Protein AF-0000000069705426 (afdb_homodimer)

Organism: NCBI:txid1187080

Secondary structure (DSSP, 8-state):
-HHHHHHHHHHHHHHHHHHHHHHH---TT--HHHHHHHHHHHHHHHHHHHTSS-HHHHTTTHHHHHHHTTSS-HHHHHHGGG-HHHHHHHHHHHHHHHHHHTTHHHHHHHHHHHHH-SSHHHHHHHHHHHHHHHHTTS-HHHHHHHHHHHHHHHHHHH--S-THHHHHHHHHHHHHHHHHHHHHHHHHTSSTTTSHHHHHHHHHHHHHH-----HHHHHHHHHHHHHHHHHHHHHHIIIIIS---TT---HHHHHHHHHHHHHH-SPPHHHHHHHHHHHHHHHHHHHIIIIIHHH-TT--HHHHHHHHHHHHHHSB-TTSSSBSS-HHHHTTS-HHHHHHHHHHHHHHHHHHHHSHHHHHHHH-GGGGGS-HHHHHHHHHHHHHHHTTTS-HHHHHHHHHHHHHHHHHHHTS-HHHHHHHHHHHHT---S-TTSSHHHHHHHTTSS--HHHHHHHHHHHHHHHHHHHHHIIIIIHHHHHT--TTS---/-HHHHHHHHHHHHHHHHHHHHHHH---TT--HHHHHHHHHHHHHHHHHHHTSS-HHHHTTTHHHHHHHTTSS-HHHHHHGGG-HHHHHHHHHHHHHHHHHHTTHHHHHHHHHHHHH-SSHHHHHHHHHHHHHHHHTTS-HHHHHHHHHHHHHHHHHHH--S-THHHHHHHHHHHHHHHHHHHHHHHHHTSSTTTSHHHHHHHHHHHHHH-----HHHHHHHHHHHHHHHHHHHHHHIIIIIS---TT---HHHHHHHHHHHHHH-SPPHHHHHHHHHHHHHHHHHHHIIIIIHHH-TT--HHHHHHHHHHHHHHSB-TTSSSBSS-HHHHTTS-HHHHHHHHHHHHHHHHHHHHSHHHHHHHH-GGGGGS-HHHHHHHHHHHHHHHTTTS-HHHHHHHHHHHHHHHHHHHTS-HHHHHHHHHHHHT---S-TTTSHHHHHHHTTSS--HHHHHHHHHHHHHHHHHHHHHIIIIIHHHHHT--TTS---

Sequence (976 aa):
MTQNRTAFVGRIAGPLLFLLILFFLKPQGLSQPGIAMLAVTVWIAVWWITEAIPIAATSLLPLILLPALGALPMSSTASSYSHPMVLLYMGGFMIAMSIEKWNLHKRIALKTIYLIGSGIQRIILGFMVATAFLSMWISNTATSLMMLPIALAVINQLSPEASQEAKETNKIGKALMLGIAYSASIGGVATLIGTPTNIILAGVVKEMYGYEISFYQWLLFGFPIALVLLIVCWFYLVKFAYPFEKSFSVTGGKDEIEKQLILLGPMTVEEKRVSWVFGLVSLAWISRTFLLQELIPALDDTMIAIAGVVILFVIPSSDYKTKLLDWRTAEKIPWGILLLFGGGLSLAEGFKVTGLASWIGNQFVFLDFIAFGLFLLIIIAAVNFLTEITSNVATASMILPILAAVSYSMGVHPFGLMVGATLAASCAFMLPVATPPNAVVFGSGYLKIPDMFKAGLWMNILSILIITFFTFYVLPLLWGLDLDRYPFMTQNRTAFVGRIAGPLLFLLILFFLKPQGLSQPGIAMLAVTVWIAVWWITEAIPIAATSLLPLILLPALGALPMSSTASSYSHPMVLLYMGGFMIAMSIEKWNLHKRIALKTIYLIGSGIQRIILGFMVATAFLSMWISNTATSLMMLPIALAVINQLSPEASQEAKETNKIGKALMLGIAYSASIGGVATLIGTPTNIILAGVVKEMYGYEISFYQWLLFGFPIALVLLIVCWFYLVKFAYPFEKSFSVTGGKDEIEKQLILLGPMTVEEKRVSWVFGLVSLAWISRTFLLQELIPALDDTMIAIAGVVILFVIPSSDYKTKLLDWRTAEKIPWGILLLFGGGLSLAEGFKVTGLASWIGNQFVFLDFIAFGLFLLIIIAAVNFLTEITSNVATASMILPILAAVSYSMGVHPFGLMVGATLAASCAFMLPVATPPNAVVFGSGYLKIPDMFKAGLWMNILSILIITFFTFYVLPLLWGLDLDRYPF

Foldseek 3Di:
DVLQVLLVCLVPVLVVQLVCQLPPPDDPPFDNLLSLLVSLLSSLLSCQQSVNDPNLVSLCSCLPRNCVSVLDNNVLLVVLLVPLLLLLLLLLALLLLLCVVQCLLVLQLLVQLLVQDFDLLSNLLSNLVSLLQSLCRYPLQVSLLSSQVLQVLLLVQLQDDDDVSVVVSLLSLLLSLLSNLQSSLLSLQQWCNSDLLSSLLQLLCCLQPVDGCARQLSNLQRNVLSVVLNVVLSCCSDVPLRDDDPPRTRVRNSVSSVVVSVVSPDQFPLSVVSVVLVVVLVVCRNCVPPPVCVVVVVDGNSNSSVVSSVVQQVDAGPVNPHGSGDPVSSVPGDSSSSSSSSSLSSSSNSCNSSVNLQVLLVVPLVCLPPDPLVVLLVLLLVLLVSLLSGPLNSSLSSCLSNLVSVCVSNQFASCLNSVSSSSSSSLRFQACVSDSSSVSSVVSVSDDNNSRNVSSVVSSVVSSVSSSVSSVPVSCVSNVDGGNHYDD/DVLQVLLVCLVPCLVVQLVCQLPPPDDPPFDNLLSLLVSLLSSLLSCQQSVNDPNLVSLCSCLPRNCVSVLDNNVLLVVLLVPLLLLLLLLLALLLLLCVVQCLLVLQLLVQLLVQDFDLLSNLLSNLVSLLQSLCRYPLQVSLLSSQVLQVLLLVQLQDDDDVSVVVSLLSLLLSLLSNLQSSLLSLQQWCNSYLLSSLLQLLCCLQPVDGCARQLSNLQRNVLSVVLSVVLSCCSDVPLRDDDPPRGRVRNSVSSVVVSVVSPDQFPLSVVSVVLVVVLVVCRNCVVPPVCVVVVVDGNSNSSVVSSVVQQVDAGPVNPHGSGDPVSSVPGDSSSSSSSSSLSSSSNSCNSSVNLQVLLVVPLVCLPPDPLVVLLVLLLVLLVSLLSGPLNSSLSSCLSNLVSVCVSNQFASCLNSVSSSSSSSLRFQACVSDSSSVSSVVSVSDDNRSRNVSSVVSSVVSSVSSSCSSVPVSCVSNVDGGNHYDD

pLDDT: mean 93.47, std 8.62, range [44.25, 98.75]

Structure (mmCIF, N/CA/C/O backbone):
data_AF-0000000069705426-model_v1
#
loop_
_entity.id
_entity.type
_entity.pdbx_description
1 polymer 'Sodium-dependent dicarboxylate transporter 2/3/5'
#
loop_
_atom_site.group_PDB
_atom_site.id
_atom_site.type_symbol
_atom_site.label_atom_id
_atom_site.label_alt_id
_atom_site.label_comp_id
_atom_site.label_asym_id
_atom_site.label_entity_id
_atom_site.label_seq_id
_atom_site.pdbx_PDB_ins_code
_atom_site.Cartn_x
_atom_site.Cartn_y
_atom_site.Cartn_z
_atom_site.occupancy
_atom_site.B_iso_or_equiv
_atom_site.auth_seq_id
_atom_site.auth_comp_id
_atom_site.auth_asym_id
_atom_site.auth_atom_id
_atom_site.pdbx_PDB_model_num
ATOM 1 N N . MET A 1 1 ? 12.742 -2.01 -28.328 1 44.25 1 MET A N 1
ATOM 2 C CA . MET A 1 1 ? 12.008 -1.376 -29.422 1 44.25 1 MET A CA 1
ATOM 3 C C . MET A 1 1 ? 10.602 -1.94 -29.531 1 44.25 1 MET A C 1
ATOM 5 O O . MET A 1 1 ? 9.633 -1.187 -29.656 1 44.25 1 MET A O 1
ATOM 9 N N . THR A 1 2 ? 10.516 -3.369 -29.547 1 48.72 2 THR A N 1
ATOM 10 C CA . THR A 1 2 ? 9.242 -4.035 -29.766 1 48.72 2 THR A CA 1
ATOM 11 C C . THR A 1 2 ? 8.312 -3.828 -28.578 1 48.72 2 THR A C 1
ATOM 13 O O . THR A 1 2 ? 7.105 -3.623 -28.75 1 48.72 2 THR A O 1
ATOM 16 N N . GLN A 1 3 ? 8.93 -3.844 -27.391 1 61.12 3 GLN A N 1
ATOM 17 C CA . GLN A 1 3 ? 8.109 -3.631 -26.203 1 61.12 3 GLN A CA 1
ATOM 18 C C . GLN A 1 3 ? 7.508 -2.227 -26.203 1 61.12 3 GLN A C 1
ATOM 20 O O . GLN A 1 3 ? 6.363 -2.037 -25.781 1 61.12 3 GLN A O 1
ATOM 25 N N . ASN A 1 4 ? 8.164 -1.424 -26.922 1 75.06 4 ASN A N 1
ATOM 26 C CA . ASN A 1 4 ? 7.719 -0.035 -26.953 1 75.06 4 ASN A CA 1
ATOM 27 C C . ASN A 1 4 ? 6.559 0.161 -27.922 1 75.06 4 ASN A C 1
ATOM 29 O O . ASN A 1 4 ? 5.617 0.903 -27.625 1 75.06 4 ASN A O 1
ATOM 33 N N . ARG A 1 5 ? 6.477 -0.737 -29.047 1 85.88 5 ARG A N 1
ATOM 34 C CA . ARG A 1 5 ? 5.391 -0.594 -30 1 85.88 5 ARG A CA 1
ATOM 35 C C . ARG A 1 5 ? 4.098 -1.195 -29.453 1 85.88 5 ARG A C 1
ATOM 37 O O . ARG A 1 5 ? 3.021 -0.617 -29.625 1 85.88 5 ARG A O 1
ATOM 44 N N . THR A 1 6 ? 4.172 -2.385 -28.891 1 90.25 6 THR A N 1
ATOM 45 C CA . THR A 1 6 ? 3.002 -3.041 -28.312 1 90.25 6 THR A CA 1
ATOM 46 C C . THR A 1 6 ? 2.373 -2.168 -27.219 1 90.25 6 THR A C 1
ATOM 48 O O . THR A 1 6 ? 1.148 -2.062 -27.141 1 90.25 6 THR A O 1
ATOM 51 N N . ALA A 1 7 ? 3.186 -1.603 -26.453 1 92.19 7 ALA A N 1
ATOM 52 C CA . ALA A 1 7 ? 2.699 -0.717 -25.406 1 92.19 7 ALA A CA 1
ATOM 53 C C . ALA A 1 7 ? 1.998 0.504 -25.984 1 92.19 7 ALA A C 1
ATOM 55 O O . ALA A 1 7 ? 0.961 0.938 -25.484 1 92.19 7 ALA A O 1
ATOM 56 N N . PHE A 1 8 ? 2.553 1.028 -27.047 1 93 8 PHE A N 1
ATOM 57 C CA . PHE A 1 8 ? 1.971 2.199 -27.703 1 93 8 PHE A CA 1
ATOM 58 C C . PHE A 1 8 ? 0.61 1.865 -28.297 1 93 8 PHE A C 1
ATOM 60 O O . PHE A 1 8 ? -0.347 2.625 -28.141 1 93 8 PHE A O 1
ATOM 67 N N . VAL A 1 9 ? 0.548 0.763 -28.938 1 94.31 9 VAL A N 1
ATOM 68 C CA . VAL A 1 9 ? -0.708 0.317 -29.531 1 94.31 9 VAL A CA 1
ATOM 69 C C . VAL A 1 9 ? -1.751 0.104 -28.438 1 94.31 9 VAL A C 1
ATOM 71 O O . VAL A 1 9 ? -2.918 0.463 -28.594 1 94.31 9 VAL A O 1
ATOM 74 N N . GLY A 1 10 ? -1.349 -0.468 -27.359 1 95.62 10 GLY A N 1
ATOM 75 C CA . GLY A 1 10 ? -2.254 -0.688 -26.234 1 95.62 10 GLY A CA 1
ATOM 76 C C . GLY A 1 10 ? -2.805 0.599 -25.656 1 95.62 10 GLY A C 1
ATOM 77 O O . GLY A 1 10 ? -3.979 0.667 -25.281 1 95.62 10 GLY A O 1
ATOM 78 N N . ARG A 1 11 ? -1.971 1.65 -25.609 1 95.69 11 ARG A N 1
ATOM 79 C CA . ARG A 1 11 ? -2.377 2.926 -25.031 1 95.69 11 ARG A CA 1
ATOM 80 C C . ARG A 1 11 ? -3.529 3.543 -25.812 1 95.69 11 ARG A C 1
ATOM 82 O O . ARG A 1 11 ? -4.391 4.215 -25.234 1 95.69 11 ARG A O 1
ATOM 89 N N . ILE A 1 12 ? -3.574 3.248 -27.031 1 96.69 12 ILE A N 1
ATOM 90 C CA . ILE A 1 12 ? -4.617 3.816 -27.875 1 96.69 12 ILE A CA 1
ATOM 91 C C . ILE A 1 12 ? -5.789 2.84 -27.984 1 96.69 12 ILE A C 1
ATOM 93 O O . ILE A 1 12 ? -6.949 3.236 -27.875 1 96.69 12 ILE A O 1
ATOM 97 N N . ALA A 1 13 ? -5.48 1.589 -28.125 1 97.38 13 ALA A N 1
ATOM 98 C CA . ALA A 1 13 ? -6.496 0.569 -28.375 1 97.38 13 ALA A CA 1
ATOM 99 C C . ALA A 1 13 ? -7.414 0.415 -27.156 1 97.38 13 ALA A C 1
ATOM 101 O O . ALA A 1 13 ? -8.625 0.215 -27.312 1 97.38 13 ALA A O 1
ATOM 102 N N . GLY A 1 14 ? -6.863 0.45 -25.938 1 97.31 14 GLY A N 1
ATOM 103 C CA . GLY A 1 14 ? -7.664 0.297 -24.734 1 97.31 14 GLY A CA 1
ATOM 104 C C . GLY A 1 14 ? -8.812 1.285 -24.656 1 97.31 14 GLY A C 1
ATOM 105 O O . GLY A 1 14 ? -9.984 0.896 -24.719 1 97.31 14 GLY A O 1
ATOM 106 N N . PRO A 1 15 ? -8.469 2.568 -24.625 1 97.94 15 PRO A N 1
ATOM 107 C CA . PRO A 1 15 ? -9.523 3.58 -24.562 1 97.94 15 PRO A CA 1
ATOM 108 C C . PRO A 1 15 ? -10.43 3.57 -25.797 1 97.94 15 PRO A C 1
ATOM 110 O O . PRO A 1 15 ? -11.633 3.822 -25.688 1 97.94 15 PRO A O 1
ATOM 113 N N . LEU A 1 16 ? -9.898 3.285 -26.969 1 97.94 16 LEU A N 1
ATOM 114 C CA . LEU A 1 16 ? -10.695 3.268 -28.188 1 97.94 16 LEU A CA 1
ATOM 115 C C . LEU A 1 16 ? -11.734 2.152 -28.156 1 97.94 16 LEU A C 1
ATOM 117 O O . LEU A 1 16 ? -12.898 2.373 -28.484 1 97.94 16 LEU A O 1
ATOM 121 N N . LEU A 1 17 ? -11.344 0.961 -27.812 1 98.12 17 LEU A N 1
ATOM 122 C CA . LEU A 1 17 ? -12.281 -0.157 -27.703 1 98.12 17 LEU A CA 1
ATOM 123 C C . LEU A 1 17 ? -13.328 0.113 -26.625 1 98.12 17 LEU A C 1
ATOM 125 O O . LEU A 1 17 ? -14.5 -0.244 -26.781 1 98.12 17 LEU A O 1
ATOM 129 N N . PHE A 1 18 ? -12.891 0.675 -25.594 1 97.94 18 PHE A N 1
ATOM 130 C CA . PHE A 1 18 ? -13.789 1.092 -24.516 1 97.94 18 PHE A CA 1
ATOM 131 C C . PHE A 1 18 ? -14.883 2.006 -25.062 1 97.94 18 PHE A C 1
ATOM 133 O O . PHE A 1 18 ? -16.062 1.773 -24.812 1 97.94 18 PHE A O 1
ATOM 140 N N . LEU A 1 19 ? -14.492 3.016 -25.781 1 97.81 19 LEU A N 1
ATOM 141 C CA . LEU A 1 19 ? -15.453 3.963 -26.344 1 97.81 19 LEU A CA 1
ATOM 142 C C . LEU A 1 19 ? -16.344 3.291 -27.375 1 97.81 19 LEU A C 1
ATOM 144 O O . LEU A 1 19 ? -17.547 3.561 -27.438 1 97.81 19 LEU A O 1
ATOM 148 N N . LEU A 1 20 ? -15.789 2.441 -28.188 1 97.56 20 LEU A N 1
ATOM 149 C CA . LEU A 1 20 ? -16.562 1.736 -29.203 1 97.56 20 LEU A CA 1
ATOM 150 C C . LEU A 1 20 ? -17.625 0.855 -28.562 1 97.56 20 LEU A C 1
ATOM 152 O O . LEU A 1 20 ? -18.766 0.812 -29.031 1 97.56 20 LEU A O 1
ATOM 156 N N . ILE A 1 21 ? -17.297 0.182 -27.484 1 97.25 21 ILE A N 1
ATOM 157 C CA . ILE A 1 21 ? -18.25 -0.692 -26.797 1 97.25 21 ILE A CA 1
ATOM 158 C C . ILE A 1 21 ? -19.328 0.147 -26.109 1 97.25 21 ILE A C 1
ATOM 160 O O . ILE A 1 21 ? -20.516 -0.136 -26.25 1 97.25 21 ILE A O 1
ATOM 164 N N . LEU A 1 22 ? -18.953 1.204 -25.438 1 95.69 22 LEU A N 1
ATOM 165 C CA . LEU A 1 22 ? -19.859 2.033 -24.656 1 95.69 22 LEU A CA 1
ATOM 166 C C . LEU A 1 22 ? -20.891 2.701 -25.562 1 95.69 22 LEU A C 1
ATOM 168 O O . LEU A 1 22 ? -22.062 2.838 -25.188 1 95.69 22 LEU A O 1
ATOM 172 N N . PHE A 1 23 ? -20.469 3.074 -26.797 1 94.88 23 PHE A N 1
ATOM 173 C CA . PHE A 1 23 ? -21.344 3.91 -27.594 1 94.88 23 PHE A CA 1
ATOM 174 C C . PHE A 1 23 ? -21.984 3.104 -28.719 1 94.88 23 PHE A C 1
ATOM 176 O O . PHE A 1 23 ? -23.047 3.467 -29.234 1 94.88 23 PHE A O 1
ATOM 183 N N . PHE A 1 24 ? -21.438 1.949 -29.125 1 94.31 24 PHE A N 1
ATOM 184 C CA . PHE A 1 24 ? -21.906 1.304 -30.344 1 94.31 24 PHE A CA 1
ATOM 185 C C . PHE A 1 24 ? -22.422 -0.101 -30.047 1 94.31 24 PHE A C 1
ATOM 187 O O . PHE A 1 24 ? -23.188 -0.663 -30.828 1 94.31 24 PHE A O 1
ATOM 194 N N . LEU A 1 25 ? -21.938 -0.701 -29.062 1 90.25 25 LEU A N 1
ATOM 195 C CA . LEU A 1 25 ? -22.406 -2.047 -28.75 1 90.25 25 LEU A CA 1
ATOM 196 C C . LEU A 1 25 ? -23.734 -1.998 -28 1 90.25 25 LEU A C 1
ATOM 198 O O . LEU A 1 25 ? -23.859 -1.352 -26.969 1 90.25 25 LEU A O 1
ATOM 202 N N . LYS A 1 26 ? -24.75 -2.576 -28.594 1 89.69 26 LYS A N 1
ATOM 203 C CA . LYS A 1 26 ? -26.062 -2.652 -27.984 1 89.69 26 LYS A CA 1
ATOM 204 C C . LYS A 1 26 ? -26.562 -4.098 -27.906 1 89.69 26 LYS A C 1
ATOM 206 O O . LYS A 1 26 ? -27.516 -4.469 -28.578 1 89.69 26 LYS A O 1
ATOM 211 N N . PRO A 1 27 ? -25.891 -4.82 -27.016 1 89.44 27 PRO A N 1
ATOM 212 C CA . PRO A 1 27 ? -26.281 -6.23 -26.938 1 89.44 27 PRO A CA 1
ATOM 213 C C . PRO A 1 27 ? -27.672 -6.422 -26.312 1 89.44 27 PRO A C 1
ATOM 215 O O . PRO A 1 27 ? -28.062 -5.656 -25.438 1 89.44 27 PRO A O 1
ATOM 218 N N . GLN A 1 28 ? -28.328 -7.426 -26.797 1 90.12 28 GLN A N 1
ATOM 219 C CA . GLN A 1 28 ? -29.625 -7.75 -26.219 1 90.12 28 GLN A CA 1
ATOM 220 C C . GLN A 1 28 ? -29.469 -8.445 -24.875 1 90.12 28 GLN A C 1
ATOM 222 O O . GLN A 1 28 ? -28.641 -9.344 -24.719 1 90.12 28 GLN A O 1
ATOM 227 N N . GLY A 1 29 ? -30.156 -7.926 -23.891 1 91.12 29 GLY A N 1
ATOM 228 C CA . GLY A 1 29 ? -30.219 -8.617 -22.609 1 91.12 29 GLY A CA 1
ATOM 229 C C . GLY A 1 29 ? -29.188 -8.141 -21.625 1 91.12 29 GLY A C 1
ATOM 230 O O . GLY A 1 29 ? -29.078 -8.664 -20.516 1 91.12 29 GLY A O 1
ATOM 231 N N . LEU A 1 30 ? -28.375 -7.164 -22.016 1 93.75 30 LEU A N 1
ATOM 232 C CA . LEU A 1 30 ? -27.375 -6.652 -21.094 1 93.75 30 LEU A CA 1
ATOM 233 C C . LEU A 1 30 ? -27.688 -5.223 -20.672 1 93.75 30 LEU A C 1
ATOM 235 O O . LEU A 1 30 ? -27.922 -4.359 -21.531 1 93.75 30 LEU A O 1
ATOM 239 N N . SER A 1 31 ? -27.719 -5.02 -19.391 1 94 31 SER A N 1
ATOM 240 C CA . SER A 1 31 ? -28.047 -3.709 -18.828 1 94 31 SER A CA 1
ATOM 241 C C . SER A 1 31 ? -26.953 -2.691 -19.156 1 94 31 SER A C 1
ATOM 243 O O . SER A 1 31 ? -25.875 -3.059 -19.609 1 94 31 SER A O 1
ATOM 245 N N . GLN A 1 32 ? -27.297 -1.391 -18.984 1 94.88 32 GLN A N 1
ATOM 246 C CA . GLN A 1 32 ? -26.328 -0.32 -19.203 1 94.88 32 GLN A CA 1
ATOM 247 C C . GLN A 1 32 ? -25.109 -0.479 -18.297 1 94.88 32 GLN A C 1
ATOM 249 O O . GLN A 1 32 ? -23.969 -0.347 -18.766 1 94.88 32 GLN A O 1
ATOM 254 N N . PRO A 1 33 ? -25.312 -0.824 -17.016 1 96.44 33 PRO A N 1
ATOM 255 C CA . PRO A 1 33 ? -24.156 -1.113 -16.172 1 96.44 33 PRO A CA 1
ATOM 256 C C . PRO A 1 33 ? -23.344 -2.311 -16.672 1 96.44 33 PRO A C 1
ATOM 258 O O . PRO A 1 33 ? -22.125 -2.33 -16.547 1 96.44 33 PRO A O 1
ATOM 261 N N . GLY A 1 34 ? -24.047 -3.25 -17.172 1 96.5 34 GLY A N 1
ATOM 262 C CA . GLY A 1 34 ? -23.359 -4.395 -17.75 1 96.5 34 GLY A CA 1
ATOM 263 C C . GLY A 1 34 ? -22.484 -4.027 -18.938 1 96.5 34 GLY A C 1
ATOM 264 O O . GLY A 1 34 ? -21.359 -4.52 -19.047 1 96.5 34 GLY A O 1
ATOM 265 N N . ILE A 1 35 ? -23 -3.201 -19.844 1 97.31 35 ILE A N 1
ATOM 266 C CA . ILE A 1 35 ? -22.234 -2.729 -20.984 1 97.31 35 ILE A CA 1
ATOM 267 C C . ILE A 1 35 ? -21.016 -1.94 -20.516 1 97.31 35 ILE A C 1
ATOM 269 O O . ILE A 1 35 ? -19.922 -2.107 -21.047 1 97.31 35 ILE A O 1
ATOM 273 N N . ALA A 1 36 ? -21.25 -1.093 -19.531 1 97.12 36 ALA A N 1
ATOM 274 C CA . ALA A 1 36 ? -20.141 -0.34 -18.938 1 97.12 36 ALA A CA 1
ATOM 275 C C . ALA A 1 36 ? -19.078 -1.276 -18.391 1 97.12 36 ALA A C 1
ATOM 277 O O . ALA A 1 36 ? -17.875 -1.056 -18.609 1 97.12 36 ALA A O 1
ATOM 278 N N . MET A 1 37 ? -19.531 -2.268 -17.688 1 97.31 37 MET A N 1
ATOM 279 C CA . MET A 1 37 ? -18.609 -3.244 -17.125 1 97.31 37 MET A CA 1
ATOM 280 C C . MET A 1 37 ? -17.797 -3.932 -18.203 1 97.31 37 MET A C 1
ATOM 282 O O . MET A 1 37 ? -16.594 -4.125 -18.062 1 97.31 37 MET A O 1
ATOM 286 N N . LEU A 1 38 ? -18.438 -4.324 -19.25 1 96.69 38 LEU A N 1
ATOM 287 C CA . LEU A 1 38 ? -17.766 -4.941 -20.391 1 96.69 38 LEU A CA 1
ATOM 288 C C . LEU A 1 38 ? -16.719 -3.998 -20.984 1 96.69 38 LEU A C 1
ATOM 290 O O . LEU A 1 38 ? -15.586 -4.402 -21.234 1 96.69 38 LEU A O 1
ATOM 294 N N . ALA A 1 39 ? -17.109 -2.805 -21.219 1 98 39 ALA A N 1
ATOM 295 C CA . ALA A 1 39 ? -16.219 -1.802 -21.797 1 98 39 ALA A CA 1
ATOM 296 C C . ALA A 1 39 ? -14.992 -1.59 -20.906 1 98 39 ALA A C 1
ATOM 298 O O . ALA A 1 39 ? -13.859 -1.562 -21.406 1 98 39 ALA A O 1
ATOM 299 N N . VAL A 1 40 ? -15.203 -1.417 -19.594 1 98.12 40 VAL A N 1
ATOM 300 C CA . VAL A 1 40 ? -14.117 -1.193 -18.641 1 98.12 40 VAL A CA 1
ATOM 301 C C . VAL A 1 40 ? -13.188 -2.402 -18.641 1 98.12 40 VAL A C 1
ATOM 303 O O . VAL A 1 40 ? -11.961 -2.248 -18.641 1 98.12 40 VAL A O 1
ATOM 306 N N . THR A 1 41 ? -13.742 -3.557 -18.609 1 97.5 41 THR A N 1
ATOM 307 C CA . THR A 1 41 ? -12.969 -4.793 -18.594 1 97.5 41 THR A CA 1
ATOM 308 C C . THR A 1 41 ? -12.07 -4.883 -19.828 1 97.5 41 THR A C 1
ATOM 310 O O . THR A 1 41 ? -10.891 -5.25 -19.703 1 97.5 41 THR A O 1
ATOM 313 N N . VAL A 1 42 ? -12.57 -4.578 -20.938 1 97.12 42 VAL A N 1
ATOM 314 C CA . VAL A 1 42 ? -11.805 -4.652 -22.188 1 97.12 42 VAL A CA 1
ATOM 315 C C . VAL A 1 42 ? -10.648 -3.66 -22.141 1 97.12 42 VAL A C 1
ATOM 317 O O . VAL A 1 42 ? -9.523 -3.988 -22.531 1 97.12 42 VAL A O 1
ATOM 320 N N . TRP A 1 43 ? -10.883 -2.436 -21.688 1 98.38 43 TRP A N 1
ATOM 321 C CA . TRP A 1 43 ? -9.812 -1.45 -21.547 1 98.38 43 TRP A CA 1
ATOM 322 C C . TRP A 1 43 ? -8.703 -1.978 -20.656 1 98.38 43 TRP A C 1
ATOM 324 O O . TRP A 1 43 ? -7.531 -1.977 -21.047 1 98.38 43 TRP A O 1
ATOM 334 N N . ILE A 1 44 ? -9.078 -2.438 -19.484 1 98 44 ILE A N 1
ATOM 335 C CA . ILE A 1 44 ? -8.109 -2.902 -18.5 1 98 44 ILE A CA 1
ATOM 336 C C . ILE A 1 44 ? -7.355 -4.113 -19.047 1 98 44 ILE A C 1
ATOM 338 O O . ILE A 1 44 ? -6.137 -4.211 -18.906 1 98 44 ILE A O 1
ATOM 342 N N . ALA A 1 45 ? -8.062 -5.012 -19.703 1 95.94 45 ALA A N 1
ATOM 343 C CA . ALA A 1 45 ? -7.445 -6.199 -20.281 1 95.94 45 ALA A CA 1
ATOM 344 C C . ALA A 1 45 ? -6.395 -5.816 -21.328 1 95.94 45 ALA A C 1
ATOM 346 O O . ALA A 1 45 ? -5.277 -6.332 -21.297 1 95.94 45 ALA A O 1
ATOM 347 N N . VAL A 1 46 ? -6.703 -4.938 -22.188 1 96.88 46 VAL A N 1
ATOM 348 C CA . VAL A 1 46 ? -5.789 -4.504 -23.234 1 96.88 46 VAL A CA 1
ATOM 349 C C . VAL A 1 46 ? -4.539 -3.893 -22.609 1 96.88 46 VAL A C 1
ATOM 351 O O . VAL A 1 46 ? -3.416 -4.203 -23.016 1 96.88 46 VAL A O 1
ATOM 354 N N . TRP A 1 47 ? -4.723 -3.051 -21.609 1 97.88 47 TRP A N 1
ATOM 355 C CA . TRP A 1 47 ? -3.586 -2.389 -20.984 1 97.88 47 TRP A CA 1
ATOM 356 C C . TRP A 1 47 ? -2.746 -3.387 -20.188 1 97.88 47 TRP A C 1
ATOM 358 O O . TRP A 1 47 ? -1.517 -3.283 -20.156 1 97.88 47 TRP A O 1
ATOM 368 N N . TRP A 1 48 ? -3.352 -4.336 -19.516 1 95.44 48 TRP A N 1
ATOM 369 C CA . TRP A 1 48 ? -2.611 -5.355 -18.781 1 95.44 48 TRP A CA 1
ATOM 370 C C . TRP A 1 48 ? -1.816 -6.246 -19.734 1 95.44 48 TRP A C 1
ATOM 372 O O . TRP A 1 48 ? -0.659 -6.574 -19.453 1 95.44 48 TRP A O 1
ATOM 382 N N . ILE A 1 49 ? -2.377 -6.598 -20.844 1 92.44 49 ILE A N 1
ATOM 383 C CA . ILE A 1 49 ? -1.753 -7.508 -21.797 1 92.44 49 ILE A CA 1
ATOM 384 C C . ILE A 1 49 ? -0.597 -6.805 -22.5 1 92.44 49 ILE A C 1
ATOM 386 O O . ILE A 1 49 ? 0.49 -7.371 -22.641 1 92.44 49 ILE A O 1
ATOM 390 N N . THR A 1 50 ? -0.82 -5.582 -22.875 1 93.44 50 THR A N 1
ATOM 391 C CA . THR A 1 50 ? 0.17 -4.867 -23.672 1 93.44 50 THR A CA 1
ATOM 392 C C . THR A 1 50 ? 1.148 -4.113 -22.766 1 93.44 50 THR A C 1
ATOM 394 O O . THR A 1 50 ? 2.148 -3.576 -23.25 1 93.44 50 THR A O 1
ATOM 397 N N . GLU A 1 51 ? 0.76 -4.082 -21.484 1 93.94 51 GLU A N 1
ATOM 398 C CA . GLU A 1 51 ? 1.547 -3.266 -20.562 1 93.94 51 GLU A CA 1
ATOM 399 C C . GLU A 1 51 ? 1.708 -1.843 -21.094 1 93.94 51 GLU A C 1
ATOM 401 O O . GLU A 1 51 ? 2.82 -1.315 -21.141 1 93.94 51 GLU A O 1
ATOM 406 N N . ALA A 1 52 ? 0.567 -1.35 -21.516 1 95.75 52 ALA A N 1
ATOM 407 C CA . ALA A 1 52 ? 0.538 0.033 -21.984 1 95.75 52 ALA A CA 1
ATOM 408 C C . ALA A 1 52 ? 1.131 0.979 -20.953 1 95.75 52 ALA A C 1
ATOM 410 O O . ALA A 1 52 ? 1.801 1.954 -21.297 1 95.75 52 ALA A O 1
ATOM 411 N N . ILE A 1 53 ? 0.853 0.783 -19.766 1 96.5 53 ILE A N 1
ATOM 412 C CA . ILE A 1 53 ? 1.478 1.355 -18.578 1 96.5 53 ILE A CA 1
ATOM 413 C C . ILE A 1 53 ? 1.729 0.258 -17.547 1 96.5 53 ILE A C 1
ATOM 415 O O . ILE A 1 53 ? 1.298 -0.883 -17.734 1 96.5 53 ILE A O 1
ATOM 419 N N . PRO A 1 54 ? 2.523 0.597 -16.484 1 96.19 54 PRO A N 1
ATOM 420 C CA . PRO A 1 54 ? 2.754 -0.459 -15.5 1 96.19 54 PRO A CA 1
ATOM 421 C C . PRO A 1 54 ? 1.46 -1.112 -15.016 1 96.19 54 PRO A C 1
ATOM 423 O O . PRO A 1 54 ? 0.454 -0.426 -14.82 1 96.19 54 PRO A O 1
ATOM 426 N N . ILE A 1 55 ? 1.506 -2.363 -14.867 1 95.69 55 ILE A N 1
ATOM 427 C CA . ILE A 1 55 ? 0.347 -3.182 -14.523 1 95.69 55 ILE A CA 1
ATOM 428 C C . ILE A 1 55 ? -0.312 -2.641 -13.258 1 95.69 55 ILE A C 1
ATOM 430 O O . ILE A 1 55 ? -1.539 -2.557 -13.18 1 95.69 55 ILE A O 1
ATOM 434 N N . ALA A 1 56 ? 0.51 -2.254 -12.281 1 97.44 56 ALA A N 1
ATOM 435 C CA . ALA A 1 56 ? -0.002 -1.688 -11.039 1 97.44 56 ALA A CA 1
ATOM 436 C C . ALA A 1 56 ? -0.801 -0.415 -11.305 1 97.44 56 ALA A C 1
ATOM 438 O O . ALA A 1 56 ? -1.846 -0.193 -10.688 1 97.44 56 ALA A O 1
ATOM 439 N N . ALA A 1 57 ? -0.367 0.42 -12.18 1 98.06 57 ALA A N 1
ATOM 440 C CA . ALA A 1 57 ? -1.051 1.664 -12.523 1 98.06 57 ALA A CA 1
ATOM 441 C C . ALA A 1 57 ? -2.373 1.386 -13.234 1 98.06 57 ALA A C 1
ATOM 443 O O . ALA A 1 57 ? -3.379 2.043 -12.961 1 98.06 57 ALA A O 1
ATOM 444 N N . THR A 1 58 ? -2.355 0.42 -14.164 1 98.31 58 THR A N 1
ATOM 445 C CA . THR A 1 58 ? -3.58 0.025 -14.852 1 98.31 58 THR A CA 1
ATOM 446 C C . THR A 1 58 ? -4.637 -0.433 -13.844 1 98.31 58 THR A C 1
ATOM 448 O O . THR A 1 58 ? -5.832 -0.192 -14.047 1 98.31 58 THR A O 1
ATOM 451 N N . SER A 1 59 ? -4.172 -0.992 -12.781 1 98.5 59 SER A N 1
ATOM 452 C CA . SER A 1 59 ? -5.062 -1.558 -11.773 1 98.5 59 SER A CA 1
ATOM 453 C C . SER A 1 59 ? -5.793 -0.463 -11 1 98.5 59 SER A C 1
ATOM 455 O O . SER A 1 59 ? -6.699 -0.747 -10.219 1 98.5 59 SER A O 1
ATOM 457 N N . LEU A 1 60 ? -5.473 0.755 -11.258 1 98.62 60 LEU A N 1
ATOM 458 C CA . LEU A 1 60 ? -6.152 1.878 -10.617 1 98.62 60 LEU A CA 1
ATOM 459 C C . LEU A 1 60 ? -7.352 2.328 -11.445 1 98.62 60 LEU A C 1
ATOM 461 O O . LEU A 1 60 ? -8.211 3.064 -10.953 1 98.62 60 LEU A O 1
ATOM 465 N N . LEU A 1 61 ? -7.508 1.895 -12.656 1 98.69 61 LEU A N 1
ATOM 466 C CA . LEU A 1 61 ? -8.523 2.359 -13.594 1 98.69 61 LEU A CA 1
ATOM 467 C C . LEU A 1 61 ? -9.922 2.047 -13.07 1 98.69 61 LEU A C 1
ATOM 469 O O . LEU A 1 61 ? -10.852 2.848 -13.242 1 98.69 61 LEU A O 1
ATOM 473 N N . PRO A 1 62 ? -10.086 0.884 -12.445 1 98.56 62 PRO A N 1
ATOM 474 C CA . PRO A 1 62 ? -11.438 0.595 -11.945 1 98.56 62 PRO A CA 1
ATOM 475 C C . PRO A 1 62 ? -11.945 1.658 -10.969 1 98.56 62 PRO A C 1
ATOM 477 O O . PRO A 1 62 ? -13.141 1.95 -10.938 1 98.56 62 PRO A O 1
ATOM 480 N N . LEU A 1 63 ? -11.102 2.273 -10.219 1 98.62 63 LEU A N 1
ATOM 481 C CA . LEU A 1 63 ? -11.477 3.27 -9.219 1 98.62 63 LEU A CA 1
ATOM 482 C C . LEU A 1 63 ? -12.047 4.52 -9.875 1 98.62 63 LEU A C 1
ATOM 484 O O . LEU A 1 63 ? -12.727 5.316 -9.227 1 98.62 63 LEU A O 1
ATOM 488 N N . ILE A 1 64 ? -11.766 4.691 -11.148 1 98.38 64 ILE A N 1
ATOM 489 C CA . ILE A 1 64 ? -12.258 5.836 -11.906 1 98.38 64 ILE A CA 1
ATOM 490 C C . ILE A 1 64 ? -13.492 5.43 -12.711 1 98.38 64 ILE A C 1
ATOM 492 O O . ILE A 1 64 ? -14.555 6.031 -12.578 1 98.38 64 ILE A O 1
ATOM 496 N N . LEU A 1 65 ? -13.359 4.324 -13.445 1 98.25 65 LEU A N 1
ATOM 497 C CA . LEU A 1 65 ? -14.281 4.035 -14.539 1 98.25 65 LEU A CA 1
ATOM 498 C C . LEU A 1 65 ? -15.555 3.371 -14.016 1 98.25 65 LEU A C 1
ATOM 500 O O . LEU A 1 65 ? -16.656 3.67 -14.492 1 98.25 65 LEU A O 1
ATOM 504 N N . LEU A 1 66 ? -15.406 2.479 -13.055 1 98.06 66 LEU A N 1
ATOM 505 C CA . LEU A 1 66 ? -16.578 1.731 -12.602 1 98.06 66 LEU A CA 1
ATOM 506 C C . LEU A 1 66 ? -17.578 2.656 -11.922 1 98.06 66 LEU A C 1
ATOM 508 O O . LEU A 1 66 ? -18.766 2.654 -12.273 1 98.06 66 LEU A O 1
ATOM 512 N N . PRO A 1 67 ? -17.125 3.475 -10.969 1 97.38 67 PRO A N 1
ATOM 513 C CA . PRO A 1 67 ? -18.109 4.387 -10.359 1 97.38 67 PRO A CA 1
ATOM 514 C C . PRO A 1 67 ? -18.594 5.453 -11.328 1 97.38 67 PRO A C 1
ATOM 516 O O . PRO A 1 67 ? -19.781 5.82 -11.297 1 97.38 67 PRO A O 1
ATOM 519 N N . ALA A 1 68 ? -17.75 5.961 -12.203 1 96.19 68 ALA A N 1
ATOM 520 C CA . ALA A 1 68 ? -18.125 7.023 -13.141 1 96.19 68 ALA A CA 1
ATOM 521 C C . ALA A 1 68 ? -19.25 6.574 -14.07 1 96.19 68 ALA A C 1
ATOM 523 O O . ALA A 1 68 ? -20.109 7.375 -14.438 1 96.19 68 ALA A O 1
ATOM 524 N N . LEU A 1 69 ? -19.266 5.289 -14.383 1 96.31 69 LEU A N 1
ATOM 525 C CA . LEU A 1 69 ? -20.219 4.785 -15.367 1 96.31 69 LEU A CA 1
ATOM 526 C C . LEU A 1 69 ? -21.391 4.098 -14.68 1 96.31 69 LEU A C 1
ATOM 528 O O . LEU A 1 69 ? -22.281 3.57 -15.352 1 96.31 69 LEU A O 1
ATOM 532 N N . GLY A 1 70 ? -21.344 4.066 -13.367 1 94.81 70 GLY A N 1
ATOM 533 C CA . GLY A 1 70 ? -22.453 3.52 -12.609 1 94.81 70 GLY A CA 1
ATOM 534 C C . GLY A 1 70 ? -22.453 2.004 -12.562 1 94.81 70 GLY A C 1
ATOM 535 O O . GLY A 1 70 ? -23.484 1.388 -12.258 1 94.81 70 GLY A O 1
ATOM 536 N N . ALA A 1 71 ? -21.375 1.367 -12.891 1 96.25 71 ALA A N 1
ATOM 537 C CA . ALA A 1 71 ? -21.281 -0.089 -12.836 1 96.25 71 ALA A CA 1
ATOM 538 C C . ALA A 1 71 ? -21.156 -0.574 -11.398 1 96.25 71 ALA A C 1
ATOM 540 O O . ALA A 1 71 ? -21.719 -1.611 -11.031 1 96.25 71 ALA A O 1
ATOM 541 N N . LEU A 1 72 ? -20.406 0.093 -10.641 1 96.25 72 LEU A N 1
ATOM 542 C CA . LEU A 1 72 ? -20.156 -0.199 -9.234 1 96.25 72 LEU A CA 1
ATOM 543 C C . LEU A 1 72 ? -19.938 1.087 -8.438 1 96.25 72 LEU A C 1
ATOM 545 O O . LEU A 1 72 ? -19.219 1.979 -8.891 1 96.25 72 LEU A O 1
ATOM 549 N N . PRO A 1 73 ? -20.562 1.179 -7.289 1 96.62 73 PRO A N 1
ATOM 550 C CA . PRO A 1 73 ? -20.297 2.367 -6.477 1 96.62 73 PRO A CA 1
ATOM 551 C C . PRO A 1 73 ? -18.844 2.455 -6.027 1 96.62 73 PRO A C 1
ATOM 553 O O . PRO A 1 73 ? -18.141 1.436 -5.961 1 96.62 73 PRO A O 1
ATOM 556 N N . MET A 1 74 ? -18.359 3.633 -5.703 1 97.06 74 MET A N 1
ATOM 557 C CA . MET A 1 74 ? -16.984 3.867 -5.289 1 97.06 74 MET A CA 1
ATOM 558 C C . MET A 1 74 ? -16.641 3.053 -4.047 1 97.06 74 MET A C 1
ATOM 560 O O . MET A 1 74 ? -15.562 2.465 -3.963 1 97.06 74 MET A O 1
ATOM 564 N N . SER A 1 75 ? -17.531 3.045 -3.113 1 96.19 75 SER A N 1
ATOM 565 C CA . SER A 1 75 ? -17.281 2.338 -1.862 1 96.19 75 SER A CA 1
ATOM 566 C C . SER A 1 75 ? -17.016 0.855 -2.109 1 96.19 75 SER A C 1
ATOM 568 O O . SER A 1 75 ? -16.062 0.289 -1.566 1 96.19 75 SER A O 1
ATOM 570 N N . SER A 1 76 ? -17.812 0.251 -2.957 1 96.81 76 SER A N 1
ATOM 571 C CA . SER A 1 76 ? -17.656 -1.165 -3.275 1 96.81 76 SER A CA 1
ATOM 572 C C . SER A 1 76 ? -16.391 -1.417 -4.082 1 96.81 76 SER A C 1
ATOM 574 O O . SER A 1 76 ? -15.664 -2.387 -3.834 1 96.81 76 SER A O 1
ATOM 576 N N . THR A 1 77 ? -16.141 -0.545 -5.043 1 98.19 77 THR A N 1
ATOM 577 C CA . THR A 1 77 ? -14.922 -0.674 -5.852 1 98.19 77 THR A CA 1
ATOM 578 C C . THR A 1 77 ? -13.68 -0.577 -4.977 1 98.19 77 THR A C 1
ATOM 580 O O . THR A 1 77 ? -12.781 -1.415 -5.07 1 98.19 77 THR A O 1
ATOM 583 N N . ALA A 1 78 ? -13.68 0.388 -4.09 1 98.31 78 ALA A N 1
ATOM 584 C CA . ALA A 1 78 ? -12.523 0.669 -3.24 1 98.31 78 ALA A CA 1
ATOM 585 C C . ALA A 1 78 ? -12.281 -0.463 -2.246 1 98.31 78 ALA A C 1
ATOM 587 O O . ALA A 1 78 ? -11.141 -0.803 -1.946 1 98.31 78 ALA A O 1
ATOM 588 N N . SER A 1 79 ? -13.328 -1.04 -1.717 1 97.56 79 SER A N 1
ATOM 589 C CA . SER A 1 79 ? -13.203 -2.074 -0.696 1 97.56 79 SER A CA 1
ATOM 590 C C . SER A 1 79 ? -12.445 -3.287 -1.228 1 97.56 79 SER A C 1
ATOM 592 O O . SER A 1 79 ? -11.781 -3.998 -0.465 1 97.56 79 SER A O 1
ATOM 594 N N . SER A 1 80 ? -12.445 -3.506 -2.568 1 97.88 80 SER A N 1
ATOM 595 C CA . SER A 1 80 ? -11.758 -4.633 -3.189 1 97.88 80 SER A CA 1
ATOM 596 C C . SER A 1 80 ? -10.25 -4.523 -3.016 1 97.88 80 SER A C 1
ATOM 598 O O . SER A 1 80 ? -9.547 -5.535 -2.998 1 97.88 80 SER A O 1
ATOM 600 N N . TYR A 1 81 ? -9.75 -3.355 -2.811 1 98.38 81 TYR A N 1
ATOM 601 C CA . TYR A 1 81 ? -8.312 -3.119 -2.746 1 98.38 81 TYR A CA 1
ATOM 602 C C . TYR A 1 81 ? -7.758 -3.49 -1.374 1 98.38 81 TYR A C 1
ATOM 604 O O . TYR A 1 81 ? -6.543 -3.59 -1.193 1 98.38 81 TYR A O 1
ATOM 612 N N . SER A 1 82 ? -8.594 -3.672 -0.412 1 98.38 82 SER A N 1
ATOM 613 C CA . SER A 1 82 ? -8.18 -4.195 0.884 1 98.38 82 SER A CA 1
ATOM 614 C C . SER A 1 82 ? -8.984 -5.438 1.263 1 98.38 82 SER A C 1
ATOM 616 O O . SER A 1 82 ? -9.289 -5.645 2.438 1 98.38 82 SER A O 1
ATOM 618 N N . HIS A 1 83 ? -9.383 -6.164 0.214 1 97.94 83 HIS A N 1
ATOM 619 C CA . HIS A 1 83 ? -9.992 -7.469 0.438 1 97.94 83 HIS A CA 1
ATOM 620 C C . HIS A 1 83 ? -9.141 -8.328 1.367 1 97.94 83 HIS A C 1
ATOM 622 O O . HIS A 1 83 ? -7.914 -8.273 1.315 1 97.94 83 HIS A O 1
ATOM 628 N N . PRO A 1 84 ? -9.781 -9.125 2.244 1 97.69 84 PRO A N 1
ATOM 629 C CA . PRO A 1 84 ? -9.016 -9.914 3.211 1 97.69 84 PRO A CA 1
ATOM 630 C C . PRO A 1 84 ? -7.93 -10.758 2.553 1 97.69 84 PRO A C 1
ATOM 632 O O . PRO A 1 84 ? -6.848 -10.93 3.121 1 97.69 84 PRO A O 1
ATOM 635 N N . MET A 1 85 ? -8.148 -11.211 1.366 1 97.19 85 MET A N 1
ATOM 636 C CA . MET A 1 85 ? -7.145 -12.016 0.669 1 97.19 85 MET A CA 1
ATOM 637 C C . MET A 1 85 ? -5.949 -11.156 0.273 1 97.19 85 MET A C 1
ATOM 639 O O . MET A 1 85 ? -4.816 -11.633 0.246 1 97.19 85 MET A O 1
ATOM 643 N N . VAL A 1 86 ? -6.242 -9.898 -0.056 1 97.56 86 VAL A N 1
ATOM 644 C CA . VAL A 1 86 ? -5.16 -8.969 -0.345 1 97.56 86 VAL A CA 1
ATOM 645 C C . VAL A 1 86 ? -4.305 -8.758 0.906 1 97.56 86 VAL A C 1
ATOM 647 O O . VAL A 1 86 ? -3.076 -8.789 0.837 1 97.56 86 VAL A O 1
ATOM 650 N N . LEU A 1 87 ? -4.949 -8.656 2.049 1 98.38 87 LEU A N 1
ATOM 651 C CA . LEU A 1 87 ? -4.258 -8.414 3.309 1 98.38 87 LEU A CA 1
ATOM 652 C C . LEU A 1 87 ? -3.535 -9.672 3.781 1 98.38 87 LEU A C 1
ATOM 654 O O . LEU A 1 87 ? -2.48 -9.586 4.414 1 98.38 87 LEU A O 1
ATOM 658 N N . LEU A 1 88 ? -4.117 -10.82 3.463 1 97.62 88 LEU A N 1
ATOM 659 C CA . LEU A 1 88 ? -3.42 -12.078 3.727 1 97.62 88 LEU A CA 1
ATOM 660 C C . LEU A 1 88 ? -2.076 -12.117 3.006 1 97.62 88 LEU A C 1
ATOM 662 O O . LEU A 1 88 ? -1.058 -12.469 3.602 1 97.62 88 LEU A O 1
ATOM 666 N N . TYR A 1 89 ? -2.139 -11.766 1.774 1 97.19 89 TYR A N 1
ATOM 667 C CA . TYR A 1 89 ? -0.916 -11.766 0.98 1 97.19 89 TYR A CA 1
ATOM 668 C C . TYR A 1 89 ? 0.083 -10.75 1.519 1 97.19 89 TYR A C 1
ATOM 670 O O . TYR A 1 89 ? 1.288 -11.008 1.549 1 97.19 89 TYR A O 1
ATOM 678 N N . MET A 1 90 ? -0.407 -9.547 1.885 1 98.06 90 MET A N 1
ATOM 679 C CA . MET A 1 90 ? 0.458 -8.539 2.486 1 98.06 90 MET A CA 1
ATOM 680 C C . MET A 1 90 ? 1.182 -9.094 3.705 1 98.06 90 MET A C 1
ATOM 682 O O . MET A 1 90 ? 2.398 -8.953 3.832 1 98.06 90 MET A O 1
ATOM 686 N N . GLY A 1 91 ? 0.438 -9.727 4.621 1 98.06 91 GLY A N 1
ATOM 687 C CA . GLY A 1 91 ? 1.038 -10.336 5.797 1 98.06 91 GLY A CA 1
ATOM 688 C C . GLY A 1 91 ? 2.066 -11.398 5.453 1 98.06 91 GLY A C 1
ATOM 689 O O . GLY A 1 91 ? 3.143 -11.445 6.055 1 98.06 91 GLY A O 1
ATOM 690 N N . GLY A 1 92 ? 1.711 -12.219 4.469 1 97 92 GLY A N 1
ATOM 691 C CA . GLY A 1 92 ? 2.65 -13.234 4.027 1 97 92 GLY A CA 1
ATOM 692 C C . GLY A 1 92 ? 3.963 -12.664 3.529 1 97 92 GLY A C 1
ATOM 693 O O . GLY A 1 92 ? 5.035 -13.172 3.861 1 97 92 GLY A O 1
ATOM 694 N N . PHE A 1 93 ? 3.908 -11.594 2.82 1 96.62 93 PHE A N 1
ATOM 695 C CA . PHE A 1 93 ? 5.105 -10.961 2.283 1 96.62 93 PHE A CA 1
ATOM 696 C C . PHE A 1 93 ? 5.945 -10.359 3.402 1 96.62 93 PHE A C 1
ATOM 698 O O . PHE A 1 93 ? 7.176 -10.375 3.342 1 96.62 93 PHE A O 1
ATOM 705 N N . MET A 1 94 ? 5.258 -9.789 4.367 1 97.94 94 MET A N 1
ATOM 706 C CA . MET A 1 94 ? 6 -9.188 5.469 1 97.94 94 MET A CA 1
ATOM 707 C C . MET A 1 94 ? 6.73 -10.25 6.281 1 97.94 94 MET A C 1
ATOM 709 O O . MET A 1 94 ? 7.859 -10.039 6.723 1 97.94 94 MET A O 1
ATOM 713 N N . ILE A 1 95 ? 6.121 -11.391 6.445 1 97.88 95 ILE A N 1
ATOM 714 C CA . ILE A 1 95 ? 6.773 -12.5 7.129 1 97.88 95 ILE A CA 1
ATOM 715 C C . ILE A 1 95 ? 7.969 -12.977 6.305 1 97.88 95 ILE A C 1
ATOM 717 O O . ILE A 1 95 ? 9.055 -13.203 6.848 1 97.88 95 ILE A O 1
ATOM 721 N N . ALA A 1 96 ? 7.746 -13.062 4.992 1 97.06 96 ALA A N 1
ATOM 722 C CA . ALA A 1 96 ? 8.82 -13.484 4.09 1 97.06 96 ALA A CA 1
ATOM 723 C C . ALA A 1 96 ? 10.008 -12.531 4.176 1 97.06 96 ALA A C 1
ATOM 725 O O . ALA A 1 96 ? 11.164 -12.969 4.113 1 97.06 96 ALA A O 1
ATOM 726 N N . MET A 1 97 ? 9.711 -11.25 4.34 1 96.69 97 MET A N 1
ATOM 727 C CA . MET A 1 97 ? 10.781 -10.258 4.445 1 96.69 97 MET A CA 1
ATOM 728 C C . MET A 1 97 ? 11.641 -10.508 5.676 1 96.69 97 MET A C 1
ATOM 730 O O . MET A 1 97 ? 12.844 -10.266 5.656 1 96.69 97 MET A O 1
ATOM 734 N N . SER A 1 98 ? 11.031 -10.961 6.762 1 97.19 98 SER A N 1
ATOM 735 C CA . SER A 1 98 ? 11.781 -11.258 7.973 1 97.19 98 SER A CA 1
ATOM 736 C C . SER A 1 98 ? 12.695 -12.461 7.773 1 97.19 98 SER A C 1
ATOM 738 O O . SER A 1 98 ? 13.805 -12.5 8.305 1 97.19 98 SER A O 1
ATOM 740 N N . ILE A 1 99 ? 12.234 -13.422 7.008 1 97.19 99 ILE A N 1
ATOM 741 C CA . ILE A 1 99 ? 13.023 -14.609 6.691 1 97.19 99 ILE A CA 1
ATOM 742 C C . ILE A 1 99 ? 14.25 -14.203 5.875 1 97.19 99 ILE A C 1
ATOM 744 O O . ILE A 1 99 ? 15.359 -14.672 6.137 1 97.19 99 ILE A O 1
ATOM 748 N N . GLU A 1 100 ? 14.047 -13.344 4.988 1 96.06 100 GLU A N 1
ATOM 749 C CA . GLU A 1 100 ? 15.133 -12.867 4.137 1 96.06 100 GLU A CA 1
ATOM 750 C C . GLU A 1 100 ? 16.109 -11.992 4.926 1 96.06 100 GLU A C 1
ATOM 752 O O . GLU A 1 100 ? 17.328 -12.125 4.777 1 96.06 100 GLU A O 1
ATOM 757 N N . LYS A 1 101 ? 15.531 -11.117 5.75 1 96.06 101 LYS A N 1
ATOM 758 C CA . LYS A 1 101 ? 16.328 -10.172 6.52 1 96.06 101 LYS A CA 1
ATOM 759 C C . LYS A 1 101 ? 17.406 -10.891 7.34 1 96.06 101 LYS A C 1
ATOM 761 O O . LYS A 1 101 ? 18.531 -10.422 7.441 1 96.06 101 LYS A O 1
ATOM 766 N N . TRP A 1 102 ? 17.062 -12.055 7.859 1 96.38 102 TRP A N 1
ATOM 767 C CA . TRP A 1 102 ? 17.969 -12.719 8.789 1 96.38 102 TRP A CA 1
ATOM 768 C C . TRP A 1 102 ? 18.609 -13.945 8.148 1 96.38 102 TRP A C 1
ATOM 770 O O . TRP A 1 102 ? 19.094 -14.836 8.852 1 96.38 102 TRP A O 1
ATOM 780 N N . ASN A 1 103 ? 18.516 -14.141 6.812 1 94.81 103 ASN A N 1
ATOM 781 C CA . ASN A 1 103 ? 19.203 -15.133 5.992 1 94.81 103 ASN A CA 1
ATOM 782 C C . ASN A 1 103 ? 18.766 -16.547 6.336 1 94.81 103 ASN A C 1
ATOM 784 O O . ASN A 1 103 ? 19.5 -17.516 6.098 1 94.81 103 ASN A O 1
ATOM 788 N N . LEU A 1 104 ? 17.656 -16.641 6.906 1 96.69 104 LEU A N 1
ATOM 789 C CA . LEU A 1 104 ? 17.125 -17.969 7.188 1 96.69 104 LEU A CA 1
ATOM 790 C C . LEU A 1 104 ? 16.859 -18.734 5.895 1 96.69 104 LEU A C 1
ATOM 792 O O . LEU A 1 104 ? 17.094 -19.953 5.832 1 96.69 104 LEU A O 1
ATOM 796 N N . HIS A 1 105 ? 16.406 -18.094 4.875 1 96.12 105 HIS A N 1
ATOM 797 C CA . HIS A 1 105 ? 16.141 -18.703 3.58 1 96.12 105 HIS A CA 1
ATOM 798 C C . HIS A 1 105 ? 17.406 -19.297 2.973 1 96.12 105 HIS A C 1
ATOM 800 O O . HIS A 1 105 ? 17.375 -20.391 2.398 1 96.12 105 HIS A O 1
ATOM 806 N N . LYS A 1 106 ? 18.5 -18.594 3.111 1 96.44 106 LYS A N 1
ATOM 807 C CA . LYS A 1 106 ? 19.781 -19.094 2.602 1 96.44 106 LYS A CA 1
ATOM 808 C C . LYS A 1 106 ? 20.203 -20.359 3.324 1 96.44 106 LYS A C 1
ATOM 810 O O . LYS A 1 106 ? 20.672 -21.312 2.695 1 96.44 106 LYS A O 1
ATOM 815 N N . ARG A 1 107 ? 20.109 -20.359 4.613 1 96.81 107 ARG A N 1
ATOM 816 C CA . ARG A 1 107 ? 20.469 -21.531 5.41 1 96.81 107 ARG A CA 1
ATOM 817 C C . ARG A 1 107 ? 19.625 -22.75 5.023 1 96.81 107 ARG A C 1
ATOM 819 O O . ARG A 1 107 ? 20.141 -23.844 4.875 1 96.81 107 ARG A O 1
ATOM 826 N N . ILE A 1 108 ? 18.328 -22.547 4.871 1 96.69 108 ILE A N 1
ATOM 827 C CA . ILE A 1 108 ? 17.422 -23.625 4.484 1 96.69 108 ILE A CA 1
ATOM 828 C C . ILE A 1 108 ? 17.828 -24.172 3.111 1 96.69 108 ILE A C 1
ATOM 830 O O . ILE A 1 108 ? 17.875 -25.375 2.904 1 96.69 108 ILE A O 1
ATOM 834 N N . ALA A 1 109 ? 18.109 -23.281 2.215 1 96.69 109 ALA A N 1
ATOM 835 C CA . ALA A 1 109 ? 18.484 -23.656 0.858 1 96.69 109 ALA A CA 1
ATOM 836 C C . ALA A 1 109 ? 19.75 -24.516 0.863 1 96.69 109 ALA A C 1
ATOM 838 O O . ALA A 1 109 ? 19.766 -25.625 0.308 1 96.69 109 ALA A O 1
ATOM 839 N N . LEU A 1 110 ? 20.797 -24.031 1.513 1 96.25 110 LEU A N 1
ATOM 840 C CA . LEU A 1 110 ? 22.094 -24.703 1.519 1 96.25 110 LEU A CA 1
ATOM 841 C C . LEU A 1 110 ? 22 -26.062 2.217 1 96.25 110 LEU A C 1
ATOM 843 O O . LEU A 1 110 ? 22.562 -27.047 1.745 1 96.25 110 LEU A O 1
ATOM 847 N N . LYS A 1 111 ? 21.281 -26.094 3.297 1 96.44 111 LYS A N 1
ATOM 848 C CA . LYS A 1 111 ? 21.125 -27.344 4.016 1 96.44 111 LYS A CA 1
ATOM 849 C C . LYS A 1 111 ? 20.375 -28.375 3.174 1 96.44 111 LYS A C 1
ATOM 851 O O . LYS A 1 111 ? 20.703 -29.562 3.189 1 96.44 111 LYS A O 1
ATOM 856 N N . THR A 1 112 ? 19.359 -27.922 2.496 1 95.88 112 THR A N 1
ATOM 857 C CA . THR A 1 112 ? 18.578 -28.797 1.646 1 95.88 112 THR A CA 1
ATOM 858 C C . THR A 1 112 ? 19.438 -29.391 0.53 1 95.88 112 THR A C 1
ATOM 860 O O . THR A 1 112 ? 19.391 -30.594 0.273 1 95.88 112 THR A O 1
ATOM 863 N N . ILE A 1 113 ? 20.203 -28.547 -0.107 1 94.5 113 ILE A N 1
ATOM 864 C CA . ILE A 1 113 ? 21.062 -29.016 -1.186 1 94.5 113 ILE A CA 1
ATOM 865 C C . ILE A 1 113 ? 22.094 -29.984 -0.636 1 94.5 113 ILE A C 1
ATOM 867 O O . ILE A 1 113 ? 22.359 -31.031 -1.236 1 94.5 113 ILE A O 1
ATOM 871 N N . TYR A 1 114 ? 22.625 -29.641 0.507 1 93.69 114 TYR A N 1
ATOM 872 C CA . TYR A 1 114 ? 23.656 -30.453 1.134 1 93.69 114 TYR A CA 1
ATOM 873 C C . TYR A 1 114 ? 23.125 -31.844 1.478 1 93.69 114 TYR A C 1
ATOM 875 O O . TYR A 1 114 ? 23.812 -32.844 1.316 1 93.69 114 TYR A O 1
ATOM 883 N N . LEU A 1 115 ? 21.938 -31.953 1.895 1 94.06 115 LEU A N 1
ATOM 884 C CA . LEU A 1 115 ? 21.328 -33.188 2.373 1 94.06 115 LEU A CA 1
ATOM 885 C C . LEU A 1 115 ? 20.984 -34.125 1.209 1 94.06 115 LEU A C 1
ATOM 887 O O . LEU A 1 115 ? 20.984 -35.344 1.361 1 94.06 115 LEU A O 1
ATOM 891 N N . ILE A 1 116 ? 20.578 -33.625 0.114 1 89.81 116 ILE A N 1
ATOM 892 C CA . ILE A 1 116 ? 20.094 -34.438 -0.997 1 89.81 116 ILE A CA 1
ATOM 893 C C . ILE A 1 116 ? 21.266 -35.188 -1.643 1 89.81 116 ILE A C 1
ATOM 895 O O . ILE A 1 116 ? 21.109 -36.344 -2.07 1 89.81 116 ILE A O 1
ATOM 899 N N . GLY A 1 117 ? 22.484 -34.719 -1.651 1 75.94 117 GLY A N 1
ATOM 900 C CA . GLY A 1 117 ? 23.531 -35.656 -1.985 1 75.94 117 GLY A CA 1
ATOM 901 C C . GLY A 1 117 ? 24.516 -35.125 -3.006 1 75.94 117 GLY A C 1
ATOM 902 O O . GLY A 1 117 ? 24.484 -33.938 -3.336 1 75.94 117 GLY A O 1
ATOM 903 N N . SER A 1 118 ? 25.312 -36.25 -3.361 1 78 118 SER A N 1
ATOM 904 C CA . SER A 1 118 ? 26.422 -35.938 -4.262 1 78 118 SER A CA 1
ATOM 905 C C . SER A 1 118 ? 26.141 -36.406 -5.68 1 78 118 SER A C 1
ATOM 907 O O . SER A 1 118 ? 25.188 -37.156 -5.902 1 78 118 SER A O 1
ATOM 909 N N . GLY A 1 119 ? 26.625 -35.938 -6.703 1 84.44 119 GLY A N 1
ATOM 910 C CA . GLY A 1 119 ? 26.406 -36.156 -8.117 1 84.44 119 GLY A CA 1
ATOM 911 C C . GLY A 1 119 ? 25.656 -35 -8.789 1 84.44 119 GLY A C 1
ATOM 912 O O . GLY A 1 119 ? 24.891 -34.281 -8.133 1 84.44 119 GLY A O 1
ATOM 913 N N . ILE A 1 120 ? 25.844 -35.062 -9.953 1 87.12 120 ILE A N 1
ATOM 914 C CA . ILE A 1 120 ? 25.344 -33.875 -10.648 1 87.12 120 ILE A CA 1
ATOM 915 C C . ILE A 1 120 ? 23.812 -33.906 -10.688 1 87.12 120 ILE A C 1
ATOM 917 O O . ILE A 1 120 ? 23.172 -32.875 -10.508 1 87.12 120 ILE A O 1
ATOM 921 N N . GLN A 1 121 ? 23.188 -35.062 -10.945 1 92.38 121 GLN A N 1
ATOM 922 C CA . GLN A 1 121 ? 21.734 -35.156 -10.992 1 92.38 121 GLN A CA 1
ATOM 923 C C . GLN A 1 121 ? 21.109 -34.844 -9.633 1 92.38 121 GLN A C 1
ATOM 925 O O . GLN A 1 121 ? 20.062 -34.188 -9.562 1 92.38 121 GLN A O 1
ATOM 930 N N . ARG A 1 122 ? 21.75 -35.281 -8.57 1 92.81 122 ARG A N 1
ATOM 931 C CA . ARG A 1 122 ? 21.25 -35.031 -7.223 1 92.81 122 ARG A CA 1
ATOM 932 C C . ARG A 1 122 ? 21.438 -33.594 -6.812 1 92.81 122 ARG A C 1
ATOM 934 O O . ARG A 1 122 ? 20.625 -33.031 -6.078 1 92.81 122 ARG A O 1
ATOM 941 N N . ILE A 1 123 ? 22.562 -33.031 -7.258 1 91.75 123 ILE A N 1
ATOM 942 C CA . ILE A 1 123 ? 22.797 -31.609 -6.969 1 91.75 123 ILE A CA 1
ATOM 943 C C . ILE A 1 123 ? 21.719 -30.766 -7.621 1 91.75 123 ILE A C 1
ATOM 945 O O . ILE A 1 123 ? 21.172 -29.844 -7 1 91.75 123 ILE A O 1
ATOM 949 N N . ILE A 1 124 ? 21.422 -31.109 -8.883 1 95.06 124 ILE A N 1
ATOM 950 C CA . ILE A 1 124 ? 20.359 -30.391 -9.578 1 95.06 124 ILE A CA 1
ATOM 951 C C . ILE A 1 124 ? 19.031 -30.578 -8.828 1 95.06 124 ILE A C 1
ATOM 953 O O . ILE A 1 124 ? 18.281 -29.625 -8.625 1 95.06 124 ILE A O 1
ATOM 957 N N . LEU A 1 125 ? 18.781 -31.812 -8.383 1 96.69 125 LEU A N 1
ATOM 958 C CA . LEU A 1 125 ? 17.594 -32.094 -7.594 1 96.69 125 LEU A CA 1
ATOM 959 C C . LEU A 1 125 ? 17.578 -31.25 -6.309 1 96.69 125 LEU A C 1
ATOM 961 O O . LEU A 1 125 ? 16.547 -30.719 -5.914 1 96.69 125 LEU A O 1
ATOM 965 N N . GLY A 1 126 ? 18.734 -31.234 -5.633 1 96.88 126 GLY A N 1
ATOM 966 C CA . GLY A 1 126 ? 18.844 -30.438 -4.426 1 96.88 126 GLY A CA 1
ATOM 967 C C . GLY A 1 126 ? 18.484 -28.969 -4.641 1 96.88 126 GLY A C 1
ATOM 968 O O . GLY A 1 126 ? 17.719 -28.391 -3.859 1 96.88 126 GLY A O 1
ATOM 969 N N . PHE A 1 127 ? 19.047 -28.391 -5.699 1 97.56 127 PHE A N 1
ATOM 970 C CA . PHE A 1 127 ? 18.719 -27 -6.035 1 97.56 127 PHE A CA 1
ATOM 971 C C . PHE A 1 127 ? 17.234 -26.844 -6.309 1 97.56 127 PHE A C 1
ATOM 973 O O . PHE A 1 127 ? 16.625 -25.859 -5.879 1 97.56 127 PHE A O 1
ATOM 980 N N . MET A 1 128 ? 16.688 -27.812 -7.008 1 98.62 128 MET A N 1
ATOM 981 C CA . MET A 1 128 ? 15.281 -27.719 -7.395 1 98.62 128 MET A CA 1
ATOM 982 C C . MET A 1 128 ? 14.375 -27.844 -6.176 1 98.62 128 MET A C 1
ATOM 984 O O . MET A 1 128 ? 13.43 -27.062 -6.016 1 98.62 128 MET A O 1
ATOM 988 N N . VAL A 1 129 ? 14.656 -28.75 -5.293 1 98.56 129 VAL A N 1
ATOM 989 C CA . VAL A 1 129 ? 13.852 -28.953 -4.09 1 98.56 129 VAL A CA 1
ATOM 990 C C . VAL A 1 129 ? 13.961 -27.734 -3.178 1 98.56 129 VAL A C 1
ATOM 992 O O . VAL A 1 129 ? 12.961 -27.266 -2.637 1 98.56 129 VAL A O 1
ATOM 995 N N . ALA A 1 130 ? 15.141 -27.25 -3.006 1 98.38 130 ALA A N 1
ATOM 996 C CA . ALA A 1 130 ? 15.344 -26.062 -2.178 1 98.38 130 ALA A CA 1
ATOM 997 C C . ALA A 1 130 ? 14.578 -24.859 -2.729 1 98.38 130 ALA A C 1
ATOM 999 O O . ALA A 1 130 ? 13.898 -24.156 -1.981 1 98.38 130 ALA A O 1
ATOM 1000 N N . THR A 1 131 ? 14.703 -24.688 -4.016 1 98.62 131 THR A N 1
ATOM 1001 C CA . THR A 1 131 ? 14.031 -23.562 -4.66 1 98.62 131 THR A CA 1
ATOM 1002 C C . THR A 1 131 ? 12.516 -23.688 -4.531 1 98.62 131 THR A C 1
ATOM 1004 O O . THR A 1 131 ? 11.836 -22.719 -4.191 1 98.62 131 THR A O 1
ATOM 1007 N N . ALA A 1 132 ? 12.008 -24.859 -4.812 1 98.69 132 ALA A N 1
ATOM 1008 C CA . ALA A 1 132 ? 10.57 -25.094 -4.73 1 98.69 132 ALA A CA 1
ATOM 1009 C C . ALA A 1 132 ? 10.062 -24.875 -3.307 1 98.69 132 ALA A C 1
ATOM 1011 O O . ALA A 1 132 ? 9.023 -24.25 -3.102 1 98.69 132 ALA A O 1
ATOM 1012 N N . PHE A 1 133 ? 10.789 -25.359 -2.387 1 98.25 133 PHE A N 1
ATOM 1013 C CA . PHE A 1 133 ? 10.367 -25.234 -0.996 1 98.25 133 PHE A CA 1
ATOM 1014 C C . PHE A 1 133 ? 10.328 -23.781 -0.572 1 98.25 133 PHE A C 1
ATOM 1016 O O . PHE A 1 133 ? 9.359 -23.312 0.03 1 98.25 133 PHE A O 1
ATOM 1023 N N . LEU A 1 134 ? 11.352 -23.094 -0.856 1 98.06 134 LEU A N 1
ATOM 1024 C CA . LEU A 1 134 ? 11.43 -21.688 -0.472 1 98.06 134 LEU A CA 1
ATOM 1025 C C . LEU A 1 134 ? 10.352 -20.875 -1.187 1 98.06 134 LEU A C 1
ATOM 1027 O O . LEU A 1 134 ? 9.766 -19.969 -0.598 1 98.06 134 LEU A O 1
ATOM 1031 N N . SER A 1 135 ? 10.102 -21.219 -2.414 1 98.12 135 SER A N 1
ATOM 1032 C CA . SER A 1 135 ? 9.141 -20.469 -3.223 1 98.12 135 SER A CA 1
ATOM 1033 C C . SER A 1 135 ? 7.715 -20.672 -2.711 1 98.12 135 SER A C 1
ATOM 1035 O O . SER A 1 135 ? 6.816 -19.891 -3.035 1 98.12 135 SER A O 1
ATOM 1037 N N . MET A 1 136 ? 7.477 -21.688 -1.869 1 97.44 136 MET A N 1
ATOM 1038 C CA . MET A 1 136 ? 6.18 -21.906 -1.232 1 97.44 136 MET A CA 1
ATOM 1039 C C . MET A 1 136 ? 5.852 -20.781 -0.261 1 97.44 136 MET A C 1
ATOM 1041 O O . MET A 1 136 ? 4.684 -20.531 0.031 1 97.44 136 MET A O 1
ATOM 1045 N N . TRP A 1 137 ? 6.945 -20.125 0.182 1 94.81 137 TRP A N 1
ATOM 1046 C CA . TRP A 1 137 ? 6.75 -19.25 1.329 1 94.81 137 TRP A CA 1
ATOM 1047 C C . TRP A 1 137 ? 7.25 -17.844 1.025 1 94.81 137 TRP A C 1
ATOM 1049 O O . TRP A 1 137 ? 6.816 -16.875 1.654 1 94.81 137 TRP A O 1
ATOM 1059 N N . ILE A 1 138 ? 8.219 -17.859 0.184 1 93.81 138 ILE A N 1
ATOM 1060 C CA . ILE A 1 138 ? 8.82 -16.594 -0.219 1 93.81 138 ILE A CA 1
ATOM 1061 C C . ILE A 1 138 ? 8.461 -16.281 -1.674 1 93.81 138 ILE A C 1
ATOM 1063 O O . ILE A 1 138 ? 7.902 -17.141 -2.371 1 93.81 138 ILE A O 1
ATOM 1067 N N . SER A 1 139 ? 8.633 -15.203 -2.209 1 93.62 139 SER A N 1
ATOM 1068 C CA . SER A 1 139 ? 8.289 -14.922 -3.598 1 93.62 139 SER A CA 1
ATOM 1069 C C . SER A 1 139 ? 9.18 -15.695 -4.559 1 93.62 139 SER A C 1
ATOM 1071 O O . SER A 1 139 ? 10.344 -15.969 -4.258 1 93.62 139 SER A O 1
ATOM 1073 N N . ASN A 1 140 ? 8.562 -16.016 -5.68 1 96.88 140 ASN A N 1
ATOM 1074 C CA . ASN A 1 140 ? 9.281 -16.766 -6.715 1 96.88 140 ASN A CA 1
ATOM 1075 C C . ASN A 1 140 ? 10.531 -16 -7.168 1 96.88 140 ASN A C 1
ATOM 1077 O O . ASN A 1 140 ? 11.602 -16.594 -7.328 1 96.88 140 ASN A O 1
ATOM 1081 N N . THR A 1 141 ? 10.391 -14.781 -7.219 1 95.25 141 THR A N 1
ATOM 1082 C CA . THR A 1 141 ? 11.469 -13.93 -7.695 1 95.25 141 THR A CA 1
ATOM 1083 C C . THR A 1 141 ? 12.617 -13.891 -6.684 1 95.25 141 THR A C 1
ATOM 1085 O O . THR A 1 141 ? 13.773 -14.094 -7.047 1 95.25 141 THR A O 1
ATOM 1088 N N . ALA A 1 142 ? 12.266 -13.656 -5.5 1 94.56 142 ALA A N 1
ATOM 1089 C CA . ALA A 1 142 ? 13.273 -13.57 -4.449 1 94.56 142 ALA A CA 1
ATOM 1090 C C . ALA A 1 142 ? 14.039 -14.883 -4.312 1 94.56 142 ALA A C 1
ATOM 1092 O O . ALA A 1 142 ? 15.258 -14.883 -4.129 1 94.56 142 ALA A O 1
ATOM 1093 N N . THR A 1 143 ? 13.359 -15.938 -4.414 1 97.56 143 THR A N 1
ATOM 1094 C CA . THR A 1 143 ? 13.969 -17.266 -4.293 1 97.56 143 THR A CA 1
ATOM 1095 C C . THR A 1 143 ? 14.953 -17.516 -5.434 1 97.56 143 THR A C 1
ATOM 1097 O O . THR A 1 143 ? 16.078 -17.969 -5.203 1 97.56 143 THR A O 1
ATOM 1100 N N . SER A 1 144 ? 14.57 -17.188 -6.625 1 97.88 144 SER A N 1
ATOM 1101 C CA . SER A 1 144 ? 15.438 -17.406 -7.777 1 97.88 144 SER A CA 1
ATOM 1102 C C . SER A 1 144 ? 16.672 -16.516 -7.715 1 97.88 144 SER A C 1
ATOM 1104 O O . SER A 1 144 ? 17.781 -16.938 -8.047 1 97.88 144 SER A O 1
ATOM 1106 N N . LEU A 1 145 ? 16.484 -15.289 -7.258 1 96.12 145 LEU A N 1
ATOM 1107 C CA . LEU A 1 145 ? 17.594 -14.352 -7.137 1 96.12 145 LEU A CA 1
ATOM 1108 C C . LEU A 1 145 ? 18.609 -14.844 -6.117 1 96.12 145 LEU A C 1
ATOM 1110 O O . LEU A 1 145 ? 19.812 -14.648 -6.293 1 96.12 145 LEU A O 1
ATOM 1114 N N . MET A 1 146 ? 18.062 -15.422 -5.098 1 95.62 146 MET A N 1
ATOM 1115 C CA . MET A 1 146 ? 18.938 -15.906 -4.035 1 95.62 146 MET A CA 1
ATOM 1116 C C . MET A 1 146 ? 19.672 -17.172 -4.473 1 95.62 146 MET A C 1
ATOM 1118 O O . MET A 1 146 ? 20.844 -17.359 -4.129 1 95.62 146 MET A O 1
ATOM 1122 N N . MET A 1 147 ? 19.109 -18 -5.254 1 97.5 147 MET A N 1
ATOM 1123 C CA . MET A 1 147 ? 19.672 -19.297 -5.641 1 97.5 147 MET A CA 1
ATOM 1124 C C . MET A 1 147 ? 20.703 -19.141 -6.742 1 97.5 147 MET A C 1
ATOM 1126 O O . MET A 1 147 ? 21.641 -19.938 -6.844 1 97.5 147 MET A O 1
ATOM 1130 N N . LEU A 1 148 ? 20.609 -18.078 -7.508 1 97 148 LEU A N 1
ATOM 1131 C CA . LEU A 1 148 ? 21.422 -17.891 -8.695 1 97 148 LEU A CA 1
ATOM 1132 C C . LEU A 1 148 ? 22.906 -17.828 -8.336 1 97 148 LEU A C 1
ATOM 1134 O O . LEU A 1 148 ? 23.719 -18.578 -8.883 1 97 148 LEU A O 1
ATOM 1138 N N . PRO A 1 149 ? 23.281 -16.984 -7.391 1 95.12 149 PRO A N 1
ATOM 1139 C CA . PRO A 1 149 ? 24.703 -16.922 -7.059 1 95.12 149 PRO A CA 1
ATOM 1140 C C . PRO A 1 149 ? 25.219 -18.219 -6.457 1 95.12 149 PRO A C 1
ATOM 1142 O O . PRO A 1 149 ? 26.391 -18.578 -6.652 1 95.12 149 PRO A O 1
ATOM 1145 N N . ILE A 1 150 ? 24.453 -18.891 -5.715 1 94.31 150 ILE A N 1
ATOM 1146 C CA . ILE A 1 150 ? 24.844 -20.172 -5.156 1 94.31 150 ILE A CA 1
ATOM 1147 C C . ILE A 1 150 ? 25.094 -21.172 -6.285 1 94.31 150 ILE A C 1
ATOM 1149 O O . ILE A 1 150 ? 26.094 -21.891 -6.27 1 94.31 150 ILE A O 1
ATOM 1153 N N . ALA A 1 151 ? 24.203 -21.188 -7.238 1 95.38 151 ALA A N 1
ATOM 1154 C CA . ALA A 1 151 ? 24.344 -22.078 -8.391 1 95.38 151 ALA A CA 1
ATOM 1155 C C . ALA A 1 151 ? 25.609 -21.75 -9.188 1 95.38 151 ALA A C 1
ATOM 1157 O O . ALA A 1 151 ? 26.328 -22.656 -9.594 1 95.38 151 ALA A O 1
ATOM 1158 N N . LEU A 1 152 ? 25.859 -20.484 -9.375 1 94.12 152 LEU A N 1
ATOM 1159 C CA . LEU A 1 152 ? 27.047 -20.047 -10.117 1 94.12 152 LEU A CA 1
ATOM 1160 C C . LEU A 1 152 ? 28.312 -20.453 -9.398 1 94.12 152 LEU A C 1
ATOM 1162 O O . LEU A 1 152 ? 29.297 -20.859 -10.039 1 94.12 152 LEU A O 1
ATOM 1166 N N . ALA A 1 153 ? 28.281 -20.359 -8.164 1 91.06 153 ALA A N 1
ATOM 1167 C CA . ALA A 1 153 ? 29.453 -20.766 -7.375 1 91.06 153 ALA A CA 1
ATOM 1168 C C . ALA A 1 153 ? 29.719 -22.25 -7.52 1 91.06 153 ALA A C 1
ATOM 1170 O O . ALA A 1 153 ? 30.875 -22.672 -7.621 1 91.06 153 ALA A O 1
ATOM 1171 N N . VAL A 1 154 ? 28.719 -23 -7.527 1 89.69 154 VAL A N 1
ATOM 1172 C CA . VAL A 1 154 ? 28.844 -24.453 -7.664 1 89.69 154 VAL A CA 1
ATOM 1173 C C . VAL A 1 154 ? 29.359 -24.797 -9.062 1 89.69 154 VAL A C 1
ATOM 1175 O O . VAL A 1 154 ? 30.25 -25.641 -9.211 1 89.69 154 VAL A O 1
ATOM 1178 N N . ILE A 1 155 ? 28.828 -24.156 -10.078 1 89.69 155 ILE A N 1
ATOM 1179 C CA . ILE A 1 155 ? 29.234 -24.406 -11.453 1 89.69 155 ILE A CA 1
ATOM 1180 C C . ILE A 1 155 ? 30.719 -24.047 -11.617 1 89.69 155 ILE A C 1
ATOM 1182 O O . ILE A 1 155 ? 31.469 -24.781 -12.273 1 89.69 155 ILE A O 1
ATOM 1186 N N . ASN A 1 156 ? 31.062 -22.922 -11.031 1 87.19 156 ASN A N 1
ATOM 1187 C CA . ASN A 1 156 ? 32.438 -22.484 -11.117 1 87.19 156 ASN A CA 1
ATOM 1188 C C . ASN A 1 156 ? 33.406 -23.469 -10.453 1 87.19 156 ASN A C 1
ATOM 1190 O O . ASN A 1 156 ? 34.531 -23.641 -10.883 1 87.19 156 ASN A O 1
ATOM 1194 N N . GLN A 1 157 ? 33 -24.078 -9.523 1 83.81 157 GLN A N 1
ATOM 1195 C CA . GLN A 1 157 ? 33.812 -25.047 -8.812 1 83.81 157 GLN A CA 1
ATOM 1196 C C . GLN A 1 157 ? 33.938 -26.344 -9.602 1 83.81 157 GLN A C 1
ATOM 1198 O O . GLN A 1 157 ? 34.906 -27.078 -9.477 1 83.81 157 GLN A O 1
ATOM 1203 N N . LEU A 1 158 ? 32.906 -26.734 -10.336 1 77.25 158 LEU A N 1
ATOM 1204 C CA . LEU A 1 158 ? 32.906 -27.953 -11.133 1 77.25 158 LEU A CA 1
ATOM 1205 C C . LEU A 1 158 ? 33.781 -27.797 -12.367 1 77.25 158 LEU A C 1
ATOM 1207 O O . LEU A 1 158 ? 34.281 -28.781 -12.914 1 77.25 158 LEU A O 1
ATOM 1211 N N . SER A 1 159 ? 33.969 -26.641 -13.141 1 65.94 159 SER A N 1
ATOM 1212 C CA . SER A 1 159 ? 34.656 -26.422 -14.391 1 65.94 159 SER A CA 1
ATOM 1213 C C . SER A 1 159 ? 36.094 -25.938 -14.141 1 65.94 159 SER A C 1
ATOM 1215 O O . SER A 1 159 ? 36.406 -24.766 -14.414 1 65.94 159 SER A O 1
ATOM 1217 N N . PRO A 1 160 ? 36.969 -26.734 -13.461 1 52.78 160 PRO A N 1
ATOM 1218 C CA . PRO A 1 160 ? 38.281 -26.125 -13.539 1 52.78 160 PRO A CA 1
ATOM 1219 C C . PRO A 1 160 ? 38.781 -25.969 -14.977 1 52.78 160 PRO A C 1
ATOM 1221 O O . PRO A 1 160 ? 37.969 -26.047 -15.914 1 52.78 160 PRO A O 1
ATOM 1224 N N . GLU A 1 161 ? 40.125 -26.312 -15.461 1 47 161 GLU A N 1
ATOM 1225 C CA . GLU A 1 161 ? 41.031 -25.938 -16.531 1 47 161 GLU A CA 1
ATOM 1226 C C . GLU A 1 161 ? 40.625 -26.562 -17.859 1 47 161 GLU A C 1
ATOM 1228 O O . GLU A 1 161 ? 41.125 -26.156 -18.922 1 47 161 GLU A O 1
ATOM 1233 N N . ALA A 1 162 ? 40.125 -27.859 -18.109 1 50.78 162 ALA A N 1
ATOM 1234 C CA . ALA A 1 162 ? 40.375 -28.547 -19.375 1 50.78 162 ALA A CA 1
ATOM 1235 C C . ALA A 1 162 ? 39.188 -28.438 -20.312 1 50.78 162 ALA A C 1
ATOM 1237 O O . ALA A 1 162 ? 38.062 -28.297 -19.859 1 50.78 162 ALA A O 1
ATOM 1238 N N . SER A 1 163 ? 39.25 -28.344 -21.641 1 49.91 163 SER A N 1
ATOM 1239 C CA . SER A 1 163 ? 38.438 -28.141 -22.844 1 49.91 163 SER A CA 1
ATOM 1240 C C . SER A 1 163 ? 37.156 -28.969 -22.797 1 49.91 163 SER A C 1
ATOM 1242 O O . SER A 1 163 ? 36.094 -28.453 -23.094 1 49.91 163 SER A O 1
ATOM 1244 N N . GLN A 1 164 ? 37.094 -30.281 -22.688 1 50.91 164 GLN A N 1
ATOM 1245 C CA . GLN A 1 164 ? 35.938 -31.188 -22.672 1 50.91 164 GLN A CA 1
ATOM 1246 C C . GLN A 1 164 ? 35.031 -30.875 -21.484 1 50.91 164 GLN A C 1
ATOM 1248 O O . GLN A 1 164 ? 33.812 -31.078 -21.562 1 50.91 164 GLN A O 1
ATOM 1253 N N . GLU A 1 165 ? 35.5 -30.172 -20.562 1 60.38 165 GLU A N 1
ATOM 1254 C CA . GLU A 1 165 ? 34.844 -29.828 -19.297 1 60.38 165 GLU A CA 1
ATOM 1255 C C . GLU A 1 165 ? 33.969 -28.594 -19.453 1 60.38 165 GLU A C 1
ATOM 1257 O O . GLU A 1 165 ? 32.969 -28.453 -18.75 1 60.38 165 GLU A O 1
ATOM 1262 N N . ALA A 1 166 ? 34.312 -27.953 -20.688 1 70.62 166 ALA A N 1
ATOM 1263 C CA . ALA A 1 166 ? 33.531 -26.734 -20.859 1 70.62 166 ALA A CA 1
ATOM 1264 C C . ALA A 1 166 ? 32.094 -27.062 -21.328 1 70.62 166 ALA A C 1
ATOM 1266 O O . ALA A 1 166 ? 31.141 -26.422 -20.906 1 70.62 166 ALA A O 1
ATOM 1267 N N . LYS A 1 167 ? 31.891 -28.078 -22.25 1 75.62 167 LYS A N 1
ATOM 1268 C CA . LYS A 1 167 ? 30.578 -28.453 -22.75 1 75.62 167 LYS A CA 1
ATOM 1269 C C . LYS A 1 167 ? 29.703 -29.031 -21.656 1 75.62 167 LYS A C 1
ATOM 1271 O O . LYS A 1 167 ? 28.516 -28.75 -21.578 1 75.62 167 LYS A O 1
ATOM 1276 N N . GLU A 1 168 ? 30.375 -29.812 -20.953 1 80 168 GLU A N 1
ATOM 1277 C CA . GLU A 1 168 ? 29.641 -30.406 -19.844 1 80 168 GLU A CA 1
ATOM 1278 C C . GLU A 1 168 ? 29.266 -29.359 -18.797 1 80 168 GLU A C 1
ATOM 1280 O O . GLU A 1 168 ? 28.156 -29.422 -18.234 1 80 168 GLU A O 1
ATOM 1285 N N . THR A 1 169 ? 30.172 -28.531 -18.578 1 82.94 169 THR A N 1
ATOM 1286 C CA . THR A 1 169 ? 29.906 -27.438 -17.641 1 82.94 169 THR A CA 1
ATOM 1287 C C . THR A 1 169 ? 28.75 -26.578 -18.125 1 82.94 169 THR A C 1
ATOM 1289 O O . THR A 1 169 ? 27.922 -26.141 -17.328 1 82.94 169 THR A O 1
ATOM 1292 N N . ASN A 1 170 ? 28.734 -26.359 -19.406 1 88.75 170 ASN A N 1
ATOM 1293 C CA . ASN A 1 170 ? 27.641 -25.578 -20 1 88.75 170 ASN A CA 1
ATOM 1294 C C . ASN A 1 170 ? 26.312 -26.312 -19.859 1 88.75 170 ASN A C 1
ATOM 1296 O O . ASN A 1 170 ? 25.281 -25.672 -19.609 1 88.75 170 ASN A O 1
ATOM 1300 N N . LYS A 1 171 ? 26.406 -27.578 -20.031 1 90.81 171 LYS A N 1
ATOM 1301 C CA . LYS A 1 171 ? 25.203 -28.406 -19.891 1 90.81 171 LYS A CA 1
ATOM 1302 C C . LYS A 1 171 ? 24.688 -28.359 -18.453 1 90.81 171 LYS A C 1
ATOM 1304 O O . LYS A 1 171 ? 23.484 -28.266 -18.234 1 90.81 171 LYS A O 1
ATOM 1309 N N . ILE A 1 172 ? 25.562 -28.422 -17.5 1 91.25 172 ILE A N 1
ATOM 1310 C CA . ILE A 1 172 ? 25.203 -28.344 -16.078 1 91.25 172 ILE A CA 1
ATOM 1311 C C . ILE A 1 172 ? 24.594 -26.984 -15.773 1 91.25 172 ILE A C 1
ATOM 1313 O O . ILE A 1 172 ? 23.594 -26.875 -15.07 1 91.25 172 ILE A O 1
ATOM 1317 N N . GLY A 1 173 ? 25.234 -25.984 -16.328 1 94.12 173 GLY A N 1
ATOM 1318 C CA . GLY A 1 173 ? 24.734 -24.625 -16.156 1 94.12 173 GLY A CA 1
ATOM 1319 C C . GLY A 1 173 ? 23.312 -24.453 -16.656 1 94.12 173 GLY A C 1
ATOM 1320 O O . GLY A 1 173 ? 22.469 -23.875 -15.969 1 94.12 173 GLY A O 1
ATOM 1321 N N . LYS A 1 174 ? 23.031 -24.953 -17.844 1 96 174 LYS A N 1
ATOM 1322 C CA . LYS A 1 174 ? 21.703 -24.844 -18.422 1 96 174 LYS A CA 1
ATOM 1323 C C . LYS A 1 174 ? 20.672 -25.578 -17.578 1 96 174 LYS A C 1
ATOM 1325 O O . LYS A 1 174 ? 19.609 -25.031 -17.281 1 96 174 LYS A O 1
ATOM 1330 N N . ALA A 1 175 ? 21.016 -26.75 -17.156 1 96.25 175 ALA A N 1
ATOM 1331 C CA . ALA A 1 175 ? 20.094 -27.562 -16.359 1 96.25 175 ALA A CA 1
ATOM 1332 C C . ALA A 1 175 ? 19.828 -26.906 -15 1 96.25 175 ALA A C 1
ATOM 1334 O O . ALA A 1 175 ? 18.688 -26.891 -14.531 1 96.25 175 ALA A O 1
ATOM 1335 N N . LEU A 1 176 ? 20.828 -26.391 -14.406 1 96.06 176 LEU A N 1
ATOM 1336 C CA . LEU A 1 176 ? 20.703 -25.75 -13.102 1 96.06 176 LEU A CA 1
ATOM 1337 C C . LEU A 1 176 ? 19.859 -24.484 -13.195 1 96.06 176 LEU A C 1
ATOM 1339 O O . LEU A 1 176 ? 18.984 -24.234 -12.367 1 96.06 176 LEU A O 1
ATOM 1343 N N . MET A 1 177 ? 20.172 -23.703 -14.195 1 97.75 177 MET A N 1
ATOM 1344 C CA . MET A 1 177 ? 19.453 -22.438 -14.375 1 97.75 177 MET A CA 1
ATOM 1345 C C . MET A 1 177 ? 17.969 -22.703 -14.625 1 97.75 177 MET A C 1
ATOM 1347 O O . MET A 1 177 ? 17.109 -22.125 -13.953 1 97.75 177 MET A O 1
ATOM 1351 N N . LEU A 1 178 ? 17.672 -23.609 -15.523 1 98.25 178 LEU A N 1
ATOM 1352 C CA . LEU A 1 178 ? 16.281 -23.953 -15.812 1 98.25 178 LEU A CA 1
ATOM 1353 C C . LEU A 1 178 ? 15.625 -24.609 -14.609 1 98.25 178 LEU A C 1
ATOM 1355 O O . LEU A 1 178 ? 14.445 -24.359 -14.328 1 98.25 178 LEU A O 1
ATOM 1359 N N . GLY A 1 179 ? 16.391 -25.438 -13.93 1 98.31 179 GLY A N 1
ATOM 1360 C CA . GLY A 1 179 ? 15.883 -26.078 -12.727 1 98.31 179 GLY A CA 1
ATOM 1361 C C . GLY A 1 179 ? 15.43 -25.078 -11.68 1 98.31 179 GLY A C 1
ATOM 1362 O O . GLY A 1 179 ? 14.367 -25.234 -11.078 1 98.31 179 GLY A O 1
ATOM 1363 N N . ILE A 1 180 ? 16.203 -24.078 -11.469 1 98.44 180 ILE A N 1
ATOM 1364 C CA . ILE A 1 180 ? 15.898 -23.047 -10.492 1 98.44 180 ILE A CA 1
ATOM 1365 C C . ILE A 1 180 ? 14.648 -22.281 -10.922 1 98.44 180 ILE A C 1
ATOM 1367 O O . ILE A 1 180 ? 13.711 -22.109 -10.133 1 98.44 180 ILE A O 1
ATOM 1371 N N . ALA A 1 181 ? 14.578 -21.891 -12.164 1 98.44 181 ALA A N 1
ATOM 1372 C CA . ALA A 1 181 ? 13.453 -21.094 -12.664 1 98.44 181 ALA A CA 1
ATOM 1373 C C . ALA A 1 181 ? 12.156 -21.891 -12.602 1 98.44 181 ALA A C 1
ATOM 1375 O O . ALA A 1 181 ? 11.148 -21.391 -12.078 1 98.44 181 ALA A O 1
ATOM 1376 N N . TYR A 1 182 ? 12.18 -23.109 -13.102 1 98.56 182 TYR A N 1
ATOM 1377 C CA . TYR A 1 182 ? 10.984 -23.938 -13.164 1 98.56 182 TYR A CA 1
ATOM 1378 C C . TYR A 1 182 ? 10.523 -24.328 -11.766 1 98.56 182 TYR A C 1
ATOM 1380 O O . TYR A 1 182 ? 9.32 -24.312 -11.477 1 98.56 182 TYR A O 1
ATOM 1388 N N . SER A 1 183 ? 11.469 -24.625 -10.914 1 98.69 183 SER A N 1
ATOM 1389 C CA . SER A 1 183 ? 11.125 -25.047 -9.562 1 98.69 183 SER A CA 1
ATOM 1390 C C . SER A 1 183 ? 10.539 -23.875 -8.758 1 98.69 183 SER A C 1
ATOM 1392 O O . SER A 1 183 ? 9.672 -24.094 -7.902 1 98.69 183 SER A O 1
ATOM 1394 N N . ALA A 1 184 ? 11 -22.703 -9.016 1 98.56 184 ALA A N 1
ATOM 1395 C CA . ALA A 1 184 ? 10.422 -21.531 -8.352 1 98.56 184 ALA A CA 1
ATOM 1396 C C . ALA A 1 184 ? 8.938 -21.391 -8.688 1 98.56 184 ALA A C 1
ATOM 1398 O O . ALA A 1 184 ? 8.109 -21.219 -7.797 1 98.56 184 ALA A O 1
ATOM 1399 N N . SER A 1 185 ? 8.578 -21.547 -9.922 1 98.25 185 SER A N 1
ATOM 1400 C CA . SER A 1 185 ? 7.191 -21.453 -10.359 1 98.25 185 SER A CA 1
ATOM 1401 C C . SER A 1 185 ? 6.363 -22.609 -9.836 1 98.25 185 SER A C 1
ATOM 1403 O O . SER A 1 185 ? 5.238 -22.422 -9.367 1 98.25 185 SER A O 1
ATOM 1405 N N . ILE A 1 186 ? 6.949 -23.766 -9.906 1 98.62 186 ILE A N 1
ATOM 1406 C CA . ILE A 1 186 ? 6.258 -24.969 -9.469 1 98.62 186 ILE A CA 1
ATOM 1407 C C . ILE A 1 186 ? 6.008 -24.891 -7.961 1 98.62 186 ILE A C 1
ATOM 1409 O O . ILE A 1 186 ? 4.895 -25.172 -7.5 1 98.62 186 ILE A O 1
ATOM 1413 N N . GLY A 1 187 ? 7.027 -24.516 -7.223 1 98.44 187 GLY A N 1
ATOM 1414 C CA . GLY A 1 187 ? 6.895 -24.391 -5.781 1 98.44 187 GLY A CA 1
ATOM 1415 C C . GLY A 1 187 ? 5.852 -23.375 -5.367 1 98.44 187 GLY A C 1
ATOM 1416 O O . GLY A 1 187 ? 5.152 -23.562 -4.367 1 98.44 187 GLY A O 1
ATOM 1417 N N . GLY A 1 188 ? 5.746 -22.328 -6.086 1 97.88 188 GLY A N 1
ATOM 1418 C CA . GLY A 1 188 ? 4.785 -21.266 -5.793 1 97.88 188 GLY A CA 1
ATOM 1419 C C . GLY A 1 188 ? 3.348 -21.75 -5.824 1 97.88 188 GLY A C 1
ATOM 1420 O O . GLY A 1 188 ? 2.484 -21.188 -5.148 1 97.88 188 GLY A O 1
ATOM 1421 N N . VAL A 1 189 ? 3.066 -22.75 -6.496 1 97.81 189 VAL A N 1
ATOM 1422 C CA . VAL A 1 189 ? 1.719 -23.281 -6.672 1 97.81 189 VAL A CA 1
ATOM 1423 C C . VAL A 1 189 ? 1.282 -24.016 -5.398 1 97.81 189 VAL A C 1
ATOM 1425 O O . VAL A 1 189 ? 0.085 -24.141 -5.133 1 97.81 189 VAL A O 1
ATOM 1428 N N . ALA A 1 190 ? 2.137 -24.406 -4.574 1 98.19 190 ALA A N 1
ATOM 1429 C CA . ALA A 1 190 ? 1.909 -25.375 -3.518 1 98.19 190 ALA A CA 1
ATOM 1430 C C . ALA A 1 190 ? 1.07 -24.781 -2.391 1 98.19 190 ALA A C 1
ATOM 1432 O O . ALA A 1 190 ? 0.238 -25.469 -1.796 1 98.19 190 ALA A O 1
ATOM 1433 N N . THR A 1 191 ? 1.328 -23.547 -2.105 1 97.62 191 THR A N 1
ATOM 1434 C CA . THR A 1 191 ? 0.599 -22.906 -1.015 1 97.62 191 THR A CA 1
ATOM 1435 C C . THR A 1 191 ? -0.176 -21.688 -1.52 1 97.62 191 THR A C 1
ATOM 1437 O O . THR A 1 191 ? 0.101 -21.188 -2.605 1 97.62 191 THR A O 1
ATOM 1440 N N . LEU A 1 192 ? -1.115 -21.297 -0.713 1 96.31 192 LEU A N 1
ATOM 1441 C CA . LEU A 1 192 ? -1.999 -20.203 -1.097 1 96.31 192 LEU A CA 1
ATOM 1442 C C . LEU A 1 192 ? -1.214 -18.906 -1.275 1 96.31 192 LEU A C 1
ATOM 1444 O O . LEU A 1 192 ? -1.552 -18.094 -2.129 1 96.31 192 LEU A O 1
ATOM 1448 N N . ILE A 1 193 ? -0.135 -18.688 -0.508 1 95.75 193 ILE A N 1
ATOM 1449 C CA . ILE A 1 193 ? 0.592 -17.422 -0.526 1 95.75 193 ILE A CA 1
ATOM 1450 C C . ILE A 1 193 ? 1.825 -17.562 -1.419 1 95.75 193 ILE A C 1
ATOM 1452 O O . ILE A 1 193 ? 2.615 -16.609 -1.532 1 95.75 193 ILE A O 1
ATOM 1456 N N . GLY A 1 194 ? 2.012 -18.703 -2.047 1 96.81 194 GLY A N 1
ATOM 1457 C CA . GLY A 1 194 ? 3.23 -18.969 -2.797 1 96.81 194 GLY A CA 1
ATOM 1458 C C . GLY A 1 194 ? 3.328 -18.172 -4.078 1 96.81 194 GLY A C 1
ATOM 1459 O O . GLY A 1 194 ? 4.426 -17.812 -4.516 1 96.81 194 GLY A O 1
ATOM 1460 N N . THR A 1 195 ? 2.234 -18.016 -4.676 1 96.31 195 THR A N 1
ATOM 1461 C CA . THR A 1 195 ? 2.184 -17.203 -5.887 1 96.31 195 THR A CA 1
ATOM 1462 C C . THR A 1 195 ? 0.903 -16.375 -5.934 1 96.31 195 THR A C 1
ATOM 1464 O O . THR A 1 195 ? -0.14 -16.812 -5.438 1 96.31 195 THR A O 1
ATOM 1467 N N . PRO A 1 196 ? 0.967 -15.227 -6.473 1 96.44 196 PRO A N 1
ATOM 1468 C CA . PRO A 1 196 ? -0.174 -14.305 -6.48 1 96.44 196 PRO A CA 1
ATOM 1469 C C . PRO A 1 196 ? -1.391 -14.883 -7.203 1 96.44 196 PRO A C 1
ATOM 1471 O O . PRO A 1 196 ? -2.529 -14.555 -6.855 1 96.44 196 PRO A O 1
ATOM 1474 N N . THR A 1 197 ? -1.267 -15.719 -8.125 1 97.81 197 THR A N 1
ATOM 1475 C CA . THR A 1 197 ? -2.395 -16.266 -8.875 1 97.81 197 THR A CA 1
ATOM 1476 C C . THR A 1 197 ? -3.297 -17.094 -7.961 1 97.81 197 THR A C 1
ATOM 1478 O O . THR A 1 197 ? -4.52 -17.078 -8.125 1 97.81 197 THR A O 1
ATOM 1481 N N . ASN A 1 198 ? -2.717 -17.766 -6.965 1 98.25 198 ASN A N 1
ATOM 1482 C CA . ASN A 1 198 ? -3.506 -18.547 -6.02 1 98.25 198 ASN A CA 1
ATOM 1483 C C . ASN A 1 198 ? -4.422 -17.656 -5.184 1 98.25 198 ASN A C 1
ATOM 1485 O O . ASN A 1 198 ? -5.594 -17.984 -4.98 1 98.25 198 ASN A O 1
ATOM 1489 N N . ILE A 1 199 ? -3.879 -16.609 -4.77 1 96.81 199 ILE A N 1
ATOM 1490 C CA . ILE A 1 199 ? -4.613 -15.711 -3.883 1 96.81 199 ILE A CA 1
ATOM 1491 C C . ILE A 1 199 ? -5.73 -15.016 -4.66 1 96.81 199 ILE A C 1
ATOM 1493 O O . ILE A 1 199 ? -6.816 -14.781 -4.125 1 96.81 199 ILE A O 1
ATOM 1497 N N . ILE A 1 200 ? -5.453 -14.68 -5.875 1 97.19 200 ILE A N 1
ATOM 1498 C CA . ILE A 1 200 ? -6.48 -14.055 -6.703 1 97.19 200 ILE A CA 1
ATOM 1499 C C . ILE A 1 200 ? -7.645 -15.023 -6.895 1 97.19 200 ILE A C 1
ATOM 1501 O O . ILE A 1 200 ? -8.812 -14.617 -6.863 1 97.19 200 ILE A O 1
ATOM 1505 N N . LEU A 1 201 ? -7.34 -16.281 -7.133 1 98.44 201 LEU A N 1
ATOM 1506 C CA . LEU A 1 201 ? -8.398 -17.281 -7.215 1 98.44 201 LEU A CA 1
ATOM 1507 C C . LEU A 1 201 ? -9.242 -17.281 -5.945 1 98.44 201 LEU A C 1
ATOM 1509 O O . LEU A 1 201 ? -10.469 -17.234 -6.016 1 98.44 201 LEU A O 1
ATOM 1513 N N . ALA A 1 202 ? -8.555 -17.359 -4.824 1 98.12 202 ALA A N 1
ATOM 1514 C CA . ALA A 1 202 ? -9.266 -17.391 -3.549 1 98.12 202 ALA A CA 1
ATOM 1515 C C . ALA A 1 202 ? -10.133 -16.156 -3.365 1 98.12 202 ALA A C 1
ATOM 1517 O O . ALA A 1 202 ? -11.258 -16.234 -2.871 1 98.12 202 ALA A O 1
ATOM 1518 N N . GLY A 1 203 ? -9.633 -15.031 -3.732 1 97.38 203 GLY A N 1
ATOM 1519 C CA . GLY A 1 203 ? -10.391 -13.797 -3.635 1 97.38 203 GLY A CA 1
ATOM 1520 C C . GLY A 1 203 ? -11.602 -13.758 -4.547 1 97.38 203 GLY A C 1
ATOM 1521 O O . GLY A 1 203 ? -12.688 -13.359 -4.129 1 97.38 203 GLY A O 1
ATOM 1522 N N . VAL A 1 204 ? -11.406 -14.141 -5.785 1 97.5 204 VAL A N 1
ATOM 1523 C CA . VAL A 1 204 ? -12.484 -14.117 -6.766 1 97.5 204 VAL A CA 1
ATOM 1524 C C . VAL A 1 204 ? -13.578 -15.102 -6.348 1 97.5 204 VAL A C 1
ATOM 1526 O O . VAL A 1 204 ? -14.766 -14.781 -6.426 1 97.5 204 VAL A O 1
ATOM 1529 N N . VAL A 1 205 ? -13.219 -16.266 -5.863 1 97.88 205 VAL A N 1
ATOM 1530 C CA . VAL A 1 205 ? -14.172 -17.266 -5.398 1 97.88 205 VAL A CA 1
ATOM 1531 C C . VAL A 1 205 ? -14.977 -16.703 -4.223 1 97.88 205 VAL A C 1
ATOM 1533 O O . VAL A 1 205 ? -16.203 -16.875 -4.168 1 97.88 205 VAL A O 1
ATOM 1536 N N . LYS A 1 206 ? -14.258 -16.109 -3.383 1 96.88 206 LYS A N 1
ATOM 1537 C CA . LYS A 1 206 ? -14.938 -15.516 -2.236 1 96.88 206 LYS A CA 1
ATOM 1538 C C . LYS A 1 206 ? -15.906 -14.422 -2.678 1 96.88 206 LYS A C 1
ATOM 1540 O O . LYS A 1 206 ? -17.031 -14.344 -2.176 1 96.88 206 LYS A O 1
ATOM 1545 N N . GLU A 1 207 ? -15.477 -13.641 -3.582 1 94 207 GLU A N 1
ATOM 1546 C CA . GLU A 1 207 ? -16.281 -12.523 -4.062 1 94 207 GLU A CA 1
ATOM 1547 C C . GLU A 1 207 ? -17.516 -13.016 -4.82 1 94 207 GLU A C 1
ATOM 1549 O O . GLU A 1 207 ? -18.625 -12.508 -4.625 1 94 207 GLU A O 1
ATOM 1554 N N . MET A 1 208 ? -17.344 -14.031 -5.625 1 93.94 208 MET A N 1
ATOM 1555 C CA . MET A 1 208 ? -18.391 -14.477 -6.539 1 93.94 208 MET A CA 1
ATOM 1556 C C . MET A 1 208 ? -19.375 -15.406 -5.832 1 93.94 208 MET A C 1
ATOM 1558 O O . MET A 1 208 ? -20.562 -15.375 -6.102 1 93.94 208 MET A O 1
ATOM 1562 N N . TYR A 1 209 ? -18.844 -16.188 -4.852 1 95.5 209 TYR A N 1
ATOM 1563 C CA . TYR A 1 209 ? -19.672 -17.266 -4.336 1 95.5 209 TYR A CA 1
ATOM 1564 C C . TYR A 1 209 ? -19.797 -17.188 -2.82 1 95.5 209 TYR A C 1
ATOM 1566 O O . TYR A 1 209 ? -20.578 -17.938 -2.213 1 95.5 209 TYR A O 1
ATOM 1574 N N . GLY A 1 210 ? -19.047 -16.328 -2.197 1 94.38 210 GLY A N 1
ATOM 1575 C CA . GLY A 1 210 ? -19.016 -16.297 -0.743 1 94.38 210 GLY A CA 1
ATOM 1576 C C . GLY A 1 210 ? -18.328 -17.516 -0.138 1 94.38 210 GLY A C 1
ATOM 1577 O O . GLY A 1 210 ? -18.469 -17.781 1.059 1 94.38 210 GLY A O 1
ATOM 1578 N N . TYR A 1 211 ? -17.594 -18.266 -0.963 1 96.38 211 TYR A N 1
ATOM 1579 C CA . TYR A 1 211 ? -16.875 -19.469 -0.535 1 96.38 211 TYR A CA 1
ATOM 1580 C C . TYR A 1 211 ? -15.43 -19.141 -0.186 1 96.38 211 TYR A C 1
ATOM 1582 O O . TYR A 1 211 ? -14.75 -18.453 -0.938 1 96.38 211 TYR A O 1
ATOM 1590 N N . GLU A 1 212 ? -15.023 -19.641 0.903 1 95.56 212 GLU A N 1
ATOM 1591 C CA . GLU A 1 212 ? -13.648 -19.391 1.326 1 95.56 212 GLU A CA 1
ATOM 1592 C C . GLU A 1 212 ? -12.766 -20.609 1.093 1 95.56 212 GLU A C 1
ATOM 1594 O O . GLU A 1 212 ? -13.016 -21.672 1.654 1 95.56 212 GLU A O 1
ATOM 1599 N N . ILE A 1 213 ? -11.781 -20.453 0.272 1 96.88 213 ILE A N 1
ATOM 1600 C CA . ILE A 1 213 ? -10.742 -21.469 0.138 1 96.88 213 ILE A CA 1
ATOM 1601 C C . ILE A 1 213 ? -9.703 -21.281 1.238 1 96.88 213 ILE A C 1
ATOM 1603 O O . ILE A 1 213 ? -8.906 -20.344 1.2 1 96.88 213 ILE A O 1
ATOM 1607 N N . SER A 1 214 ? -9.641 -22.156 2.164 1 95.69 214 SER A N 1
ATOM 1608 C CA . SER A 1 214 ? -8.695 -22.047 3.266 1 95.69 214 SER A CA 1
ATOM 1609 C C . SER A 1 214 ? -7.285 -22.438 2.826 1 95.69 214 SER A C 1
ATOM 1611 O O . SER A 1 214 ? -7.109 -23.078 1.785 1 95.69 214 SER A O 1
ATOM 1613 N N . PHE A 1 215 ? -6.344 -22.016 3.629 1 96.38 215 PHE A N 1
ATOM 1614 C CA . PHE A 1 215 ? -4.949 -22.375 3.387 1 96.38 215 PHE A CA 1
ATOM 1615 C C . PHE A 1 215 ? -4.789 -23.891 3.328 1 96.38 215 PHE A C 1
ATOM 1617 O O . PHE A 1 215 ? -4.152 -24.422 2.412 1 96.38 215 PHE A O 1
ATOM 1624 N N . TYR A 1 216 ? -5.375 -24.531 4.242 1 95.5 216 TYR A N 1
ATOM 1625 C CA . TYR A 1 216 ? -5.277 -25.984 4.328 1 95.5 216 TYR A CA 1
ATOM 1626 C C . TYR A 1 216 ? -5.906 -26.641 3.105 1 95.5 216 TYR A C 1
ATOM 1628 O O . TYR A 1 216 ? -5.328 -27.578 2.527 1 95.5 216 TYR A O 1
ATOM 1636 N N . GLN A 1 217 ? -7.078 -26.203 2.783 1 96.12 217 GLN A N 1
ATOM 1637 C CA . GLN A 1 217 ? -7.773 -26.781 1.635 1 96.12 217 GLN A CA 1
ATOM 1638 C C . GLN A 1 217 ? -6.926 -26.672 0.369 1 96.12 217 GLN A C 1
ATOM 1640 O O . GLN A 1 217 ? -6.832 -27.625 -0.408 1 96.12 217 GLN A O 1
ATOM 1645 N N . TRP A 1 218 ? -6.359 -25.5 0.162 1 97.94 218 TRP A N 1
ATOM 1646 C CA . TRP A 1 218 ? -5.508 -25.312 -1.009 1 97.94 218 TRP A CA 1
ATOM 1647 C C . TRP A 1 218 ? -4.27 -26.203 -0.919 1 97.94 218 TRP A C 1
ATOM 1649 O O . TRP A 1 218 ? -3.893 -26.859 -1.896 1 97.94 218 TRP A O 1
ATOM 1659 N N . LEU A 1 219 ? -3.658 -26.188 0.238 1 97.56 219 LEU A N 1
ATOM 1660 C CA . LEU A 1 219 ? -2.445 -26.984 0.44 1 97.56 219 LEU A CA 1
ATOM 1661 C C . LEU A 1 219 ? -2.689 -28.453 0.116 1 97.56 219 LEU A C 1
ATOM 1663 O O . LEU A 1 219 ? -1.812 -29.125 -0.428 1 97.56 219 LEU A O 1
ATOM 1667 N N . LEU A 1 220 ? -3.781 -28.984 0.406 1 96.94 220 LEU A N 1
ATOM 1668 C CA . LEU A 1 220 ? -4.141 -30.375 0.192 1 96.94 220 LEU A CA 1
ATOM 1669 C C . LEU A 1 220 ? -4.109 -30.719 -1.292 1 96.94 220 LEU A C 1
ATOM 1671 O O . LEU A 1 220 ? -3.861 -31.875 -1.658 1 96.94 220 LEU A O 1
ATOM 1675 N N . PHE A 1 221 ? -4.375 -29.781 -2.117 1 98.19 221 PHE A N 1
ATOM 1676 C CA . PHE A 1 221 ? -4.398 -30 -3.559 1 98.19 221 PHE A CA 1
ATOM 1677 C C . PHE A 1 221 ? -3.127 -29.469 -4.207 1 98.19 221 PHE A C 1
ATOM 1679 O O . PHE A 1 221 ? -2.49 -30.156 -5 1 98.19 221 PHE A O 1
ATOM 1686 N N . GLY A 1 222 ? -2.734 -28.203 -3.84 1 98.19 222 GLY A N 1
ATOM 1687 C CA . GLY A 1 222 ? -1.605 -27.516 -4.445 1 98.19 222 GLY A CA 1
ATOM 1688 C C . GLY A 1 222 ? -0.282 -28.219 -4.207 1 98.19 222 GLY A C 1
ATOM 1689 O O . GLY A 1 222 ? 0.549 -28.312 -5.113 1 98.19 222 GLY A O 1
ATOM 1690 N N . PHE A 1 223 ? -0.072 -28.719 -3.027 1 98.31 223 PHE A N 1
ATOM 1691 C CA . PHE A 1 223 ? 1.201 -29.344 -2.676 1 98.31 223 PHE A CA 1
ATOM 1692 C C . PHE A 1 223 ? 1.419 -30.625 -3.471 1 98.31 223 PHE A C 1
ATOM 1694 O O . PHE A 1 223 ? 2.479 -30.812 -4.07 1 98.31 223 PHE A O 1
ATOM 1701 N N . PRO A 1 224 ? 0.465 -31.531 -3.549 1 98.44 224 PRO A N 1
ATOM 1702 C CA . PRO A 1 224 ? 0.66 -32.781 -4.32 1 98.44 224 PRO A CA 1
ATOM 1703 C C . PRO A 1 224 ? 0.939 -32.5 -5.797 1 98.44 224 PRO A C 1
ATOM 1705 O O . PRO A 1 224 ? 1.803 -33.156 -6.391 1 98.44 224 PRO A O 1
ATOM 1708 N N . ILE A 1 225 ? 0.218 -31.625 -6.359 1 98.44 225 ILE A N 1
ATOM 1709 C CA . ILE A 1 225 ? 0.446 -31.375 -7.777 1 98.44 225 ILE A CA 1
ATOM 1710 C C . ILE A 1 225 ? 1.828 -30.75 -7.973 1 98.44 225 ILE A C 1
ATOM 1712 O O . ILE A 1 225 ? 2.516 -31.062 -8.953 1 98.44 225 ILE A O 1
ATOM 1716 N N . ALA A 1 226 ? 2.215 -29.812 -7.094 1 98.62 226 ALA A N 1
ATOM 1717 C CA . ALA A 1 226 ? 3.551 -29.234 -7.168 1 98.62 226 ALA A CA 1
ATOM 1718 C C . ALA A 1 226 ? 4.629 -30.312 -7.059 1 98.62 226 ALA A C 1
ATOM 1720 O O . ALA A 1 226 ? 5.637 -30.266 -7.766 1 98.62 226 ALA A O 1
ATOM 1721 N N . LEU A 1 227 ? 4.402 -31.234 -6.191 1 98.62 227 LEU A N 1
ATOM 1722 C CA . LEU A 1 227 ? 5.352 -32.312 -5.996 1 98.62 227 LEU A CA 1
ATOM 1723 C C . LEU A 1 227 ? 5.5 -33.156 -7.266 1 98.62 227 LEU A C 1
ATOM 1725 O O . LEU A 1 227 ? 6.617 -33.438 -7.691 1 98.62 227 LEU A O 1
ATOM 1729 N N . VA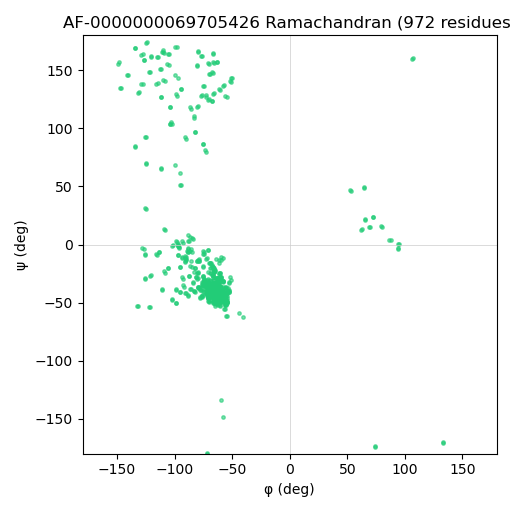L A 1 228 ? 4.414 -33.5 -7.836 1 98.75 228 VAL A N 1
ATOM 1730 C CA . VAL A 1 228 ? 4.438 -34.312 -9.047 1 98.75 228 VAL A CA 1
ATOM 1731 C C . VAL A 1 228 ? 5.098 -33.531 -10.18 1 98.75 228 VAL A C 1
ATOM 1733 O O . VAL A 1 228 ? 5.938 -34.062 -10.906 1 98.75 228 VAL A O 1
ATOM 1736 N N . LEU A 1 229 ? 4.738 -32.281 -10.32 1 98.75 229 LEU A N 1
ATOM 1737 C CA . LEU A 1 229 ? 5.336 -31.453 -11.344 1 98.75 229 LEU A CA 1
ATOM 1738 C C . LEU A 1 229 ? 6.844 -31.328 -11.148 1 98.75 229 LEU A C 1
ATOM 1740 O O . LEU A 1 229 ? 7.605 -31.359 -12.117 1 98.75 229 LEU A O 1
ATOM 1744 N N . LEU A 1 230 ? 7.238 -31.172 -9.875 1 98.75 230 LEU A N 1
ATOM 1745 C CA . LEU A 1 230 ? 8.656 -31.016 -9.57 1 98.75 230 LEU A CA 1
ATOM 1746 C C . LEU A 1 230 ? 9.438 -32.281 -9.961 1 98.75 230 LEU A C 1
ATOM 1748 O O . LEU A 1 230 ? 10.508 -32.188 -10.562 1 98.75 230 LEU A O 1
ATOM 1752 N N . ILE A 1 231 ? 8.922 -33.438 -9.633 1 98.56 231 ILE A N 1
ATOM 1753 C CA . ILE A 1 231 ? 9.578 -34.688 -9.938 1 98.56 231 ILE A CA 1
ATOM 1754 C C . ILE A 1 231 ? 9.656 -34.875 -11.453 1 98.56 231 ILE A C 1
ATOM 1756 O O . ILE A 1 231 ? 10.711 -35.219 -11.984 1 98.56 231 ILE A O 1
ATOM 1760 N N . VAL A 1 232 ? 8.578 -34.625 -12.125 1 98.56 232 VAL A N 1
ATOM 1761 C CA . VAL A 1 232 ? 8.539 -34.75 -13.57 1 98.56 232 VAL A CA 1
ATOM 1762 C C . VAL A 1 232 ? 9.508 -33.781 -14.219 1 98.56 232 VAL A C 1
ATOM 1764 O O . VAL A 1 232 ? 10.203 -34.094 -15.18 1 98.56 232 VAL A O 1
ATOM 1767 N N . CYS A 1 233 ? 9.531 -32.562 -13.703 1 98.62 233 CYS A N 1
ATOM 1768 C CA . CYS A 1 233 ? 10.438 -31.531 -14.203 1 98.62 233 CYS A CA 1
ATOM 1769 C C . CYS A 1 233 ? 11.891 -31.969 -14.047 1 98.62 233 CYS A C 1
ATOM 1771 O O . CYS A 1 233 ? 12.688 -31.828 -14.969 1 98.62 233 CYS A O 1
ATOM 1773 N N . TRP A 1 234 ? 12.219 -32.469 -12.859 1 98.06 234 TRP A N 1
ATOM 1774 C CA . TRP A 1 234 ? 13.578 -32.906 -12.602 1 98.06 234 TRP A CA 1
ATOM 1775 C C . TRP A 1 234 ? 13.969 -34.031 -13.562 1 98.06 234 TRP A C 1
ATOM 1777 O O . TRP A 1 234 ? 15.023 -33.969 -14.203 1 98.06 234 TRP A O 1
ATOM 1787 N N . PHE A 1 235 ? 13.062 -35.031 -13.664 1 97.56 235 PHE A N 1
ATOM 1788 C CA . PHE A 1 235 ? 13.32 -36.156 -14.547 1 97.56 235 PHE A CA 1
ATOM 1789 C C . PHE A 1 235 ? 13.477 -35.688 -15.992 1 97.56 235 PHE A C 1
ATOM 1791 O O . PHE A 1 235 ? 14.359 -36.156 -16.703 1 97.56 235 PHE A O 1
ATOM 1798 N N . TYR A 1 236 ? 12.68 -34.812 -16.422 1 97.94 236 TYR A N 1
ATOM 1799 C CA . TYR A 1 236 ? 12.719 -34.281 -17.781 1 97.94 236 TYR A CA 1
ATOM 1800 C C . TYR A 1 236 ? 14.031 -33.562 -18.031 1 97.94 236 TYR A C 1
ATOM 1802 O O . TYR A 1 236 ? 14.672 -33.781 -19.078 1 97.94 236 TYR A O 1
ATOM 1810 N N . LEU A 1 237 ? 14.484 -32.688 -17.078 1 97.25 237 LEU A N 1
ATOM 1811 C CA . LEU A 1 237 ? 15.672 -31.875 -17.281 1 97.25 237 LEU A CA 1
ATOM 1812 C C . LEU A 1 237 ? 16.922 -32.75 -17.312 1 97.25 237 LEU A C 1
ATOM 1814 O O . LEU A 1 237 ? 17.797 -32.562 -18.172 1 97.25 237 LEU A O 1
ATOM 1818 N N . VAL A 1 238 ? 17.047 -33.781 -16.484 1 94.38 238 VAL A N 1
ATOM 1819 C CA . VAL A 1 238 ? 18.328 -34.469 -16.297 1 94.38 238 VAL A CA 1
ATOM 1820 C C . VAL A 1 238 ? 18.391 -35.688 -17.203 1 94.38 238 VAL A C 1
ATOM 1822 O O . VAL A 1 238 ? 19.469 -36.219 -17.5 1 94.38 238 VAL A O 1
ATOM 1825 N N . LYS A 1 239 ? 17.219 -36.156 -17.672 1 94.31 239 LYS A N 1
ATOM 1826 C CA . LYS A 1 239 ? 17.234 -37.375 -18.484 1 94.31 239 LYS A CA 1
ATOM 1827 C C . LYS A 1 239 ? 16.938 -37.062 -19.953 1 94.31 239 LYS A C 1
ATOM 1829 O O . LYS A 1 239 ? 17.328 -37.812 -20.844 1 94.31 239 LYS A O 1
ATOM 1834 N N . PHE A 1 240 ? 16.281 -36 -20.25 1 94.56 240 PHE A N 1
ATOM 1835 C CA . PHE A 1 240 ? 15.836 -35.781 -21.609 1 94.56 240 PHE A CA 1
ATOM 1836 C C . PHE A 1 240 ? 16.406 -34.469 -22.172 1 94.56 240 PHE A C 1
ATOM 1838 O O . PHE A 1 240 ? 17.141 -34.469 -23.156 1 94.56 240 PHE A O 1
ATOM 1845 N N . ALA A 1 241 ? 16.219 -33.375 -21.5 1 94.75 241 ALA A N 1
ATOM 1846 C CA . ALA A 1 241 ? 16.688 -32.094 -22.016 1 94.75 241 ALA A CA 1
ATOM 1847 C C . ALA A 1 241 ? 18.219 -32.031 -21.969 1 94.75 241 ALA A C 1
ATOM 1849 O O . ALA A 1 241 ? 18.844 -31.609 -22.938 1 94.75 241 ALA A O 1
ATOM 1850 N N . TYR A 1 242 ? 18.734 -32.406 -20.797 1 93.5 242 TYR A N 1
ATOM 1851 C CA . TYR A 1 242 ? 20.188 -32.438 -20.594 1 93.5 242 TYR A CA 1
ATOM 1852 C C . TYR A 1 242 ? 20.625 -33.719 -19.906 1 93.5 242 TYR A C 1
ATOM 1854 O O . TYR A 1 242 ? 20.891 -33.719 -18.703 1 93.5 242 TYR A O 1
ATOM 1862 N N . PRO A 1 243 ? 20.812 -34.688 -20.672 1 91.25 243 PRO A N 1
ATOM 1863 C CA . PRO A 1 243 ? 21.125 -36 -20.094 1 91.25 243 PRO A CA 1
ATOM 1864 C C . PRO A 1 243 ? 22.516 -36.062 -19.469 1 91.25 243 PRO A C 1
ATOM 1866 O O . PRO A 1 243 ? 23.484 -35.594 -20.078 1 91.25 243 PRO A O 1
ATOM 1869 N N . PHE A 1 244 ? 22.562 -36.438 -18.234 1 85.25 244 PHE A N 1
ATOM 1870 C CA . PHE A 1 244 ? 23.812 -36.656 -17.516 1 85.25 244 PHE A CA 1
ATOM 1871 C C . PHE A 1 244 ? 24.016 -38.125 -17.25 1 85.25 244 PHE A C 1
ATOM 1873 O O . PHE A 1 244 ? 23.062 -38.875 -16.984 1 85.25 244 PHE A O 1
ATOM 1880 N N . GLU A 1 245 ? 25.297 -38.5 -17.391 1 75.56 245 GLU A N 1
ATOM 1881 C CA . GLU A 1 245 ? 25.609 -39.906 -17.062 1 75.56 245 GLU A CA 1
ATOM 1882 C C . GLU A 1 245 ? 25.625 -40.125 -15.555 1 75.56 245 GLU A C 1
ATOM 1884 O O . GLU A 1 245 ? 26 -39.219 -14.797 1 75.56 245 GLU A O 1
ATOM 1889 N N . LYS A 1 246 ? 25.047 -41.188 -15.055 1 68.12 246 LYS A N 1
ATOM 1890 C CA . LYS A 1 246 ? 24.969 -41.5 -13.633 1 68.12 246 LYS A CA 1
ATOM 1891 C C . LYS A 1 246 ? 26.344 -41.438 -12.969 1 68.12 246 LYS A C 1
ATOM 1893 O O . LYS A 1 246 ? 26.438 -41.062 -11.789 1 68.12 246 LYS A O 1
ATOM 1898 N N . SER A 1 247 ? 27.422 -41.688 -13.742 1 58.66 247 SER A N 1
ATOM 1899 C CA . SER A 1 247 ? 28.766 -41.812 -13.188 1 58.66 247 SER A CA 1
ATOM 1900 C C . SER A 1 247 ? 29.469 -40.469 -13.102 1 58.66 247 SER A C 1
ATOM 1902 O O . SER A 1 247 ? 30.562 -40.344 -12.539 1 58.66 24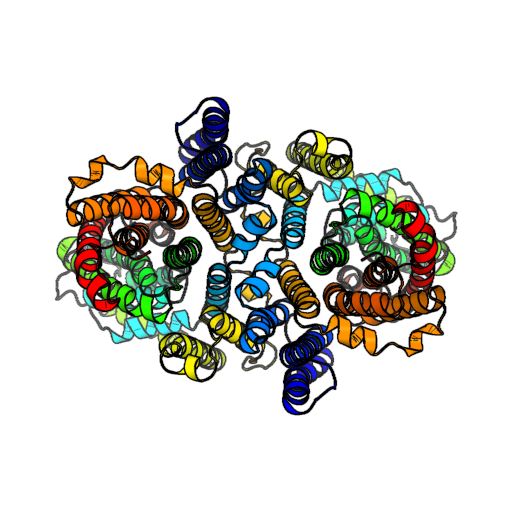7 SER A O 1
ATOM 1904 N N . PHE A 1 248 ? 28.797 -39.5 -13.648 1 60.94 248 PHE A N 1
ATOM 1905 C CA . PHE A 1 248 ? 29.484 -38.219 -13.609 1 60.94 248 PHE A CA 1
ATOM 1906 C C . PHE A 1 248 ? 29.469 -37.625 -12.203 1 60.94 248 PHE A C 1
ATOM 1908 O O . PHE A 1 248 ? 28.422 -37.219 -11.703 1 60.94 248 PHE A O 1
ATOM 1915 N N . SER A 1 249 ? 30.406 -38.094 -11.305 1 60.12 249 SER A N 1
ATOM 1916 C CA . SER A 1 249 ? 30.531 -37.656 -9.93 1 60.12 249 SER A CA 1
ATOM 1917 C C . SER A 1 249 ? 31.344 -36.344 -9.844 1 60.12 249 SER A C 1
ATOM 1919 O O . SER A 1 249 ? 32.438 -36.281 -10.391 1 60.12 249 SER A O 1
ATOM 1921 N N . VAL A 1 250 ? 30.672 -35.25 -9.789 1 59.81 250 VAL A N 1
ATOM 1922 C CA . VAL A 1 250 ? 31.422 -34 -9.594 1 59.81 250 VAL A CA 1
ATOM 1923 C C . VAL A 1 250 ? 31.531 -33.719 -8.094 1 59.81 250 VAL A C 1
ATOM 1925 O O . VAL A 1 250 ? 30.531 -33.469 -7.426 1 59.81 250 VAL A O 1
ATOM 1928 N N . THR A 1 251 ? 32.594 -34.156 -7.383 1 62.94 251 THR A N 1
ATOM 1929 C CA . THR A 1 251 ? 32.844 -33.938 -5.965 1 62.94 251 THR A CA 1
ATOM 1930 C C . THR A 1 251 ? 32.938 -32.438 -5.66 1 62.94 251 THR A C 1
ATOM 1932 O O . THR A 1 251 ? 32.625 -32.031 -4.539 1 62.94 251 THR A O 1
ATOM 1935 N N . GLY A 1 252 ? 33 -31.578 -6.625 1 74.56 252 GLY A N 1
ATOM 1936 C CA . GLY A 1 252 ? 33.281 -30.172 -6.402 1 74.56 252 GLY A CA 1
ATOM 1937 C C . GLY A 1 252 ? 32.031 -29.391 -6.008 1 74.56 252 GLY A C 1
ATOM 1938 O O . GLY A 1 252 ? 32.125 -28.438 -5.215 1 74.56 252 GLY A O 1
ATOM 1939 N N . GLY A 1 253 ? 30.922 -29.891 -6.359 1 79.81 253 GLY A N 1
ATOM 1940 C CA . GLY A 1 253 ? 29.719 -29.141 -6.078 1 79.81 253 GLY A CA 1
ATOM 1941 C C . GLY A 1 253 ? 29.297 -29.203 -4.621 1 79.81 253 GLY A C 1
ATOM 1942 O O . GLY A 1 253 ? 28.984 -28.172 -4.016 1 79.81 253 GLY A O 1
ATOM 1943 N N . LYS A 1 254 ? 29.359 -30.344 -4.082 1 86.31 254 LYS A N 1
ATOM 1944 C CA . LYS A 1 254 ? 28.969 -30.516 -2.686 1 86.31 254 LYS A CA 1
ATOM 1945 C C . LYS A 1 254 ? 29.953 -29.812 -1.753 1 86.31 254 LYS A C 1
ATOM 1947 O O . LYS A 1 254 ? 29.562 -29.297 -0.708 1 86.31 254 LYS A O 1
ATOM 1952 N N . ASP A 1 255 ? 31.203 -29.797 -2.131 1 88.81 255 ASP A N 1
ATOM 1953 C CA . ASP A 1 255 ? 32.219 -29.125 -1.343 1 88.81 255 ASP A CA 1
ATOM 1954 C C . ASP A 1 255 ? 31.953 -27.625 -1.268 1 88.81 255 ASP A C 1
ATOM 1956 O O . ASP A 1 255 ? 32.156 -27 -0.22 1 88.81 255 ASP A O 1
ATOM 1960 N N . GLU A 1 256 ? 31.547 -27.156 -2.363 1 90.12 256 GLU A N 1
ATOM 1961 C CA . GLU A 1 256 ? 31.25 -25.719 -2.393 1 90.12 256 GLU A CA 1
ATOM 1962 C C . GLU A 1 256 ? 30.062 -25.391 -1.487 1 90.12 256 GLU A C 1
ATOM 1964 O O . GLU A 1 256 ? 30.062 -24.375 -0.8 1 90.12 256 GLU A O 1
ATOM 1969 N N . ILE A 1 257 ? 29.094 -26.266 -1.486 1 92.81 257 ILE A N 1
ATOM 1970 C CA . ILE A 1 257 ? 27.922 -26.078 -0.64 1 92.81 257 ILE A CA 1
ATOM 1971 C C . ILE A 1 257 ? 28.328 -26.156 0.83 1 92.81 257 ILE A C 1
ATOM 1973 O O . ILE A 1 257 ? 27.875 -25.344 1.647 1 92.81 257 ILE A O 1
ATOM 1977 N N . GLU A 1 258 ? 29.125 -27.078 1.097 1 92.31 258 GLU A N 1
ATOM 1978 C CA . GLU A 1 258 ? 29.625 -27.234 2.463 1 92.31 258 GLU A CA 1
ATOM 1979 C C . GLU A 1 258 ? 30.406 -26 2.908 1 92.31 258 GLU A C 1
ATOM 1981 O O . GLU A 1 258 ? 30.266 -25.547 4.043 1 92.31 258 GLU A O 1
ATOM 1986 N N . LYS A 1 259 ? 31.172 -25.531 2.025 1 93.31 259 LYS A N 1
ATOM 1987 C CA . LYS A 1 259 ? 31.938 -24.328 2.307 1 93.31 259 LYS A CA 1
ATOM 1988 C C . LYS A 1 259 ? 31.031 -23.156 2.617 1 93.31 259 LYS A C 1
ATOM 1990 O O . LYS A 1 259 ? 31.281 -22.391 3.561 1 93.31 259 LYS A O 1
ATOM 1995 N N . GLN A 1 260 ? 30.062 -23.047 1.843 1 93.44 260 GLN A N 1
ATOM 1996 C CA . GLN A 1 260 ? 29.125 -21.953 2.055 1 93.44 260 GLN A CA 1
ATOM 1997 C C . GLN A 1 260 ? 28.391 -22.109 3.385 1 93.44 260 GLN A C 1
ATOM 1999 O O . GLN A 1 260 ? 28.109 -21.109 4.062 1 93.44 260 GLN A O 1
ATOM 2004 N N . LEU A 1 261 ? 28.078 -23.281 3.734 1 94.38 261 LEU A N 1
ATOM 2005 C CA . LEU A 1 261 ? 27.406 -23.562 5 1 94.38 261 LEU A CA 1
ATOM 2006 C C . LEU A 1 261 ? 28.297 -23.219 6.18 1 94.38 261 LEU A C 1
ATOM 2008 O O . LEU A 1 261 ? 27.844 -22.688 7.188 1 94.38 261 LEU A O 1
ATOM 2012 N N . ILE A 1 262 ? 29.531 -23.516 6.004 1 94.44 262 ILE A N 1
ATOM 2013 C CA . ILE A 1 262 ? 30.5 -23.234 7.051 1 94.44 262 ILE A CA 1
ATOM 2014 C C . ILE A 1 262 ? 30.672 -21.719 7.207 1 94.44 262 ILE A C 1
ATOM 2016 O O . ILE A 1 262 ? 30.75 -21.219 8.328 1 94.44 262 ILE A O 1
ATOM 2020 N N . LEU A 1 263 ? 30.625 -21.062 6.109 1 93.75 263 LEU A N 1
ATOM 2021 C CA . LEU A 1 263 ? 30.766 -19.609 6.121 1 93.75 263 LEU A CA 1
ATOM 2022 C C . LEU A 1 263 ? 29.547 -18.953 6.77 1 93.75 263 LEU A C 1
ATOM 2024 O O . LEU A 1 263 ? 29.672 -17.891 7.395 1 93.75 263 LEU A O 1
ATOM 2028 N N . LEU A 1 264 ? 28.422 -19.547 6.652 1 93.62 264 LEU A N 1
ATOM 2029 C CA . LEU A 1 264 ? 27.188 -19.031 7.242 1 93.62 264 LEU A CA 1
ATOM 2030 C C . LEU A 1 264 ? 27.234 -19.141 8.766 1 93.62 264 LEU A C 1
ATOM 2032 O O . LEU A 1 264 ? 26.578 -18.359 9.461 1 93.62 264 LEU A O 1
ATOM 2036 N N . GLY A 1 265 ? 27.984 -20.016 9.297 1 93.88 265 GLY A N 1
ATOM 2037 C CA . GLY A 1 265 ? 28.125 -20.188 10.734 1 93.88 265 GLY A CA 1
ATOM 2038 C C . GLY A 1 265 ? 26.922 -20.844 11.375 1 93.88 265 GLY A C 1
ATOM 2039 O O . GLY A 1 265 ? 26 -21.281 10.68 1 93.88 265 GLY A O 1
ATOM 2040 N N . PRO A 1 266 ? 26.938 -20.906 12.68 1 95.06 266 PRO A N 1
ATOM 2041 C CA . PRO A 1 266 ? 25.797 -21.516 13.383 1 95.06 266 PRO A CA 1
ATOM 2042 C C . PRO A 1 266 ? 24.547 -20.672 13.312 1 95.06 266 PRO A C 1
ATOM 2044 O O . PRO A 1 266 ? 24.609 -19.469 13.008 1 95.06 266 PRO A O 1
ATOM 2047 N N . MET A 1 267 ? 23.484 -21.328 13.453 1 96.19 267 MET A N 1
ATOM 2048 C CA . MET A 1 267 ? 22.203 -20.625 13.43 1 96.19 267 MET A CA 1
ATOM 2049 C C . MET A 1 267 ? 22.188 -19.5 14.461 1 96.19 267 MET A C 1
ATOM 2051 O O . MET A 1 267 ? 22.5 -19.734 15.633 1 96.19 267 MET A O 1
ATOM 2055 N N . THR A 1 268 ? 21.875 -18.328 14.086 1 96 268 THR A N 1
ATOM 2056 C CA . THR A 1 268 ? 21.812 -17.172 14.977 1 96 268 THR A CA 1
ATOM 2057 C C . THR A 1 268 ? 20.5 -17.172 15.773 1 96 268 THR A C 1
ATOM 2059 O O . THR A 1 268 ? 19.578 -17.938 15.453 1 96 268 THR A O 1
ATOM 2062 N N . VAL A 1 269 ? 20.453 -16.359 16.797 1 96.88 269 VAL A N 1
ATOM 2063 C CA . VAL A 1 269 ? 19.25 -16.234 17.625 1 96.88 269 VAL A CA 1
ATOM 2064 C C . VAL A 1 269 ? 18.094 -15.703 16.781 1 96.88 269 VAL A C 1
ATOM 2066 O O . VAL A 1 269 ? 16.953 -16.141 16.938 1 96.88 269 VAL A O 1
ATOM 2069 N N . GLU A 1 270 ? 18.391 -14.727 15.906 1 97.44 270 GLU A N 1
ATOM 2070 C CA . GLU A 1 270 ? 17.375 -14.164 15.031 1 97.44 270 GLU A CA 1
ATOM 2071 C C . GLU A 1 270 ? 16.797 -15.219 14.102 1 97.44 270 GLU A C 1
ATOM 2073 O O . GLU A 1 270 ? 15.586 -15.281 13.898 1 97.44 270 GLU A O 1
ATOM 2078 N N . GLU A 1 271 ? 17.656 -16.047 13.5 1 97.56 271 GLU A N 1
ATOM 2079 C CA . GLU A 1 271 ? 17.188 -17.125 12.633 1 97.56 271 GLU A CA 1
ATOM 2080 C C . GLU A 1 271 ? 16.25 -18.062 13.383 1 97.56 271 GLU A C 1
ATOM 2082 O O . GLU A 1 271 ? 15.219 -18.469 12.844 1 97.56 271 GLU A O 1
ATOM 2087 N N . LYS A 1 272 ? 16.594 -18.422 14.57 1 97.94 272 LYS A N 1
ATOM 2088 C CA . LYS A 1 272 ? 15.781 -19.328 15.383 1 97.94 272 LYS A CA 1
ATOM 2089 C C . LYS A 1 272 ? 14.422 -18.703 15.688 1 97.94 272 LYS A C 1
ATOM 2091 O O . LYS A 1 272 ? 13.391 -19.359 15.562 1 97.94 272 LYS A O 1
ATOM 2096 N N . ARG A 1 273 ? 14.445 -17.5 16.125 1 98.19 273 ARG A N 1
ATOM 2097 C CA . ARG A 1 273 ? 13.203 -16.812 16.5 1 98.19 273 ARG A CA 1
ATOM 2098 C C . ARG A 1 273 ? 12.281 -16.672 15.297 1 98.19 273 ARG A C 1
ATOM 2100 O O . ARG A 1 273 ? 11.07 -16.891 15.406 1 98.19 273 ARG A O 1
ATOM 2107 N N . VAL A 1 274 ? 12.852 -16.25 14.172 1 98.19 274 VAL A N 1
ATOM 2108 C CA . VAL A 1 274 ? 12.055 -16.109 12.953 1 98.19 274 VAL A CA 1
ATOM 2109 C C . VAL A 1 274 ? 11.5 -17.469 12.547 1 98.19 274 VAL A C 1
ATOM 2111 O O . VAL A 1 274 ? 10.344 -17.578 12.125 1 98.19 274 VAL A O 1
ATOM 2114 N N . SER A 1 275 ? 12.32 -18.516 12.633 1 97.88 275 SER A N 1
ATOM 2115 C CA . SER A 1 275 ? 11.867 -19.859 12.32 1 97.88 275 SER A CA 1
ATOM 2116 C C . SER A 1 275 ? 10.711 -20.281 13.219 1 97.88 275 SER A C 1
ATOM 2118 O O . SER A 1 275 ? 9.773 -20.938 12.766 1 97.88 275 SER A O 1
ATOM 2120 N N . TRP A 1 276 ? 10.82 -19.922 14.453 1 98 276 TRP A N 1
ATOM 2121 C CA . TRP A 1 276 ? 9.758 -20.25 15.398 1 98 276 TRP A CA 1
ATOM 2122 C C . TRP A 1 276 ? 8.453 -19.547 15.023 1 98 276 TRP A C 1
ATOM 2124 O O . TRP A 1 276 ? 7.391 -20.172 15.031 1 98 276 TRP A O 1
ATOM 2134 N N . VAL A 1 277 ? 8.477 -18.297 14.742 1 98.25 277 VAL A N 1
ATOM 2135 C CA . VAL A 1 277 ? 7.285 -17.547 14.375 1 98.25 277 VAL A CA 1
ATOM 2136 C C . VAL A 1 277 ? 6.695 -18.125 13.086 1 98.25 277 VAL A C 1
ATOM 2138 O O . VAL A 1 277 ? 5.484 -18.328 12.984 1 98.25 277 VAL A O 1
ATOM 2141 N N . PHE A 1 278 ? 7.594 -18.344 12.148 1 97.5 278 PHE A N 1
ATOM 2142 C CA . PHE A 1 278 ? 7.152 -18.906 10.883 1 97.5 278 PHE A CA 1
ATOM 2143 C C . PHE A 1 278 ? 6.5 -20.266 11.102 1 97.5 278 PHE A C 1
ATOM 2145 O O . PHE A 1 278 ? 5.469 -20.578 10.5 1 97.5 278 PHE A O 1
ATOM 2152 N N . GLY A 1 279 ? 7.148 -21.078 11.844 1 97.31 279 GLY A N 1
ATOM 2153 C CA . GLY A 1 279 ? 6.594 -22.375 12.18 1 97.31 279 GLY A CA 1
ATOM 2154 C C . GLY A 1 279 ? 5.227 -22.281 12.836 1 97.31 279 GLY A C 1
ATOM 2155 O O . GLY A 1 279 ? 4.32 -23.047 12.492 1 97.31 279 GLY A O 1
ATOM 2156 N N . LEU A 1 280 ? 5.043 -21.375 13.742 1 97.31 280 LEU A N 1
ATOM 2157 C CA . LEU A 1 280 ? 3.777 -21.172 14.445 1 97.31 280 LEU A CA 1
ATOM 2158 C C . LEU A 1 280 ? 2.686 -20.734 13.477 1 97.31 280 LEU A C 1
ATOM 2160 O O . LEU A 1 280 ? 1.558 -21.234 13.539 1 97.31 280 LEU A O 1
ATOM 2164 N N . VAL A 1 281 ? 2.988 -19.828 12.594 1 97.56 281 VAL A N 1
ATOM 2165 C CA . VAL A 1 281 ? 2.023 -19.328 11.617 1 97.56 281 VAL A CA 1
ATOM 2166 C C . VAL A 1 281 ? 1.609 -20.453 10.672 1 97.56 281 VAL A C 1
ATOM 2168 O O . VAL A 1 281 ? 0.42 -20.656 10.414 1 97.56 281 VAL A O 1
ATOM 2171 N N . SER A 1 282 ? 2.596 -21.203 10.203 1 96.31 282 SER A N 1
ATOM 2172 C CA . SER A 1 282 ? 2.316 -22.328 9.305 1 96.31 282 SER A CA 1
ATOM 2173 C C . SER A 1 282 ? 1.445 -23.375 9.984 1 96.31 282 SER A C 1
ATOM 2175 O O . SER A 1 282 ? 0.492 -23.875 9.391 1 96.31 282 SER A O 1
ATOM 2177 N N . LEU A 1 283 ? 1.777 -23.672 11.164 1 96.31 283 LEU A N 1
ATOM 2178 C CA . LEU A 1 283 ? 0.998 -24.641 11.922 1 96.31 283 LEU A CA 1
ATOM 2179 C C . LEU A 1 283 ? -0.419 -24.141 12.164 1 96.31 283 LEU A C 1
ATOM 2181 O O . LEU A 1 283 ? -1.376 -24.922 12.133 1 96.31 283 LEU A O 1
ATOM 2185 N N . ALA A 1 284 ? -0.509 -22.891 12.461 1 96.81 284 ALA A N 1
ATOM 2186 C CA . ALA A 1 284 ? -1.827 -22.297 12.672 1 96.81 284 ALA A CA 1
ATOM 2187 C C . ALA A 1 284 ? -2.666 -22.359 11.398 1 96.81 284 ALA A C 1
ATOM 2189 O O . ALA A 1 284 ? -3.865 -22.641 11.453 1 96.81 284 ALA A O 1
ATOM 2190 N N . TRP A 1 285 ? -2.074 -22.078 10.25 1 95.31 285 TRP A N 1
ATOM 2191 C CA . TRP A 1 285 ? -2.773 -22.156 8.969 1 95.31 285 TRP A CA 1
ATOM 2192 C C . TRP A 1 285 ? -3.279 -23.562 8.703 1 95.31 285 TRP A C 1
ATOM 2194 O O . TRP A 1 285 ? -4.43 -23.75 8.305 1 95.31 285 TRP A O 1
ATOM 2204 N N . ILE A 1 286 ? -2.482 -24.5 8.969 1 93.69 286 ILE A N 1
ATOM 2205 C CA . ILE A 1 286 ? -2.793 -25.891 8.664 1 93.69 286 ILE A CA 1
ATOM 2206 C C . ILE A 1 286 ? -3.828 -26.422 9.656 1 93.69 286 ILE A C 1
ATOM 2208 O O . ILE A 1 286 ? -4.738 -27.156 9.273 1 93.69 286 ILE A O 1
ATOM 2212 N N . SER A 1 287 ? -3.744 -25.953 10.914 1 92.94 287 SER A N 1
ATOM 2213 C CA . SER A 1 287 ? -4.598 -26.516 11.961 1 92.94 287 SER A CA 1
ATOM 2214 C C . SER A 1 287 ? -5.836 -25.656 12.18 1 92.94 287 SER A C 1
ATOM 2216 O O . SER A 1 287 ? -6.664 -25.953 13.047 1 92.94 287 SER A O 1
ATOM 2218 N N . ARG A 1 288 ? -5.957 -24.641 11.484 1 91.06 288 ARG A N 1
ATOM 2219 C CA . ARG A 1 288 ? -7.035 -23.688 11.719 1 91.06 288 ARG A CA 1
ATOM 2220 C C . ARG A 1 288 ? -8.391 -24.375 11.695 1 91.06 288 ARG A C 1
ATOM 2222 O O . ARG A 1 288 ? -9.156 -24.281 12.656 1 91.06 288 ARG A O 1
ATOM 2229 N N . THR A 1 289 ? -8.656 -25.156 10.68 1 83.44 289 THR A N 1
ATOM 2230 C CA . THR A 1 289 ? -9.992 -25.656 10.398 1 83.44 289 THR A CA 1
ATOM 2231 C C . THR A 1 289 ? -10.359 -26.781 11.375 1 83.44 289 THR A C 1
ATOM 2233 O O . THR A 1 289 ? -11.531 -26.922 11.742 1 83.44 289 THR A O 1
ATOM 2236 N N . PHE A 1 290 ? -9.414 -27.453 11.852 1 84.19 290 PHE A N 1
ATOM 2237 C CA . PHE A 1 290 ? -9.828 -28.625 12.625 1 84.19 290 PHE A CA 1
ATOM 2238 C C . PHE A 1 290 ? -9.469 -28.453 14.094 1 84.19 290 PHE A C 1
ATOM 2240 O O . PHE A 1 290 ? -9.945 -29.203 14.945 1 84.19 290 PHE A O 1
ATOM 2247 N N . LEU A 1 291 ? -8.758 -27.406 14.469 1 84.88 291 LEU A N 1
ATOM 2248 C CA . LEU A 1 291 ? -8.375 -27.266 15.867 1 84.88 291 LEU A CA 1
ATOM 2249 C C . LEU A 1 291 ? -8.664 -25.859 16.375 1 84.88 291 LEU A C 1
ATOM 2251 O O . LEU A 1 291 ? -9.484 -25.656 17.266 1 84.88 291 LEU A O 1
ATOM 2255 N N . LEU A 1 292 ? -8.195 -24.891 15.703 1 85.94 292 LEU A N 1
ATOM 2256 C CA . LEU A 1 292 ? -8.164 -23.531 16.25 1 85.94 292 LEU A CA 1
ATOM 2257 C C . LEU A 1 292 ? -9.531 -22.875 16.141 1 85.94 292 LEU A C 1
ATOM 2259 O O . LEU A 1 292 ? -9.898 -22.047 16.984 1 85.94 292 LEU A O 1
ATOM 2263 N N . GLN A 1 293 ? -10.234 -23.125 15.094 1 87.94 293 GLN A N 1
ATOM 2264 C CA . GLN A 1 293 ? -11.531 -22.484 14.883 1 87.94 293 GLN A CA 1
ATOM 2265 C C . GLN A 1 293 ? -12.547 -22.938 15.93 1 87.94 293 GLN A C 1
ATOM 2267 O O . GLN A 1 293 ? -13.547 -22.25 16.172 1 87.94 293 GLN A O 1
ATOM 2272 N N . GLU A 1 294 ? -12.352 -24.062 16.562 1 84.88 294 GLU A N 1
ATOM 2273 C CA . GLU A 1 294 ? -13.188 -24.484 17.672 1 84.88 294 GLU A CA 1
ATOM 2274 C C . GLU A 1 294 ? -13.016 -23.562 18.875 1 84.88 294 GLU A C 1
ATOM 2276 O O . GLU A 1 294 ? -13.969 -23.328 19.625 1 84.88 294 GLU A O 1
ATOM 2281 N N . LEU A 1 295 ? -11.859 -23 19.016 1 83.38 295 LEU A N 1
ATOM 2282 C CA . LEU A 1 295 ? -11.562 -22.109 20.125 1 83.38 295 LEU A CA 1
ATOM 2283 C C . LEU A 1 295 ? -11.93 -20.672 19.781 1 83.38 295 LEU A C 1
ATOM 2285 O O . LEU A 1 295 ? -12.492 -19.953 20.609 1 83.38 295 LEU A O 1
ATOM 2289 N N . ILE A 1 296 ? -11.602 -20.234 18.578 1 87.88 296 ILE A N 1
ATOM 2290 C CA . ILE A 1 296 ? -11.914 -18.906 18.062 1 87.88 296 ILE A CA 1
ATOM 2291 C C . ILE A 1 296 ? -12.656 -19.031 16.734 1 87.88 296 ILE A C 1
ATOM 2293 O O . ILE A 1 296 ? -12.039 -19.016 15.672 1 87.88 296 ILE A O 1
ATOM 2297 N N . PRO A 1 297 ? -13.883 -19.047 16.766 1 86.5 297 PRO A N 1
ATOM 2298 C CA . PRO A 1 297 ? -14.68 -19.312 15.562 1 86.5 297 PRO A CA 1
ATOM 2299 C C . PRO A 1 297 ? -14.438 -18.297 14.453 1 86.5 297 PRO A C 1
ATOM 2301 O O . PRO A 1 297 ? -14.516 -18.625 13.273 1 86.5 297 PRO A O 1
ATOM 2304 N N . ALA A 1 298 ? -14.062 -17.078 14.797 1 90.44 298 ALA A N 1
ATOM 2305 C CA . ALA A 1 298 ? -13.906 -16.016 13.797 1 90.44 298 ALA A CA 1
ATOM 2306 C C . ALA A 1 298 ? -12.5 -16.016 13.203 1 90.44 298 ALA A C 1
ATOM 2308 O O . ALA A 1 298 ? -12.203 -15.25 12.289 1 90.44 298 ALA A O 1
ATOM 2309 N N . LEU A 1 299 ? -11.711 -16.953 13.617 1 93.69 299 LEU A N 1
ATOM 2310 C CA . LEU A 1 299 ? -10.32 -17 13.18 1 93.69 299 LEU A CA 1
ATOM 2311 C C . LEU A 1 299 ? -10.227 -17.312 11.695 1 93.69 299 LEU A C 1
ATOM 2313 O O . LEU A 1 299 ? -10.859 -18.266 11.219 1 93.69 299 LEU A O 1
ATOM 2317 N N . ASP A 1 300 ? -9.57 -16.469 10.898 1 94.75 300 ASP A N 1
ATOM 2318 C CA . ASP A 1 300 ? -9.328 -16.75 9.484 1 94.75 300 ASP A CA 1
ATOM 2319 C C . ASP A 1 300 ? -7.836 -16.672 9.164 1 94.75 300 ASP A C 1
ATOM 2321 O O . ASP A 1 300 ? -7.012 -16.438 10.047 1 94.75 300 ASP A O 1
ATOM 2325 N N . ASP A 1 301 ? -7.453 -17.016 7.984 1 96.75 301 ASP A N 1
ATOM 2326 C CA . ASP A 1 301 ? -6.055 -17.109 7.578 1 96.75 301 ASP A CA 1
ATOM 2327 C C . ASP A 1 301 ? -5.387 -15.734 7.586 1 96.75 301 ASP A C 1
ATOM 2329 O O . ASP A 1 301 ? -4.191 -15.625 7.875 1 96.75 301 ASP A O 1
ATOM 2333 N N . THR A 1 302 ? -6.172 -14.703 7.266 1 97.81 302 THR A N 1
ATOM 2334 C CA . THR A 1 302 ? -5.645 -13.344 7.27 1 97.81 302 THR A CA 1
ATOM 2335 C C . THR A 1 302 ? -5.246 -12.922 8.68 1 97.81 302 THR A C 1
ATOM 2337 O O . THR A 1 302 ? -4.164 -12.375 8.891 1 97.81 302 THR A O 1
ATOM 2340 N N . MET A 1 303 ? -6.078 -13.211 9.664 1 97.88 303 MET A N 1
ATOM 2341 C CA . MET A 1 303 ? -5.785 -12.906 11.062 1 97.88 303 MET A CA 1
ATOM 2342 C C . MET A 1 303 ? -4.492 -13.578 11.508 1 97.88 303 MET A C 1
ATOM 2344 O O . MET A 1 303 ? -3.67 -12.961 12.188 1 97.88 303 MET A O 1
ATOM 2348 N N . ILE A 1 304 ? -4.336 -14.781 11.109 1 97.88 304 ILE A N 1
ATOM 2349 C CA . ILE A 1 304 ? -3.152 -15.555 11.484 1 97.88 304 ILE A CA 1
ATOM 2350 C C . ILE A 1 304 ? -1.902 -14.891 10.906 1 97.88 304 ILE A C 1
ATOM 2352 O O . ILE A 1 304 ? -0.909 -14.703 11.609 1 97.88 304 ILE A O 1
ATOM 2356 N N . ALA A 1 305 ? -1.947 -14.57 9.633 1 98.25 305 ALA A N 1
ATOM 2357 C CA . ALA A 1 305 ? -0.812 -13.93 8.977 1 98.25 305 ALA A CA 1
ATOM 2358 C C . ALA A 1 305 ? -0.451 -12.617 9.672 1 98.25 305 ALA A C 1
ATOM 2360 O O . ALA A 1 305 ? 0.718 -12.375 9.984 1 98.25 305 ALA A O 1
ATOM 2361 N N . ILE A 1 306 ? -1.422 -11.797 9.93 1 98.69 306 ILE A N 1
ATOM 2362 C CA . ILE A 1 306 ? -1.201 -10.477 10.508 1 98.69 306 ILE A CA 1
ATOM 2363 C C . ILE A 1 306 ? -0.695 -10.625 11.945 1 98.69 306 ILE A C 1
ATOM 2365 O O . ILE A 1 306 ? 0.154 -9.852 12.391 1 98.69 306 ILE A O 1
ATOM 2369 N N . ALA A 1 307 ? -1.238 -11.547 12.68 1 98.31 307 ALA A N 1
ATOM 2370 C CA . ALA A 1 307 ? -0.733 -11.82 14.023 1 98.31 307 ALA A CA 1
ATOM 2371 C C . ALA A 1 307 ? 0.754 -12.164 13.984 1 98.31 307 ALA A C 1
ATOM 2373 O O . ALA A 1 307 ? 1.523 -11.695 14.828 1 98.31 307 ALA A O 1
ATOM 2374 N N . GLY A 1 308 ? 1.102 -13.016 13.047 1 98.62 308 GLY A N 1
ATOM 2375 C CA . GLY A 1 308 ? 2.516 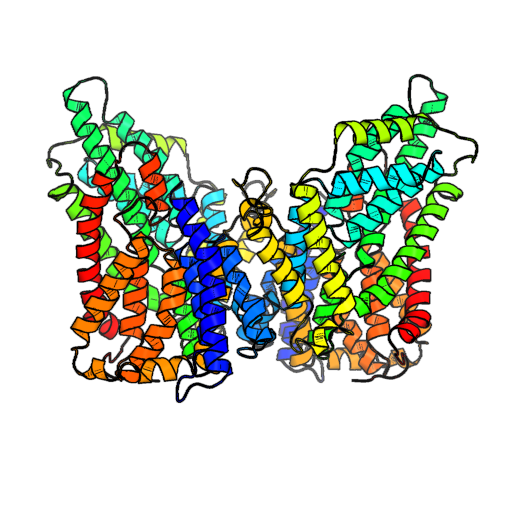-13.32 12.883 1 98.62 308 GLY A CA 1
ATOM 2376 C C . GLY A 1 308 ? 3.365 -12.086 12.641 1 98.62 308 GLY A C 1
ATOM 2377 O O . GLY A 1 308 ? 4.445 -11.945 13.219 1 98.62 308 GLY A O 1
ATOM 2378 N N . VAL A 1 309 ? 2.883 -11.219 11.82 1 98.69 309 VAL A N 1
ATOM 2379 C CA . VAL A 1 309 ? 3.598 -9.984 11.5 1 98.69 309 VAL A CA 1
ATOM 2380 C C . VAL A 1 309 ? 3.779 -9.148 12.766 1 98.69 309 VAL A C 1
ATOM 2382 O O . VAL A 1 309 ? 4.879 -8.656 13.039 1 98.69 309 VAL A O 1
ATOM 2385 N N . VAL A 1 310 ? 2.717 -8.945 13.539 1 98.5 310 VAL A N 1
ATOM 2386 C CA . VAL A 1 310 ? 2.766 -8.133 14.75 1 98.5 310 VAL A CA 1
ATOM 2387 C C . VAL A 1 310 ? 3.766 -8.734 15.734 1 98.5 310 VAL A C 1
ATOM 2389 O O . VAL A 1 310 ? 4.555 -8.016 16.344 1 98.5 310 VAL A O 1
ATOM 2392 N N . ILE A 1 311 ? 3.768 -10.031 15.852 1 98.38 311 ILE A N 1
ATOM 2393 C CA . ILE A 1 311 ? 4.684 -10.719 16.75 1 98.38 311 ILE A CA 1
ATOM 2394 C C . ILE A 1 311 ? 6.125 -10.438 16.344 1 98.38 311 ILE A C 1
ATOM 2396 O O . ILE A 1 311 ? 6.988 -10.219 17.188 1 98.38 311 ILE A O 1
ATOM 2400 N N . LEU A 1 312 ? 6.391 -10.438 15.062 1 98.62 312 LEU A N 1
ATOM 2401 C CA . LEU A 1 312 ? 7.73 -10.18 14.555 1 98.62 312 LEU A CA 1
ATOM 2402 C C . LEU A 1 312 ? 8.18 -8.758 14.891 1 98.62 312 LEU A C 1
ATOM 2404 O O . LEU A 1 312 ? 9.375 -8.508 15.047 1 98.62 312 LEU A O 1
ATOM 2408 N N . PHE A 1 313 ? 7.227 -7.848 15.008 1 98.19 313 PHE A N 1
ATOM 2409 C CA . PHE A 1 313 ? 7.551 -6.469 15.359 1 98.19 313 PHE A CA 1
ATOM 2410 C C . PHE A 1 313 ? 7.801 -6.336 16.859 1 98.19 313 PHE A C 1
ATOM 2412 O O . PHE A 1 313 ? 8.328 -5.32 17.312 1 98.19 313 PHE A O 1
ATOM 2419 N N . VAL A 1 314 ? 7.441 -7.305 17.641 1 97.25 314 VAL A N 1
ATOM 2420 C CA . VAL A 1 314 ? 7.531 -7.223 19.109 1 97.25 314 VAL A CA 1
ATOM 2421 C C . VAL A 1 314 ? 8.805 -7.922 19.578 1 97.25 314 VAL A C 1
ATOM 2423 O O . VAL A 1 314 ? 9.484 -7.434 20.484 1 97.25 314 VAL A O 1
ATOM 2426 N N . ILE A 1 315 ? 9.148 -9.047 18.953 1 97.06 315 ILE A N 1
ATOM 2427 C CA . ILE A 1 315 ? 10.258 -9.883 19.406 1 97.06 315 ILE A CA 1
ATOM 2428 C C . ILE A 1 315 ? 11.586 -9.195 19.094 1 97.06 315 ILE A C 1
ATOM 2430 O O . ILE A 1 315 ? 11.836 -8.812 17.953 1 97.06 315 ILE A O 1
ATOM 2434 N N . PRO A 1 316 ? 12.422 -9.047 20.047 1 94.38 316 PRO A N 1
ATOM 2435 C CA . PRO A 1 316 ? 13.703 -8.367 19.844 1 94.38 316 PRO A CA 1
ATOM 2436 C C . PRO A 1 316 ? 14.758 -9.266 19.203 1 94.38 316 PRO A C 1
ATOM 2438 O O . PRO A 1 316 ? 14.664 -10.492 19.297 1 94.38 316 PRO A O 1
ATOM 2441 N N . SER A 1 317 ? 15.648 -8.609 18.547 1 94.25 317 SER A N 1
ATOM 2442 C CA . SER A 1 317 ? 16.844 -9.312 18.094 1 94.25 317 SER A CA 1
ATOM 2443 C C . SER A 1 317 ? 17.766 -9.641 19.266 1 94.25 317 SER A C 1
ATOM 2445 O O . SER A 1 317 ? 17.469 -9.328 20.406 1 94.25 317 SER A O 1
ATOM 2447 N N . SER A 1 318 ? 18.875 -10.281 18.922 1 91.19 318 SER A N 1
ATOM 2448 C CA . SER A 1 318 ? 19.797 -10.727 19.969 1 91.19 318 SER A CA 1
ATOM 2449 C C . SER A 1 318 ? 20.406 -9.547 20.719 1 91.19 318 SER A C 1
ATOM 2451 O O . SER A 1 318 ? 20.625 -9.633 21.938 1 91.19 318 SER A O 1
ATOM 2453 N N . ASP A 1 319 ? 20.609 -8.445 20.016 1 87.56 319 ASP A N 1
ATOM 2454 C CA . ASP A 1 319 ? 21.234 -7.285 20.641 1 87.56 319 ASP A CA 1
ATOM 2455 C C . ASP A 1 319 ? 20.188 -6.387 21.297 1 87.56 319 ASP A C 1
ATOM 2457 O O . ASP A 1 319 ? 20.531 -5.363 21.891 1 87.56 319 ASP A O 1
ATOM 2461 N N . TYR A 1 320 ? 18.906 -6.656 21.203 1 83.81 320 TYR A N 1
ATOM 2462 C CA . TYR A 1 320 ? 17.781 -5.969 21.812 1 83.81 320 TYR A CA 1
ATOM 2463 C C . TYR A 1 320 ? 17.688 -4.527 21.328 1 83.81 320 TYR A C 1
ATOM 2465 O O . TYR A 1 320 ? 17.078 -3.682 21.984 1 83.81 320 TYR A O 1
ATOM 2473 N N . LYS A 1 321 ? 18.406 -4.234 20.344 1 82.88 321 LYS A N 1
ATOM 2474 C CA . LYS A 1 321 ? 18.375 -2.891 19.781 1 82.88 321 LYS A CA 1
ATOM 2475 C C . LYS A 1 321 ? 17.359 -2.809 18.641 1 82.88 321 LYS A C 1
ATOM 2477 O O . LYS A 1 321 ? 16.828 -1.729 18.344 1 82.88 321 LYS A O 1
ATOM 2482 N N . THR A 1 322 ? 17.172 -3.893 18 1 88.81 322 THR A N 1
ATOM 2483 C CA . THR A 1 322 ? 16.203 -3.955 16.906 1 88.81 322 THR A CA 1
ATOM 2484 C C . THR A 1 322 ? 15.227 -5.105 17.109 1 88.81 322 THR A C 1
ATOM 2486 O O . THR A 1 322 ? 15.367 -5.887 18.062 1 88.81 322 THR A O 1
ATOM 2489 N N . LYS A 1 323 ? 14.211 -5.043 16.422 1 95.25 323 LYS A N 1
ATOM 2490 C CA . LYS A 1 323 ? 13.25 -6.145 16.438 1 95.25 323 LYS A CA 1
ATOM 2491 C C . LYS A 1 323 ? 13.438 -7.051 15.219 1 95.25 323 LYS A C 1
ATOM 2493 O O . LYS A 1 323 ? 14.227 -6.742 14.32 1 95.25 323 LYS A O 1
ATOM 2498 N N . LEU A 1 324 ? 12.766 -8.195 15.234 1 97.62 324 LEU A N 1
ATOM 2499 C CA . LEU A 1 324 ? 12.93 -9.148 14.148 1 97.62 324 LEU A CA 1
ATOM 2500 C C . LEU A 1 324 ? 12.492 -8.547 12.82 1 97.62 324 LEU A C 1
ATOM 2502 O O . LEU A 1 324 ? 13.016 -8.906 11.766 1 97.62 324 LEU A O 1
ATOM 2506 N N . LEU A 1 325 ? 11.547 -7.727 12.914 1 97.75 325 LEU A N 1
ATOM 2507 C CA . LEU A 1 325 ? 11.062 -6.988 11.758 1 97.75 325 LEU A CA 1
ATOM 2508 C C . LEU A 1 325 ? 10.938 -5.5 12.07 1 97.75 325 LEU A C 1
ATOM 2510 O O . LEU A 1 325 ? 10.484 -5.129 13.156 1 97.75 325 LEU A O 1
ATOM 2514 N N . ASP A 1 326 ? 11.477 -4.699 11.211 1 96.81 326 ASP A N 1
ATOM 2515 C CA . ASP A 1 326 ? 11.312 -3.25 11.297 1 96.81 326 ASP A CA 1
ATOM 2516 C C . ASP A 1 326 ? 10.523 -2.713 10.109 1 96.81 326 ASP A C 1
ATOM 2518 O O . ASP A 1 326 ? 10.398 -3.391 9.086 1 96.81 326 ASP A O 1
ATOM 2522 N N . TRP A 1 327 ? 10.008 -1.549 10.242 1 96.19 327 TRP A N 1
ATOM 2523 C CA . TRP A 1 327 ? 9.109 -1.028 9.219 1 96.19 327 TRP A CA 1
ATOM 2524 C C . TRP A 1 327 ? 9.852 -0.794 7.91 1 96.19 327 TRP A C 1
ATOM 2526 O O . TRP A 1 327 ? 9.289 -0.982 6.828 1 96.19 327 TRP A O 1
ATOM 2536 N N . ARG A 1 328 ? 11.078 -0.326 8.016 1 95.38 328 ARG A N 1
ATOM 2537 C CA . ARG A 1 328 ? 11.875 -0.098 6.809 1 95.38 328 ARG A CA 1
ATOM 2538 C C . ARG A 1 328 ? 11.953 -1.362 5.961 1 95.38 328 ARG A C 1
ATOM 2540 O O . ARG A 1 328 ? 11.852 -1.299 4.734 1 95.38 328 ARG A O 1
ATOM 2547 N N . THR A 1 329 ? 12.094 -2.479 6.641 1 96.81 329 THR A N 1
ATOM 2548 C CA . THR A 1 329 ? 12.156 -3.766 5.953 1 96.81 329 THR A CA 1
ATOM 2549 C C . THR A 1 329 ? 10.766 -4.203 5.5 1 96.81 329 THR A C 1
ATOM 2551 O O . THR A 1 329 ? 10.586 -4.656 4.367 1 96.81 329 THR A O 1
ATOM 2554 N N . ALA A 1 330 ? 9.773 -4.07 6.34 1 96.81 330 ALA A N 1
ATOM 2555 C CA . ALA A 1 330 ? 8.414 -4.508 6.059 1 96.81 330 ALA A CA 1
ATOM 2556 C C . ALA A 1 330 ? 7.836 -3.766 4.855 1 96.81 330 ALA A C 1
ATOM 2558 O O . ALA A 1 330 ? 7.066 -4.336 4.074 1 96.81 330 ALA A O 1
ATOM 2559 N N . GLU A 1 331 ? 8.172 -2.566 4.707 1 95.69 331 GLU A N 1
ATOM 2560 C CA . GLU A 1 331 ? 7.578 -1.705 3.688 1 95.69 331 GLU A CA 1
ATOM 2561 C C . GLU A 1 331 ? 8.117 -2.039 2.301 1 95.69 331 GLU A C 1
ATOM 2563 O O . GLU A 1 331 ? 7.574 -1.581 1.291 1 95.69 331 GLU A O 1
ATOM 2568 N N . LYS A 1 332 ? 9.078 -2.924 2.166 1 95.44 332 LYS A N 1
ATOM 2569 C CA . LYS A 1 332 ? 9.711 -3.25 0.89 1 95.44 332 LYS A CA 1
ATOM 2570 C C . LYS A 1 332 ? 8.906 -4.305 0.135 1 95.44 332 LYS A C 1
ATOM 2572 O O . LYS A 1 332 ? 9.328 -4.773 -0.925 1 95.44 332 LYS A O 1
ATOM 2577 N N . ILE A 1 333 ? 7.766 -4.699 0.584 1 96.25 333 ILE A N 1
ATOM 2578 C CA . ILE A 1 333 ? 6.93 -5.676 -0.103 1 96.25 333 ILE A CA 1
ATOM 2579 C C . ILE A 1 333 ? 6.434 -5.09 -1.423 1 96.25 333 ILE A C 1
ATOM 2581 O O . ILE A 1 333 ? 6.457 -3.875 -1.619 1 96.25 333 ILE A O 1
ATOM 2585 N N . PRO A 1 334 ? 6.074 -5.906 -2.387 1 95.12 334 PRO A N 1
ATOM 2586 C CA . PRO A 1 334 ? 5.617 -5.422 -3.691 1 95.12 334 PRO A CA 1
ATOM 2587 C C . PRO A 1 334 ? 4.191 -4.871 -3.652 1 95.12 334 PRO A C 1
ATOM 2589 O O . PRO A 1 334 ? 3.256 -5.539 -4.102 1 95.12 334 PRO A O 1
ATOM 2592 N N . TRP A 1 335 ? 4.047 -3.66 -3.33 1 97.19 335 TRP A N 1
ATOM 2593 C CA . TRP A 1 335 ? 2.752 -3.006 -3.168 1 97.19 335 TRP A CA 1
ATOM 2594 C C . TRP A 1 335 ? 1.977 -3 -4.48 1 97.19 335 TRP A C 1
ATOM 2596 O O . TRP A 1 335 ? 0.743 -2.998 -4.48 1 97.19 335 TRP A O 1
ATOM 2606 N N . GLY A 1 336 ? 2.719 -2.998 -5.613 1 97.25 336 GLY A N 1
ATOM 2607 C CA . GLY A 1 336 ? 2.072 -3.012 -6.918 1 97.25 336 GLY A CA 1
ATOM 2608 C C . GLY A 1 336 ? 1.208 -4.238 -7.141 1 97.25 336 GLY A C 1
ATOM 2609 O O . GLY A 1 336 ? 0.138 -4.148 -7.746 1 97.25 336 GLY A O 1
ATOM 2610 N N . ILE A 1 337 ? 1.644 -5.379 -6.625 1 95.75 337 ILE A N 1
ATOM 2611 C CA . ILE A 1 337 ? 0.903 -6.625 -6.77 1 95.75 337 ILE A CA 1
ATOM 2612 C C . ILE A 1 337 ? -0.394 -6.551 -5.969 1 95.75 337 ILE A C 1
ATOM 2614 O O . ILE A 1 337 ? -1.433 -7.051 -6.41 1 95.75 337 ILE A O 1
ATOM 2618 N N . LEU A 1 338 ? -0.337 -5.902 -4.797 1 97.56 338 LEU A N 1
ATOM 2619 C CA . LEU A 1 338 ? -1.53 -5.75 -3.973 1 97.56 338 LEU A CA 1
ATOM 2620 C C . LEU A 1 338 ? -2.576 -4.898 -4.68 1 97.56 338 LEU A C 1
ATOM 2622 O O . LEU A 1 338 ? -3.77 -5.211 -4.645 1 97.56 338 LEU A O 1
ATOM 2626 N N . LEU A 1 339 ? -2.129 -3.852 -5.348 1 98.12 339 LEU A N 1
ATOM 2627 C CA . LEU A 1 339 ? -3.043 -3.008 -6.109 1 98.12 339 LEU A CA 1
ATOM 2628 C C . LEU A 1 339 ? -3.645 -3.775 -7.281 1 98.12 339 LEU A C 1
ATOM 2630 O O . LEU A 1 339 ? -4.816 -3.59 -7.617 1 98.12 339 LEU A O 1
ATOM 2634 N N . LEU A 1 340 ? -2.801 -4.598 -7.891 1 97 340 LEU A N 1
ATOM 2635 C CA . LEU A 1 340 ? -3.279 -5.43 -8.992 1 97 340 LEU A CA 1
ATOM 2636 C C . LEU A 1 340 ? -4.398 -6.355 -8.523 1 97 340 LEU A C 1
ATOM 2638 O O . LEU A 1 340 ? -5.395 -6.535 -9.227 1 97 340 LEU A O 1
ATOM 2642 N N . PHE A 1 341 ? -4.266 -6.883 -7.293 1 96.38 341 PHE A N 1
ATOM 2643 C CA . PHE A 1 341 ? -5.316 -7.707 -6.703 1 96.38 341 PHE A CA 1
ATOM 2644 C C . PHE A 1 341 ? -6.609 -6.918 -6.566 1 96.38 341 PHE A C 1
ATOM 2646 O O . PHE A 1 341 ? -7.691 -7.426 -6.875 1 96.38 341 PHE A O 1
ATOM 2653 N N . GLY A 1 342 ? -6.414 -5.73 -6.051 1 97.56 342 GLY A N 1
ATOM 2654 C CA . GLY A 1 342 ? -7.582 -4.883 -5.879 1 97.56 342 GLY A CA 1
ATOM 2655 C C . GLY A 1 342 ? -8.336 -4.637 -7.176 1 97.56 342 GLY A C 1
ATOM 2656 O O . GLY A 1 342 ? -9.562 -4.73 -7.215 1 97.56 342 GLY A O 1
ATOM 2657 N N . GLY A 1 343 ? -7.609 -4.32 -8.227 1 97.69 343 GLY A N 1
ATOM 2658 C CA . GLY A 1 343 ? -8.227 -4.145 -9.531 1 97.69 343 GLY A CA 1
ATOM 2659 C C . GLY A 1 343 ? -8.969 -5.379 -10.016 1 97.69 343 GLY A C 1
ATOM 2660 O O . GLY A 1 343 ? -10.109 -5.289 -10.461 1 97.69 343 GLY A O 1
ATOM 2661 N N . GLY A 1 344 ? -8.328 -6.516 -9.906 1 97 344 GLY A N 1
ATOM 2662 C CA . GLY A 1 344 ? -8.938 -7.766 -10.328 1 97 344 GLY A CA 1
ATOM 2663 C C . GLY A 1 344 ? -10.188 -8.109 -9.555 1 97 344 GLY A C 1
ATOM 2664 O O . GLY A 1 344 ? -11.188 -8.547 -10.133 1 97 344 GLY A O 1
ATOM 2665 N N . LEU A 1 345 ? -10.133 -7.898 -8.266 1 97.5 345 LEU A N 1
ATOM 2666 C CA . LEU A 1 345 ? -11.273 -8.234 -7.418 1 97.5 345 LEU A CA 1
ATOM 2667 C C . LEU A 1 345 ? -12.43 -7.27 -7.645 1 97.5 345 LEU A C 1
ATOM 2669 O O . LEU A 1 345 ? -13.594 -7.652 -7.539 1 97.5 345 LEU A O 1
ATOM 2673 N N . SER A 1 346 ? -12.078 -6.012 -7.941 1 97.81 346 SER A N 1
ATOM 2674 C CA . SER A 1 346 ? -13.133 -5.074 -8.305 1 97.81 346 SER A CA 1
ATOM 2675 C C . SER A 1 346 ? -13.844 -5.508 -9.578 1 97.81 346 SER A C 1
ATOM 2677 O O . SER A 1 346 ? -15.062 -5.359 -9.703 1 97.81 346 SER A O 1
ATOM 2679 N N . LEU A 1 347 ? -13.086 -6.023 -10.547 1 97.06 347 LEU A N 1
ATOM 2680 C CA . LEU A 1 347 ? -13.688 -6.543 -11.766 1 97.06 347 LEU A CA 1
ATOM 2681 C C . LEU A 1 347 ? -14.602 -7.727 -11.461 1 97.06 347 LEU A C 1
ATOM 2683 O O . LEU A 1 347 ? -15.727 -7.801 -11.969 1 97.06 347 LEU A O 1
ATOM 2687 N N . ALA A 1 348 ? -14.117 -8.617 -10.648 1 96.38 348 ALA A N 1
ATOM 2688 C CA . ALA A 1 348 ? -14.922 -9.781 -10.273 1 96.38 348 ALA A CA 1
ATOM 2689 C C . ALA A 1 348 ? -16.25 -9.359 -9.648 1 96.38 348 ALA A C 1
ATOM 2691 O O . ALA A 1 348 ? -17.297 -9.906 -9.984 1 96.38 348 ALA A O 1
ATOM 2692 N N . GLU A 1 349 ? -16.188 -8.414 -8.758 1 96.88 349 GLU A N 1
ATOM 2693 C CA . GLU A 1 349 ? -17.406 -7.898 -8.133 1 96.88 349 GLU A CA 1
ATOM 2694 C C . GLU A 1 349 ? -18.312 -7.262 -9.172 1 96.88 349 GLU A C 1
ATOM 2696 O O . GLU A 1 349 ? -19.531 -7.469 -9.148 1 96.88 349 GLU A O 1
ATOM 2701 N N . GLY A 1 350 ? -17.781 -6.48 -10.055 1 96.94 350 GLY A N 1
ATOM 2702 C CA . GLY A 1 350 ? -18.562 -5.859 -11.117 1 96.94 350 GLY A CA 1
ATOM 2703 C C . GLY A 1 350 ? -19.25 -6.863 -12.023 1 96.94 350 GLY A C 1
ATOM 2704 O O . GLY A 1 350 ? -20.406 -6.672 -12.398 1 96.94 350 GLY A O 1
ATOM 2705 N N . PHE A 1 351 ? -18.562 -7.902 -12.367 1 95.44 351 PHE A N 1
ATOM 2706 C CA . PHE A 1 351 ? -19.141 -8.977 -13.172 1 95.44 351 PHE A CA 1
ATOM 2707 C C . PHE A 1 351 ? -20.406 -9.531 -12.508 1 95.44 351 PHE A C 1
ATOM 2709 O O . PHE A 1 351 ? -21.406 -9.758 -13.18 1 95.44 351 PHE A O 1
ATOM 2716 N N . LYS A 1 352 ? -20.281 -9.688 -11.273 1 93.5 352 LYS A N 1
ATOM 2717 C CA . LYS A 1 352 ? -21.359 -10.289 -10.5 1 93.5 352 LYS A CA 1
ATOM 2718 C C . LYS A 1 352 ? -22.547 -9.336 -10.383 1 93.5 352 LYS A C 1
ATOM 2720 O O . LYS A 1 352 ? -23.672 -9.711 -10.703 1 93.5 352 LYS A O 1
ATOM 2725 N N . VAL A 1 353 ? -22.312 -8.062 -10.062 1 95.06 353 VAL A N 1
ATOM 2726 C CA . VAL A 1 353 ? -23.359 -7.121 -9.68 1 95.06 353 VAL A CA 1
ATOM 2727 C C . VAL A 1 353 ? -24.062 -6.594 -10.922 1 95.06 353 VAL A C 1
ATOM 2729 O O . VAL A 1 353 ? -25.281 -6.336 -10.898 1 95.06 353 VAL A O 1
ATOM 2732 N N . THR A 1 354 ? -23.375 -6.523 -12.039 1 95.81 354 THR A N 1
ATOM 2733 C CA . THR A 1 354 ? -23.938 -5.895 -13.227 1 95.81 354 THR A CA 1
ATOM 2734 C C . THR A 1 354 ? -24.672 -6.926 -14.094 1 95.81 354 THR A C 1
ATOM 2736 O O . THR A 1 354 ? -25.328 -6.57 -15.062 1 95.81 354 THR A O 1
ATOM 2739 N N . GLY A 1 355 ? -24.406 -8.211 -13.789 1 92.5 355 GLY A N 1
ATOM 2740 C CA . GLY A 1 355 ? -25.031 -9.258 -14.578 1 92.5 355 GLY A CA 1
ATOM 2741 C C . GLY A 1 355 ? -24.219 -9.625 -15.812 1 92.5 355 GLY A C 1
ATOM 2742 O O . GLY A 1 355 ? -24.656 -10.453 -16.609 1 92.5 355 GLY A O 1
ATOM 2743 N N . LEU A 1 356 ? -23.109 -9.055 -15.969 1 93.81 356 LEU A N 1
ATOM 2744 C CA . LEU A 1 356 ? -22.266 -9.367 -17.109 1 93.81 356 LEU A CA 1
ATOM 2745 C C . LEU A 1 356 ? -21.875 -10.844 -17.125 1 93.81 356 LEU A C 1
ATOM 2747 O O . LEU A 1 356 ? -21.812 -11.469 -18.188 1 93.81 356 LEU A O 1
ATOM 2751 N N . ALA A 1 357 ? -21.594 -11.391 -15.977 1 91 357 ALA A N 1
ATOM 2752 C CA . ALA A 1 357 ? -21.234 -12.797 -15.867 1 91 357 ALA A CA 1
ATOM 2753 C C . ALA A 1 357 ? -22.328 -13.688 -16.438 1 91 357 ALA A C 1
ATOM 2755 O O . ALA A 1 357 ? -22.062 -14.578 -17.266 1 91 357 ALA A O 1
ATOM 2756 N N . SER A 1 358 ? -23.531 -13.398 -16.062 1 89.31 358 SER A N 1
ATOM 2757 C CA . SER A 1 358 ? -24.656 -14.172 -16.562 1 89.31 358 SER A CA 1
ATOM 2758 C C . SER A 1 358 ? -24.828 -14 -18.062 1 89.31 358 SER A C 1
ATOM 2760 O O . SER A 1 358 ? -25.141 -14.961 -18.766 1 89.31 358 SER A O 1
ATOM 2762 N N . TRP A 1 359 ? -24.656 -12.859 -18.484 1 91.75 359 TRP A N 1
ATOM 2763 C CA . TRP A 1 359 ? -24.812 -12.57 -19.906 1 91.75 359 TRP A CA 1
ATOM 2764 C C . TRP A 1 359 ? -23.766 -13.336 -20.734 1 91.75 359 TRP A C 1
ATOM 2766 O O . TRP A 1 359 ? -24.094 -13.922 -21.766 1 91.75 359 TRP A O 1
ATOM 2776 N N . ILE A 1 360 ? -22.547 -13.297 -20.281 1 90.44 360 ILE A N 1
ATOM 2777 C CA . ILE A 1 360 ? -21.484 -14.031 -20.969 1 90.44 360 ILE A CA 1
ATOM 2778 C C . ILE A 1 360 ? -21.812 -15.523 -20.969 1 90.44 360 ILE A C 1
ATOM 2780 O O . ILE A 1 360 ? -21.672 -16.188 -22 1 90.44 360 ILE A O 1
ATOM 2784 N N . GLY A 1 361 ? -22.172 -16.031 -19.859 1 85.19 361 GLY A N 1
ATOM 2785 C CA . GLY A 1 361 ? -22.547 -17.438 -19.766 1 85.19 361 GLY A CA 1
ATOM 2786 C C . GLY A 1 361 ? -23.609 -17.828 -20.781 1 85.19 361 GLY A C 1
ATOM 2787 O O . GLY A 1 361 ? -23.547 -18.891 -21.375 1 85.19 361 GLY A O 1
ATOM 2788 N N . ASN A 1 362 ? -24.516 -16.984 -20.953 1 86.12 362 ASN A N 1
ATOM 2789 C CA . ASN A 1 362 ? -25.641 -17.25 -21.859 1 86.12 362 ASN A CA 1
ATOM 2790 C C . ASN A 1 362 ? -25.188 -17.266 -23.312 1 86.12 362 ASN A C 1
ATOM 2792 O O . ASN A 1 362 ? -25.891 -17.766 -24.188 1 86.12 362 ASN A O 1
ATOM 2796 N N . GLN A 1 363 ? -23.984 -16.719 -23.516 1 83.69 363 GLN A N 1
ATOM 2797 C CA . GLN A 1 363 ? -23.469 -16.703 -24.891 1 83.69 363 GLN A CA 1
ATOM 2798 C C . GLN A 1 363 ? -22.828 -18.047 -25.234 1 83.69 363 GLN A C 1
ATOM 2800 O O . GLN A 1 363 ? -22.594 -18.344 -26.422 1 83.69 363 GLN A O 1
ATOM 2805 N N . PHE A 1 364 ? -22.469 -18.797 -24.234 1 78.19 364 PHE A N 1
ATOM 2806 C CA . PHE A 1 364 ? -21.766 -20.047 -24.453 1 78.19 364 PHE A CA 1
ATOM 2807 C C . PHE A 1 364 ? -22.734 -21.219 -24.469 1 78.19 364 PHE A C 1
ATOM 2809 O O . PHE A 1 364 ? -22.5 -22.25 -23.828 1 78.19 364 PHE A O 1
ATOM 2816 N N . VAL A 1 365 ? -23.75 -21.188 -25.203 1 64.81 365 VAL A N 1
ATOM 2817 C CA . VAL A 1 365 ? -24.797 -22.203 -25.297 1 64.81 365 VAL A CA 1
ATOM 2818 C C . VAL A 1 365 ? -24.25 -23.406 -26.078 1 64.81 365 VAL A C 1
ATOM 2820 O O . VAL A 1 365 ? -24.578 -24.562 -25.766 1 64.81 365 VAL A O 1
ATOM 2823 N N . PHE A 1 366 ? -23.359 -23.141 -26.938 1 66 366 PHE A N 1
ATOM 2824 C CA . PHE A 1 366 ? -22.969 -24.219 -27.844 1 66 366 PHE A CA 1
ATOM 2825 C C . PHE A 1 366 ? -21.859 -25.078 -27.219 1 66 366 PHE A C 1
ATOM 2827 O O . PHE A 1 366 ? -21.375 -26.016 -27.844 1 66 366 PHE A O 1
ATOM 2834 N N . LEU A 1 367 ? -21.578 -24.797 -26 1 70.38 367 LEU A N 1
ATOM 2835 C CA . LEU A 1 367 ? -20.516 -25.578 -25.375 1 70.38 367 LEU A CA 1
ATOM 2836 C C . LEU A 1 367 ? -21.062 -26.875 -24.797 1 70.38 367 LEU A C 1
ATOM 2838 O O . LEU A 1 367 ? -20.281 -27.75 -24.391 1 70.38 367 LEU A O 1
ATOM 2842 N N . ASP A 1 368 ? -22.281 -27.016 -24.875 1 68.44 368 ASP A N 1
ATOM 2843 C CA . ASP A 1 368 ? -22.938 -28.203 -24.328 1 68.44 368 ASP A CA 1
ATOM 2844 C C . ASP A 1 368 ? -22.484 -29.469 -25.062 1 68.44 368 ASP A C 1
ATOM 2846 O O . ASP A 1 368 ? -22.578 -30.578 -24.531 1 68.44 368 ASP A O 1
ATOM 2850 N N . PHE A 1 369 ? -21.859 -29.219 -26.125 1 72.81 369 PHE A N 1
ATOM 2851 C CA . PHE A 1 369 ? -21.531 -30.391 -26.938 1 72.81 369 PHE A CA 1
ATOM 2852 C C . PHE A 1 369 ? -20.094 -30.844 -26.656 1 72.81 369 PHE A C 1
ATOM 2854 O O . PHE A 1 369 ? -19.688 -31.922 -27.062 1 72.81 369 PHE A O 1
ATOM 2861 N N . ILE A 1 370 ? -19.469 -30.078 -25.969 1 84 370 ILE A N 1
ATOM 2862 C CA . ILE A 1 370 ? -18.078 -30.438 -25.719 1 84 370 ILE A CA 1
ATOM 2863 C C . ILE A 1 370 ? -17.969 -31.109 -24.344 1 84 370 ILE A C 1
ATOM 2865 O O . ILE A 1 370 ? -18.547 -30.656 -23.375 1 84 370 ILE A O 1
ATOM 2869 N N . ALA A 1 371 ? -17.328 -32.25 -24.375 1 90.06 371 ALA A N 1
ATOM 2870 C CA . ALA A 1 371 ? -17.078 -32.938 -23.109 1 90.06 371 ALA A CA 1
ATOM 2871 C C . ALA A 1 371 ? -16.297 -32.062 -22.156 1 90.06 371 ALA A C 1
ATOM 2873 O O . ALA A 1 371 ? -15.359 -31.359 -22.562 1 90.06 371 ALA A O 1
ATOM 2874 N N . PHE A 1 372 ? -16.703 -32.062 -20.953 1 92.56 372 PHE A N 1
ATOM 2875 C CA . PHE A 1 372 ? -16.109 -31.172 -19.953 1 92.56 372 PHE A CA 1
ATOM 2876 C C . PHE A 1 372 ? -14.609 -31.359 -19.891 1 92.56 372 PHE A C 1
ATOM 2878 O O . PHE A 1 372 ? -13.852 -30.391 -19.797 1 92.56 372 PHE A O 1
ATOM 2885 N N . GLY A 1 373 ? -14.164 -32.625 -19.891 1 94.12 373 GLY A N 1
ATOM 2886 C CA . GLY A 1 373 ? -12.734 -32.906 -19.828 1 94.12 373 GLY A CA 1
ATOM 2887 C C . GLY A 1 373 ? -11.953 -32.25 -20.953 1 94.12 373 GLY A C 1
ATOM 2888 O O . GLY A 1 373 ? -10.859 -31.734 -20.734 1 94.12 373 GLY A O 1
ATOM 2889 N N . LEU A 1 374 ? -12.484 -32.344 -22.125 1 94.75 374 LEU A N 1
ATOM 2890 C CA . LEU A 1 374 ? -11.836 -31.734 -23.281 1 94.75 374 LEU A CA 1
ATOM 2891 C C . LEU A 1 374 ? -11.82 -30.219 -23.172 1 94.75 374 LEU A C 1
ATOM 2893 O O . LEU A 1 374 ? -10.828 -29.578 -23.516 1 94.75 374 LEU A O 1
ATOM 2897 N N . PHE A 1 375 ? -12.969 -29.688 -22.781 1 94.25 375 PHE A N 1
ATOM 2898 C CA . PHE A 1 375 ? -13.039 -28.234 -22.594 1 94.25 375 PHE A CA 1
ATOM 2899 C C . PHE A 1 375 ? -12.023 -27.766 -21.562 1 94.25 375 PHE A C 1
ATOM 2901 O O . PHE A 1 375 ? -11.352 -26.75 -21.75 1 94.25 375 PHE A O 1
ATOM 2908 N N . LEU A 1 376 ? -11.938 -28.469 -20.484 1 96.69 376 LEU A N 1
ATOM 2909 C CA . LEU A 1 376 ? -10.961 -28.188 -19.438 1 96.69 376 LEU A CA 1
ATOM 2910 C C . LEU A 1 376 ? -9.547 -28.188 -20 1 96.69 376 LEU A C 1
ATOM 2912 O O . LEU A 1 376 ? -8.766 -27.281 -19.719 1 96.69 376 LEU A O 1
ATOM 2916 N N . LEU A 1 377 ? -9.227 -29.188 -20.75 1 97.75 377 LEU A N 1
ATOM 2917 C CA . LEU A 1 377 ? -7.914 -29.297 -21.359 1 97.75 377 LEU A CA 1
ATOM 2918 C C . LEU A 1 377 ? -7.633 -28.094 -22.266 1 97.75 377 LEU A C 1
ATOM 2920 O O . LEU A 1 377 ? -6.531 -27.547 -22.234 1 97.75 377 LEU A O 1
ATOM 2924 N N . ILE A 1 378 ? -8.578 -27.672 -23.016 1 96.5 378 ILE A N 1
ATOM 2925 C CA . ILE A 1 378 ? -8.43 -26.562 -23.953 1 96.5 378 ILE A CA 1
ATOM 2926 C C . ILE A 1 378 ? -8.18 -25.266 -23.172 1 96.5 378 ILE A C 1
ATOM 2928 O O . ILE A 1 378 ? -7.289 -24.5 -23.531 1 96.5 378 ILE A O 1
ATOM 2932 N N . ILE A 1 379 ? -8.984 -25.062 -22.125 1 96.75 379 ILE A N 1
ATOM 2933 C CA . ILE A 1 379 ? -8.852 -23.844 -21.328 1 96.75 379 ILE A CA 1
ATOM 2934 C C . ILE A 1 379 ? -7.488 -23.812 -20.641 1 96.75 379 ILE A C 1
ATOM 2936 O O . ILE A 1 379 ? -6.809 -22.797 -20.641 1 96.75 379 ILE A O 1
ATOM 2940 N N . ILE A 1 380 ? -7.07 -24.906 -20.078 1 98.44 380 ILE A N 1
ATOM 2941 C CA . ILE A 1 380 ? -5.781 -25 -19.406 1 98.44 380 ILE A CA 1
ATOM 2942 C C . ILE A 1 380 ? -4.656 -24.719 -20.406 1 98.44 380 ILE A C 1
ATOM 2944 O O . ILE A 1 380 ? -3.73 -23.953 -20.109 1 98.44 380 ILE A O 1
ATOM 2948 N N . ALA A 1 381 ? -4.754 -25.312 -21.547 1 98.38 381 ALA A N 1
ATOM 2949 C CA . ALA A 1 381 ? -3.754 -25.094 -22.594 1 98.38 381 ALA A CA 1
ATOM 2950 C C . ALA A 1 381 ? -3.732 -23.625 -23.031 1 98.38 381 ALA A C 1
ATOM 2952 O O . ALA A 1 381 ? -2.664 -23.031 -23.172 1 98.38 381 ALA A O 1
ATOM 2953 N N . ALA A 1 382 ? -4.883 -23.094 -23.203 1 97.56 382 ALA A N 1
ATOM 2954 C CA . ALA A 1 382 ? -4.992 -21.719 -23.672 1 97.56 382 ALA A CA 1
ATOM 2955 C C . ALA A 1 382 ? -4.383 -20.75 -22.656 1 97.56 382 ALA A C 1
ATOM 2957 O O . ALA A 1 382 ? -3.615 -19.859 -23.016 1 97.56 382 ALA A O 1
ATOM 2958 N N . VAL A 1 383 ? -4.727 -20.922 -21.406 1 97.69 383 VAL A N 1
ATOM 2959 C CA . VAL A 1 383 ? -4.227 -20.047 -20.359 1 97.69 383 VAL A CA 1
ATOM 2960 C C . VAL A 1 383 ? -2.717 -20.219 -20.203 1 97.69 383 VAL A C 1
ATOM 2962 O O . VAL A 1 383 ? -1.985 -19.25 -20.047 1 97.69 383 VAL A O 1
ATOM 2965 N N . ASN A 1 384 ? -2.256 -21.469 -20.234 1 97.81 384 ASN A N 1
ATOM 2966 C CA . ASN A 1 384 ? -0.834 -21.781 -20.109 1 97.81 384 ASN A CA 1
ATOM 2967 C C . ASN A 1 384 ? -0.018 -21.062 -21.188 1 97.81 384 ASN A C 1
ATOM 2969 O O . ASN A 1 384 ? 0.984 -20.406 -20.875 1 97.81 384 ASN A O 1
ATOM 2973 N N . PHE A 1 385 ? -0.411 -21.094 -22.391 1 96.69 385 PHE A N 1
ATOM 2974 C CA . PHE A 1 385 ? 0.329 -20.453 -23.484 1 96.69 385 PHE A CA 1
ATOM 2975 C C . PHE A 1 385 ? 0.128 -18.953 -23.469 1 96.69 385 PHE A C 1
ATOM 2977 O O . PHE A 1 385 ? 1.036 -18.188 -23.812 1 96.69 385 PHE A O 1
ATOM 2984 N N . LEU A 1 386 ? -1.025 -18.547 -23.047 1 94.44 386 LEU A N 1
ATOM 2985 C CA . LEU A 1 386 ? -1.292 -17.109 -22.953 1 94.44 386 LEU A CA 1
ATOM 2986 C C . LEU A 1 386 ? -0.367 -16.453 -21.938 1 94.44 386 LEU A C 1
ATOM 2988 O O . LEU A 1 386 ? 0.104 -15.336 -22.156 1 94.44 386 LEU A O 1
ATOM 2992 N N . THR A 1 387 ? -0.107 -17.094 -20.891 1 94.38 387 THR A N 1
ATOM 2993 C CA . THR A 1 387 ? 0.647 -16.516 -19.797 1 94.38 387 THR A CA 1
ATOM 2994 C C . THR A 1 387 ? 2.131 -16.422 -20.141 1 94.38 387 THR A C 1
ATOM 2996 O O . THR A 1 387 ? 2.9 -15.766 -19.438 1 94.38 387 THR A O 1
ATOM 2999 N N . GLU A 1 388 ? 2.549 -17 -21.266 1 94.06 388 GLU A N 1
ATOM 3000 C CA . GLU A 1 388 ? 3.924 -16.875 -21.734 1 94.06 388 GLU A CA 1
ATOM 3001 C C . GLU A 1 388 ? 4.219 -15.445 -22.203 1 94.06 388 GLU A C 1
ATOM 3003 O O . GLU A 1 388 ? 5.375 -15.016 -22.234 1 94.06 388 GLU A O 1
ATOM 3008 N N . ILE A 1 389 ? 3.113 -14.766 -22.484 1 91 389 ILE A N 1
ATOM 3009 C CA . ILE A 1 389 ? 3.346 -13.445 -23.062 1 91 389 ILE A CA 1
ATOM 3010 C C . ILE A 1 389 ? 2.582 -12.398 -22.25 1 91 389 ILE A C 1
ATOM 3012 O O . ILE A 1 389 ? 2.611 -11.211 -22.594 1 91 389 ILE A O 1
ATOM 3016 N N . THR A 1 390 ? 1.848 -12.844 -21.297 1 91.62 390 THR A N 1
ATOM 3017 C CA . THR A 1 390 ? 1.08 -11.938 -20.453 1 91.62 390 THR A CA 1
ATOM 3018 C C . THR A 1 390 ? 1.38 -12.195 -18.969 1 91.62 390 THR A C 1
ATOM 3020 O O . THR A 1 390 ? 1.884 -13.258 -18.609 1 91.62 390 THR A O 1
ATOM 3023 N N . SER A 1 391 ? 1.091 -11.156 -18.172 1 92.69 391 SER A N 1
ATOM 3024 C CA . SER A 1 391 ? 1.261 -11.289 -16.734 1 92.69 391 SER A CA 1
ATOM 3025 C C . SER A 1 391 ? 0.377 -12.398 -16.172 1 92.69 391 SER A C 1
ATOM 3027 O O . SER A 1 391 ? -0.809 -12.484 -16.5 1 92.69 391 SER A O 1
ATOM 3029 N N . ASN A 1 392 ? 1.017 -13.242 -15.32 1 95.56 392 ASN A N 1
ATOM 3030 C CA . ASN A 1 392 ? 0.283 -14.352 -14.711 1 95.56 392 ASN A CA 1
ATOM 3031 C C . ASN A 1 392 ? -0.894 -13.852 -13.883 1 95.56 392 ASN A C 1
ATOM 3033 O O . ASN A 1 392 ? -2.01 -14.359 -14.008 1 95.56 392 ASN A O 1
ATOM 3037 N N . VAL A 1 393 ? -0.628 -12.859 -13.133 1 93.81 393 VAL A N 1
ATOM 3038 C CA . VAL A 1 393 ? -1.636 -12.336 -12.211 1 93.81 393 VAL A CA 1
ATOM 3039 C C . VAL A 1 393 ? -2.744 -11.648 -13.008 1 93.81 393 VAL A C 1
ATOM 3041 O O . VAL A 1 393 ? -3.93 -11.82 -12.711 1 93.81 393 VAL A O 1
ATOM 3044 N N . ALA A 1 394 ? -2.402 -10.859 -13.984 1 93.25 394 ALA A N 1
ATOM 3045 C CA . ALA A 1 394 ? -3.381 -10.18 -14.828 1 93.25 394 ALA A CA 1
ATOM 3046 C C . ALA A 1 394 ? -4.27 -11.18 -15.562 1 93.25 394 ALA A C 1
ATOM 3048 O O . ALA A 1 394 ? -5.488 -11.008 -15.633 1 93.25 394 ALA A O 1
ATOM 3049 N N . THR A 1 395 ? -3.666 -12.227 -16.031 1 95.12 395 THR A N 1
ATOM 3050 C CA . THR A 1 395 ? -4.402 -13.273 -16.734 1 95.12 395 THR A CA 1
ATOM 3051 C C . THR A 1 395 ? -5.418 -13.938 -15.812 1 95.12 395 THR A C 1
ATOM 3053 O O . THR A 1 395 ? -6.594 -14.062 -16.156 1 95.12 395 THR A O 1
ATOM 3056 N N . ALA A 1 396 ? -4.961 -14.305 -14.68 1 96.56 396 ALA A N 1
ATOM 3057 C CA . ALA A 1 396 ? -5.859 -14.938 -13.719 1 96.56 396 ALA A CA 1
ATOM 3058 C C . ALA A 1 396 ? -7.004 -14 -13.344 1 96.56 396 ALA A C 1
ATOM 3060 O O . ALA A 1 396 ? -8.164 -14.406 -13.312 1 96.56 396 ALA A O 1
ATOM 3061 N N . SER A 1 397 ? -6.707 -12.773 -13.125 1 94.75 397 SER A N 1
ATOM 3062 C CA . SER A 1 397 ? -7.699 -11.789 -12.711 1 94.75 397 SER A CA 1
ATOM 3063 C C . SER A 1 397 ? -8.781 -11.602 -13.766 1 94.75 397 SER A C 1
ATOM 3065 O O . SER A 1 397 ? -9.953 -11.398 -13.438 1 94.75 397 SER A O 1
ATOM 3067 N N . MET A 1 398 ? -8.406 -11.75 -15.023 1 93.19 398 MET A N 1
ATOM 3068 C CA . MET A 1 398 ? -9.336 -11.484 -16.125 1 93.19 398 MET A CA 1
ATOM 3069 C C . MET A 1 398 ? -10.164 -12.727 -16.438 1 93.19 398 MET A C 1
ATOM 3071 O O . MET A 1 398 ? -11.359 -12.625 -16.703 1 93.19 398 MET A O 1
ATOM 3075 N N . ILE A 1 399 ? -9.586 -13.828 -16.375 1 95.88 399 ILE A N 1
ATOM 3076 C CA . ILE A 1 399 ? -10.227 -15.016 -16.938 1 95.88 399 ILE A CA 1
ATOM 3077 C C . ILE A 1 399 ? -11.133 -15.656 -15.891 1 95.88 399 ILE A C 1
ATOM 3079 O O . ILE A 1 399 ? -12.125 -16.297 -16.234 1 95.88 399 ILE A O 1
ATOM 3083 N N . LEU A 1 400 ? -10.844 -15.477 -14.633 1 97.62 400 LEU A N 1
ATOM 3084 C CA . LEU A 1 400 ? -11.531 -16.234 -13.586 1 97.62 400 LEU A CA 1
ATOM 3085 C C . LEU A 1 400 ? -13.008 -15.859 -13.531 1 97.62 400 LEU A C 1
ATOM 3087 O O . LEU A 1 400 ? -13.867 -16.75 -13.523 1 97.62 400 LEU A O 1
ATOM 3091 N N . PRO A 1 401 ? -13.328 -14.555 -13.555 1 95.56 401 PRO A N 1
ATOM 3092 C CA . PRO A 1 401 ? -14.766 -14.25 -13.562 1 95.56 401 PRO A CA 1
ATOM 3093 C C . PRO A 1 401 ? -15.469 -14.773 -14.812 1 95.56 401 PRO A C 1
ATOM 3095 O O . PRO A 1 401 ? -16.641 -15.141 -14.758 1 95.56 401 PRO A O 1
ATOM 3098 N N . ILE A 1 402 ? -14.781 -14.797 -15.922 1 94.25 402 ILE A N 1
ATOM 3099 C CA . ILE A 1 402 ? -15.336 -15.305 -17.172 1 94.25 402 ILE A CA 1
ATOM 3100 C C . ILE A 1 402 ? -15.586 -16.812 -17.047 1 94.25 402 ILE A C 1
ATOM 3102 O O . ILE A 1 402 ? -16.656 -17.297 -17.438 1 94.25 402 ILE A O 1
ATOM 3106 N N . LEU A 1 403 ? -14.664 -17.484 -16.469 1 96.12 403 LEU A N 1
ATOM 3107 C CA . LEU A 1 403 ? -14.797 -18.922 -16.312 1 96.12 403 LEU A CA 1
ATOM 3108 C C . LEU A 1 403 ? -15.906 -19.266 -15.32 1 96.12 403 LEU A C 1
ATOM 3110 O O . LEU A 1 403 ? -16.594 -20.281 -15.469 1 96.12 403 LEU A O 1
ATOM 3114 N N . ALA A 1 404 ? -16.016 -18.438 -14.297 1 95.06 404 ALA A N 1
ATOM 3115 C CA . ALA A 1 404 ? -17.141 -18.578 -13.383 1 95.06 404 ALA A CA 1
ATOM 3116 C C . ALA A 1 404 ? -18.469 -18.531 -14.133 1 95.06 404 ALA A C 1
ATOM 3118 O O . ALA A 1 404 ? -19.344 -19.359 -13.891 1 95.06 404 ALA A O 1
ATOM 3119 N N . ALA A 1 405 ? -18.578 -17.672 -15.039 1 92.06 405 ALA A N 1
ATOM 3120 C CA . ALA A 1 405 ? -19.797 -17.484 -15.828 1 92.06 405 ALA A CA 1
ATOM 3121 C C . ALA A 1 405 ? -20.016 -18.656 -16.781 1 92.06 405 ALA A C 1
ATOM 3123 O O . ALA A 1 405 ? -21.141 -19.156 -16.906 1 92.06 405 ALA A O 1
ATOM 3124 N N . VAL A 1 406 ? -18.984 -19.031 -17.391 1 91.88 406 VAL A N 1
ATOM 3125 C CA . VAL A 1 406 ? -19.062 -20.141 -18.344 1 91.88 406 VAL A CA 1
ATOM 3126 C C . VAL A 1 406 ? -19.469 -21.422 -17.625 1 91.88 406 VAL A C 1
ATOM 3128 O O . VAL A 1 406 ? -20.266 -22.203 -18.156 1 91.88 406 VAL A O 1
ATOM 3131 N N . SER A 1 407 ? -18.953 -21.641 -16.469 1 93.5 407 SER A N 1
ATOM 3132 C CA . SER A 1 407 ? -19.297 -22.828 -15.68 1 93.5 407 SER A CA 1
ATOM 3133 C C . SER A 1 407 ? -20.781 -22.859 -15.352 1 93.5 407 SER A C 1
ATOM 3135 O O . SER A 1 407 ? -21.391 -23.938 -15.336 1 93.5 407 SER A O 1
ATOM 3137 N N . TYR A 1 408 ? -21.297 -21.75 -15.047 1 89.62 408 TYR A N 1
ATOM 3138 C CA . TYR A 1 408 ? -22.734 -21.656 -14.766 1 89.62 408 TYR A CA 1
ATOM 3139 C C . TYR A 1 408 ? -23.547 -22.109 -15.969 1 89.62 408 TYR A C 1
ATOM 3141 O O . TYR A 1 408 ? -24.5 -22.875 -15.828 1 89.62 408 TYR A O 1
ATOM 3149 N N . SER A 1 409 ? -23.188 -21.672 -17.078 1 87.19 409 SER A N 1
ATOM 3150 C CA . SER A 1 409 ? -23.906 -22 -18.312 1 87.19 409 SER A CA 1
ATOM 3151 C C . SER A 1 409 ? -23.781 -23.469 -18.641 1 87.19 409 SER A C 1
ATOM 3153 O O . SER A 1 409 ? -24.719 -24.078 -19.172 1 87.19 409 SER A O 1
ATOM 3155 N N . MET A 1 410 ? -22.672 -23.984 -18.391 1 89.31 410 MET A N 1
ATOM 3156 C CA . MET A 1 410 ? -22.422 -25.391 -18.703 1 89.31 410 MET A CA 1
ATOM 3157 C C . MET A 1 410 ? -23.047 -26.297 -17.641 1 89.31 410 MET A C 1
ATOM 3159 O O . MET A 1 410 ? -23.172 -27.5 -17.859 1 89.31 410 MET A O 1
ATOM 3163 N N . GLY A 1 411 ? -23.438 -25.672 -16.547 1 90.06 411 GLY A N 1
ATOM 3164 C CA . GLY A 1 411 ? -24.016 -26.453 -15.469 1 90.06 411 GLY A CA 1
ATOM 3165 C C . GLY A 1 411 ? -23 -27.297 -14.727 1 90.06 411 GLY A C 1
ATOM 3166 O O . GLY A 1 411 ? -23.344 -28.328 -14.148 1 90.06 411 GLY A O 1
ATOM 3167 N N . VAL A 1 412 ? -21.781 -26.906 -14.789 1 93.06 412 VAL A N 1
ATOM 3168 C CA . VAL A 1 412 ? -20.719 -27.656 -14.133 1 93.06 412 VAL A CA 1
ATOM 3169 C C . VAL A 1 412 ? -20.188 -26.875 -12.938 1 93.06 412 VAL A C 1
ATOM 3171 O O . VAL A 1 412 ? -20.484 -25.688 -12.781 1 93.06 412 VAL A O 1
ATOM 3174 N N . HIS A 1 413 ? -19.438 -27.547 -12.07 1 96.5 413 HIS A N 1
ATOM 3175 C CA . HIS A 1 413 ? -18.844 -26.891 -10.922 1 96.5 413 HIS A CA 1
ATOM 3176 C C . HIS A 1 413 ? -17.781 -25.875 -11.359 1 96.5 413 HIS A C 1
ATOM 3178 O O . HIS A 1 413 ? -16.859 -26.234 -12.086 1 96.5 413 HIS A O 1
ATOM 3184 N N . PRO A 1 414 ? -17.828 -24.703 -10.898 1 97 414 PRO A N 1
ATOM 3185 C CA . PRO A 1 414 ? -16.922 -23.688 -11.398 1 97 414 PRO A CA 1
ATOM 3186 C C . PRO A 1 414 ? -15.469 -23.938 -11 1 97 414 PRO A C 1
ATOM 3188 O O . PRO A 1 414 ? -14.539 -23.5 -11.695 1 97 414 PRO A O 1
ATOM 3191 N N . PHE A 1 415 ? -15.195 -24.656 -9.914 1 98.06 415 PHE A N 1
ATOM 3192 C CA . PHE A 1 415 ? -13.852 -24.844 -9.383 1 98.06 415 PHE A CA 1
ATOM 3193 C C . PHE A 1 415 ? -13 -25.656 -10.352 1 98.06 415 PHE A C 1
ATOM 3195 O O . PHE A 1 415 ? -11.773 -25.516 -10.383 1 98.06 415 PHE A O 1
ATOM 3202 N N . GLY A 1 416 ? -13.633 -26.531 -11.156 1 97 416 GLY A N 1
ATOM 3203 C CA . GLY A 1 416 ? -12.867 -27.234 -12.164 1 97 416 GLY A CA 1
ATOM 3204 C C . GLY A 1 416 ? -12.117 -26.328 -13.109 1 97 416 GLY A C 1
ATOM 3205 O O . GLY A 1 416 ? -10.891 -26.344 -13.172 1 97 416 GLY A O 1
ATOM 3206 N N . LEU A 1 417 ? -12.867 -25.406 -13.75 1 97.19 417 LEU A N 1
ATOM 3207 C CA . LEU A 1 417 ? -12.281 -24.5 -14.727 1 97.19 417 LEU A CA 1
ATOM 3208 C C . LEU A 1 417 ? -11.406 -23.453 -14.039 1 97.19 417 LEU A C 1
ATOM 3210 O O . LEU A 1 417 ? -10.32 -23.141 -14.523 1 97.19 417 LEU A O 1
ATOM 3214 N N . MET A 1 418 ? -11.836 -22.953 -12.922 1 98.38 418 MET A N 1
ATOM 3215 C CA . MET A 1 418 ? -11.164 -21.828 -12.258 1 98.38 418 MET A CA 1
ATOM 3216 C C . MET A 1 418 ? -9.828 -22.281 -11.672 1 98.38 418 MET A C 1
ATOM 3218 O O . MET A 1 418 ? -8.812 -21.609 -11.852 1 98.38 418 MET A O 1
ATOM 3222 N N . VAL A 1 419 ? -9.781 -23.406 -10.992 1 98.69 419 VAL A N 1
ATOM 3223 C CA . VAL A 1 419 ? -8.555 -23.922 -10.398 1 98.69 419 VAL A CA 1
ATOM 3224 C C . VAL A 1 419 ? -7.586 -24.344 -11.5 1 98.69 419 VAL A C 1
ATOM 3226 O O . VAL A 1 419 ? -6.391 -24.047 -11.43 1 98.69 419 VAL A O 1
ATOM 3229 N N . GLY A 1 420 ? -8.141 -25.047 -12.484 1 98.5 420 GLY A N 1
ATOM 3230 C CA . GLY A 1 420 ? -7.305 -25.438 -13.609 1 98.5 420 GLY A CA 1
ATOM 3231 C C . GLY A 1 420 ? -6.625 -24.266 -14.289 1 98.5 420 GLY A C 1
ATOM 3232 O O . GLY A 1 420 ? -5.422 -24.297 -14.547 1 98.5 420 GLY A O 1
ATOM 3233 N N . ALA A 1 421 ? -7.422 -23.25 -14.57 1 98.31 421 ALA A N 1
ATOM 3234 C CA . ALA A 1 421 ? -6.883 -22.062 -15.219 1 98.31 421 ALA A CA 1
ATOM 3235 C C . ALA A 1 421 ? -5.852 -21.375 -14.328 1 98.31 421 ALA A C 1
ATOM 3237 O O . ALA A 1 421 ? -4.848 -20.844 -14.828 1 98.31 421 ALA A O 1
ATOM 3238 N N . THR A 1 422 ? -6.09 -21.312 -13.047 1 98.56 422 THR A N 1
ATOM 3239 C CA . THR A 1 422 ? -5.18 -20.688 -12.094 1 98.56 422 THR A CA 1
ATOM 3240 C C . THR A 1 422 ? -3.828 -21.391 -12.094 1 98.56 422 THR A C 1
ATOM 3242 O O . THR A 1 422 ? -2.781 -20.75 -12.148 1 98.56 422 THR A O 1
ATOM 3245 N N . LEU A 1 423 ? -3.836 -22.719 -12.055 1 98.56 423 LEU A N 1
ATOM 3246 C CA . LEU A 1 423 ? -2.609 -23.5 -12.102 1 98.56 423 LEU A CA 1
ATOM 3247 C C . LEU A 1 423 ? -1.871 -23.281 -13.414 1 98.56 423 LEU A C 1
ATOM 3249 O O . LEU A 1 423 ? -0.65 -23.109 -13.43 1 98.56 423 LEU A O 1
ATOM 3253 N N . ALA A 1 424 ? -2.641 -23.25 -14.453 1 98.38 424 ALA A N 1
ATOM 3254 C CA . ALA A 1 424 ? -2.061 -23.047 -15.781 1 98.38 424 ALA A CA 1
ATOM 3255 C C . ALA A 1 424 ? -1.379 -21.688 -15.883 1 98.38 424 ALA A C 1
ATOM 3257 O O . ALA A 1 424 ? -0.324 -21.562 -16.516 1 98.38 424 ALA A O 1
ATOM 3258 N N . ALA A 1 425 ? -1.955 -20.703 -15.266 1 97.5 425 ALA A N 1
ATOM 3259 C CA . ALA A 1 425 ? -1.423 -19.344 -15.312 1 97.5 425 ALA A CA 1
ATOM 3260 C C . ALA A 1 425 ? -0.073 -19.266 -14.602 1 97.5 425 ALA A C 1
ATOM 3262 O O . ALA A 1 425 ? 0.728 -18.375 -14.891 1 97.5 425 ALA A O 1
ATOM 3263 N N . SER A 1 426 ? 0.221 -20.203 -13.742 1 96.56 426 SER A N 1
ATOM 3264 C CA . SER A 1 426 ? 1.451 -20.172 -12.961 1 96.56 426 SER A CA 1
ATOM 3265 C C . SER A 1 426 ? 2.535 -21.031 -13.609 1 96.56 426 SER A C 1
ATOM 3267 O O . SER A 1 426 ? 3.658 -21.109 -13.102 1 96.56 426 SER A O 1
ATOM 3269 N N . CYS A 1 427 ? 2.229 -21.672 -14.711 1 95.69 427 CYS A N 1
ATOM 3270 C CA . CYS A 1 427 ? 3.168 -22.578 -15.367 1 95.69 427 CYS A CA 1
ATOM 3271 C C . CYS A 1 427 ? 3.637 -22 -16.703 1 95.69 427 CYS A C 1
ATOM 3273 O O . CYS A 1 427 ? 3.371 -22.578 -17.75 1 95.69 427 CYS A O 1
ATOM 3275 N N . ALA A 1 428 ? 4.355 -20.906 -16.641 1 95.12 428 ALA A N 1
ATOM 3276 C CA . ALA A 1 428 ? 4.945 -20.297 -17.828 1 95.12 428 ALA A CA 1
ATOM 3277 C C . ALA A 1 428 ? 6.445 -20.578 -17.906 1 95.12 428 ALA A C 1
ATOM 3279 O O . ALA A 1 428 ? 7.254 -19.812 -17.375 1 95.12 428 ALA A O 1
ATOM 3280 N N . PHE A 1 429 ? 6.883 -21.516 -18.781 1 97.38 429 PHE A N 1
ATOM 3281 C CA . PHE A 1 429 ? 8.234 -22.047 -18.672 1 97.38 429 PHE A CA 1
ATOM 3282 C C . PHE A 1 429 ? 9.055 -21.672 -19.906 1 97.38 429 PHE A C 1
ATOM 3284 O O . PHE A 1 429 ? 10.281 -21.781 -19.906 1 97.38 429 PHE A O 1
ATOM 3291 N N . MET A 1 430 ? 8.5 -21.125 -20.938 1 96 430 MET A N 1
ATOM 3292 C CA . MET A 1 430 ? 9.094 -21.141 -22.281 1 96 430 MET A CA 1
ATOM 3293 C C . MET A 1 430 ? 9.961 -19.906 -22.516 1 96 430 MET A C 1
ATOM 3295 O O . MET A 1 430 ? 10.977 -19.984 -23.203 1 96 430 MET A O 1
ATOM 3299 N N . LEU A 1 431 ? 9.508 -18.781 -21.969 1 95.44 431 LEU A N 1
ATOM 3300 C CA . LEU A 1 431 ? 10.156 -17.531 -22.359 1 95.44 431 LEU A CA 1
ATOM 3301 C C . LEU A 1 431 ? 10.734 -16.812 -21.156 1 95.44 431 LEU A C 1
ATOM 3303 O O . LEU A 1 431 ? 10.164 -16.859 -20.062 1 95.44 431 LEU A O 1
ATOM 3307 N N . PRO A 1 432 ? 11.859 -16.062 -21.375 1 94.38 432 PRO A N 1
ATOM 3308 C CA . PRO A 1 432 ? 12.477 -15.312 -20.281 1 94.38 432 PRO A CA 1
ATOM 3309 C C . PRO A 1 432 ? 11.531 -14.266 -19.688 1 94.38 432 PRO A C 1
ATOM 3311 O O . PRO A 1 432 ? 11.57 -14.016 -18.484 1 94.38 432 PRO A O 1
ATOM 3314 N N . VAL A 1 433 ? 10.641 -13.75 -20.469 1 91.62 433 VAL A N 1
ATOM 3315 C CA . VAL A 1 433 ? 9.812 -12.633 -20.062 1 91.62 433 VAL A CA 1
ATOM 3316 C C . VAL A 1 433 ? 8.547 -13.148 -19.375 1 91.62 433 VAL A C 1
ATOM 3318 O O . VAL A 1 433 ? 7.793 -12.367 -18.781 1 91.62 433 VAL A O 1
ATOM 3321 N N . ALA A 1 434 ? 8.32 -14.422 -19.359 1 93 434 ALA A N 1
ATOM 3322 C CA . ALA A 1 434 ? 7.059 -15 -18.906 1 93 434 ALA A CA 1
ATOM 3323 C C . ALA A 1 434 ? 6.887 -14.828 -17.406 1 93 434 ALA A C 1
ATOM 3325 O O . ALA A 1 434 ? 5.77 -14.633 -16.922 1 93 434 ALA A O 1
ATOM 3326 N N . THR A 1 435 ? 7.953 -14.992 -16.688 1 94.19 435 THR A N 1
ATOM 3327 C CA . THR A 1 435 ? 7.945 -14.836 -15.234 1 94.19 435 THR A CA 1
ATOM 3328 C C . THR A 1 435 ? 9.305 -14.344 -14.742 1 94.19 435 THR A C 1
ATOM 3330 O O . THR A 1 435 ? 10.328 -14.562 -15.391 1 94.19 435 THR A O 1
ATOM 3333 N N . PRO A 1 436 ? 9.258 -13.727 -13.625 1 94.5 436 PRO A N 1
ATOM 3334 C CA . PRO A 1 436 ? 10.508 -13.18 -13.094 1 94.5 436 PRO A CA 1
ATOM 3335 C C . PRO A 1 436 ? 11.578 -14.242 -12.875 1 94.5 436 PRO A C 1
ATOM 3337 O O . PRO A 1 436 ? 12.742 -14.039 -13.219 1 94.5 436 PRO A O 1
ATOM 3340 N N . PRO A 1 437 ? 11.273 -15.375 -12.398 1 97.69 437 PRO A N 1
ATOM 3341 C CA . PRO A 1 437 ? 12.297 -16.406 -12.242 1 97.69 437 PRO A CA 1
ATOM 3342 C C . PRO A 1 437 ? 12.992 -16.75 -13.562 1 97.69 437 PRO A C 1
ATOM 3344 O O . PRO A 1 437 ? 14.211 -16.922 -13.594 1 97.69 437 PRO A O 1
ATOM 3347 N N . ASN A 1 438 ? 12.25 -16.812 -14.648 1 97.75 438 ASN A N 1
ATOM 3348 C CA . ASN A 1 438 ? 12.836 -17.047 -15.961 1 97.75 438 ASN A CA 1
ATOM 3349 C C . ASN A 1 438 ? 13.828 -15.961 -16.344 1 97.75 438 ASN A C 1
ATOM 3351 O O . ASN A 1 438 ? 14.906 -16.25 -16.859 1 97.75 438 ASN A O 1
ATOM 3355 N N . ALA A 1 439 ? 13.445 -14.773 -16.094 1 95.88 439 ALA A N 1
ATOM 3356 C CA . ALA A 1 439 ? 14.289 -13.633 -16.438 1 95.88 439 ALA A CA 1
ATOM 3357 C C . ALA A 1 439 ? 15.578 -13.641 -15.609 1 95.88 439 ALA A C 1
ATOM 3359 O O . ALA A 1 439 ? 16.641 -13.312 -16.125 1 95.88 439 ALA A O 1
ATOM 3360 N N . VAL A 1 440 ? 15.438 -14 -14.398 1 96.5 440 VAL A N 1
ATOM 3361 C CA . VAL A 1 440 ? 16.578 -14.023 -13.484 1 96.5 440 VAL A CA 1
ATOM 3362 C C . VAL A 1 440 ? 17.625 -15.008 -13.992 1 96.5 440 VAL A C 1
ATOM 3364 O O . VAL A 1 440 ? 18.797 -14.656 -14.141 1 96.5 440 VAL A O 1
ATOM 3367 N N . VAL A 1 441 ? 17.266 -16.156 -14.312 1 96.88 441 VAL A N 1
ATOM 3368 C CA . VAL A 1 441 ? 18.234 -17.188 -14.703 1 96.88 441 VAL A CA 1
ATOM 3369 C C . VAL A 1 441 ? 18.75 -16.906 -16.109 1 96.88 441 VAL A C 1
ATOM 3371 O O . VAL A 1 441 ? 19.891 -17.25 -16.438 1 96.88 441 VAL A O 1
ATOM 3374 N N . PHE A 1 442 ? 17.906 -16.297 -16.938 1 96.12 442 PHE A N 1
ATOM 3375 C CA . PHE A 1 442 ? 18.359 -15.914 -18.281 1 96.12 442 PHE A CA 1
ATOM 3376 C C . PHE A 1 442 ? 19.5 -14.914 -18.188 1 96.12 442 PHE A C 1
ATOM 3378 O O . PHE A 1 442 ? 20.406 -14.93 -19.031 1 96.12 442 PHE A O 1
ATOM 3385 N N . GLY A 1 443 ? 19.516 -14.125 -17.188 1 94.44 443 GLY A N 1
ATOM 3386 C CA . GLY A 1 443 ? 20.562 -13.125 -16.984 1 94.44 443 GLY A CA 1
ATOM 3387 C C . GLY A 1 443 ? 21.891 -13.719 -16.578 1 94.44 443 GLY A C 1
ATOM 3388 O O . GLY A 1 443 ? 22.922 -13.031 -16.609 1 94.44 443 GLY A O 1
ATOM 3389 N N . SER A 1 444 ? 21.875 -14.93 -16.25 1 93 444 SER A N 1
ATOM 3390 C CA . SER A 1 444 ? 23.094 -15.602 -15.836 1 93 444 SER A CA 1
ATOM 3391 C C . SER A 1 444 ? 24.078 -15.727 -17 1 93 444 SER A C 1
ATOM 3393 O O . SER A 1 444 ? 25.281 -15.906 -16.781 1 93 444 SER A O 1
ATOM 3395 N N . GLY A 1 445 ? 23.562 -15.75 -18.25 1 92.12 445 GLY A N 1
ATOM 3396 C CA . GLY A 1 445 ? 24.391 -15.898 -19.438 1 92.12 445 GLY A CA 1
ATOM 3397 C C . GLY A 1 445 ? 24.516 -17.328 -19.906 1 92.12 445 GLY A C 1
ATOM 3398 O O . GLY A 1 445 ? 25.016 -17.594 -21 1 92.12 445 GLY A O 1
ATOM 3399 N N . TYR A 1 446 ? 23.953 -18.266 -19.203 1 93.75 446 TYR A N 1
ATOM 3400 C CA . TYR A 1 446 ? 24.062 -19.688 -19.562 1 93.75 446 TYR A CA 1
ATOM 3401 C C . TYR A 1 446 ? 22.984 -20.078 -20.547 1 93.75 446 TYR A C 1
ATOM 3403 O O . TYR A 1 446 ? 23.078 -21.125 -21.203 1 93.75 446 TYR A O 1
ATOM 3411 N N . LEU A 1 447 ? 21.938 -19.281 -20.656 1 95.75 447 LEU A N 1
ATOM 3412 C CA . LEU A 1 447 ? 20.781 -19.656 -21.469 1 95.75 447 LEU A CA 1
ATOM 3413 C C . LEU A 1 447 ? 20.609 -18.688 -22.641 1 95.75 447 LEU A C 1
ATOM 3415 O O . LEU A 1 447 ? 20.812 -17.484 -22.484 1 95.75 447 LEU A O 1
ATOM 3419 N N . LYS A 1 448 ? 20.312 -19.312 -23.719 1 95.69 448 LYS A N 1
ATOM 3420 C CA . LYS A 1 448 ? 19.797 -18.562 -24.859 1 95.69 448 LYS A CA 1
ATOM 3421 C C . LYS A 1 448 ? 18.297 -18.781 -25.016 1 95.69 448 LYS A C 1
ATOM 3423 O O . LYS A 1 448 ? 17.719 -19.688 -24.422 1 95.69 448 LYS A O 1
ATOM 3428 N N . ILE A 1 449 ? 17.641 -17.938 -25.781 1 94.81 449 ILE A N 1
ATOM 3429 C CA . ILE A 1 449 ? 16.188 -17.984 -25.938 1 94.81 449 ILE A CA 1
ATOM 3430 C C . ILE A 1 449 ? 15.766 -19.344 -26.484 1 94.81 449 ILE A C 1
ATOM 3432 O O . ILE A 1 449 ? 14.836 -19.969 -25.969 1 94.81 449 ILE A O 1
ATOM 3436 N N . PRO A 1 450 ? 16.5 -19.906 -27.453 1 94.62 450 PRO A N 1
ATOM 3437 C CA . PRO A 1 450 ? 16.094 -21.219 -27.969 1 94.62 450 PRO A CA 1
ATOM 3438 C C . PRO A 1 450 ? 16.219 -22.312 -26.906 1 94.62 450 PRO A C 1
ATOM 3440 O O . PRO A 1 450 ? 15.43 -23.266 -26.922 1 94.62 450 PRO A O 1
ATOM 3443 N N . ASP A 1 451 ? 17.203 -22.172 -26.062 1 94.81 451 ASP A N 1
ATOM 3444 C CA . ASP A 1 451 ? 17.344 -23.141 -24.969 1 94.81 451 ASP A CA 1
ATOM 3445 C C . ASP A 1 451 ? 16.109 -23.141 -24.062 1 94.81 451 ASP A C 1
ATOM 3447 O O . ASP A 1 451 ? 15.562 -24.203 -23.766 1 94.81 451 ASP A O 1
ATOM 3451 N N . MET A 1 452 ? 15.703 -22.031 -23.719 1 95.81 452 MET A N 1
ATOM 3452 C CA . MET A 1 452 ? 14.555 -21.906 -22.812 1 95.81 452 MET A CA 1
ATOM 3453 C C . MET A 1 452 ? 13.266 -22.297 -23.531 1 95.81 452 MET A C 1
ATOM 3455 O O . MET A 1 452 ? 12.383 -22.922 -22.922 1 95.81 452 MET A O 1
ATOM 3459 N N . PHE A 1 453 ? 13.156 -21.875 -24.781 1 96.31 453 PHE A N 1
ATOM 3460 C CA . PHE A 1 453 ? 11.953 -22.172 -25.562 1 96.31 453 PHE A CA 1
ATOM 3461 C C . PHE A 1 453 ? 11.758 -23.672 -25.703 1 96.31 453 PHE A C 1
ATOM 3463 O O . PHE A 1 453 ? 10.672 -24.188 -25.453 1 96.31 453 PHE A O 1
ATOM 3470 N N . LYS A 1 454 ? 12.766 -24.344 -26.094 1 96.69 454 LYS A N 1
ATOM 3471 C CA . LYS A 1 454 ? 12.672 -25.781 -26.344 1 96.69 454 LYS A CA 1
ATOM 3472 C C . LYS A 1 454 ? 12.375 -26.547 -25.062 1 96.69 454 LYS A C 1
ATOM 3474 O O . LYS A 1 454 ? 11.453 -27.359 -25.031 1 96.69 454 LYS A O 1
ATOM 3479 N N . ALA A 1 455 ? 13.141 -26.297 -24.078 1 97.12 455 ALA A N 1
ATOM 3480 C CA . ALA A 1 455 ? 12.922 -26.984 -22.812 1 97.12 455 ALA A CA 1
ATOM 3481 C C . ALA A 1 455 ? 11.578 -26.594 -22.203 1 97.12 455 ALA A C 1
ATOM 3483 O O . ALA A 1 455 ? 10.875 -27.453 -21.656 1 97.12 455 ALA A O 1
ATOM 3484 N N . GLY A 1 456 ? 11.258 -25.375 -22.328 1 97.56 456 GLY A N 1
ATOM 3485 C CA . GLY A 1 456 ? 10.023 -24.875 -21.766 1 97.56 456 GLY A CA 1
ATOM 3486 C C . GLY A 1 456 ? 8.781 -25.391 -22.469 1 97.56 456 GLY A C 1
ATOM 3487 O O . GLY A 1 456 ? 7.746 -25.609 -21.828 1 97.56 456 GLY A O 1
ATOM 3488 N N . LEU A 1 457 ? 8.859 -25.531 -23.766 1 97.56 457 LEU A N 1
ATOM 3489 C CA . LEU A 1 457 ? 7.723 -26.047 -24.516 1 97.56 457 LEU A CA 1
ATOM 3490 C C . LEU A 1 457 ? 7.309 -27.422 -24 1 97.56 457 LEU A C 1
ATOM 3492 O O . LEU A 1 457 ? 6.121 -27.672 -23.781 1 97.56 457 LEU A O 1
ATOM 3496 N N . TRP A 1 458 ? 8.242 -28.266 -23.859 1 97.5 458 TRP A N 1
ATOM 3497 C CA . TRP A 1 458 ? 7.945 -29.609 -23.375 1 97.5 458 TRP A CA 1
ATOM 3498 C C . TRP A 1 458 ? 7.434 -29.578 -21.938 1 97.5 458 TRP A C 1
ATOM 3500 O O . TRP A 1 458 ? 6.535 -30.328 -21.562 1 97.5 458 TRP A O 1
ATOM 3510 N N . MET A 1 459 ? 8.016 -28.75 -21.156 1 97.75 459 MET A N 1
ATOM 3511 C CA . MET A 1 459 ? 7.539 -28.609 -19.781 1 97.75 459 MET A CA 1
ATOM 3512 C C . MET A 1 459 ? 6.109 -28.094 -19.75 1 97.75 459 MET A C 1
ATOM 3514 O O . MET A 1 459 ? 5.312 -28.484 -18.906 1 97.75 459 MET A O 1
ATOM 3518 N N . ASN A 1 460 ? 5.82 -27.109 -20.641 1 98.25 460 ASN A N 1
ATOM 3519 C CA . ASN A 1 460 ? 4.449 -26.625 -20.75 1 98.25 460 ASN A CA 1
ATOM 3520 C C . ASN A 1 460 ? 3.48 -27.75 -21.094 1 98.25 460 ASN A C 1
ATOM 3522 O O . ASN A 1 460 ? 2.428 -27.891 -20.453 1 98.25 460 ASN A O 1
ATOM 3526 N N . ILE A 1 461 ? 3.834 -28.547 -22.047 1 98.25 461 ILE A N 1
ATOM 3527 C CA . ILE A 1 461 ? 2.982 -29.656 -22.469 1 98.25 461 ILE A CA 1
ATOM 3528 C C . ILE A 1 461 ? 2.771 -30.609 -21.297 1 98.25 461 ILE A C 1
ATOM 3530 O O . ILE A 1 461 ? 1.642 -31.016 -21.016 1 98.25 461 ILE A O 1
ATOM 3534 N N . LEU A 1 462 ? 3.83 -30.953 -20.641 1 98.25 462 LEU A N 1
ATOM 3535 C CA . LEU A 1 462 ? 3.744 -31.844 -19.484 1 98.25 462 LEU A CA 1
ATOM 3536 C C . LEU A 1 462 ? 2.863 -31.234 -18.391 1 98.25 462 LEU A C 1
ATOM 3538 O O . LEU A 1 462 ? 2.041 -31.938 -17.797 1 98.25 462 LEU A O 1
ATOM 3542 N N . SER A 1 463 ? 3.064 -30 -18.141 1 98.5 463 SER A N 1
ATOM 3543 C CA . SER A 1 463 ? 2.277 -29.359 -17.109 1 98.5 463 SER A CA 1
ATOM 3544 C C . SER A 1 463 ? 0.798 -29.312 -17.469 1 98.5 463 SER A C 1
ATOM 3546 O O . SER A 1 463 ? -0.066 -29.484 -16.609 1 98.5 463 SER A O 1
ATOM 3548 N N . ILE A 1 464 ? 0.482 -29.031 -18.734 1 98.62 464 ILE A N 1
ATOM 3549 C CA . ILE A 1 464 ? -0.899 -28.984 -19.203 1 98.62 464 ILE A CA 1
ATOM 3550 C C . ILE A 1 464 ? -1.564 -30.344 -18.938 1 98.62 464 ILE A C 1
ATOM 3552 O O . ILE A 1 464 ? -2.676 -30.391 -18.406 1 98.62 464 ILE A O 1
ATOM 3556 N N . LEU A 1 465 ? -0.881 -31.375 -19.234 1 98.62 465 LEU A N 1
ATOM 3557 C CA . LEU A 1 465 ? -1.421 -32.719 -19.062 1 98.62 465 LEU A CA 1
ATOM 3558 C C . LEU A 1 465 ? -1.592 -33.062 -17.578 1 98.62 465 LEU A C 1
ATOM 3560 O O . LEU A 1 465 ? -2.629 -33.594 -17.172 1 98.62 465 LEU A O 1
ATOM 3564 N N . ILE A 1 466 ? -0.641 -32.75 -16.797 1 98.69 466 ILE A N 1
ATOM 3565 C CA . ILE A 1 466 ? -0.67 -33.062 -15.375 1 98.69 466 ILE A CA 1
ATOM 3566 C C . ILE A 1 466 ? -1.758 -32.219 -14.688 1 98.69 466 ILE A C 1
ATOM 3568 O O . ILE A 1 466 ? -2.523 -32.75 -13.875 1 98.69 466 ILE A O 1
ATOM 3572 N N . ILE A 1 467 ? -1.864 -30.953 -15 1 98.75 467 ILE A N 1
ATOM 3573 C CA . ILE A 1 467 ? -2.863 -30.062 -14.406 1 98.75 467 ILE A CA 1
ATOM 3574 C C . ILE A 1 467 ? -4.266 -30.547 -14.781 1 98.75 467 ILE A C 1
ATOM 3576 O O . ILE A 1 467 ? -5.16 -30.578 -13.938 1 98.75 467 ILE A O 1
ATOM 3580 N N . THR A 1 468 ? -4.426 -30.891 -16.078 1 98.5 468 THR A N 1
ATOM 3581 C CA . THR A 1 468 ? -5.723 -31.391 -16.516 1 98.5 468 THR A CA 1
ATOM 3582 C C . THR A 1 468 ? -6.105 -32.656 -15.734 1 98.5 468 THR A C 1
ATOM 3584 O O . THR A 1 468 ? -7.227 -32.781 -15.242 1 98.5 468 THR A O 1
ATOM 3587 N N . PHE A 1 469 ? -5.156 -33.562 -15.625 1 98.38 469 PHE A N 1
ATOM 3588 C CA . PHE A 1 469 ? -5.398 -34.812 -14.906 1 98.38 469 PHE A CA 1
ATOM 3589 C C . PHE A 1 469 ? -5.734 -34.562 -13.445 1 98.38 469 PHE A C 1
ATOM 3591 O O . PHE A 1 469 ? -6.707 -35.094 -12.922 1 98.38 469 PHE A O 1
ATOM 3598 N N . PHE A 1 470 ? -5.012 -33.75 -12.781 1 98.44 470 PHE A N 1
ATOM 3599 C CA . PHE A 1 470 ? -5.195 -33.469 -11.367 1 98.44 470 PHE A CA 1
ATOM 3600 C C . PHE A 1 470 ? -6.508 -32.75 -11.125 1 98.44 470 PHE A C 1
ATOM 3602 O O . PHE A 1 470 ? -7.211 -33 -10.148 1 98.44 470 PHE A O 1
ATOM 3609 N N . THR A 1 471 ? -6.832 -31.75 -11.977 1 98.31 471 THR A N 1
ATOM 3610 C CA . THR A 1 471 ? -8.055 -30.969 -11.805 1 98.31 471 THR A CA 1
ATOM 3611 C C . THR A 1 471 ? -9.281 -31.828 -12.062 1 98.31 471 THR A C 1
ATOM 3613 O O . THR A 1 471 ? -10.297 -31.688 -11.375 1 98.31 471 THR A O 1
ATOM 3616 N N . PHE A 1 472 ? -9.188 -32.719 -13.016 1 97.31 472 PHE A N 1
ATOM 3617 C CA . PHE A 1 472 ? -10.336 -33.531 -13.398 1 97.31 472 PHE A CA 1
ATOM 3618 C C . PHE A 1 472 ? -10.547 -34.688 -12.414 1 97.31 472 PHE A C 1
ATOM 3620 O O . PHE A 1 472 ? -11.688 -34.969 -12.047 1 97.31 472 PHE A O 1
ATOM 3627 N N . TYR A 1 473 ? -9.477 -35.281 -11.914 1 97.19 473 TYR A N 1
ATOM 3628 C CA . TYR A 1 473 ? -9.633 -36.5 -11.141 1 97.19 473 TYR A CA 1
ATOM 3629 C C . TYR A 1 473 ? -9.312 -36.281 -9.672 1 97.19 473 TYR A C 1
ATOM 3631 O O . TYR A 1 473 ? -10.008 -36.781 -8.781 1 97.19 473 TYR A O 1
ATOM 3639 N N . VAL A 1 474 ? -8.344 -35.531 -9.336 1 98.12 474 VAL A N 1
ATOM 3640 C CA . VAL A 1 474 ? -7.816 -35.438 -7.977 1 98.12 474 VAL A CA 1
ATOM 3641 C C . VAL A 1 474 ? -8.547 -34.344 -7.199 1 98.12 474 VAL A C 1
ATOM 3643 O O . VAL A 1 474 ? -8.859 -34.531 -6.02 1 98.12 474 VAL A O 1
ATOM 3646 N N . LEU A 1 475 ? -8.789 -33.219 -7.863 1 98 475 LEU A N 1
ATOM 3647 C CA . LEU A 1 475 ? -9.445 -32.094 -7.207 1 98 475 LEU A CA 1
ATOM 3648 C C . LEU A 1 475 ? -10.781 -32.5 -6.605 1 98 475 LEU A C 1
ATOM 3650 O O . LEU A 1 475 ? -11.039 -32.25 -5.426 1 98 475 LEU A O 1
ATOM 3654 N N . PRO A 1 476 ? -11.68 -33.156 -7.406 1 97.44 476 PRO A N 1
ATOM 3655 C CA . PRO A 1 476 ? -12.969 -33.562 -6.844 1 97.44 476 PRO A CA 1
ATOM 3656 C C . PRO A 1 476 ? -12.828 -34.531 -5.676 1 97.44 476 PRO A C 1
ATOM 3658 O O . PRO A 1 476 ? -13.617 -34.5 -4.727 1 97.44 476 PRO A O 1
ATOM 3661 N N . LEU A 1 477 ? -11.844 -35.312 -5.703 1 96.94 477 LEU A N 1
ATOM 3662 C CA . LEU A 1 477 ? -11.617 -36.281 -4.641 1 96.94 477 LEU A CA 1
ATOM 3663 C C . LEU A 1 477 ? -11.164 -35.594 -3.359 1 96.94 477 LEU A C 1
ATOM 3665 O O . LEU A 1 477 ? -11.641 -35.938 -2.27 1 96.94 477 LEU A O 1
ATOM 3669 N N . LEU A 1 478 ? -10.281 -34.688 -3.447 1 96.94 478 LEU A N 1
ATOM 3670 C CA . LEU A 1 478 ? -9.68 -34.062 -2.277 1 96.94 478 LEU A CA 1
ATOM 3671 C C . LEU A 1 478 ? -10.617 -33 -1.678 1 96.94 478 LEU A C 1
ATOM 3673 O O . LEU A 1 478 ? -10.625 -32.812 -0.461 1 96.94 478 LEU A O 1
ATOM 3677 N N . TRP A 1 479 ? -11.328 -32.281 -2.568 1 96.94 479 TRP A N 1
ATOM 3678 C CA . TRP A 1 479 ? -12.18 -31.188 -2.088 1 96.94 479 TRP A CA 1
ATOM 3679 C C . TRP A 1 479 ? -13.617 -31.672 -1.93 1 96.94 479 TRP A C 1
ATOM 3681 O O . TRP A 1 479 ? -14.477 -30.922 -1.438 1 96.94 479 TRP A O 1
ATOM 3691 N N . GLY A 1 480 ? -13.945 -32.844 -2.244 1 95.62 480 GLY A N 1
ATOM 3692 C CA . GLY A 1 480 ? -15.289 -33.375 -2.125 1 95.62 480 GLY A CA 1
ATOM 3693 C C . GLY A 1 480 ? -16.297 -32.688 -3.025 1 95.62 480 GLY A C 1
ATOM 3694 O O . GLY A 1 480 ? -17.359 -32.281 -2.572 1 95.62 480 GLY A O 1
ATOM 3695 N N . LEU A 1 481 ? -15.914 -32.562 -4.289 1 95.56 481 LEU A N 1
ATOM 3696 C CA . LEU A 1 481 ? -16.75 -31.844 -5.246 1 95.56 481 LEU A CA 1
ATOM 3697 C C . LEU A 1 481 ? -17.312 -32.781 -6.297 1 95.56 481 LEU A C 1
ATOM 3699 O O . LEU A 1 481 ? -16.734 -33.875 -6.543 1 95.56 481 LEU A O 1
ATOM 3703 N N . ASP A 1 482 ? -18.5 -32.438 -6.832 1 95.75 482 ASP A N 1
ATOM 3704 C CA . ASP A 1 482 ? -19.031 -33 -8.062 1 95.75 482 ASP A CA 1
ATOM 3705 C C . ASP A 1 482 ? -18.875 -32.062 -9.234 1 95.75 482 ASP A C 1
ATOM 3707 O O . ASP A 1 482 ? -19.656 -31.109 -9.383 1 95.75 482 ASP A O 1
ATOM 3711 N N . LEU A 1 483 ? -17.922 -32.312 -10.117 1 95.12 483 LEU A N 1
ATOM 3712 C CA . LEU A 1 483 ? -17.562 -31.375 -11.188 1 95.12 483 LEU A CA 1
ATOM 3713 C C . LEU A 1 483 ? -18.703 -31.25 -12.188 1 95.12 483 LEU A C 1
ATOM 3715 O O . LEU A 1 483 ? -18.75 -30.281 -12.953 1 95.12 483 LEU A O 1
ATOM 3719 N N . ASP A 1 484 ? -19.656 -32.188 -12.227 1 91.5 484 ASP A N 1
ATOM 3720 C CA . ASP A 1 484 ? -20.703 -32.219 -13.242 1 91.5 484 ASP A CA 1
ATOM 3721 C C . ASP A 1 484 ? -21.953 -31.484 -12.766 1 91.5 484 ASP A C 1
ATOM 3723 O O . ASP A 1 484 ? -22.969 -31.453 -13.477 1 91.5 484 ASP A O 1
ATOM 3727 N N . ARG A 1 485 ? -21.875 -30.953 -11.609 1 93.62 485 ARG A N 1
ATOM 3728 C CA . ARG A 1 485 ? -23.047 -30.25 -11.07 1 93.62 485 ARG A CA 1
ATOM 3729 C C . ARG A 1 485 ? -22.672 -28.844 -10.617 1 93.62 485 ARG A C 1
ATOM 3731 O O . ARG A 1 485 ? -21.625 -28.641 -10 1 93.62 485 ARG A O 1
ATOM 3738 N N . TYR A 1 486 ? -23.484 -27.891 -10.898 1 93.56 486 TYR A N 1
ATOM 3739 C CA . TYR A 1 486 ? -23.312 -26.516 -10.43 1 93.56 486 TYR A CA 1
ATOM 3740 C C . TYR A 1 486 ? -23.922 -26.328 -9.039 1 93.56 486 TYR A C 1
ATOM 3742 O O . TYR A 1 486 ? -25.141 -26.453 -8.867 1 93.56 486 TYR A O 1
ATOM 3750 N N . PRO A 1 487 ? -23.188 -26.031 -8.125 1 94.5 487 PRO A N 1
ATOM 3751 C CA . PRO A 1 487 ? -23.672 -26.078 -6.75 1 94.5 487 PRO A CA 1
ATOM 3752 C C . PRO A 1 487 ? -24.203 -24.734 -6.266 1 94.5 487 PRO A C 1
ATOM 3754 O O . PRO A 1 487 ? -24.766 -24.641 -5.168 1 94.5 487 PRO A O 1
ATOM 3757 N N . PHE A 1 488 ? -23.953 -23.75 -7.012 1 91.81 488 PHE A N 1
ATOM 3758 C CA . PHE A 1 488 ? -24.297 -22.422 -6.504 1 91.81 488 PHE A CA 1
ATOM 3759 C C . PHE A 1 488 ? -25.516 -21.859 -7.223 1 91.81 488 PHE A C 1
ATOM 3761 O O . PHE A 1 488 ? -25.797 -22.234 -8.367 1 91.81 488 PHE A O 1
ATOM 3768 N N . MET B 1 1 ? 17.75 5.871 25.016 1 44.28 1 MET B N 1
ATOM 3769 C CA . MET B 1 1 ? 17.484 5.082 26.219 1 44.28 1 MET B CA 1
ATOM 3770 C C . MET B 1 1 ? 16.031 5.223 26.656 1 44.28 1 MET B C 1
ATOM 3772 O O . MET B 1 1 ? 15.375 4.227 26.953 1 44.28 1 MET B O 1
ATOM 3776 N N . THR B 1 2 ? 15.555 6.574 26.766 1 48.16 2 THR B N 1
ATOM 3777 C CA . THR B 1 2 ? 14.227 6.855 27.297 1 48.16 2 THR B CA 1
ATOM 3778 C C . THR B 1 2 ? 13.148 6.359 26.328 1 48.16 2 THR B C 1
ATOM 3780 O O . THR B 1 2 ? 12.117 5.836 26.766 1 48.16 2 THR B O 1
ATOM 3783 N N . GLN B 1 3 ? 13.461 6.516 25.047 1 61.03 3 GLN B N 1
ATOM 3784 C CA . GLN B 1 3 ? 12.492 6.043 24.062 1 61.03 3 GLN B CA 1
ATOM 3785 C C . GLN B 1 3 ? 12.328 4.527 24.141 1 61.03 3 GLN B C 1
ATOM 3787 O O . GLN B 1 3 ? 11.219 4.012 23.984 1 61.03 3 GLN B O 1
ATOM 3792 N N . ASN B 1 4 ? 13.32 3.977 24.672 1 74.94 4 ASN B N 1
ATOM 3793 C CA . ASN B 1 4 ? 13.297 2.52 24.75 1 74.94 4 ASN B CA 1
ATOM 3794 C C . ASN B 1 4 ? 12.484 2.031 25.938 1 74.94 4 ASN B C 1
ATOM 3796 O O . ASN B 1 4 ? 11.758 1.043 25.844 1 74.94 4 ASN B O 1
ATOM 3800 N N . ARG B 1 5 ? 12.406 2.902 27.094 1 85.88 5 ARG B N 1
ATOM 3801 C CA . ARG B 1 5 ? 11.641 2.486 28.266 1 85.88 5 ARG B CA 1
ATOM 3802 C C . ARG B 1 5 ? 10.148 2.678 28.031 1 85.88 5 ARG B C 1
ATOM 3804 O O . ARG B 1 5 ? 9.344 1.827 28.422 1 85.88 5 ARG B O 1
ATOM 3811 N N . THR B 1 6 ? 9.758 3.818 27.484 1 90.25 6 THR B N 1
ATOM 3812 C CA . THR B 1 6 ? 8.359 4.094 27.203 1 90.25 6 THR B CA 1
ATOM 3813 C C . THR B 1 6 ? 7.777 3.041 26.266 1 90.25 6 THR B C 1
ATOM 3815 O O . THR B 1 6 ? 6.648 2.584 26.453 1 90.25 6 THR B O 1
ATOM 3818 N N . ALA B 1 7 ? 8.523 2.703 25.328 1 92.19 7 ALA B N 1
ATOM 3819 C CA . ALA B 1 7 ? 8.086 1.679 24.375 1 92.19 7 ALA B CA 1
ATOM 3820 C C . ALA B 1 7 ? 7.914 0.33 25.078 1 92.19 7 ALA B C 1
ATOM 3822 O O . ALA B 1 7 ? 6.961 -0.398 24.797 1 92.19 7 ALA B O 1
ATOM 3823 N N . PHE B 1 8 ? 8.828 0.027 25.969 1 93.06 8 PHE B N 1
ATOM 3824 C CA . PHE B 1 8 ? 8.766 -1.238 26.688 1 93.06 8 PHE B CA 1
ATOM 3825 C C . PHE B 1 8 ? 7.535 -1.289 27.578 1 93.06 8 PHE B C 1
ATOM 3827 O O . PHE B 1 8 ? 6.824 -2.297 27.625 1 93.06 8 PHE B O 1
ATOM 3834 N N . VAL B 1 9 ? 7.301 -0.231 28.266 1 94.38 9 VAL B N 1
ATOM 3835 C CA . VAL B 1 9 ? 6.137 -0.145 29.141 1 94.38 9 VAL B CA 1
ATOM 3836 C C . VAL B 1 9 ? 4.859 -0.28 28.297 1 94.38 9 VAL B C 1
ATOM 3838 O O . VAL B 1 9 ? 3.912 -0.953 28.719 1 94.38 9 VAL B O 1
ATOM 3841 N N . GLY B 1 10 ? 4.828 0.342 27.188 1 95.62 10 GLY B N 1
ATOM 3842 C CA . GLY B 1 10 ? 3.672 0.253 26.297 1 95.62 10 GLY B CA 1
ATOM 3843 C C . GLY B 1 10 ? 3.402 -1.157 25.812 1 95.62 10 GLY B C 1
ATOM 3844 O O . GLY B 1 10 ? 2.246 -1.574 25.719 1 95.62 10 GLY B O 1
ATOM 3845 N N . ARG B 1 11 ? 4.477 -1.923 25.531 1 95.75 11 ARG B N 1
ATOM 3846 C CA . ARG B 1 11 ? 4.336 -3.279 25.016 1 95.75 11 ARG B CA 1
ATOM 3847 C C . ARG B 1 11 ? 3.615 -4.176 26.016 1 95.75 11 ARG B C 1
ATOM 3849 O O . ARG B 1 11 ? 2.877 -5.082 25.625 1 95.75 11 ARG B O 1
ATOM 3856 N N . ILE B 1 12 ? 3.77 -3.859 27.234 1 96.69 12 ILE B N 1
ATOM 3857 C CA . ILE B 1 12 ? 3.148 -4.676 28.266 1 96.69 12 ILE B CA 1
ATOM 3858 C C . ILE B 1 12 ? 1.801 -4.074 28.672 1 96.69 12 ILE B C 1
ATOM 3860 O O . ILE B 1 12 ? 0.806 -4.789 28.797 1 96.69 12 ILE B O 1
ATOM 3864 N N . ALA B 1 13 ? 1.76 -2.783 28.781 1 97.38 13 ALA B N 1
ATOM 3865 C CA . ALA B 1 13 ? 0.571 -2.092 29.281 1 97.38 13 ALA B CA 1
ATOM 3866 C C . ALA B 1 13 ? -0.597 -2.25 28.312 1 97.38 13 ALA B C 1
ATOM 3868 O O . ALA B 1 13 ? -1.746 -2.398 28.734 1 97.38 13 ALA B O 1
ATOM 3869 N N . GLY B 1 14 ? -0.345 -2.168 26.984 1 97.25 14 GLY B N 1
ATOM 3870 C CA . GLY B 1 14 ? -1.403 -2.293 26 1 97.25 14 GLY B CA 1
ATOM 3871 C C . GLY B 1 14 ? -2.205 -3.572 26.141 1 97.25 14 GLY B C 1
ATOM 3872 O O . GLY B 1 14 ? -3.387 -3.535 26.484 1 97.25 14 GLY B O 1
ATOM 3873 N N . PRO B 1 15 ? -1.52 -4.703 25.984 1 98 15 PRO B N 1
ATOM 3874 C CA . PRO B 1 15 ? -2.225 -5.977 26.125 1 98 15 PRO B CA 1
ATOM 3875 C C . PRO B 1 15 ? -2.789 -6.188 27.531 1 98 15 PRO B C 1
ATOM 3877 O O . PRO B 1 15 ? -3.857 -6.781 27.688 1 98 15 PRO B O 1
ATOM 3880 N N . LEU B 1 16 ? -2.115 -5.73 28.578 1 97.94 16 LEU B N 1
ATOM 3881 C CA . LEU B 1 16 ? -2.588 -5.906 29.953 1 97.94 16 LEU B CA 1
ATOM 3882 C C . LEU B 1 16 ? -3.889 -5.141 30.172 1 97.94 16 LEU B C 1
ATOM 3884 O O . LEU B 1 16 ? -4.836 -5.676 30.75 1 97.94 16 LEU B O 1
ATOM 3888 N N . LEU B 1 17 ? -3.951 -3.902 29.797 1 98.12 17 LEU B N 1
ATOM 3889 C CA . LEU B 1 17 ? -5.164 -3.105 29.938 1 98.12 17 LEU B CA 1
ATOM 3890 C C . LEU B 1 17 ? -6.305 -3.703 29.109 1 98.12 17 LEU B C 1
ATOM 3892 O O . LEU B 1 17 ? -7.457 -3.695 29.547 1 98.12 17 LEU B O 1
ATOM 3896 N N . PHE B 1 18 ? -5.965 -4.145 27.984 1 98 18 PHE B N 1
ATOM 3897 C CA . PHE B 1 18 ? -6.918 -4.836 27.141 1 98 18 PHE B CA 1
ATOM 3898 C C . PHE B 1 18 ? -7.555 -6.008 27.875 1 98 18 PHE B C 1
ATOM 3900 O O . PHE B 1 18 ? -8.781 -6.137 27.906 1 98 18 PHE B O 1
ATOM 3907 N N . LEU B 1 19 ? -6.738 -6.836 28.469 1 97.75 19 LEU B N 1
ATOM 3908 C CA . LEU B 1 19 ? -7.234 -8 29.188 1 97.75 19 LEU B CA 1
ATOM 3909 C C . LEU B 1 19 ? -8.023 -7.586 30.422 1 97.75 19 LEU B C 1
ATOM 3911 O O . LEU B 1 19 ? -9.047 -8.188 30.734 1 97.75 19 LEU B O 1
ATOM 3915 N N . LEU B 1 20 ? -7.57 -6.586 31.109 1 97.56 20 LEU B N 1
ATOM 3916 C CA . LEU B 1 20 ? -8.258 -6.102 32.281 1 97.56 20 LEU B CA 1
ATOM 3917 C C . LEU B 1 20 ? -9.656 -5.586 31.938 1 97.56 20 LEU B C 1
ATOM 3919 O O . LEU B 1 20 ? -10.617 -5.859 32.656 1 97.56 20 LEU B O 1
ATOM 3923 N N . ILE B 1 21 ? -9.781 -4.883 30.844 1 97.19 21 ILE B N 1
ATOM 3924 C CA . ILE B 1 21 ? -11.07 -4.34 30.422 1 97.19 21 ILE B CA 1
ATOM 3925 C C . ILE B 1 21 ? -11.984 -5.477 29.969 1 97.19 21 ILE B C 1
ATOM 3927 O O . ILE B 1 21 ? -13.141 -5.547 30.375 1 97.19 21 ILE B O 1
ATOM 3931 N N . LEU B 1 22 ? -11.484 -6.402 29.172 1 95.69 22 LEU B N 1
ATOM 3932 C CA . LEU B 1 22 ? -12.273 -7.484 28.594 1 95.69 22 LEU B CA 1
ATOM 3933 C C . LEU B 1 22 ? -12.836 -8.391 29.688 1 95.69 22 LEU B C 1
ATOM 3935 O O . LEU B 1 22 ? -13.969 -8.867 29.578 1 95.69 22 LEU B O 1
ATOM 3939 N N . PHE B 1 23 ? -12.047 -8.578 30.781 1 94.88 23 PHE B N 1
ATOM 3940 C CA . PHE B 1 23 ? -12.453 -9.609 31.734 1 94.88 23 PHE B CA 1
ATOM 3941 C C . PHE B 1 23 ? -13.031 -8.984 33 1 94.88 23 PHE B C 1
ATOM 3943 O O . PHE B 1 23 ? -13.805 -9.617 33.719 1 94.88 23 PHE B O 1
ATOM 3950 N N . PHE B 1 24 ? -12.75 -7.711 33.312 1 94.25 24 PHE B N 1
ATOM 3951 C CA . PHE B 1 24 ? -13.117 -7.188 34.625 1 94.25 24 PHE B CA 1
ATOM 3952 C C . PHE B 1 24 ? -14.07 -6.008 34.5 1 94.25 24 PHE B C 1
ATOM 3954 O O . PHE B 1 24 ? -14.781 -5.672 35.438 1 94.25 24 PHE B O 1
ATOM 3961 N N . LEU B 1 25 ? -14.016 -5.328 33.438 1 90.25 25 LEU B N 1
ATOM 3962 C CA . LEU B 1 25 ? -14.906 -4.188 33.281 1 90.25 25 LEU B CA 1
ATOM 3963 C C . LEU B 1 25 ? -16.297 -4.645 32.875 1 90.25 25 LEU B C 1
ATOM 3965 O O . LEU B 1 25 ? -16.453 -5.328 31.844 1 90.25 25 LEU B O 1
ATOM 3969 N N . LYS B 1 26 ? -17.266 -4.355 33.688 1 89.81 26 LYS B N 1
ATOM 3970 C CA . LYS B 1 26 ? -18.656 -4.684 33.406 1 89.81 26 LYS B CA 1
ATOM 3971 C C . LYS B 1 26 ? -19.547 -3.445 33.469 1 89.81 26 LYS B C 1
ATOM 3973 O O . LYS B 1 26 ? -20.391 -3.342 34.375 1 89.81 26 LYS B O 1
ATOM 3978 N N . PRO B 1 27 ? -19.344 -2.6 32.5 1 89.38 27 PRO B N 1
ATOM 3979 C CA . PRO B 1 27 ? -20.141 -1.366 32.531 1 89.38 27 PRO B CA 1
ATOM 3980 C C . PRO B 1 27 ? -21.625 -1.602 32.25 1 89.38 27 PRO B C 1
ATOM 3982 O O . PRO B 1 27 ? -21.969 -2.488 31.484 1 89.38 27 PRO B O 1
ATOM 3985 N N . GLN B 1 28 ? -22.406 -0.806 32.875 1 90.06 28 GLN B N 1
ATOM 3986 C CA . GLN B 1 28 ? -23.844 -0.885 32.625 1 90.06 28 GLN B CA 1
ATOM 3987 C C . GLN B 1 28 ? -24.203 -0.227 31.297 1 90.06 28 GLN B C 1
ATOM 3989 O O . GLN B 1 28 ? -23.719 0.863 31 1 90.06 28 GLN B O 1
ATOM 3994 N N . GLY B 1 29 ? -24.906 -0.958 30.469 1 91.06 29 GLY B N 1
ATOM 3995 C CA . GLY B 1 29 ? -25.438 -0.355 29.266 1 91.06 29 GLY B CA 1
ATOM 3996 C C . GLY B 1 29 ? -24.547 -0.549 28.047 1 91.06 29 GLY B C 1
ATOM 3997 O O . GLY B 1 29 ? -24.859 -0.051 26.969 1 91.06 29 GLY B O 1
ATOM 3998 N N . LEU B 1 30 ? -23.438 -1.229 28.234 1 93.75 30 LEU B N 1
ATOM 3999 C CA . LEU B 1 30 ? -22.547 -1.459 27.094 1 93.75 30 LEU B CA 1
ATOM 4000 C C . LEU B 1 30 ? -22.531 -2.936 26.719 1 93.75 30 LEU B C 1
ATOM 4002 O O . LEU B 1 30 ? -22.312 -3.799 27.562 1 93.75 30 LEU B O 1
ATOM 4006 N N . SER B 1 31 ? -22.797 -3.172 25.453 1 93.94 31 SER B N 1
ATOM 4007 C CA . SER B 1 31 ? -22.844 -4.535 24.938 1 93.94 31 SER B CA 1
ATOM 4008 C C . SER B 1 31 ? -21.453 -5.188 24.984 1 93.94 31 SER B C 1
ATOM 4010 O O . SER B 1 31 ? -20.453 -4.504 25.188 1 93.94 31 SER B O 1
ATOM 4012 N N . GLN B 1 32 ? -21.438 -6.535 24.844 1 94.88 32 GLN B N 1
ATOM 4013 C CA . GLN B 1 32 ? -20.188 -7.273 24.812 1 94.88 32 GLN B CA 1
ATOM 4014 C C . GLN B 1 32 ? -19.297 -6.801 23.656 1 94.88 32 GLN B C 1
ATOM 4016 O O . GLN B 1 32 ? -18.094 -6.582 23.844 1 94.88 32 GLN B O 1
ATOM 4021 N N . PRO B 1 33 ? -19.875 -6.57 22.469 1 96.44 33 PRO B N 1
ATOM 4022 C CA . PRO B 1 33 ? -19.062 -5.988 21.406 1 96.44 33 PRO B CA 1
ATOM 4023 C C . PRO B 1 33 ? -18.547 -4.59 21.75 1 96.44 33 PRO B C 1
ATOM 4025 O O . PRO B 1 33 ? -17.438 -4.223 21.344 1 96.44 33 PRO B O 1
ATOM 4028 N N . GLY B 1 34 ? -19.359 -3.879 22.406 1 96.5 34 GLY B N 1
ATOM 4029 C CA . GLY B 1 34 ? -18.922 -2.568 22.859 1 96.5 34 GLY B CA 1
ATOM 4030 C C . GLY B 1 34 ? -17.734 -2.627 23.812 1 96.5 34 GLY B C 1
ATOM 4031 O O . GLY B 1 34 ? -16.797 -1.829 23.688 1 96.5 34 GLY B O 1
ATOM 4032 N N . ILE B 1 35 ? -17.766 -3.533 24.781 1 97.31 35 ILE B N 1
ATOM 4033 C CA . ILE B 1 35 ? -16.672 -3.73 25.719 1 97.31 35 ILE B CA 1
ATOM 4034 C C . ILE B 1 35 ? -15.414 -4.148 24.953 1 97.31 35 ILE B C 1
ATOM 4036 O O . ILE B 1 35 ? -14.32 -3.654 25.234 1 97.31 35 ILE B O 1
ATOM 4040 N N . ALA B 1 36 ? -15.602 -5.062 24.016 1 97.19 36 ALA B N 1
ATOM 4041 C CA . ALA B 1 36 ? -14.492 -5.484 23.172 1 97.19 36 ALA B CA 1
ATOM 4042 C C . ALA B 1 36 ? -13.891 -4.297 22.422 1 97.19 36 ALA B C 1
ATOM 4044 O O . ALA B 1 36 ? -12.664 -4.156 22.359 1 97.19 36 ALA B O 1
ATOM 4045 N N . MET B 1 37 ? -14.766 -3.506 21.875 1 97.38 37 MET B N 1
ATOM 4046 C CA . MET B 1 37 ? -14.312 -2.326 21.141 1 97.38 37 MET B CA 1
ATOM 4047 C C . MET B 1 37 ? -13.516 -1.396 22.047 1 97.38 37 MET B C 1
ATOM 4049 O O . MET B 1 37 ? -12.477 -0.87 21.641 1 97.38 37 MET B O 1
ATOM 4053 N N . LEU B 1 38 ? -13.984 -1.173 23.219 1 96.69 38 LEU B N 1
ATOM 4054 C CA . LEU B 1 38 ? -13.273 -0.349 24.203 1 96.69 38 LEU B CA 1
ATOM 4055 C C . LEU B 1 38 ? -11.906 -0.934 24.516 1 96.69 38 LEU B C 1
ATOM 4057 O O . LEU B 1 38 ? -10.906 -0.212 24.531 1 96.69 38 LEU B O 1
ATOM 4061 N N . ALA B 1 39 ? -11.875 -2.18 24.781 1 98 39 ALA B N 1
ATOM 4062 C CA . ALA B 1 39 ? -10.625 -2.863 25.109 1 98 39 ALA B CA 1
ATOM 4063 C C . ALA B 1 39 ? -9.617 -2.74 23.984 1 98 39 ALA B C 1
ATOM 4065 O O . ALA B 1 39 ? -8.445 -2.424 24.203 1 98 39 ALA B O 1
ATOM 4066 N N . VAL B 1 40 ? -10.062 -3.014 22.734 1 98.12 40 VAL B N 1
ATOM 4067 C CA . VAL B 1 40 ? -9.195 -2.943 21.562 1 98.12 40 VAL B CA 1
ATOM 4068 C C . VAL B 1 40 ? -8.68 -1.519 21.391 1 98.12 40 VAL B C 1
ATOM 4070 O O . VAL B 1 40 ? -7.496 -1.313 21.109 1 98.12 40 VAL B O 1
ATOM 4073 N N . THR B 1 41 ? -9.539 -0.572 21.531 1 97.5 41 THR B N 1
ATOM 4074 C CA . THR B 1 41 ? -9.18 0.833 21.375 1 97.5 41 THR B CA 1
ATOM 4075 C C . THR B 1 41 ? -8.094 1.223 22.375 1 97.5 41 THR B C 1
ATOM 4077 O O . THR B 1 41 ? -7.129 1.905 22.016 1 97.5 41 THR B O 1
ATOM 4080 N N . VAL B 1 42 ? -8.211 0.82 23.562 1 97.12 42 VAL B N 1
ATOM 4081 C CA . VAL B 1 42 ? -7.246 1.152 24.609 1 97.12 42 VAL B CA 1
ATOM 4082 C C . VAL B 1 42 ? -5.891 0.535 24.266 1 97.12 42 VAL B C 1
ATOM 4084 O O . VAL B 1 42 ? -4.852 1.183 24.422 1 97.12 42 VAL B O 1
ATOM 4087 N N . TRP B 1 43 ? -5.863 -0.72 23.844 1 98.38 43 TRP B N 1
ATOM 4088 C CA . TRP B 1 43 ? -4.613 -1.358 23.438 1 98.38 43 TRP B CA 1
ATOM 4089 C C . TRP B 1 43 ? -3.928 -0.562 22.328 1 98.38 43 TRP B C 1
ATOM 4091 O O . TRP B 1 43 ? -2.752 -0.21 22.453 1 98.38 43 TRP B O 1
ATOM 4101 N N . ILE B 1 44 ? -4.676 -0.266 21.281 1 98 44 ILE B N 1
ATOM 4102 C CA . ILE B 1 44 ? -4.129 0.428 20.125 1 98 44 ILE B CA 1
ATOM 4103 C C . ILE B 1 44 ? -3.656 1.822 20.531 1 98 44 ILE B C 1
ATOM 4105 O O . ILE B 1 44 ? -2.576 2.262 20.125 1 98 44 ILE B O 1
ATOM 4109 N N . ALA B 1 45 ? -4.434 2.498 21.359 1 95.94 45 ALA B N 1
ATOM 4110 C CA . ALA B 1 45 ? -4.07 3.832 21.844 1 95.94 45 ALA B CA 1
ATOM 4111 C C . ALA B 1 45 ? -2.752 3.803 22.609 1 95.94 45 ALA B C 1
ATOM 4113 O O . ALA B 1 45 ? -1.863 4.621 22.344 1 95.94 45 ALA B O 1
ATOM 4114 N N . VAL B 1 46 ? -2.598 2.902 23.484 1 96.88 46 VAL B N 1
ATOM 4115 C CA . VAL B 1 46 ? -1.386 2.789 24.281 1 96.88 46 VAL B CA 1
ATOM 4116 C C . VAL B 1 46 ? -0.183 2.541 23.375 1 96.88 46 VAL B C 1
ATOM 4118 O O . VAL B 1 46 ? 0.863 3.176 23.531 1 96.88 46 VAL B O 1
ATOM 4121 N N . TRP B 1 47 ? -0.333 1.652 22.406 1 97.88 47 TRP B N 1
ATOM 4122 C CA . TRP B 1 47 ? 0.774 1.325 21.516 1 97.88 47 TRP B CA 1
ATOM 4123 C C . TRP B 1 47 ? 1.094 2.496 20.594 1 97.88 47 TRP B C 1
ATOM 4125 O O . TRP B 1 47 ? 2.26 2.748 20.281 1 97.88 47 TRP B O 1
ATOM 4135 N N . TRP B 1 48 ? 0.105 3.201 20.109 1 95.44 48 TRP B N 1
ATOM 4136 C CA . TRP B 1 48 ? 0.338 4.367 19.266 1 95.44 48 TRP B CA 1
ATOM 4137 C C . TRP B 1 48 ? 1.033 5.477 20.047 1 95.44 48 TRP B C 1
ATOM 4139 O O . TRP B 1 48 ? 1.956 6.117 19.531 1 95.44 48 TRP B O 1
ATOM 4149 N N . ILE B 1 49 ? 0.661 5.703 21.266 1 92.56 49 ILE B N 1
ATOM 4150 C CA . ILE B 1 49 ? 1.192 6.785 22.094 1 92.56 49 ILE B CA 1
ATOM 4151 C C . ILE B 1 49 ? 2.629 6.465 22.5 1 92.56 49 ILE B C 1
ATOM 4153 O O . ILE B 1 49 ? 3.51 7.324 22.422 1 92.56 49 ILE B O 1
ATOM 4157 N N . THR B 1 50 ? 2.857 5.238 22.859 1 93.56 50 THR B N 1
ATOM 4158 C CA . THR B 1 50 ? 4.164 4.863 23.391 1 93.56 50 THR B CA 1
ATOM 4159 C C . THR B 1 50 ? 5.09 4.398 22.266 1 93.56 50 THR B C 1
ATOM 4161 O O . THR B 1 50 ? 6.285 4.188 22.484 1 93.56 50 THR B O 1
ATOM 4164 N N . GLU B 1 51 ? 4.453 4.207 21.109 1 94 51 GLU B N 1
ATOM 4165 C CA . GLU B 1 51 ? 5.219 3.621 20.016 1 94 51 GLU B CA 1
ATOM 4166 C C . GLU B 1 51 ? 5.895 2.324 20.438 1 94 51 GLU B C 1
ATOM 4168 O O . GLU B 1 51 ? 7.094 2.143 20.219 1 94 51 GLU B O 1
ATOM 4173 N N . ALA B 1 52 ? 5.066 1.549 21.094 1 95.75 52 ALA B N 1
ATOM 4174 C CA . ALA B 1 52 ? 5.543 0.234 21.516 1 95.75 52 ALA B CA 1
ATOM 4175 C C . ALA B 1 52 ? 6.137 -0.536 20.344 1 95.75 52 ALA B C 1
ATOM 4177 O O . ALA B 1 52 ? 7.117 -1.264 20.5 1 95.75 52 ALA B O 1
ATOM 4178 N N . ILE B 1 53 ? 5.555 -0.469 19.25 1 96.56 53 ILE B N 1
ATOM 4179 C CA . ILE B 1 53 ? 6.031 -0.876 17.938 1 96.56 53 ILE B CA 1
ATOM 4180 C C . ILE B 1 53 ? 5.723 0.214 16.922 1 96.56 53 ILE B C 1
ATOM 4182 O O . ILE B 1 53 ? 5.031 1.188 17.234 1 96.56 53 ILE B O 1
ATOM 4186 N N . PRO B 1 54 ? 6.316 0.086 15.68 1 96.19 54 PRO B N 1
ATOM 4187 C CA . PRO B 1 54 ? 6.008 1.131 14.703 1 96.19 54 PRO B CA 1
ATOM 4188 C C . PRO B 1 54 ? 4.508 1.367 14.547 1 96.19 54 PRO B C 1
ATOM 4190 O O . PRO B 1 54 ? 3.723 0.415 14.562 1 96.19 54 PRO B O 1
ATOM 4193 N N . ILE B 1 55 ? 4.156 2.574 14.422 1 95.69 55 ILE B N 1
ATOM 4194 C CA . ILE B 1 55 ? 2.768 3.014 14.375 1 95.69 55 ILE B CA 1
ATOM 4195 C C . ILE B 1 55 ? 2.025 2.258 13.273 1 95.69 55 ILE B C 1
ATOM 4197 O O . ILE B 1 55 ? 0.89 1.818 13.469 1 95.69 55 ILE B O 1
ATOM 4201 N N . ALA B 1 56 ? 2.688 2.096 12.133 1 97.44 56 ALA B N 1
ATOM 4202 C CA . ALA B 1 56 ? 2.096 1.364 11.016 1 97.44 56 ALA B CA 1
ATOM 4203 C C . ALA B 1 56 ? 1.779 -0.076 11.406 1 97.44 56 ALA B C 1
ATOM 4205 O O . ALA B 1 56 ? 0.729 -0.61 11.047 1 97.44 56 ALA B O 1
ATOM 4206 N N . ALA B 1 57 ? 2.621 -0.717 12.133 1 98.12 57 ALA B N 1
ATOM 4207 C CA . ALA B 1 57 ? 2.424 -2.094 12.578 1 98.12 57 ALA B CA 1
ATOM 4208 C C . ALA B 1 57 ? 1.272 -2.188 13.57 1 98.12 57 ALA B C 1
ATOM 4210 O O . ALA B 1 57 ? 0.466 -3.119 13.516 1 98.12 57 ALA B O 1
ATOM 4211 N N . THR B 1 58 ? 1.212 -1.234 14.508 1 98.31 58 THR B N 1
ATOM 4212 C CA . THR B 1 58 ? 0.112 -1.189 15.461 1 98.31 58 THR B CA 1
ATOM 4213 C C . THR B 1 58 ? -1.229 -1.092 14.742 1 98.31 58 THR B C 1
ATOM 4215 O O . THR B 1 58 ? -2.225 -1.665 15.188 1 98.31 58 THR B O 1
ATOM 4218 N N . SER B 1 59 ? -1.19 -0.458 13.625 1 98.5 59 SER B N 1
ATOM 4219 C CA . SER B 1 59 ? -2.41 -0.207 12.859 1 98.5 59 SER B CA 1
ATOM 4220 C C . SER B 1 59 ? -2.943 -1.491 12.234 1 98.5 59 SER B C 1
ATOM 4222 O O . SER B 1 59 ? -4.043 -1.507 11.68 1 98.5 59 SER B O 1
ATOM 4224 N N . LEU B 1 60 ? -2.246 -2.553 12.367 1 98.62 60 LEU B N 1
ATOM 4225 C CA . LEU B 1 60 ? -2.693 -3.844 11.859 1 98.62 60 LEU B CA 1
ATOM 4226 C C . LEU B 1 60 ? -3.498 -4.594 12.914 1 98.62 60 LEU B C 1
ATOM 4228 O O . LEU B 1 60 ? -4.195 -5.562 12.602 1 98.62 60 LEU B O 1
ATOM 4232 N N . LEU B 1 61 ? -3.492 -4.191 14.148 1 98.69 61 LEU B N 1
ATOM 4233 C CA . LEU B 1 61 ? -4.098 -4.898 15.273 1 98.69 61 LEU B CA 1
ATOM 4234 C C . LEU B 1 61 ? -5.605 -5.023 15.086 1 98.69 61 LEU B C 1
ATOM 4236 O O . LEU B 1 61 ? -6.195 -6.051 15.43 1 98.69 61 LEU B O 1
ATOM 4240 N N . PRO B 1 62 ? -6.234 -3.977 14.547 1 98.56 62 PRO B N 1
ATOM 4241 C CA . PRO B 1 62 ? -7.68 -4.105 14.367 1 98.56 62 PRO B CA 1
ATOM 4242 C C . PRO B 1 62 ? -8.062 -5.305 13.5 1 98.56 62 PRO B C 1
ATOM 4244 O O . PRO B 1 62 ? -9.102 -5.934 13.734 1 98.56 62 PRO B O 1
ATOM 4247 N N . LEU B 1 63 ? -7.273 -5.676 12.555 1 98.62 63 LEU B N 1
ATOM 4248 C CA . LEU B 1 63 ? -7.555 -6.766 11.633 1 98.62 63 LEU B CA 1
ATOM 4249 C C . LEU B 1 63 ? -7.582 -8.102 12.359 1 98.62 63 LEU B C 1
ATOM 4251 O O . LEU B 1 63 ? -8.133 -9.086 11.852 1 98.62 63 LEU B O 1
ATOM 4255 N N . ILE B 1 64 ? -6.988 -8.148 13.531 1 98.38 64 ILE B N 1
ATOM 4256 C CA . ILE B 1 64 ? -6.949 -9.359 14.344 1 98.38 64 ILE B CA 1
ATOM 4257 C C . ILE B 1 64 ? -8.031 -9.305 15.414 1 98.38 64 ILE B C 1
ATOM 4259 O O . ILE B 1 64 ? -8.883 -10.195 15.5 1 98.38 64 ILE B O 1
ATOM 4263 N N . LEU B 1 65 ? -8.062 -8.188 16.141 1 98.25 65 LEU B N 1
ATOM 4264 C CA . LEU B 1 65 ? -8.766 -8.133 17.422 1 98.25 65 LEU B CA 1
ATOM 4265 C C . LEU B 1 65 ? -10.25 -7.883 17.219 1 98.25 65 LEU B C 1
ATOM 4267 O O . LEU B 1 65 ? -11.086 -8.469 17.906 1 98.25 65 LEU B O 1
ATOM 4271 N N . LEU B 1 66 ? -10.586 -7.016 16.281 1 98.06 66 LEU B N 1
ATOM 4272 C CA . LEU B 1 66 ? -11.992 -6.652 16.125 1 98.06 66 LEU B CA 1
ATOM 4273 C C . LEU B 1 66 ? -12.812 -7.848 15.656 1 98.06 66 LEU B C 1
ATOM 4275 O O . LEU B 1 66 ? -13.836 -8.18 16.266 1 98.06 66 LEU B O 1
ATOM 4279 N N . PRO B 1 67 ? -12.375 -8.531 14.594 1 97.31 67 PRO B N 1
ATOM 4280 C CA . PRO B 1 67 ? -13.156 -9.703 14.188 1 97.31 67 PRO B CA 1
ATOM 4281 C C . PRO B 1 67 ? -13.094 -10.836 15.211 1 97.31 67 PRO B C 1
ATOM 4283 O O . PRO B 1 67 ? -14.094 -11.523 15.438 1 97.31 67 PRO B O 1
ATOM 4286 N N . ALA B 1 68 ? -11.969 -11.055 15.859 1 96.19 68 ALA B N 1
ATOM 4287 C CA . ALA B 1 68 ? -11.789 -12.141 16.812 1 96.19 68 ALA B CA 1
ATOM 4288 C C . ALA B 1 68 ? -12.758 -12 18 1 96.19 68 ALA B C 1
ATOM 4290 O O . ALA B 1 68 ? -13.25 -13 18.516 1 96.19 68 ALA B O 1
ATOM 4291 N N . LEU B 1 69 ? -13.078 -10.766 18.344 1 96.31 69 LEU B N 1
ATOM 4292 C CA . LEU B 1 69 ? -13.891 -10.523 19.531 1 96.31 69 LEU B CA 1
ATOM 4293 C C . LEU B 1 69 ? -15.336 -10.227 19.141 1 96.31 69 LEU B C 1
ATOM 4295 O O . LEU B 1 69 ? -16.172 -9.953 20.016 1 96.31 69 LEU B O 1
ATOM 4299 N N . GLY B 1 70 ? -15.594 -10.219 17.859 1 94.81 70 GLY B N 1
ATOM 4300 C CA . GLY B 1 70 ? -16.953 -10.039 17.391 1 94.81 70 GLY B CA 1
ATOM 4301 C C . GLY B 1 70 ? -17.406 -8.586 17.391 1 94.81 70 GLY B C 1
ATOM 4302 O O . GLY B 1 70 ? -18.609 -8.305 17.344 1 94.81 70 GLY B O 1
ATOM 4303 N N . ALA B 1 71 ? -16.5 -7.66 17.5 1 96.25 71 ALA B N 1
ATOM 4304 C CA . ALA B 1 71 ? -16.844 -6.242 17.469 1 96.25 71 ALA B CA 1
ATOM 4305 C C . ALA B 1 71 ? -17.172 -5.785 16.062 1 96.25 71 ALA B C 1
ATOM 4307 O O . ALA B 1 71 ? -18.078 -4.957 15.859 1 96.25 71 ALA B O 1
ATOM 4308 N N . LEU B 1 72 ? -16.469 -6.238 15.125 1 96.31 72 LEU B N 1
ATOM 4309 C CA . LEU B 1 72 ? -16.625 -5.934 13.711 1 96.31 72 LEU B CA 1
ATOM 4310 C C . LEU B 1 72 ? -16.234 -7.129 12.844 1 96.31 72 LEU B C 1
ATOM 4312 O O . LEU B 1 72 ? -15.211 -7.766 13.094 1 96.31 72 LEU B O 1
ATOM 4316 N N . PRO B 1 73 ? -17.062 -7.426 11.859 1 96.62 73 PRO B N 1
ATOM 4317 C CA . PRO B 1 73 ? -16.641 -8.508 10.969 1 96.62 73 PRO B CA 1
ATOM 4318 C C . PRO B 1 73 ? -15.367 -8.195 10.203 1 96.62 73 PRO B C 1
ATOM 4320 O O . PRO B 1 73 ? -15.031 -7.02 10.016 1 96.62 73 PRO B O 1
ATOM 4323 N N . MET B 1 74 ? -14.656 -9.203 9.742 1 97.06 74 MET B N 1
ATOM 4324 C CA . MET B 1 74 ? -13.398 -9.047 9.023 1 97.06 74 MET B CA 1
ATOM 4325 C C . MET B 1 74 ? -13.594 -8.211 7.762 1 97.06 74 MET B C 1
ATOM 4327 O O . MET B 1 74 ? -12.773 -7.344 7.457 1 97.06 74 MET B O 1
ATOM 4331 N N . SER B 1 75 ? -14.641 -8.484 7.055 1 96.19 75 SER B N 1
ATOM 4332 C CA . SER B 1 75 ? -14.883 -7.777 5.805 1 96.19 75 SER B CA 1
ATOM 4333 C C . SER B 1 75 ? -15.008 -6.277 6.035 1 96.19 75 SER B C 1
ATOM 4335 O O . SER B 1 75 ? -14.406 -5.48 5.312 1 96.19 75 SER B O 1
ATOM 4337 N N . SER B 1 76 ? -15.727 -5.895 7.055 1 96.81 76 SER B N 1
ATOM 4338 C CA . SER B 1 76 ? -15.922 -4.484 7.379 1 96.81 76 SER B CA 1
ATOM 4339 C C . SER B 1 76 ? -14.633 -3.852 7.891 1 96.81 76 SER B C 1
ATOM 4341 O O . SER B 1 76 ? -14.297 -2.725 7.52 1 96.81 76 SER B O 1
ATOM 4343 N N . THR B 1 77 ? -13.922 -4.586 8.734 1 98.19 77 THR B N 1
ATOM 4344 C CA . THR B 1 77 ? -12.656 -4.09 9.258 1 98.19 77 THR B CA 1
ATOM 4345 C C . THR B 1 77 ? -11.664 -3.854 8.117 1 98.19 77 THR B C 1
ATOM 4347 O O . THR B 1 77 ? -11.039 -2.791 8.039 1 98.19 77 THR B O 1
ATOM 4350 N N . ALA B 1 78 ? -11.586 -4.809 7.223 1 98.31 78 ALA B N 1
ATOM 4351 C CA . ALA B 1 78 ? -10.617 -4.777 6.129 1 98.31 78 ALA B CA 1
ATOM 4352 C C . ALA B 1 78 ? -10.945 -3.658 5.141 1 98.31 78 ALA B C 1
ATOM 4354 O O . ALA B 1 78 ? -10.039 -3.014 4.605 1 98.31 78 ALA B O 1
ATOM 4355 N N . SER B 1 79 ? -12.203 -3.42 4.883 1 97.56 79 SER B N 1
ATOM 4356 C CA . SER B 1 79 ? -12.617 -2.426 3.896 1 97.56 79 SER B CA 1
ATOM 4357 C C . SER B 1 79 ? -12.133 -1.031 4.285 1 97.56 79 SER B C 1
ATOM 4359 O O . SER B 1 79 ? -11.898 -0.186 3.422 1 97.56 79 SER B O 1
ATOM 4361 N N . SER B 1 80 ? -11.898 -0.782 5.602 1 97.88 80 SER B N 1
ATOM 4362 C CA . SER B 1 80 ? -11.445 0.516 6.09 1 97.88 80 SER B CA 1
ATOM 4363 C C . SER B 1 80 ? -10.047 0.842 5.578 1 97.88 80 SER B C 1
ATOM 4365 O O . SER B 1 80 ? -9.688 2.012 5.441 1 97.88 80 SER B O 1
ATOM 4367 N N . TYR B 1 81 ? -9.289 -0.137 5.223 1 98.38 81 TYR B N 1
ATOM 4368 C CA . TYR B 1 81 ? -7.898 0.051 4.828 1 98.38 81 TYR B CA 1
ATOM 4369 C C . TYR B 1 81 ? -7.797 0.519 3.381 1 98.38 81 TYR B C 1
ATOM 4371 O O . TYR B 1 81 ? -6.738 0.959 2.936 1 98.38 81 TYR B O 1
ATOM 4379 N N . SER B 1 82 ? -8.852 0.419 2.646 1 98.38 82 SER B N 1
ATOM 4380 C CA . SER B 1 82 ? -8.906 1 1.309 1 98.38 82 SER B CA 1
ATOM 4381 C C . SER B 1 82 ? -10.102 1.935 1.161 1 98.38 82 SER B C 1
ATOM 4383 O O . SER B 1 82 ? -10.719 2.002 0.095 1 98.38 82 SER B O 1
ATOM 4385 N N . HIS B 1 83 ? -10.453 2.559 2.297 1 97.94 83 HIS B N 1
ATOM 4386 C CA . HIS B 1 83 ? -11.453 3.619 2.258 1 97.94 83 HIS B CA 1
ATOM 4387 C C . HIS B 1 83 ? -11.109 4.652 1.189 1 97.94 83 HIS B C 1
ATOM 4389 O O . HIS B 1 83 ? -9.938 4.961 0.966 1 97.94 83 HIS B O 1
ATOM 4395 N N . PRO B 1 84 ? -12.133 5.199 0.511 1 97.69 84 PRO B N 1
ATOM 4396 C CA . PRO B 1 84 ? -11.867 6.145 -0.577 1 97.69 84 PRO B CA 1
ATOM 4397 C C . PRO B 1 84 ? -10.945 7.285 -0.152 1 97.69 84 PRO B C 1
ATOM 4399 O O . PRO B 1 84 ? -10.117 7.742 -0.943 1 97.69 84 PRO B O 1
ATOM 4402 N N . MET B 1 85 ? -11.016 7.703 1.067 1 97.19 85 MET B N 1
ATOM 4403 C CA . MET B 1 85 ? -10.156 8.781 1.55 1 97.19 85 MET B CA 1
ATOM 4404 C C . MET B 1 85 ? -8.703 8.312 1.641 1 97.19 85 MET B C 1
ATOM 4406 O O . MET B 1 85 ? -7.781 9.109 1.436 1 97.19 85 MET B O 1
ATOM 4410 N N . VAL B 1 86 ? -8.539 7.043 1.979 1 97.62 86 VAL B N 1
ATOM 4411 C CA . VAL B 1 86 ? -7.199 6.473 1.988 1 97.62 86 VAL B CA 1
ATOM 4412 C C . VAL B 1 86 ? -6.625 6.48 0.573 1 97.62 86 VAL B C 1
ATOM 4414 O O . VAL B 1 86 ? -5.473 6.867 0.366 1 97.62 86 VAL B O 1
ATOM 4417 N N . LEU B 1 87 ? -7.445 6.148 -0.397 1 98.38 87 LEU B N 1
ATOM 4418 C CA . LEU B 1 87 ? -7.008 6.078 -1.787 1 98.38 87 LEU B CA 1
ATOM 4419 C C . LEU B 1 87 ? -6.809 7.473 -2.367 1 98.38 87 LEU B C 1
ATOM 4421 O O . LEU B 1 87 ? -5.941 7.676 -3.221 1 98.38 87 LEU B O 1
ATOM 4425 N N . LEU B 1 88 ? -7.621 8.422 -1.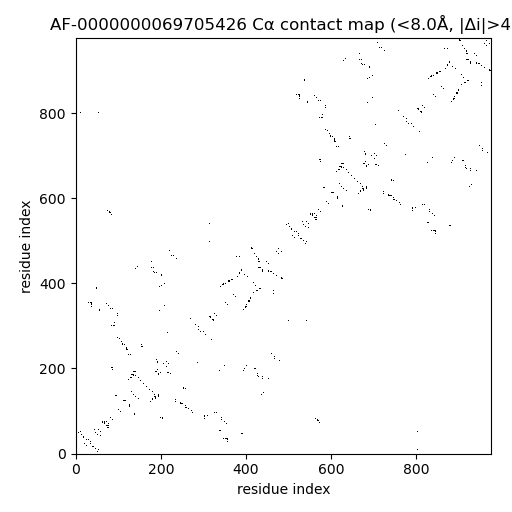893 1 97.62 88 LEU B N 1
ATOM 4426 C CA . LEU B 1 88 ? -7.395 9.812 -2.262 1 97.62 88 LEU B CA 1
ATOM 4427 C C . LEU B 1 88 ? -5.996 10.266 -1.857 1 97.62 88 LEU B C 1
ATOM 4429 O O . LEU B 1 88 ? -5.281 10.875 -2.654 1 97.62 88 LEU B O 1
ATOM 4433 N N . TYR B 1 89 ? -5.676 9.953 -0.656 1 97.19 89 TYR B N 1
ATOM 4434 C CA . TYR B 1 89 ? -4.359 10.336 -0.157 1 97.19 89 TYR B CA 1
ATOM 4435 C C . TYR B 1 89 ? -3.254 9.633 -0.93 1 97.19 89 TYR B C 1
ATOM 4437 O O . TYR B 1 89 ? -2.213 10.227 -1.218 1 97.19 89 TYR B O 1
ATOM 4445 N N . MET B 1 90 ? -3.445 8.328 -1.222 1 98.12 90 MET B N 1
ATOM 4446 C CA . MET B 1 90 ? -2.48 7.59 -2.031 1 98.12 90 MET B CA 1
ATOM 4447 C C . MET B 1 90 ? -2.236 8.289 -3.363 1 98.12 90 MET B C 1
ATOM 4449 O O . MET B 1 90 ? -1.089 8.492 -3.762 1 98.12 90 MET B O 1
ATOM 4453 N N . GLY B 1 91 ? -3.318 8.641 -4.066 1 98.06 91 GLY B N 1
ATOM 4454 C CA . GLY B 1 91 ? -3.197 9.367 -5.32 1 98.06 91 GLY B CA 1
ATOM 4455 C C . GLY B 1 91 ? -2.471 10.695 -5.176 1 98.06 91 GLY B C 1
ATOM 4456 O O . GLY B 1 91 ? -1.617 11.031 -6 1 98.06 91 GLY B O 1
ATOM 4457 N N . GLY B 1 92 ? -2.816 11.406 -4.109 1 97.06 92 GLY B N 1
ATOM 4458 C CA . GLY B 1 92 ? -2.135 12.664 -3.848 1 97.06 92 GLY B CA 1
ATOM 4459 C C . GLY B 1 92 ? -0.637 12.508 -3.676 1 97.06 92 GLY B C 1
ATOM 4460 O O . GLY B 1 92 ? 0.142 13.289 -4.215 1 97.06 92 GLY B O 1
ATOM 4461 N N . PHE B 1 93 ? -0.227 11.492 -3.006 1 96.62 93 PHE B N 1
ATOM 4462 C CA . PHE B 1 93 ? 1.191 11.242 -2.773 1 96.62 93 PHE B CA 1
ATOM 4463 C C . PHE B 1 93 ? 1.897 10.883 -4.078 1 96.62 93 PHE B C 1
ATOM 4465 O O . PHE B 1 93 ? 3.051 11.266 -4.289 1 96.62 93 PHE B O 1
ATOM 4472 N N . MET B 1 94 ? 1.202 10.109 -4.891 1 98 94 MET B N 1
ATOM 4473 C CA . MET B 1 94 ? 1.822 9.719 -6.152 1 98 94 MET B CA 1
ATOM 4474 C C . MET B 1 94 ? 2.012 10.93 -7.066 1 98 94 MET B C 1
ATOM 4476 O O . MET B 1 94 ? 3.023 11.031 -7.758 1 98 94 MET B O 1
ATOM 4480 N N . ILE B 1 95 ? 1.077 11.828 -7.051 1 97.88 95 ILE B N 1
ATOM 4481 C CA . ILE B 1 95 ? 1.207 13.062 -7.816 1 97.88 95 ILE B CA 1
ATOM 4482 C C . ILE B 1 95 ? 2.363 13.891 -7.266 1 97.88 95 ILE B C 1
ATOM 4484 O O . ILE B 1 95 ? 3.186 14.406 -8.031 1 97.88 95 ILE B O 1
ATOM 4488 N N . ALA B 1 96 ? 2.428 13.953 -5.938 1 97.06 96 ALA B N 1
ATOM 4489 C CA . ALA B 1 96 ? 3.504 14.688 -5.281 1 97.06 96 ALA B CA 1
ATOM 4490 C C . ALA B 1 96 ? 4.867 14.125 -5.664 1 97.06 96 ALA B C 1
ATOM 4492 O O . ALA B 1 96 ? 5.832 14.875 -5.84 1 97.06 96 ALA B O 1
ATOM 4493 N N . MET B 1 97 ? 4.934 12.805 -5.797 1 96.75 97 MET B N 1
ATOM 4494 C CA . MET B 1 97 ? 6.188 12.164 -6.172 1 96.75 97 MET B CA 1
ATOM 4495 C C . MET B 1 97 ? 6.641 12.617 -7.555 1 96.75 97 MET B C 1
ATOM 4497 O O . MET B 1 97 ? 7.84 12.734 -7.812 1 96.75 97 MET B O 1
ATOM 4501 N N . SER B 1 98 ? 5.699 12.828 -8.461 1 97.19 98 SER B N 1
ATOM 4502 C CA . SER B 1 98 ? 6.043 13.297 -9.805 1 97.19 98 SER B CA 1
ATOM 4503 C C . SER B 1 98 ? 6.586 14.719 -9.773 1 97.19 98 SER B C 1
ATOM 4505 O O . SER B 1 98 ? 7.492 15.062 -10.531 1 97.19 98 SER B O 1
ATOM 4507 N N . ILE B 1 99 ? 6.047 15.531 -8.891 1 97.19 99 ILE B N 1
ATOM 4508 C CA . ILE B 1 99 ? 6.516 16.906 -8.719 1 97.19 99 ILE B CA 1
ATOM 4509 C C . ILE B 1 99 ? 7.953 16.906 -8.203 1 97.19 99 ILE B C 1
ATOM 4511 O O . ILE B 1 99 ? 8.797 17.656 -8.695 1 97.19 99 ILE B O 1
ATOM 4515 N N . GLU B 1 100 ? 8.219 16.047 -7.324 1 96.12 100 GLU B N 1
ATOM 4516 C CA . GLU B 1 100 ? 9.562 15.93 -6.758 1 96.12 100 GLU B CA 1
ATOM 4517 C C . GLU B 1 100 ? 10.539 15.359 -7.773 1 96.12 100 GLU B C 1
ATOM 4519 O O . GLU B 1 100 ? 11.672 15.836 -7.895 1 96.12 100 GLU B O 1
ATOM 4524 N N . LYS B 1 101 ? 10.07 14.336 -8.484 1 96 101 LYS B N 1
ATOM 4525 C CA . LYS B 1 101 ? 10.922 13.633 -9.445 1 96 101 LYS B CA 1
ATOM 4526 C C . LYS B 1 101 ? 11.516 14.602 -10.461 1 96 101 LYS B C 1
ATOM 4528 O O . LYS B 1 101 ? 12.688 14.484 -10.828 1 96 101 LYS B O 1
ATOM 4533 N N . TRP B 1 102 ? 10.758 15.602 -10.852 1 96.31 102 TRP B N 1
ATOM 4534 C CA . TRP B 1 102 ? 11.195 16.469 -11.938 1 96.31 102 TRP B CA 1
ATOM 4535 C C . TRP B 1 102 ? 11.57 17.844 -11.414 1 96.31 102 TRP B C 1
ATOM 4537 O O . TRP B 1 102 ? 11.609 18.812 -12.172 1 96.31 102 TRP B O 1
ATOM 4547 N N . ASN B 1 103 ? 11.734 18.047 -10.086 1 94.75 103 ASN B N 1
ATOM 4548 C CA . ASN B 1 103 ? 12.273 19.219 -9.406 1 94.75 103 ASN B CA 1
ATOM 4549 C C . ASN B 1 103 ? 11.367 20.438 -9.594 1 94.75 103 ASN B C 1
ATOM 4551 O O . ASN B 1 103 ? 11.828 21.578 -9.484 1 94.75 103 ASN B O 1
ATOM 4555 N N . LEU B 1 104 ? 10.18 20.172 -9.891 1 96.69 104 LEU B N 1
ATOM 4556 C CA . LEU B 1 104 ? 9.234 21.281 -10 1 96.69 104 LEU B CA 1
ATOM 4557 C C . LEU B 1 104 ? 9.062 22 -8.656 1 96.69 104 LEU B C 1
ATOM 4559 O O . LEU B 1 104 ? 8.938 23.219 -8.609 1 96.69 104 LEU B O 1
ATOM 4563 N N . HIS B 1 105 ? 9.07 21.281 -7.59 1 96.12 105 HIS B N 1
ATOM 4564 C CA . HIS B 1 105 ? 8.922 21.828 -6.25 1 96.12 105 HIS B CA 1
ATOM 4565 C C . HIS B 1 105 ? 10.07 22.781 -5.922 1 96.12 105 HIS B C 1
ATOM 4567 O O . HIS B 1 105 ? 9.852 23.828 -5.32 1 96.12 105 HIS B O 1
ATOM 4573 N N . LYS B 1 106 ? 11.25 22.422 -6.32 1 96.38 106 LYS B N 1
ATOM 4574 C CA . LYS B 1 106 ? 12.414 23.281 -6.094 1 96.38 106 LYS B CA 1
ATOM 4575 C C . LYS B 1 106 ? 12.281 24.594 -6.855 1 96.38 106 LYS B C 1
ATOM 4577 O O . LYS B 1 106 ? 12.578 25.656 -6.312 1 96.38 106 LYS B O 1
ATOM 4582 N N . ARG B 1 107 ? 11.906 24.531 -8.086 1 96.81 107 ARG B N 1
ATOM 4583 C CA . ARG B 1 107 ? 11.719 25.719 -8.906 1 96.81 107 ARG B CA 1
ATOM 4584 C C . ARG B 1 107 ? 10.672 26.641 -8.297 1 96.81 107 ARG B C 1
ATOM 4586 O O . ARG B 1 107 ? 10.867 27.859 -8.242 1 96.81 107 ARG B O 1
ATOM 4593 N N . ILE B 1 108 ? 9.555 26.094 -7.871 1 96.62 108 ILE B N 1
ATOM 4594 C CA . ILE B 1 108 ? 8.492 26.875 -7.254 1 96.62 108 ILE B CA 1
ATOM 4595 C C . ILE B 1 108 ? 9.008 27.547 -5.988 1 96.62 108 ILE B C 1
ATOM 4597 O O . ILE B 1 108 ? 8.75 28.734 -5.758 1 96.62 108 ILE B O 1
ATOM 4601 N N . ALA B 1 109 ? 9.727 26.812 -5.215 1 96.69 109 ALA B N 1
ATOM 4602 C CA . ALA B 1 109 ? 10.273 27.328 -3.965 1 96.69 109 ALA B CA 1
ATOM 4603 C C . ALA B 1 109 ? 11.203 28.516 -4.223 1 96.69 109 ALA B C 1
ATOM 4605 O O . ALA B 1 109 ? 11.023 29.594 -3.65 1 96.69 109 ALA B O 1
ATOM 4606 N N . LEU B 1 110 ? 12.164 28.344 -5.102 1 96.25 110 LEU B N 1
ATOM 4607 C CA . LEU B 1 110 ? 13.172 29.359 -5.375 1 96.25 110 LEU B CA 1
ATOM 4608 C C . LEU B 1 110 ? 12.539 30.594 -5.988 1 96.25 110 LEU B C 1
ATOM 4610 O O . LEU B 1 110 ? 12.883 31.719 -5.625 1 96.25 110 LEU B O 1
ATOM 4614 N N . LYS B 1 111 ? 11.633 30.375 -6.883 1 96.44 111 LYS B N 1
ATOM 4615 C CA . LYS B 1 111 ? 10.961 31.516 -7.508 1 96.44 111 LYS B CA 1
ATOM 4616 C C . LYS B 1 111 ? 10.148 32.312 -6.488 1 96.44 111 LYS B C 1
ATOM 4618 O O . LYS B 1 111 ? 10.109 33.531 -6.539 1 96.44 111 LYS B O 1
ATOM 4623 N N . THR B 1 112 ? 9.492 31.609 -5.621 1 95.94 112 THR B N 1
ATOM 4624 C CA . THR B 1 112 ? 8.695 32.25 -4.586 1 95.94 112 THR B CA 1
ATOM 4625 C C . THR B 1 112 ? 9.57 33.094 -3.672 1 95.94 112 THR B C 1
ATOM 4627 O O . THR B 1 112 ? 9.242 34.25 -3.369 1 95.94 112 THR B O 1
ATOM 4630 N N . ILE B 1 113 ? 10.664 32.531 -3.244 1 94.56 113 ILE B N 1
ATOM 4631 C CA . ILE B 1 113 ? 11.578 33.25 -2.375 1 94.56 113 ILE B CA 1
ATOM 4632 C C . ILE B 1 113 ? 12.133 34.469 -3.109 1 94.56 113 ILE B C 1
ATOM 4634 O O . ILE B 1 113 ? 12.203 35.562 -2.545 1 94.56 113 ILE B O 1
ATOM 4638 N N . TYR B 1 114 ? 12.477 34.25 -4.352 1 93.75 114 TYR B N 1
ATOM 4639 C CA . TYR B 1 114 ? 13.055 35.312 -5.164 1 93.75 114 TYR B CA 1
ATOM 4640 C C . TYR B 1 114 ? 12.078 36.469 -5.332 1 93.75 114 TYR B C 1
ATOM 4642 O O . TYR B 1 114 ? 12.469 37.656 -5.297 1 93.75 114 TYR B O 1
ATOM 4650 N N . LEU B 1 115 ? 10.844 36.219 -5.484 1 94.06 115 LEU B N 1
ATOM 4651 C CA . LEU B 1 115 ? 9.82 37.219 -5.773 1 94.06 115 LEU B CA 1
ATOM 4652 C C . LEU B 1 115 ? 9.492 38.031 -4.535 1 94.06 115 LEU B C 1
ATOM 4654 O O . LEU B 1 115 ? 9.109 39.219 -4.645 1 94.06 115 LEU B O 1
ATOM 4658 N N . ILE B 1 116 ? 9.508 37.5 -3.396 1 89.94 116 ILE B N 1
ATOM 4659 C CA . ILE B 1 116 ? 9.07 38.188 -2.178 1 89.94 116 ILE B CA 1
ATOM 4660 C C . ILE B 1 116 ? 10.078 39.25 -1.792 1 89.94 116 ILE B C 1
ATOM 4662 O O . ILE B 1 116 ? 9.703 40.312 -1.318 1 89.94 116 ILE B O 1
ATOM 4666 N N . GLY B 1 117 ? 11.359 39.125 -2.062 1 76.12 117 GLY B N 1
ATOM 4667 C CA . GLY B 1 117 ? 12.148 40.344 -1.952 1 76.12 117 GLY B CA 1
ATOM 4668 C C . GLY B 1 117 ? 13.438 40.156 -1.184 1 76.12 117 GLY B C 1
ATOM 4669 O O . GLY B 1 117 ? 13.828 39.031 -0.889 1 76.12 117 GLY B O 1
ATOM 4670 N N . SER B 1 118 ? 13.961 41.469 -0.963 1 78.06 118 SER B N 1
ATOM 4671 C CA . SER B 1 118 ? 15.281 41.5 -0.343 1 78.06 118 SER B CA 1
ATOM 4672 C C . SER B 1 118 ? 15.188 41.938 1.118 1 78.06 118 SER B C 1
ATOM 4674 O O . SER B 1 118 ? 14.133 42.375 1.573 1 78.06 118 SER B O 1
ATOM 4676 N N . GLY B 1 119 ? 16.016 41.656 1.984 1 84.44 119 GLY B N 1
ATOM 4677 C CA . GLY B 1 119 ? 16.047 41.844 3.426 1 84.44 119 GLY B CA 1
ATOM 4678 C C . GLY B 1 119 ? 15.836 40.562 4.203 1 84.44 119 GLY B C 1
ATOM 4679 O O . GLY B 1 119 ? 15.195 39.625 3.709 1 84.44 119 GLY B O 1
ATOM 4680 N N . ILE B 1 120 ? 16.25 40.719 5.293 1 87.25 120 ILE B N 1
ATOM 4681 C CA . ILE B 1 120 ? 16.281 39.469 6.055 1 87.25 120 ILE B CA 1
ATOM 4682 C C . ILE B 1 120 ? 14.859 39.062 6.43 1 87.25 120 ILE B C 1
ATOM 4684 O O . ILE B 1 120 ? 14.508 37.875 6.359 1 87.25 120 ILE B O 1
ATOM 4688 N N . GLN B 1 121 ? 14 39.969 6.855 1 92.44 121 GLN B N 1
ATOM 4689 C CA . GLN B 1 121 ? 12.625 39.656 7.227 1 92.44 121 GLN B CA 1
ATOM 4690 C C . GLN B 1 121 ? 11.836 39.125 6.031 1 92.44 121 GLN B C 1
ATOM 4692 O O . GLN B 1 121 ? 11.031 38.219 6.172 1 92.44 121 GLN B O 1
ATOM 4697 N N . ARG B 1 122 ? 12.055 39.688 4.871 1 92.88 122 ARG B N 1
ATOM 4698 C CA . ARG B 1 122 ? 11.359 39.281 3.658 1 92.88 122 ARG B CA 1
ATOM 4699 C C . ARG B 1 122 ? 11.867 37.938 3.168 1 92.88 122 ARG B C 1
ATOM 4701 O O . ARG B 1 122 ? 11.109 37.125 2.617 1 92.88 122 ARG B O 1
ATOM 4708 N N . ILE B 1 123 ? 13.164 37.719 3.336 1 91.75 123 ILE B N 1
ATOM 4709 C CA . ILE B 1 123 ? 13.727 36.438 2.953 1 91.75 123 ILE B CA 1
ATOM 4710 C C . ILE B 1 123 ? 13.109 35.344 3.807 1 91.75 123 ILE B C 1
ATOM 4712 O O . ILE B 1 123 ? 12.734 34.281 3.291 1 91.75 123 ILE B O 1
ATOM 4716 N N . ILE B 1 124 ? 13.016 35.625 5.109 1 95.06 124 ILE B N 1
ATOM 4717 C CA . ILE B 1 124 ? 12.391 34.656 6 1 95.06 124 ILE B CA 1
ATOM 4718 C C . ILE B 1 124 ? 10.938 34.438 5.574 1 95.06 124 ILE B C 1
ATOM 4720 O O . ILE B 1 124 ? 10.477 33.281 5.516 1 95.06 124 ILE B O 1
ATOM 4724 N N . LEU B 1 125 ? 10.258 35.531 5.234 1 96.69 125 LEU B N 1
ATOM 4725 C CA . LEU B 1 125 ? 8.883 35.406 4.746 1 96.69 125 LEU B CA 1
ATOM 4726 C C . LEU B 1 125 ? 8.836 34.562 3.471 1 96.69 125 LEU B C 1
ATOM 4728 O O . LEU B 1 125 ? 7.93 33.75 3.301 1 96.69 125 LEU B O 1
ATOM 4732 N N . GLY B 1 126 ? 9.75 34.875 2.561 1 96.88 126 GLY B N 1
ATOM 4733 C CA . GLY B 1 126 ? 9.812 34.094 1.332 1 96.88 126 GLY B CA 1
ATOM 4734 C C . GLY B 1 126 ? 9.953 32.594 1.575 1 96.88 126 GLY B C 1
ATOM 4735 O O . GLY B 1 126 ? 9.242 31.797 0.961 1 96.88 126 GLY B O 1
ATOM 4736 N N . PHE B 1 127 ? 10.875 32.219 2.459 1 97.56 127 PHE B N 1
ATOM 4737 C CA . PHE B 1 127 ? 11.062 30.828 2.812 1 97.56 127 PHE B CA 1
ATOM 4738 C C . PHE B 1 127 ? 9.781 30.25 3.406 1 97.56 127 PHE B C 1
ATOM 4740 O O . PHE B 1 127 ? 9.398 29.125 3.092 1 97.56 127 PHE B O 1
ATOM 4747 N N . MET B 1 128 ? 9.148 31.031 4.242 1 98.62 128 MET B N 1
ATOM 4748 C CA . MET B 1 128 ? 7.953 30.562 4.93 1 98.62 128 MET B CA 1
ATOM 4749 C C . MET B 1 128 ? 6.797 30.375 3.947 1 98.62 128 MET B C 1
ATOM 4751 O O . MET B 1 128 ? 6.113 29.359 3.973 1 98.62 128 MET B O 1
ATOM 4755 N N . VAL B 1 129 ? 6.605 31.297 3.057 1 98.56 129 VAL B N 1
ATOM 4756 C CA . VAL B 1 129 ? 5.531 31.234 2.07 1 98.56 129 VAL B CA 1
ATOM 4757 C C . VAL B 1 129 ? 5.781 30.062 1.115 1 98.56 129 VAL B C 1
ATOM 4759 O O . VAL B 1 129 ? 4.863 29.297 0.796 1 98.56 129 VAL B O 1
ATOM 4762 N N . ALA B 1 130 ? 6.98 29.922 0.672 1 98.38 130 ALA B N 1
ATOM 4763 C CA . ALA B 1 130 ? 7.328 28.828 -0.222 1 98.38 130 ALA B CA 1
ATOM 4764 C C . ALA B 1 130 ? 7.078 27.484 0.446 1 98.38 130 ALA B C 1
ATOM 4766 O O . ALA B 1 130 ? 6.488 26.578 -0.157 1 98.38 130 ALA B O 1
ATOM 4767 N N . THR B 1 131 ? 7.523 27.391 1.664 1 98.62 131 THR B N 1
ATOM 4768 C CA . THR B 1 131 ? 7.367 26.141 2.402 1 98.62 131 THR B CA 1
ATOM 4769 C C . THR B 1 131 ? 5.891 25.828 2.621 1 98.62 131 THR B C 1
ATOM 4771 O O . THR B 1 131 ? 5.461 24.688 2.41 1 98.62 131 THR B O 1
ATOM 4774 N N . ALA B 1 132 ? 5.156 26.797 3.051 1 98.69 132 ALA B N 1
ATOM 4775 C CA . ALA B 1 132 ? 3.73 26.594 3.301 1 98.69 132 ALA B CA 1
ATOM 4776 C C . ALA B 1 132 ? 3 26.203 2.021 1 98.69 132 ALA B C 1
ATOM 4778 O O . ALA B 1 132 ? 2.168 25.281 2.033 1 98.69 132 ALA B O 1
ATOM 4779 N N . PHE B 1 133 ? 3.328 26.859 0.984 1 98.25 133 PHE B N 1
ATOM 4780 C CA . PHE B 1 133 ? 2.664 26.562 -0.281 1 98.25 133 PHE B CA 1
ATOM 4781 C C . PHE B 1 133 ? 2.959 25.141 -0.735 1 98.25 133 PHE B C 1
ATOM 4783 O O . PHE B 1 133 ? 2.047 24.406 -1.121 1 98.25 133 PHE B O 1
ATOM 4790 N N . LEU B 1 134 ? 4.164 24.797 -0.709 1 98.06 134 LEU B N 1
ATOM 4791 C CA . LEU B 1 134 ? 4.555 23.453 -1.146 1 98.06 134 LEU B CA 1
ATOM 4792 C C . LEU B 1 134 ? 3.947 22.391 -0.238 1 98.06 134 LEU B C 1
ATOM 4794 O O . LEU B 1 134 ? 3.525 21.328 -0.711 1 98.06 134 LEU B O 1
ATOM 4798 N N . SER B 1 135 ? 3.891 22.688 1.021 1 98.12 135 SER B N 1
ATOM 4799 C CA . SER B 1 135 ? 3.385 21.734 2 1 98.12 135 SER B CA 1
ATOM 4800 C C . SER B 1 135 ? 1.889 21.5 1.823 1 98.12 135 SER B C 1
ATOM 4802 O O . SER B 1 135 ? 1.349 20.5 2.314 1 98.12 135 SER B O 1
ATOM 4804 N N . MET B 1 136 ? 1.192 22.375 1.09 1 97.44 136 MET B N 1
ATOM 4805 C CA . MET B 1 136 ? -0.219 22.188 0.766 1 97.44 136 MET B CA 1
ATOM 4806 C C . MET B 1 136 ? -0.413 20.969 -0.145 1 97.44 136 MET B C 1
ATOM 4808 O O . MET B 1 136 ? -1.494 20.391 -0.179 1 97.44 136 MET B O 1
ATOM 4812 N N . TRP B 1 137 ? 0.694 20.656 -0.838 1 94.75 137 TRP B N 1
ATOM 4813 C CA . TRP B 1 137 ? 0.512 19.719 -1.941 1 94.75 137 TRP B CA 1
ATOM 4814 C C . TRP B 1 137 ? 1.454 18.516 -1.805 1 94.75 137 TRP B C 1
ATOM 4816 O O . TRP B 1 137 ? 1.19 17.453 -2.352 1 94.75 137 TRP B O 1
ATOM 4826 N N . ILE B 1 138 ? 2.529 18.844 -1.189 1 93.62 138 ILE B N 1
ATOM 4827 C CA . ILE B 1 138 ? 3.549 17.828 -0.97 1 93.62 138 ILE B CA 1
ATOM 4828 C C . ILE B 1 138 ? 3.629 17.484 0.518 1 93.62 138 ILE B C 1
ATOM 4830 O O . ILE B 1 138 ? 3.039 18.188 1.35 1 93.62 138 ILE B O 1
ATOM 4834 N N . SER B 1 139 ? 4.211 16.5 0.953 1 93.5 139 SER B N 1
ATOM 4835 C CA . SER B 1 139 ? 4.281 16.172 2.373 1 93.5 139 SER B CA 1
ATOM 4836 C C . SER B 1 139 ? 5.109 17.203 3.137 1 93.5 139 SER B C 1
ATOM 4838 O O . SER B 1 139 ? 6.047 17.781 2.59 1 93.5 139 SER B O 1
ATOM 4840 N N . ASN B 1 140 ? 4.688 17.391 4.375 1 96.94 140 ASN B N 1
ATOM 4841 C CA . ASN B 1 140 ? 5.383 18.328 5.246 1 96.94 140 ASN B CA 1
ATOM 4842 C C . ASN B 1 140 ? 6.859 17.984 5.383 1 96.94 140 ASN B C 1
ATOM 4844 O O . ASN B 1 140 ? 7.719 18.859 5.316 1 96.94 140 ASN B O 1
ATOM 4848 N N . THR B 1 141 ? 7.09 16.766 5.426 1 95.19 141 THR B N 1
ATOM 4849 C CA . THR B 1 141 ? 8.445 16.281 5.621 1 95.19 141 THR B CA 1
ATOM 4850 C C . THR B 1 141 ? 9.297 16.531 4.379 1 95.19 141 THR B C 1
ATOM 4852 O O . THR B 1 141 ? 10.398 17.078 4.48 1 95.19 141 THR B O 1
ATOM 4855 N N . ALA B 1 142 ? 8.773 16.172 3.297 1 94.44 142 ALA B N 1
ATOM 4856 C CA . ALA B 1 142 ? 9.508 16.344 2.047 1 94.44 142 ALA B CA 1
ATOM 4857 C C . ALA B 1 142 ? 9.812 17.828 1.787 1 94.44 142 ALA B C 1
ATOM 4859 O O . ALA B 1 142 ? 10.906 18.172 1.332 1 94.44 142 ALA B O 1
ATOM 4860 N N . THR B 1 143 ? 8.898 18.641 2.07 1 97.56 143 THR B N 1
ATOM 4861 C CA . THR B 1 143 ? 9.055 20.062 1.859 1 97.56 143 THR B CA 1
ATOM 4862 C C . THR B 1 143 ? 10.156 20.625 2.756 1 97.56 143 THR B C 1
ATOM 4864 O O . THR B 1 143 ? 11.023 21.375 2.295 1 97.56 143 THR B O 1
ATOM 4867 N N . SER B 1 144 ? 10.156 20.266 3.992 1 97.81 144 SER B N 1
ATOM 4868 C CA . SER B 1 144 ? 11.164 20.766 4.926 1 97.81 144 SER B CA 1
ATOM 4869 C C . SER B 1 144 ? 12.555 20.25 4.562 1 97.81 144 SER B C 1
ATOM 4871 O O . SER B 1 144 ? 13.531 21 4.656 1 97.81 144 SER B O 1
ATOM 4873 N N . LEU B 1 145 ? 12.617 19.016 4.117 1 96.12 145 LEU B N 1
ATOM 4874 C CA . LEU B 1 145 ? 13.898 18.438 3.721 1 96.12 145 LEU B CA 1
ATOM 4875 C C . LEU B 1 145 ? 14.477 19.172 2.516 1 96.12 145 LEU B C 1
ATOM 4877 O O . LEU B 1 145 ? 15.695 19.328 2.412 1 96.12 145 LEU B O 1
ATOM 4881 N N . MET B 1 146 ? 13.578 19.531 1.674 1 95.62 146 MET B N 1
ATOM 4882 C CA . MET B 1 146 ? 14.016 20.219 0.458 1 95.62 146 MET B CA 1
ATOM 4883 C C . MET B 1 146 ? 14.438 21.641 0.76 1 95.62 146 MET B C 1
ATOM 4885 O O . MET B 1 146 ? 15.391 22.156 0.172 1 95.62 146 MET B O 1
ATOM 4889 N N . MET B 1 147 ? 13.836 22.312 1.678 1 97.5 147 MET B N 1
ATOM 4890 C CA . MET B 1 147 ? 14.062 23.719 1.972 1 97.5 147 MET B CA 1
ATOM 4891 C C . MET B 1 147 ? 15.328 23.906 2.809 1 97.5 147 MET B C 1
ATOM 4893 O O . MET B 1 147 ? 15.984 24.953 2.725 1 97.5 147 MET B O 1
ATOM 4897 N N . LEU B 1 148 ? 15.719 22.875 3.531 1 97 148 LEU B N 1
ATOM 4898 C CA . LEU B 1 148 ? 16.797 22.984 4.5 1 97 148 LEU B CA 1
ATOM 4899 C C . LEU B 1 148 ? 18.109 23.344 3.812 1 97 148 LEU B C 1
ATOM 4901 O O . LEU B 1 148 ? 18.766 24.312 4.188 1 97 148 LEU B O 1
ATOM 4905 N N . PRO B 1 149 ? 18.484 22.609 2.789 1 95.12 149 PRO B N 1
ATOM 4906 C CA . PRO B 1 149 ? 19.75 22.953 2.143 1 95.12 149 PRO B CA 1
ATOM 4907 C C . PRO B 1 149 ? 19.719 24.328 1.484 1 95.12 149 PRO B C 1
ATOM 4909 O O . PRO B 1 149 ? 20.75 25.016 1.425 1 95.12 149 PRO B O 1
ATOM 4912 N N . ILE B 1 150 ? 18.656 24.719 0.952 1 94.38 150 ILE B N 1
ATOM 4913 C CA . ILE B 1 150 ? 18.531 26.047 0.362 1 94.38 150 ILE B CA 1
ATOM 4914 C C . ILE B 1 150 ? 18.719 27.109 1.438 1 94.38 150 ILE B C 1
ATOM 4916 O O . ILE B 1 150 ? 19.438 28.094 1.223 1 94.38 150 ILE B O 1
ATOM 4920 N N . ALA B 1 151 ? 18.109 26.906 2.566 1 95.38 151 ALA B N 1
ATOM 4921 C CA . ALA B 1 151 ? 18.234 27.828 3.684 1 95.38 151 ALA B CA 1
ATOM 4922 C C . ALA B 1 151 ? 19.672 27.922 4.168 1 95.38 151 ALA B C 1
ATOM 4924 O O . ALA B 1 151 ? 20.188 29 4.434 1 95.38 151 ALA B O 1
ATOM 4925 N N . LEU B 1 152 ? 20.328 26.781 4.254 1 94.12 152 LEU B N 1
ATOM 4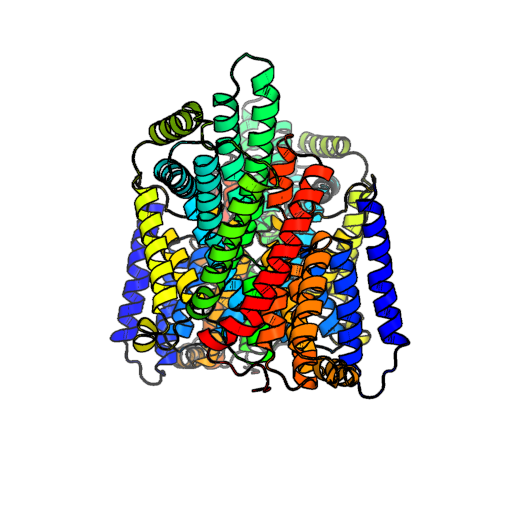926 C CA . LEU B 1 152 ? 21.719 26.734 4.699 1 94.12 152 LEU B CA 1
ATOM 4927 C C . LEU B 1 152 ? 22.625 27.484 3.725 1 94.12 152 LEU B C 1
ATOM 4929 O O . LEU B 1 152 ? 23.562 28.172 4.141 1 94.12 152 LEU B O 1
ATOM 4933 N N . ALA B 1 153 ? 22.344 27.328 2.531 1 91.12 153 ALA B N 1
ATOM 4934 C CA . ALA B 1 153 ? 23.141 28.016 1.518 1 91.12 153 ALA B CA 1
ATOM 4935 C C . ALA B 1 153 ? 22.984 29.531 1.647 1 91.12 153 ALA B C 1
ATOM 4937 O O . ALA B 1 153 ? 23.953 30.281 1.499 1 91.12 153 ALA B O 1
ATOM 4938 N N . VAL B 1 154 ? 21.844 29.953 1.892 1 89.75 154 VAL B N 1
ATOM 4939 C CA . VAL B 1 154 ? 21.562 31.391 2.043 1 89.75 154 VAL B CA 1
ATOM 4940 C C . VAL B 1 154 ? 22.25 31.922 3.299 1 89.75 154 VAL B C 1
ATOM 4942 O O . VAL B 1 154 ? 22.859 33 3.273 1 89.75 154 VAL B O 1
ATOM 4945 N N . ILE B 1 155 ? 22.156 31.188 4.387 1 89.75 155 ILE B N 1
ATOM 4946 C CA . ILE B 1 155 ? 22.781 31.594 5.645 1 89.75 155 ILE B CA 1
ATOM 4947 C C . ILE B 1 155 ? 24.297 31.688 5.461 1 89.75 155 ILE B C 1
ATOM 4949 O O . ILE B 1 155 ? 24.922 32.625 5.957 1 89.75 155 ILE B O 1
ATOM 4953 N N . ASN B 1 156 ? 24.812 30.719 4.777 1 87.19 156 ASN B N 1
ATOM 4954 C CA . ASN B 1 156 ? 26.25 30.703 4.539 1 87.19 156 ASN B CA 1
ATOM 4955 C C . ASN B 1 156 ? 26.703 31.906 3.709 1 87.19 156 ASN B C 1
ATOM 4957 O O . ASN B 1 156 ? 27.812 32.406 3.877 1 87.19 156 ASN B O 1
ATOM 4961 N N . GLN B 1 157 ? 25.938 32.312 2.92 1 83.94 157 GLN B N 1
ATOM 4962 C CA . GLN B 1 157 ? 26.25 33.469 2.072 1 83.94 157 GLN B CA 1
ATOM 4963 C C . GLN B 1 157 ? 26.141 34.781 2.85 1 83.94 157 GLN B C 1
ATOM 4965 O O . GLN B 1 157 ? 26.812 35.75 2.525 1 83.94 157 GLN B O 1
ATOM 4970 N N . LEU B 1 158 ? 25.234 34.875 3.77 1 77.38 158 LEU B N 1
ATOM 4971 C CA . LEU B 1 158 ? 25.047 36.062 4.582 1 77.38 158 LEU B CA 1
ATOM 4972 C C . LEU B 1 158 ? 26.188 36.25 5.574 1 77.38 158 LEU B C 1
ATOM 4974 O O . LEU B 1 158 ? 26.469 37.375 6.012 1 77.38 158 LEU B O 1
ATOM 4978 N N . SER B 1 159 ? 26.844 35.25 6.246 1 65.5 159 SER B N 1
ATOM 4979 C CA . SER B 1 159 ? 27.844 35.344 7.301 1 65.5 159 SER B CA 1
ATOM 4980 C C . SER B 1 159 ? 29.25 35.156 6.746 1 65.5 159 SER B C 1
ATOM 4982 O O . SER B 1 159 ? 29.891 34.125 6.953 1 65.5 159 SER B O 1
ATOM 4984 N N . PRO B 1 160 ? 29.734 36.156 5.922 1 52.69 160 PRO B N 1
ATOM 4985 C CA . PRO B 1 160 ? 31.172 35.969 5.703 1 52.69 160 PRO B CA 1
ATOM 4986 C C . PRO B 1 160 ? 31.969 35.969 7 1 52.69 160 PRO B C 1
ATOM 4988 O O . PRO B 1 160 ? 31.422 36.219 8.07 1 52.69 160 PRO B O 1
ATOM 4991 N N . GLU B 1 161 ? 33.344 36.438 7.176 1 46.97 161 GLU B N 1
ATOM 4992 C CA . GLU B 1 161 ? 34.5 36.281 8.055 1 46.97 161 GLU B CA 1
ATOM 4993 C C . GLU B 1 161 ? 34.25 36.938 9.414 1 46.97 161 GLU B C 1
ATOM 4995 O O . GLU B 1 161 ? 35.031 36.719 10.352 1 46.97 161 GLU B O 1
ATOM 5000 N N . ALA B 1 162 ? 33.469 38.062 9.695 1 50.28 162 ALA B N 1
ATOM 5001 C CA . ALA B 1 162 ? 33.812 38.875 10.859 1 50.28 162 ALA B CA 1
ATOM 5002 C C . ALA B 1 162 ? 32.969 38.5 12.07 1 50.28 162 ALA B C 1
ATOM 5004 O O . ALA B 1 162 ? 31.844 38 11.914 1 50.28 162 ALA B O 1
ATOM 5005 N N . SER B 1 163 ? 33.375 38.469 13.328 1 49.78 163 SER B N 1
ATOM 5006 C CA . SER B 1 163 ? 33 38.125 14.695 1 49.78 163 SER B CA 1
ATOM 5007 C C . SER B 1 163 ? 31.562 38.531 15 1 49.78 163 SER B C 1
ATOM 5009 O O . SER B 1 163 ? 30.797 37.75 15.562 1 49.78 163 SER B O 1
ATOM 5011 N N . GLN B 1 164 ? 31.047 39.781 15 1 50.53 164 GLN B N 1
ATOM 5012 C CA . GLN B 1 164 ? 29.719 40.312 15.297 1 50.53 164 GLN B CA 1
ATOM 5013 C C . GLN B 1 164 ? 28.672 39.719 14.367 1 50.53 164 GLN B C 1
ATOM 5015 O O . GLN B 1 164 ? 27.516 39.562 14.75 1 50.53 164 GLN B O 1
ATOM 5020 N N . GLU B 1 165 ? 29.031 39.062 13.305 1 59.56 165 GLU B N 1
ATOM 5021 C CA . GLU B 1 165 ? 28.25 38.531 12.203 1 59.56 165 GLU B CA 1
ATOM 5022 C C . GLU B 1 165 ? 27.812 37.094 12.5 1 59.56 165 GLU B C 1
ATOM 5024 O O . GLU B 1 165 ? 26.75 36.656 12.031 1 59.56 165 GLU B O 1
ATOM 5029 N N . ALA B 1 166 ? 28.469 36.656 13.609 1 68.69 166 ALA B N 1
ATOM 5030 C CA . ALA B 1 166 ? 28.141 35.281 13.922 1 68.69 166 ALA B CA 1
ATOM 5031 C C . ALA B 1 166 ? 26.828 35.188 14.688 1 68.69 166 ALA B C 1
ATOM 5033 O O . ALA B 1 166 ? 26.031 34.281 14.477 1 68.69 166 ALA B O 1
ATOM 5034 N N . LYS B 1 167 ? 26.641 36.125 15.641 1 76.88 167 LYS B N 1
ATOM 5035 C CA . LYS B 1 167 ? 25.422 36.156 16.453 1 76.88 167 LYS B CA 1
ATOM 5036 C C . LYS B 1 167 ? 24.203 36.438 15.586 1 76.88 167 LYS B C 1
ATOM 5038 O O . LYS B 1 167 ? 23.141 35.812 15.773 1 76.88 167 LYS B O 1
ATOM 5043 N N . GLU B 1 168 ? 24.422 37.375 14.852 1 79.81 168 GLU B N 1
ATOM 5044 C CA . GLU B 1 168 ? 23.344 37.719 13.938 1 79.81 168 GLU B CA 1
ATOM 5045 C C . GLU B 1 168 ? 23.047 36.562 12.977 1 79.81 168 GLU B C 1
ATOM 5047 O O . GLU B 1 168 ? 21.891 36.281 12.672 1 79.81 168 GLU B O 1
ATOM 5052 N N . THR B 1 169 ? 24.094 36 12.539 1 82.69 169 THR B N 1
ATOM 5053 C CA . THR B 1 169 ? 23.953 34.875 11.648 1 82.69 169 THR B CA 1
ATOM 5054 C C . THR B 1 169 ? 23.234 33.719 12.352 1 82.69 169 THR B C 1
ATOM 5056 O O . THR B 1 169 ? 22.406 33.031 11.742 1 82.69 169 THR B O 1
ATOM 5059 N N . ASN B 1 170 ? 23.562 33.531 13.602 1 88.62 170 ASN B N 1
ATOM 5060 C CA . ASN B 1 170 ? 22.891 32.5 14.391 1 88.62 170 ASN B CA 1
ATOM 5061 C C . ASN B 1 170 ? 21.406 32.812 14.578 1 88.62 170 ASN B C 1
ATOM 5063 O O . ASN B 1 170 ? 20.578 31.922 14.547 1 88.62 170 ASN B O 1
ATOM 5067 N N . LYS B 1 171 ? 21.172 34.062 14.766 1 90.81 171 LYS B N 1
ATOM 5068 C CA . LYS B 1 171 ? 19.781 34.5 14.914 1 90.81 171 LYS B CA 1
ATOM 5069 C C . LYS B 1 171 ? 19 34.281 13.633 1 90.81 171 LYS B C 1
ATOM 5071 O O . LYS B 1 171 ? 17.844 33.844 13.68 1 90.81 171 LYS B O 1
ATOM 5076 N N . ILE B 1 172 ? 19.562 34.562 12.508 1 91.19 172 ILE B N 1
ATOM 5077 C CA . ILE B 1 172 ? 18.953 34.344 11.203 1 91.19 172 ILE B CA 1
ATOM 5078 C C . ILE B 1 172 ? 18.703 32.844 11 1 91.19 172 ILE B C 1
ATOM 5080 O O . ILE B 1 172 ? 17.641 32.438 10.531 1 91.19 172 ILE B O 1
ATOM 5084 N N . GLY B 1 173 ? 19.719 32.094 11.359 1 94.12 173 GLY B N 1
ATOM 5085 C CA . GLY B 1 173 ? 19.594 30.641 11.25 1 94.12 173 GLY B CA 1
ATOM 5086 C C . GLY B 1 173 ? 18.438 30.078 12.055 1 94.12 173 GLY B C 1
ATOM 5087 O O . GLY B 1 173 ? 17.672 29.25 11.555 1 94.12 173 GLY B O 1
ATOM 5088 N N . LYS B 1 174 ? 18.297 30.516 13.289 1 96 174 LYS B N 1
ATOM 5089 C CA . LYS B 1 174 ? 17.219 30.047 14.156 1 96 174 LYS B CA 1
ATOM 5090 C C . LYS B 1 174 ? 15.859 30.422 13.586 1 96 174 LYS B C 1
ATOM 5092 O O . LYS B 1 174 ? 14.961 29.594 13.523 1 96 174 LYS B O 1
ATOM 5097 N N . ALA B 1 175 ? 15.742 31.641 13.125 1 96.31 175 ALA B N 1
ATOM 5098 C CA . ALA B 1 175 ? 14.477 32.125 12.586 1 96.31 175 ALA B CA 1
ATOM 5099 C C . ALA B 1 175 ? 14.109 31.375 11.305 1 96.31 175 ALA B C 1
ATOM 5101 O O . ALA B 1 175 ? 12.953 31 11.102 1 96.31 175 ALA B O 1
ATOM 5102 N N . LEU B 1 176 ? 15.07 31.141 10.484 1 96.06 176 LEU B N 1
ATOM 5103 C CA . LEU B 1 176 ? 14.836 30.453 9.219 1 96.06 176 LEU B CA 1
ATOM 5104 C C . LEU B 1 176 ? 14.453 29 9.453 1 96.06 176 LEU B C 1
ATOM 5106 O O . LEU B 1 176 ? 13.516 28.484 8.828 1 96.06 176 LEU B O 1
ATOM 5110 N N . MET B 1 177 ? 15.18 28.375 10.328 1 97.75 177 MET B N 1
ATOM 5111 C CA . MET B 1 177 ? 14.906 26.969 10.625 1 97.75 177 MET B CA 1
ATOM 5112 C C . MET B 1 177 ? 13.508 26.797 11.203 1 97.75 177 MET B C 1
ATOM 5114 O O . MET B 1 177 ? 12.734 25.969 10.727 1 97.75 177 MET B O 1
ATOM 5118 N N . LEU B 1 178 ? 13.18 27.609 12.172 1 98.25 178 LEU B N 1
ATOM 5119 C CA . LEU B 1 178 ? 11.859 27.547 12.781 1 98.25 178 LEU B CA 1
ATOM 5120 C C . LEU B 1 178 ? 10.781 27.938 11.773 1 98.25 178 LEU B C 1
ATOM 5122 O O . LEU B 1 178 ? 9.695 27.359 11.75 1 98.25 178 LEU B O 1
ATOM 5126 N N . GLY B 1 179 ? 11.109 28.938 10.969 1 98.31 179 GLY B N 1
ATOM 5127 C CA . GLY B 1 179 ? 10.18 29.344 9.93 1 98.31 179 GLY B CA 1
ATOM 5128 C C . GLY B 1 179 ? 9.812 28.234 8.977 1 98.31 179 GLY B C 1
ATOM 5129 O O . GLY B 1 179 ? 8.641 28.047 8.633 1 98.31 179 GLY B O 1
ATOM 5130 N N . ILE B 1 180 ? 10.773 27.484 8.57 1 98.44 180 ILE B N 1
ATOM 5131 C CA . ILE B 1 180 ? 10.562 26.375 7.648 1 98.44 180 ILE B CA 1
ATOM 5132 C C . ILE B 1 180 ? 9.719 25.297 8.328 1 98.44 180 ILE B C 1
ATOM 5134 O O . ILE B 1 180 ? 8.719 24.844 7.762 1 98.44 180 ILE B O 1
ATOM 5138 N N . ALA B 1 181 ? 10.047 24.953 9.531 1 98.44 181 ALA B N 1
ATOM 5139 C CA . ALA B 1 181 ? 9.344 23.891 10.25 1 98.44 181 ALA B CA 1
ATOM 5140 C C . ALA B 1 181 ? 7.887 24.266 10.5 1 98.44 181 ALA B C 1
ATOM 5142 O O . ALA B 1 181 ? 6.977 23.484 10.203 1 98.44 181 ALA B O 1
ATOM 5143 N N . TYR B 1 182 ? 7.68 25.453 11.031 1 98.56 182 TYR B N 1
ATOM 5144 C CA . TYR B 1 182 ? 6.336 25.891 11.383 1 98.56 182 TYR B CA 1
ATOM 5145 C C . TYR B 1 182 ? 5.48 26.094 10.141 1 98.56 182 TYR B C 1
ATOM 5147 O O . TYR B 1 182 ? 4.301 25.734 10.125 1 98.56 182 TYR B O 1
ATOM 5155 N N . SER B 1 183 ? 6.086 26.625 9.102 1 98.69 183 SER B N 1
ATOM 5156 C CA . SER B 1 183 ? 5.344 26.875 7.875 1 98.69 183 SER B CA 1
ATOM 5157 C C . SER B 1 183 ? 4.949 25.578 7.191 1 98.69 183 SER B C 1
ATOM 5159 O O . SER B 1 183 ? 3.898 25.484 6.555 1 98.69 183 SER B O 1
ATOM 5161 N N . ALA B 1 184 ? 5.781 24.578 7.293 1 98.56 184 ALA B N 1
ATOM 5162 C CA . ALA B 1 184 ? 5.426 23.281 6.742 1 98.56 184 ALA B CA 1
ATOM 5163 C C . ALA B 1 184 ? 4.16 22.734 7.398 1 98.56 184 ALA B C 1
ATOM 5165 O O . ALA B 1 184 ? 3.238 22.297 6.711 1 98.56 184 ALA B O 1
ATOM 5166 N N . SER B 1 185 ? 4.07 22.812 8.68 1 98.25 185 SER B N 1
ATOM 5167 C CA . SER B 1 185 ? 2.902 22.328 9.414 1 98.25 185 SER B CA 1
ATOM 5168 C C . SER B 1 185 ? 1.676 23.188 9.125 1 98.25 185 SER B C 1
ATOM 5170 O O . SER B 1 185 ? 0.579 22.656 8.922 1 98.25 185 SER B O 1
ATOM 5172 N N . ILE B 1 186 ? 1.901 24.469 9.117 1 98.62 186 ILE B N 1
ATOM 5173 C CA . ILE B 1 186 ? 0.809 25.406 8.875 1 98.62 186 ILE B CA 1
ATOM 5174 C C . ILE B 1 186 ? 0.261 25.203 7.465 1 98.62 186 ILE B C 1
ATOM 5176 O O . ILE B 1 186 ? -0.955 25.125 7.27 1 98.62 186 ILE B O 1
ATOM 5180 N N . GLY B 1 187 ? 1.154 25.109 6.504 1 98.44 187 GLY B N 1
ATOM 5181 C CA . GLY B 1 187 ? 0.743 24.906 5.125 1 98.44 187 GLY B CA 1
ATOM 5182 C C . GLY B 1 187 ? -0.025 23.609 4.922 1 98.44 187 GLY B C 1
ATOM 5183 O O . GLY B 1 187 ? -0.957 23.562 4.117 1 98.44 187 GLY B O 1
ATOM 5184 N N . GLY B 1 188 ? 0.351 22.609 5.602 1 97.88 188 GLY B N 1
ATOM 5185 C CA . GLY B 1 188 ? -0.303 21.312 5.496 1 97.88 188 GLY B CA 1
ATOM 5186 C C . GLY B 1 188 ? -1.773 21.359 5.867 1 97.88 188 GLY B C 1
ATOM 5187 O O . GLY B 1 188 ? -2.564 20.531 5.387 1 97.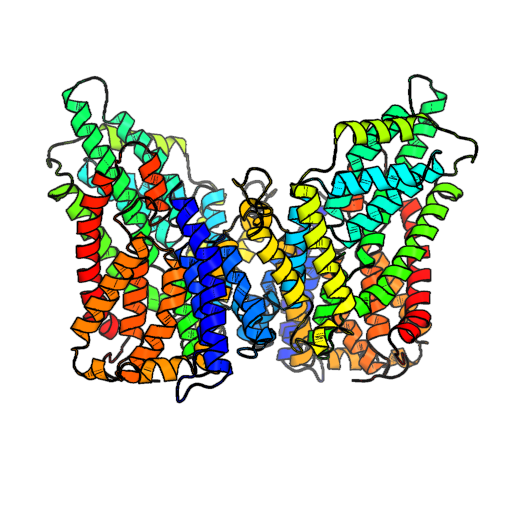88 188 GLY B O 1
ATOM 5188 N N . VAL B 1 189 ? -2.172 22.266 6.621 1 97.81 189 VAL B N 1
ATOM 5189 C CA . VAL B 1 189 ? -3.541 22.391 7.109 1 97.81 189 VAL B CA 1
ATOM 5190 C C . VAL B 1 189 ? -4.441 22.922 5.996 1 97.81 189 VAL B C 1
ATOM 5192 O O . VAL B 1 189 ? -5.652 22.688 6.008 1 97.81 189 VAL B O 1
ATOM 5195 N N . ALA B 1 190 ? -3.938 23.5 5.012 1 98.19 190 ALA B N 1
ATOM 5196 C CA . ALA B 1 190 ? -4.668 24.344 4.062 1 98.19 190 ALA B CA 1
ATOM 5197 C C . ALA B 1 190 ? -5.527 23.484 3.133 1 98.19 190 ALA B C 1
ATOM 5199 O O . ALA B 1 190 ? -6.633 23.891 2.762 1 98.19 190 ALA B O 1
ATOM 5200 N N . THR B 1 191 ? -4.996 22.375 2.756 1 97.62 191 THR B N 1
ATOM 5201 C CA . THR B 1 191 ? -5.73 21.516 1.835 1 97.62 191 THR B CA 1
ATOM 5202 C C . THR B 1 191 ? -5.992 20.141 2.459 1 97.62 191 THR B C 1
ATOM 5204 O O . THR B 1 191 ? -5.344 19.766 3.438 1 97.62 191 THR B O 1
ATOM 5207 N N . LEU B 1 192 ? -6.941 19.484 1.864 1 96.25 192 LEU B N 1
ATOM 5208 C CA . LEU B 1 192 ? -7.363 18.188 2.398 1 96.25 192 LEU B CA 1
ATOM 5209 C C . LEU B 1 192 ? -6.215 17.188 2.354 1 96.25 192 LEU B C 1
ATOM 5211 O O . LEU B 1 192 ? -6.105 16.328 3.23 1 96.25 192 LEU B O 1
ATOM 5215 N N . ILE B 1 193 ? -5.316 17.25 1.363 1 95.75 193 ILE B N 1
ATOM 5216 C CA . ILE B 1 193 ? -4.27 16.266 1.177 1 95.75 193 ILE B CA 1
ATOM 5217 C C . ILE B 1 193 ? -2.959 16.766 1.774 1 95.75 193 ILE B C 1
ATOM 5219 O O . ILE B 1 193 ? -1.922 16.109 1.669 1 95.75 193 ILE B O 1
ATOM 5223 N N . GLY B 1 194 ? -2.979 17.938 2.389 1 96.88 194 GLY B N 1
ATOM 5224 C CA . GLY B 1 194 ? -1.755 18.562 2.857 1 96.88 194 GLY B CA 1
ATOM 5225 C C . GLY B 1 194 ? -1.144 17.859 4.055 1 96.88 194 GLY B C 1
ATOM 5226 O O . GLY B 1 194 ? 0.078 17.844 4.219 1 96.88 194 GLY B O 1
ATOM 5227 N N . THR B 1 195 ? -1.983 17.438 4.883 1 96.31 195 THR B N 1
ATOM 5228 C CA . THR B 1 195 ? -1.524 16.688 6.047 1 96.31 195 THR B CA 1
ATOM 5229 C C . THR B 1 195 ? -2.471 15.523 6.348 1 96.31 195 THR B C 1
ATOM 5231 O O . THR B 1 195 ? -3.676 15.625 6.113 1 96.31 195 THR B O 1
ATOM 5234 N N . PRO B 1 196 ? -1.956 14.453 6.816 1 96.5 196 PRO B N 1
ATOM 5235 C CA . PRO B 1 196 ? -2.75 13.25 7.047 1 96.5 196 PRO B CA 1
ATOM 5236 C C . PRO B 1 196 ? -3.891 13.469 8.039 1 96.5 196 PRO B C 1
ATOM 5238 O O . PRO B 1 196 ? -4.934 12.82 7.938 1 96.5 196 PRO B O 1
ATOM 5241 N N . THR B 1 197 ? -3.807 14.328 8.945 1 97.81 197 THR B N 1
ATOM 5242 C CA . THR B 1 197 ? -4.852 14.547 9.938 1 97.81 197 THR B CA 1
ATOM 5243 C C . THR B 1 197 ? -6.133 15.047 9.281 1 97.81 197 THR B C 1
ATOM 5245 O O . THR B 1 197 ? -7.234 14.695 9.703 1 97.81 197 THR B O 1
ATOM 5248 N N . ASN B 1 198 ? -6.008 15.836 8.203 1 98.19 198 ASN B N 1
ATOM 5249 C CA . ASN B 1 198 ? -7.176 16.328 7.48 1 98.19 198 ASN B CA 1
ATOM 5250 C C . ASN B 1 198 ? -7.965 15.188 6.84 1 98.19 198 ASN B C 1
ATOM 5252 O O . ASN B 1 198 ? -9.195 15.156 6.922 1 98.19 198 ASN B O 1
ATOM 5256 N N . ILE B 1 199 ? -7.25 14.328 6.27 1 96.75 199 ILE B N 1
ATOM 5257 C CA . ILE B 1 199 ? -7.883 13.234 5.539 1 96.75 199 ILE B CA 1
ATOM 5258 C C . ILE B 1 199 ? -8.539 12.266 6.52 1 96.75 199 ILE B C 1
ATOM 5260 O O . ILE B 1 199 ? -9.602 11.711 6.238 1 96.75 199 ILE B O 1
ATOM 5264 N N . ILE B 1 200 ? -7.91 12.062 7.629 1 97.19 200 ILE B N 1
ATOM 5265 C CA . ILE B 1 200 ? -8.492 11.188 8.641 1 97.19 200 ILE B CA 1
ATOM 5266 C C . ILE B 1 200 ? -9.82 11.781 9.125 1 97.19 200 ILE B C 1
ATOM 5268 O O . ILE B 1 200 ? -10.789 11.047 9.336 1 97.19 200 ILE B O 1
ATOM 5272 N N . LEU B 1 201 ? -9.852 13.078 9.336 1 98.38 201 LEU B N 1
ATOM 5273 C CA . LEU B 1 201 ? -11.109 13.727 9.688 1 98.38 201 LEU B CA 1
ATOM 5274 C C . LEU B 1 201 ? -12.18 13.445 8.641 1 98.38 201 LEU B C 1
ATOM 5276 O O . LEU B 1 201 ? -13.297 13.047 8.984 1 98.38 201 LEU B O 1
ATOM 5280 N N . ALA B 1 202 ? -11.805 13.68 7.395 1 98.12 202 ALA B N 1
ATOM 5281 C CA . ALA B 1 202 ? -12.766 13.469 6.312 1 98.12 202 ALA B CA 1
ATOM 5282 C C . ALA B 1 202 ? -13.25 12.023 6.285 1 98.12 202 ALA B C 1
ATOM 5284 O O . ALA B 1 202 ? -14.438 11.766 6.062 1 98.12 202 ALA B O 1
ATOM 5285 N N . GLY B 1 203 ? -12.375 11.102 6.492 1 97.38 203 GLY B N 1
ATOM 5286 C CA . GLY B 1 203 ? -12.742 9.695 6.523 1 97.38 203 GLY B CA 1
ATOM 5287 C C . GLY B 1 203 ? -13.656 9.344 7.68 1 97.38 203 GLY B C 1
ATOM 5288 O O . GLY B 1 203 ? -14.641 8.625 7.5 1 97.38 203 GLY B O 1
ATOM 5289 N N . VAL B 1 204 ? -13.312 9.812 8.859 1 97.5 204 VAL B N 1
ATOM 5290 C CA . VAL B 1 204 ? -14.094 9.508 10.047 1 97.5 204 VAL B CA 1
ATOM 5291 C C . VAL B 1 204 ? -15.492 10.117 9.922 1 97.5 204 VAL B C 1
ATOM 5293 O O . VAL B 1 204 ? -16.484 9.469 10.25 1 97.5 204 VAL B O 1
ATOM 5296 N N . VAL B 1 205 ? -15.594 11.312 9.414 1 97.88 205 VAL B N 1
ATOM 5297 C CA . VAL B 1 205 ? -16.875 11.977 9.203 1 97.88 205 VAL B CA 1
ATOM 5298 C C . VAL B 1 205 ? -17.719 11.18 8.227 1 97.88 205 VAL B C 1
ATOM 5300 O O . VAL B 1 205 ? -18.922 10.977 8.445 1 97.88 205 VAL B O 1
ATOM 5303 N N . LYS B 1 206 ? -17.062 10.789 7.219 1 96.81 206 LYS B N 1
ATOM 5304 C CA . LYS B 1 206 ? -17.781 9.984 6.234 1 96.81 206 LYS B CA 1
ATOM 5305 C C . LYS B 1 206 ? -18.266 8.672 6.844 1 96.81 206 LYS B C 1
ATOM 5307 O O . LYS B 1 206 ? -19.406 8.25 6.602 1 96.81 206 LYS B O 1
ATOM 5312 N N . GLU B 1 207 ? -17.438 8.07 7.602 1 93.94 207 GLU B N 1
ATOM 5313 C CA . GLU B 1 207 ? -17.766 6.785 8.211 1 93.94 207 GLU B CA 1
ATOM 5314 C C . GLU B 1 207 ? -18.875 6.93 9.242 1 93.94 207 GLU B C 1
ATOM 5316 O O . GLU B 1 207 ? -19.797 6.117 9.281 1 93.94 207 GLU B O 1
ATOM 5321 N N . MET B 1 208 ? -18.828 7.973 10.016 1 93.81 208 MET B N 1
ATOM 5322 C CA . MET B 1 208 ? -19.734 8.125 11.156 1 93.81 208 MET B CA 1
ATOM 5323 C C . MET B 1 208 ? -21.078 8.711 10.719 1 93.81 208 MET B C 1
ATOM 5325 O O . MET B 1 208 ? -22.125 8.344 11.25 1 93.81 208 MET B O 1
ATOM 5329 N N . TYR B 1 209 ? -21.031 9.586 9.68 1 95.44 209 TYR B N 1
ATOM 5330 C CA . TYR B 1 209 ? -22.234 10.359 9.398 1 95.44 209 TYR B CA 1
ATOM 5331 C C . TYR B 1 209 ? -22.656 10.195 7.945 1 95.44 209 TYR B C 1
ATOM 5333 O O . TYR B 1 209 ? -23.734 10.672 7.551 1 95.44 209 TYR B O 1
ATOM 5341 N N . GLY B 1 210 ? -21.859 9.57 7.145 1 94.31 210 GLY B N 1
ATOM 5342 C CA . GLY B 1 210 ? -22.125 9.508 5.719 1 94.31 210 GLY B CA 1
ATOM 5343 C C . GLY B 1 210 ? -21.969 10.844 5.016 1 94.31 210 GLY B C 1
ATOM 5344 O O . GLY B 1 210 ? -22.438 11.016 3.889 1 94.31 210 GLY B O 1
ATOM 5345 N N . TYR B 1 211 ? -21.328 11.805 5.68 1 96.38 211 TYR B N 1
ATOM 5346 C CA . TYR B 1 211 ? -21.109 13.141 5.145 1 96.38 211 TYR B CA 1
ATOM 5347 C C . TYR B 1 211 ? -19.75 13.242 4.473 1 96.38 211 TYR B C 1
ATOM 5349 O O . TYR B 1 211 ? -18.734 12.789 5.027 1 96.38 211 TYR B O 1
ATOM 5357 N N . GLU B 1 212 ? -19.75 13.805 3.336 1 95.5 212 GLU B N 1
ATOM 5358 C CA . GLU B 1 212 ? -18.484 13.945 2.611 1 95.5 212 GLU B CA 1
ATOM 5359 C C . GLU B 1 212 ? -17.969 15.383 2.684 1 95.5 212 GLU B C 1
ATOM 5361 O O . GLU B 1 212 ? -18.641 16.312 2.227 1 95.5 212 GLU B O 1
ATOM 5366 N N . ILE B 1 213 ? -16.828 15.539 3.26 1 96.88 213 ILE B N 1
ATOM 5367 C CA . ILE B 1 213 ? -16.125 16.812 3.191 1 96.88 213 ILE B CA 1
ATOM 5368 C C . ILE B 1 213 ? -15.344 16.906 1.883 1 96.88 213 ILE B C 1
ATOM 5370 O O . ILE B 1 213 ? -14.32 16.25 1.716 1 96.88 213 ILE B O 1
ATOM 5374 N N . SER B 1 214 ? -15.758 17.719 0.994 1 95.62 214 SER B N 1
ATOM 5375 C CA . SER B 1 214 ? -15.086 17.844 -0.295 1 95.62 214 SER B CA 1
ATOM 5376 C C . SER B 1 214 ? -13.789 18.641 -0.167 1 95.62 214 SER B C 1
ATOM 5378 O O . SER B 1 214 ? -13.578 19.344 0.829 1 95.62 214 SER B O 1
ATOM 5380 N N . PHE B 1 215 ? -12.969 18.484 -1.187 1 96.38 215 PHE B N 1
ATOM 5381 C CA . PHE B 1 215 ? -11.727 19.25 -1.247 1 96.38 215 PHE B CA 1
ATOM 5382 C C . PHE B 1 215 ? -12 20.734 -1.177 1 96.38 215 PHE B C 1
ATOM 5384 O O . PHE B 1 215 ? -11.359 21.469 -0.413 1 96.38 215 PHE B O 1
ATOM 5391 N N . TYR B 1 216 ? -12.93 21.156 -1.913 1 95.44 216 TYR B N 1
ATOM 5392 C CA . TYR B 1 216 ? -13.281 22.562 -1.974 1 95.44 216 TYR B CA 1
ATOM 5393 C C . TYR B 1 216 ? -13.781 23.062 -0.623 1 95.44 216 TYR B C 1
ATOM 5395 O O . TYR B 1 216 ? -13.383 24.141 -0.158 1 95.44 216 TYR B O 1
ATOM 5403 N N . GLN B 1 217 ? -14.672 22.312 -0.064 1 96.12 217 GLN B N 1
ATOM 5404 C CA . GLN B 1 217 ? -15.227 22.703 1.227 1 96.12 217 GLN B CA 1
ATOM 5405 C C . GLN B 1 217 ? -14.125 22.875 2.27 1 96.12 217 GLN B C 1
ATOM 5407 O O . GLN B 1 217 ? -14.141 23.844 3.035 1 96.12 217 GLN B O 1
ATOM 5412 N N . TRP B 1 218 ? -13.211 21.938 2.312 1 97.94 218 TRP B N 1
ATOM 5413 C CA . TRP B 1 218 ? -12.109 22.047 3.256 1 97.94 218 TRP B CA 1
ATOM 5414 C C . TRP B 1 218 ? -11.234 23.25 2.922 1 97.94 218 TRP B C 1
ATOM 5416 O O . TRP B 1 218 ? -10.852 24.016 3.811 1 97.94 218 TRP B O 1
ATOM 5426 N N . LEU B 1 219 ? -10.922 23.375 1.657 1 97.5 219 LEU B N 1
ATOM 5427 C CA . LEU B 1 219 ? -10.062 24.469 1.215 1 97.5 219 LEU B CA 1
ATOM 5428 C C . LEU B 1 219 ? -10.641 25.828 1.634 1 97.5 219 LEU B C 1
ATOM 5430 O O . LEU B 1 219 ? -9.898 26.734 1.992 1 97.5 219 LEU B O 1
ATOM 5434 N N . LEU B 1 220 ? -11.883 25.984 1.608 1 96.94 220 LEU B N 1
ATOM 5435 C CA . LEU B 1 220 ? -12.57 27.234 1.943 1 96.94 220 LEU B CA 1
ATOM 5436 C C . LEU B 1 220 ? -12.312 27.625 3.395 1 96.94 220 LEU B C 1
ATOM 5438 O O . LEU B 1 220 ? -12.328 28.812 3.734 1 96.94 220 LEU B O 1
ATOM 5442 N N . PHE B 1 221 ? -12.109 26.688 4.223 1 98.19 221 PHE B N 1
ATOM 5443 C CA . PHE B 1 221 ? -11.875 26.938 5.641 1 98.19 221 PHE B CA 1
ATOM 5444 C C . PHE B 1 221 ? -10.398 26.812 5.977 1 98.19 221 PHE B C 1
ATOM 5446 O O . PHE B 1 221 ? -9.828 27.688 6.621 1 98.19 221 PHE B O 1
ATOM 5453 N N . GLY B 1 222 ? -9.75 25.703 5.488 1 98.12 222 GLY B N 1
ATOM 5454 C CA . GLY B 1 222 ? -8.359 25.391 5.809 1 98.12 222 GLY B CA 1
ATOM 5455 C C . GLY B 1 222 ? -7.387 26.438 5.301 1 98.12 222 GLY B C 1
ATOM 5456 O O . GLY B 1 222 ? -6.438 26.797 6.004 1 98.12 222 GLY B O 1
ATOM 5457 N N . PHE B 1 223 ? -7.602 26.938 4.121 1 98.31 223 PHE B N 1
ATOM 5458 C CA . PHE B 1 223 ? -6.672 27.891 3.516 1 98.31 223 PHE B CA 1
ATOM 5459 C C . PHE B 1 223 ? -6.66 29.203 4.285 1 98.31 223 PHE B C 1
ATOM 5461 O O . PHE B 1 223 ? -5.594 29.719 4.637 1 98.31 223 PHE B O 1
ATOM 5468 N N . PRO B 1 224 ? -7.785 29.812 4.602 1 98.44 224 PRO B N 1
ATOM 5469 C CA . PRO B 1 224 ? -7.789 31.062 5.352 1 98.44 224 PRO B CA 1
ATOM 5470 C C . PRO B 1 224 ? -7.121 30.938 6.719 1 98.44 224 PRO B C 1
ATOM 5472 O O . PRO B 1 224 ? -6.375 31.828 7.129 1 98.44 224 PRO B O 1
ATOM 5475 N N . ILE B 1 225 ? -7.422 29.922 7.395 1 98.44 225 ILE B N 1
ATOM 5476 C CA . ILE B 1 225 ? -6.82 29.781 8.719 1 98.44 225 ILE B CA 1
ATOM 5477 C C . ILE B 1 225 ? -5.312 29.594 8.578 1 98.44 225 ILE B C 1
ATOM 5479 O O . ILE B 1 225 ? -4.539 30.125 9.391 1 98.44 225 ILE B O 1
ATOM 5483 N N . ALA B 1 226 ? -4.883 28.781 7.613 1 98.62 226 ALA B N 1
ATOM 5484 C CA . ALA B 1 226 ? -3.451 28.625 7.371 1 98.62 226 ALA B CA 1
ATOM 5485 C C . ALA B 1 226 ? -2.785 29.953 7.055 1 98.62 226 ALA B C 1
ATOM 5487 O O . ALA B 1 226 ? 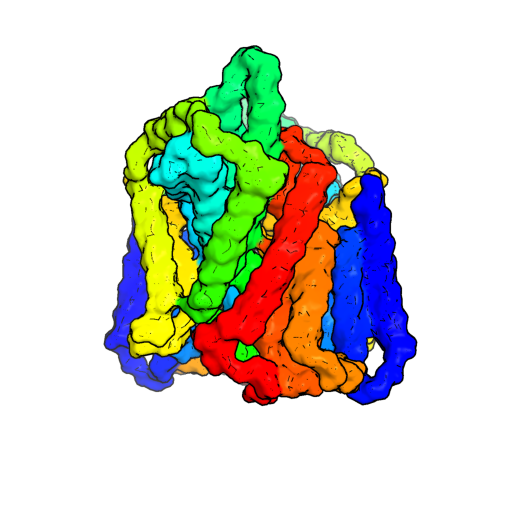-1.674 30.219 7.52 1 98.62 226 ALA B O 1
ATOM 5488 N N . LEU B 1 227 ? -3.451 30.734 6.293 1 98.62 227 LEU B N 1
ATOM 5489 C CA . LEU B 1 227 ? -2.924 32.031 5.926 1 98.62 227 LEU B CA 1
ATOM 5490 C C . LEU B 1 227 ? -2.746 32.938 7.16 1 98.62 227 LEU B C 1
ATOM 5492 O O . LEU B 1 227 ? -1.697 33.562 7.332 1 98.62 227 LEU B O 1
ATOM 5496 N N . VAL B 1 228 ? -3.727 32.969 7.965 1 98.75 228 VAL B N 1
ATOM 5497 C CA . VAL B 1 228 ? -3.668 33.781 9.172 1 98.75 228 VAL B CA 1
ATOM 5498 C C . VAL B 1 228 ? -2.57 33.25 10.102 1 98.75 228 VAL B C 1
ATOM 5500 O O . VAL B 1 228 ? -1.782 34.031 10.641 1 98.75 228 VAL B O 1
ATOM 5503 N N . LEU B 1 229 ? -2.525 31.984 10.273 1 98.75 229 LEU B N 1
ATOM 5504 C CA . LEU B 1 229 ? -1.494 31.391 11.117 1 98.75 229 LEU B CA 1
ATOM 5505 C C . LEU B 1 229 ? -0.102 31.703 10.578 1 98.75 229 LEU B C 1
ATOM 5507 O O . LEU B 1 229 ? 0.817 31.984 11.359 1 98.75 229 LEU B O 1
ATOM 5511 N N . LEU B 1 230 ? 0.027 31.625 9.258 1 98.75 230 LEU B N 1
ATOM 5512 C CA . LEU B 1 230 ? 1.323 31.875 8.633 1 98.75 230 LEU B CA 1
ATOM 5513 C C . LEU B 1 230 ? 1.772 33.312 8.883 1 98.75 230 LEU B C 1
ATOM 5515 O O . LEU B 1 230 ? 2.932 33.562 9.227 1 98.75 230 LEU B O 1
ATOM 5519 N N . ILE B 1 231 ? 0.895 34.25 8.711 1 98.56 231 ILE B N 1
ATOM 5520 C CA . ILE B 1 231 ? 1.198 35.656 8.906 1 98.56 231 ILE B CA 1
ATOM 5521 C C . ILE B 1 231 ? 1.561 35.906 10.367 1 98.56 231 ILE B C 1
ATOM 5523 O O . ILE B 1 231 ? 2.559 36.594 10.664 1 98.56 231 ILE B O 1
ATOM 5527 N N . VAL B 1 232 ? 0.784 35.375 11.242 1 98.56 232 VAL B N 1
ATOM 5528 C CA . VAL B 1 232 ? 1.03 35.562 12.672 1 98.56 232 VAL B CA 1
ATOM 5529 C C . VAL B 1 232 ? 2.359 34.906 13.055 1 98.56 232 VAL B C 1
ATOM 5531 O O . VAL B 1 232 ? 3.123 35.469 13.844 1 98.56 232 VAL B O 1
ATOM 5534 N N . CYS B 1 233 ? 2.613 33.75 12.516 1 98.62 233 CYS B N 1
ATOM 5535 C CA . CYS B 1 233 ? 3.867 33.031 12.773 1 98.62 233 CYS B CA 1
ATOM 5536 C C . CYS B 1 233 ? 5.059 33.875 12.305 1 98.62 233 CYS B C 1
ATOM 5538 O O . CYS B 1 233 ? 6.051 34 13.023 1 98.62 233 CYS B O 1
ATOM 5540 N N . TRP B 1 234 ? 4.965 34.406 11.094 1 98.12 234 TRP B N 1
ATOM 5541 C CA . TRP B 1 234 ? 6.039 35.219 10.555 1 98.12 234 TRP B CA 1
ATOM 5542 C C . TRP B 1 234 ? 6.285 36.438 11.445 1 98.12 234 TRP B C 1
ATOM 5544 O O . TRP B 1 234 ? 7.426 36.719 11.828 1 98.12 234 TRP B O 1
ATOM 5554 N N . PHE B 1 235 ? 5.18 37.125 11.766 1 97.56 235 PHE B N 1
ATOM 5555 C CA . PHE B 1 235 ? 5.289 38.312 12.609 1 97.56 235 PHE B CA 1
ATOM 5556 C C . PHE B 1 235 ? 5.891 37.969 13.961 1 97.56 235 PHE B C 1
ATOM 5558 O O . PHE B 1 235 ? 6.738 38.719 14.484 1 97.56 235 PHE B O 1
ATOM 5565 N N . TYR B 1 236 ? 5.5 36.906 14.523 1 97.94 236 TYR B N 1
ATOM 5566 C CA . TYR B 1 236 ? 5.996 36.469 15.82 1 97.94 236 TYR B CA 1
ATOM 5567 C C . TYR B 1 236 ? 7.488 36.156 15.758 1 97.94 236 TYR B C 1
ATOM 5569 O O . TYR B 1 236 ? 8.25 36.594 16.625 1 97.94 236 TYR B O 1
ATOM 5577 N N . LEU B 1 237 ? 7.941 35.438 14.703 1 97.31 237 LEU B N 1
ATOM 5578 C CA . LEU B 1 237 ? 9.328 35 14.609 1 97.31 237 LEU B CA 1
ATOM 5579 C C . LEU B 1 237 ? 10.258 36.188 14.383 1 97.31 237 LEU B C 1
ATOM 5581 O O . LEU B 1 237 ? 11.305 36.281 15.016 1 97.31 237 LEU B O 1
ATOM 5585 N N . VAL B 1 238 ? 9.883 37.188 13.586 1 94.44 238 VAL B N 1
ATOM 5586 C CA . VAL B 1 238 ? 10.82 38.219 13.133 1 94.44 238 VAL B CA 1
ATOM 5587 C C . VAL B 1 238 ? 10.727 39.438 14.047 1 94.44 238 VAL B C 1
ATOM 5589 O O . VAL B 1 238 ? 11.656 40.25 14.109 1 94.44 238 VAL B O 1
ATOM 5592 N N . LYS B 1 239 ? 9.625 39.562 14.781 1 94.31 239 LYS B N 1
ATOM 5593 C CA . LYS B 1 239 ? 9.469 40.75 15.594 1 94.31 239 LYS B CA 1
ATOM 5594 C C . LYS B 1 239 ? 9.594 40.438 17.078 1 94.31 239 LYS B C 1
ATOM 5596 O O . LYS B 1 239 ? 9.945 41.281 17.875 1 94.31 239 LYS B O 1
ATOM 5601 N N . PHE B 1 240 ? 9.359 39.219 17.484 1 94.62 240 PHE B N 1
ATOM 5602 C CA . PHE B 1 240 ? 9.312 38.938 18.906 1 94.62 240 PHE B CA 1
ATOM 5603 C C . PHE B 1 240 ? 10.344 37.875 19.281 1 94.62 240 PHE B C 1
ATOM 5605 O O . PHE B 1 240 ? 11.242 38.125 20.078 1 94.62 240 PHE B O 1
ATOM 5612 N N . ALA B 1 241 ? 10.328 36.75 18.641 1 94.75 241 ALA B N 1
ATOM 5613 C CA . ALA B 1 241 ? 11.258 35.688 19 1 94.75 241 ALA B CA 1
ATOM 5614 C C . ALA B 1 241 ? 12.688 36.062 18.625 1 94.75 241 ALA B C 1
ATOM 5616 O O . ALA B 1 241 ? 13.617 35.875 19.406 1 94.75 241 ALA B O 1
ATOM 5617 N N . TYR B 1 242 ? 12.812 36.531 17.375 1 93.5 242 TYR B N 1
ATOM 5618 C CA . TYR B 1 242 ? 14.102 36.938 16.844 1 93.5 242 TYR B CA 1
ATOM 5619 C C . TYR B 1 242 ? 13.977 38.281 16.109 1 93.5 242 TYR B C 1
ATOM 5621 O O . TYR B 1 242 ? 13.977 38.312 14.883 1 93.5 242 TYR B O 1
ATOM 5629 N N . PRO B 1 243 ? 14.047 39.312 16.844 1 91.19 243 PRO B N 1
ATOM 5630 C CA . PRO B 1 243 ? 13.82 40.625 16.25 1 91.19 243 PRO B CA 1
ATOM 5631 C C . PRO B 1 243 ? 14.961 41.062 15.344 1 91.19 243 PRO B C 1
ATOM 5633 O O . PRO B 1 243 ? 16.125 40.938 15.711 1 91.19 243 PRO B O 1
ATOM 5636 N N . PHE B 1 244 ? 14.625 41.375 14.141 1 85.25 244 PHE B N 1
ATOM 5637 C CA . PHE B 1 244 ? 15.562 41.938 13.164 1 85.25 244 PHE B CA 1
ATOM 5638 C C . PHE B 1 244 ? 15.266 43.406 12.898 1 85.25 244 PHE B C 1
ATOM 5640 O O . PHE B 1 244 ? 14.102 43.812 12.883 1 85.25 244 PHE B O 1
ATOM 5647 N N . GLU B 1 245 ? 16.391 44.125 12.766 1 75.62 245 GLU B N 1
ATOM 5648 C CA . GLU B 1 245 ? 16.203 45.531 12.406 1 75.62 245 GLU B CA 1
ATOM 5649 C C . GLU B 1 245 ? 15.812 45.688 10.938 1 75.62 245 GLU B C 1
ATOM 5651 O O . GLU B 1 245 ? 16.25 44.906 10.094 1 75.62 245 GLU B O 1
ATOM 5656 N N . LYS B 1 246 ? 14.859 46.531 10.617 1 68.38 246 LYS B N 1
ATOM 5657 C CA . LYS B 1 246 ? 14.375 46.75 9.258 1 68.38 246 LYS B CA 1
ATOM 5658 C C . LYS B 1 246 ? 15.523 47.031 8.305 1 68.38 246 LYS B C 1
ATOM 5660 O O . LYS B 1 246 ? 15.461 46.688 7.121 1 68.38 246 LYS B O 1
ATOM 5665 N N . SER B 1 247 ? 16.625 47.656 8.82 1 58.53 247 SER B N 1
ATOM 5666 C CA . SER B 1 247 ? 17.703 48.125 7.98 1 58.53 247 SER B CA 1
ATOM 5667 C C . SER B 1 247 ? 18.734 47.062 7.695 1 58.53 247 SER B C 1
ATOM 5669 O O . SER B 1 247 ? 19.656 47.25 6.898 1 58.53 247 SER B O 1
ATOM 5671 N N . PHE B 1 248 ? 18.531 45.938 8.352 1 60.94 248 PHE B N 1
ATOM 5672 C CA . PHE B 1 248 ? 19.531 44.906 8.117 1 60.94 248 PHE B CA 1
ATOM 5673 C C . PHE B 1 248 ? 19.375 44.312 6.723 1 60.94 248 PHE B C 1
ATOM 5675 O O . PHE B 1 248 ? 18.406 43.594 6.461 1 60.94 248 PHE B O 1
ATOM 5682 N N . SER B 1 249 ? 19.891 45.031 5.66 1 60.06 249 SER B N 1
ATOM 5683 C CA . SER B 1 249 ? 19.828 44.562 4.273 1 60.06 249 SER B CA 1
ATOM 5684 C C . SER B 1 249 ? 20.938 43.594 3.955 1 60.06 249 SER B C 1
ATOM 5686 O O . SER B 1 249 ? 22.109 43.844 4.238 1 60.06 249 SER B O 1
ATOM 5688 N N . VAL B 1 250 ? 20.641 42.312 4.031 1 60.06 250 VAL B N 1
ATOM 5689 C CA . VAL B 1 250 ? 21.641 41.344 3.629 1 60.06 250 VAL B CA 1
ATOM 5690 C C . VAL B 1 250 ? 21.484 41.031 2.143 1 60.06 250 VAL B C 1
ATOM 5692 O O . VAL B 1 250 ? 20.469 40.469 1.726 1 60.06 250 VAL B O 1
ATOM 5695 N N . THR B 1 251 ? 22.156 41.75 1.206 1 63.25 251 THR B N 1
ATOM 5696 C CA . THR B 1 251 ? 22.125 41.531 -0.237 1 63.25 251 THR B CA 1
ATOM 5697 C C . THR B 1 251 ? 22.578 40.125 -0.593 1 63.25 251 THR B C 1
ATOM 5699 O O . THR B 1 251 ? 22.172 39.594 -1.622 1 63.25 251 THR B O 1
ATOM 5702 N N . GLY B 1 252 ? 23.141 39.375 0.305 1 75.19 252 GLY B N 1
ATOM 5703 C CA . GLY B 1 252 ? 23.75 38.094 -0.006 1 75.19 252 GLY B CA 1
ATOM 5704 C C . GLY B 1 252 ? 22.734 36.969 -0.141 1 75.19 252 GLY B C 1
ATOM 5705 O O . GLY B 1 252 ? 22.922 36.062 -0.958 1 75.19 252 GLY B O 1
ATOM 5706 N N . GLY B 1 253 ? 21.641 37.156 0.464 1 80.12 253 GLY B N 1
ATOM 5707 C CA . GLY B 1 253 ? 20.656 36.062 0.435 1 80.12 253 GLY B CA 1
ATOM 5708 C C . GLY B 1 253 ? 19.938 35.969 -0.89 1 80.12 253 GLY B C 1
ATOM 5709 O O . GLY B 1 253 ? 19.797 34.875 -1.446 1 80.12 253 GLY B O 1
ATOM 5710 N N . LYS B 1 254 ? 19.531 37.031 -1.382 1 86.5 254 LYS B N 1
ATOM 5711 C CA . LYS B 1 254 ? 18.828 37.031 -2.654 1 86.5 254 LYS B CA 1
ATOM 5712 C C . LYS B 1 254 ? 19.734 36.625 -3.803 1 86.5 254 LYS B C 1
ATOM 5714 O O . LYS B 1 254 ? 19.297 35.969 -4.75 1 86.5 254 LYS B O 1
ATOM 5719 N N . ASP B 1 255 ? 20.984 37 -3.717 1 88.94 255 ASP B N 1
ATOM 5720 C CA . ASP B 1 255 ? 21.953 36.625 -4.73 1 88.94 255 ASP B CA 1
ATOM 5721 C C . ASP B 1 255 ? 22.125 35.094 -4.793 1 88.94 255 ASP B C 1
ATOM 5723 O O . ASP B 1 255 ? 22.266 34.531 -5.875 1 88.94 255 ASP B O 1
ATOM 5727 N N . GLU B 1 256 ? 22.141 34.562 -3.645 1 90.19 256 GLU B N 1
ATOM 5728 C CA . GLU B 1 256 ? 22.266 33.125 -3.592 1 90.19 256 GLU B CA 1
ATOM 5729 C C . GLU B 1 256 ? 21.062 32.438 -4.219 1 90.19 256 GLU B C 1
ATOM 5731 O O . GLU B 1 256 ? 21.203 31.422 -4.918 1 90.19 256 GLU B O 1
ATOM 5736 N N . ILE B 1 257 ? 19.922 32.969 -3.979 1 92.88 257 ILE B N 1
ATOM 5737 C CA . ILE B 1 257 ? 18.688 32.438 -4.547 1 92.88 257 ILE B CA 1
ATOM 5738 C C . ILE B 1 257 ? 18.719 32.562 -6.066 1 92.88 257 ILE B C 1
ATOM 5740 O O . ILE B 1 257 ? 18.359 31.641 -6.789 1 92.88 257 ILE B O 1
ATOM 5744 N N . GLU B 1 258 ? 19.125 33.688 -6.465 1 92.31 258 GLU B N 1
ATOM 5745 C CA . GLU B 1 258 ? 19.234 33.906 -7.902 1 92.31 258 GLU B CA 1
ATOM 5746 C C . GLU B 1 258 ? 20.234 32.938 -8.547 1 92.31 258 GLU B C 1
ATOM 5748 O O . GLU B 1 258 ? 19.969 32.438 -9.633 1 92.31 258 GLU B O 1
ATOM 5753 N N . LYS B 1 259 ? 21.266 32.75 -7.871 1 93.38 259 LYS B N 1
ATOM 5754 C CA . LYS B 1 259 ? 22.281 31.828 -8.352 1 93.38 259 LYS B CA 1
ATOM 5755 C C . LYS B 1 259 ? 21.703 30.422 -8.492 1 93.38 259 LYS B C 1
ATOM 5757 O O . LYS B 1 259 ? 21.953 29.734 -9.492 1 93.38 259 LYS B O 1
ATOM 5762 N N . GLN B 1 260 ? 21 30.062 -7.539 1 93.44 260 GLN B N 1
ATOM 5763 C CA . GLN B 1 260 ? 20.391 28.734 -7.57 1 93.44 260 GLN B CA 1
ATOM 5764 C C . GLN B 1 260 ? 19.375 28.625 -8.703 1 93.44 260 GLN B C 1
ATOM 5766 O O . GLN B 1 260 ? 19.25 27.578 -9.328 1 93.44 260 GLN B O 1
ATOM 5771 N N . LEU B 1 261 ? 18.672 29.656 -8.93 1 94.38 261 LEU B N 1
ATOM 5772 C CA . LEU B 1 261 ? 17.688 29.672 -10.008 1 94.38 261 LEU B CA 1
ATOM 5773 C C . LEU B 1 261 ? 18.359 29.562 -11.367 1 94.38 261 LEU B C 1
ATOM 5775 O O . LEU B 1 261 ? 17.859 28.891 -12.266 1 94.38 261 LEU B O 1
ATOM 5779 N N . ILE B 1 262 ? 19.438 30.219 -11.461 1 94.44 262 ILE B N 1
ATOM 5780 C CA . ILE B 1 262 ? 20.203 30.188 -12.703 1 94.44 262 ILE B CA 1
ATOM 5781 C C . ILE B 1 262 ? 20.75 28.781 -12.938 1 94.44 262 ILE B C 1
ATOM 5783 O O . ILE B 1 262 ? 20.734 28.281 -14.062 1 94.44 262 ILE B O 1
ATOM 5787 N N . LEU B 1 263 ? 21.141 28.172 -11.875 1 93.75 263 LEU B N 1
ATOM 5788 C CA . LEU B 1 263 ? 21.688 26.828 -11.953 1 93.75 263 LEU B CA 1
ATOM 5789 C C . LEU B 1 263 ? 20.609 25.828 -12.344 1 93.75 263 LEU B C 1
ATOM 5791 O O . LEU B 1 263 ? 20.891 24.828 -13.008 1 93.75 263 LEU B O 1
ATOM 5795 N N . LEU B 1 264 ? 19.422 26.078 -11.969 1 93.62 264 LEU B N 1
ATOM 5796 C CA . LEU B 1 264 ? 18.297 25.203 -12.289 1 93.62 264 LEU B CA 1
ATOM 5797 C C . LEU B 1 264 ? 17.953 25.281 -13.773 1 93.62 264 LEU B C 1
ATOM 5799 O O . LEU B 1 264 ? 17.422 24.312 -14.336 1 93.62 264 LEU B O 1
ATOM 5803 N N . GLY B 1 265 ? 18.297 26.328 -14.422 1 93.88 265 GLY B N 1
ATOM 5804 C CA . GLY B 1 265 ? 18.047 26.469 -15.852 1 93.88 265 GLY B CA 1
ATOM 5805 C C . GLY B 1 265 ? 16.594 26.734 -16.188 1 93.88 265 GLY B C 1
ATOM 5806 O O . GLY B 1 265 ? 15.766 26.906 -15.289 1 93.88 265 GLY B O 1
ATOM 5807 N N . PRO B 1 266 ? 16.297 26.75 -17.453 1 95.06 266 PRO B N 1
ATOM 5808 C CA . PRO B 1 266 ? 14.914 26.984 -17.859 1 95.06 266 PRO B CA 1
ATOM 5809 C C . PRO B 1 266 ? 14.008 25.797 -17.547 1 95.06 266 PRO B C 1
ATOM 5811 O O . PRO B 1 266 ? 14.484 24.688 -17.297 1 95.06 266 PRO B O 1
ATOM 5814 N N . MET B 1 267 ? 12.797 26.125 -17.438 1 96.12 267 MET B N 1
ATOM 5815 C CA . MET B 1 267 ? 11.82 25.078 -17.141 1 96.12 267 MET B CA 1
ATOM 5816 C C . MET B 1 267 ? 11.898 23.969 -18.188 1 96.12 267 MET B C 1
ATOM 5818 O O . MET B 1 267 ? 11.859 24.234 -19.391 1 96.12 267 MET B O 1
ATOM 5822 N N . THR B 1 268 ? 12.031 22.781 -17.781 1 95.94 268 THR B N 1
ATOM 5823 C CA . THR B 1 268 ? 12.102 21.625 -18.688 1 95.94 268 THR B CA 1
ATOM 5824 C C . THR B 1 268 ? 10.711 21.219 -19.156 1 95.94 268 THR B C 1
ATOM 5826 O O . THR B 1 268 ? 9.703 21.688 -18.609 1 95.94 268 THR B O 1
ATOM 5829 N N . VAL B 1 269 ? 10.672 20.391 -20.172 1 96.88 269 VAL B N 1
ATOM 5830 C CA . VAL B 1 269 ? 9.414 19.891 -20.719 1 96.88 269 VAL B CA 1
ATOM 5831 C C . VAL B 1 269 ? 8.68 19.078 -19.656 1 96.88 269 VAL B C 1
ATOM 5833 O O . VAL B 1 269 ? 7.453 19.156 -19.531 1 96.88 269 VAL B O 1
ATOM 5836 N N . GLU B 1 270 ? 9.43 18.266 -18.906 1 97.38 270 GLU B N 1
ATOM 5837 C CA . GLU B 1 270 ? 8.844 17.453 -17.844 1 97.38 270 GLU B CA 1
ATOM 5838 C C . GLU B 1 270 ? 8.211 18.328 -16.766 1 97.38 270 GLU B C 1
ATOM 5840 O O . GLU B 1 270 ? 7.105 18.031 -16.297 1 97.38 270 GLU B O 1
ATOM 5845 N N . GLU B 1 271 ? 8.898 19.375 -16.344 1 97.5 271 GLU B N 1
ATOM 5846 C CA . GLU B 1 271 ? 8.344 20.312 -15.367 1 97.5 271 GLU B CA 1
ATOM 5847 C C . GLU B 1 271 ? 7.031 20.906 -15.852 1 97.5 271 GLU B C 1
ATOM 5849 O O . GLU B 1 271 ? 6.074 21.016 -15.078 1 97.5 271 GLU B O 1
ATOM 5854 N N . LYS B 1 272 ? 6.988 21.312 -17.062 1 97.94 272 LYS B N 1
ATOM 5855 C CA . LYS B 1 272 ? 5.789 21.906 -17.641 1 97.94 272 LYS B CA 1
ATOM 5856 C C . LYS B 1 272 ? 4.633 20.906 -17.672 1 97.94 272 LYS B C 1
ATOM 5858 O O . LYS B 1 272 ? 3.508 21.25 -17.297 1 97.94 272 LYS B O 1
ATOM 5863 N N . ARG B 1 273 ? 4.891 19.75 -18.141 1 98.19 273 ARG B N 1
ATOM 5864 C CA . ARG B 1 273 ? 3.852 18.734 -18.25 1 98.19 273 ARG B CA 1
ATOM 5865 C C . ARG B 1 273 ? 3.305 18.359 -16.875 1 98.19 273 ARG B C 1
ATOM 5867 O O . ARG B 1 273 ? 2.092 18.219 -16.703 1 98.19 273 ARG B O 1
ATOM 5874 N N . VAL B 1 274 ? 4.215 18.156 -15.93 1 98.19 274 VAL B N 1
ATOM 5875 C CA . VAL B 1 274 ? 3.789 17.844 -14.562 1 98.19 274 VAL B CA 1
ATOM 5876 C C . VAL B 1 274 ? 2.965 19 -14 1 98.19 274 VAL B C 1
ATOM 5878 O O . VAL B 1 274 ? 1.956 18.781 -13.328 1 98.19 274 VAL B O 1
ATOM 5881 N N . SER B 1 275 ? 3.416 20.234 -14.234 1 97.88 275 SER B N 1
ATOM 5882 C CA . SER B 1 275 ? 2.672 21.406 -13.781 1 97.88 275 SER B CA 1
ATOM 5883 C C . SER B 1 275 ? 1.271 21.438 -14.383 1 97.88 275 SER B C 1
ATOM 5885 O O . SER B 1 275 ? 0.309 21.812 -13.711 1 97.88 275 SER B O 1
ATOM 5887 N N . TRP B 1 276 ? 1.2 21.094 -15.617 1 98 276 TRP B N 1
ATOM 5888 C CA . TRP B 1 276 ? -0.096 21.062 -16.281 1 98 276 TRP B CA 1
ATOM 5889 C C . TRP B 1 276 ? -1.022 20.031 -15.648 1 98 276 TRP B C 1
ATOM 5891 O O . TRP B 1 276 ? -2.197 20.312 -15.398 1 98 276 TRP B O 1
ATOM 5901 N N . VAL B 1 277 ? -0.583 18.859 -15.43 1 98.25 277 VAL B N 1
ATOM 5902 C CA . VAL B 1 277 ? -1.395 17.797 -14.828 1 98.25 277 VAL B CA 1
ATOM 5903 C C . VAL B 1 277 ? -1.817 18.219 -13.422 1 98.25 277 VAL B C 1
ATOM 5905 O O . VAL B 1 277 ? -2.982 18.078 -13.047 1 98.25 277 VAL B O 1
ATOM 5908 N N . PHE B 1 278 ? -0.826 18.719 -12.703 1 97.5 278 PHE B N 1
ATOM 5909 C CA . PHE B 1 278 ? -1.117 19.188 -11.359 1 97.5 278 PHE B CA 1
ATOM 5910 C C . PHE B 1 278 ? -2.168 20.297 -11.375 1 97.5 278 PHE B C 1
ATOM 5912 O O . PHE B 1 278 ? -3.082 20.297 -10.547 1 97.5 278 PHE B O 1
ATOM 5919 N N . GLY B 1 279 ? -1.968 21.219 -12.211 1 97.31 279 GLY B N 1
ATOM 5920 C CA . GLY B 1 279 ? -2.938 22.297 -12.367 1 97.31 279 GLY B CA 1
ATOM 5921 C C . GLY B 1 279 ? -4.328 21.797 -12.711 1 97.31 279 GLY B C 1
ATOM 5922 O O . GLY B 1 279 ? -5.32 22.266 -12.148 1 97.31 279 GLY B O 1
ATOM 5923 N N . LEU B 1 280 ? -4.445 20.828 -13.586 1 97.31 280 LEU B N 1
ATOM 5924 C CA . LEU B 1 280 ? -5.727 20.25 -13.984 1 97.31 280 LEU B CA 1
ATOM 5925 C C . LEU B 1 280 ? -6.398 19.547 -12.812 1 97.31 280 LEU B C 1
ATOM 5927 O O . LEU B 1 280 ? -7.605 19.688 -12.609 1 97.31 280 LEU B O 1
ATOM 5931 N N . VAL B 1 281 ? -5.652 18.781 -12.055 1 97.56 281 VAL B N 1
ATOM 5932 C CA . VAL B 1 281 ? -6.191 18.062 -10.906 1 97.56 281 VAL B CA 1
ATOM 5933 C C . VAL B 1 281 ? -6.691 19.062 -9.859 1 97.56 281 VAL B C 1
ATOM 5935 O O . VAL B 1 281 ? -7.793 18.906 -9.328 1 97.56 281 VAL B O 1
ATOM 5938 N N . SER B 1 282 ? -5.883 20.078 -9.594 1 96.25 282 SER B N 1
ATOM 5939 C CA . SER B 1 282 ? -6.262 21.094 -8.617 1 96.25 282 SER B CA 1
ATOM 5940 C C . SER B 1 282 ? -7.527 21.828 -9.047 1 96.25 282 SER B C 1
ATOM 5942 O O . SER B 1 282 ? -8.43 22.047 -8.234 1 96.25 282 SER B O 1
ATOM 5944 N N . LEU B 1 283 ? -7.559 22.156 -10.258 1 96.31 283 LEU B N 1
ATOM 5945 C CA . LEU B 1 283 ? -8.734 22.844 -10.789 1 96.31 283 LEU B CA 1
ATOM 5946 C C . LEU B 1 283 ? -9.961 21.938 -10.727 1 96.31 283 LEU B C 1
ATOM 5948 O O . LEU B 1 283 ? -11.07 22.406 -10.453 1 96.31 283 LEU B O 1
ATOM 5952 N N . ALA B 1 284 ? -9.758 20.719 -11.039 1 96.75 284 ALA B N 1
ATOM 5953 C CA . ALA B 1 284 ? -10.859 19.75 -10.969 1 96.75 284 ALA B CA 1
ATOM 5954 C C . ALA B 1 284 ? -11.375 19.609 -9.539 1 96.75 284 ALA B C 1
ATOM 5956 O O . ALA B 1 284 ? -12.586 19.531 -9.32 1 96.75 284 ALA B O 1
ATOM 5957 N N . TRP B 1 285 ? -10.492 19.562 -8.57 1 95.25 285 TRP B N 1
ATOM 5958 C CA . TRP B 1 285 ? -10.875 19.469 -7.164 1 95.25 285 TRP B CA 1
ATOM 5959 C C . TRP B 1 285 ? -11.695 20.688 -6.746 1 95.25 285 TRP B C 1
ATOM 5961 O O . TRP B 1 285 ? -12.734 20.547 -6.094 1 95.25 285 TRP B O 1
ATOM 5971 N N . ILE B 1 286 ? -11.273 21.797 -7.152 1 93.69 286 ILE B N 1
ATOM 5972 C CA . ILE B 1 286 ? -11.891 23.047 -6.734 1 93.69 286 ILE B CA 1
ATOM 5973 C C . ILE B 1 286 ? -13.227 23.219 -7.449 1 93.69 286 ILE B C 1
ATOM 5975 O O . ILE B 1 286 ? -14.203 23.688 -6.852 1 93.69 286 ILE B O 1
ATOM 5979 N N . SER B 1 287 ? -13.305 22.75 -8.711 1 92.94 287 SER B N 1
ATOM 5980 C CA . SER B 1 287 ? -14.492 23 -9.523 1 92.94 287 SER B CA 1
ATOM 5981 C C . SER B 1 287 ? -15.445 21.812 -9.492 1 92.94 287 SER B C 1
ATOM 5983 O O . SER B 1 287 ? -16.484 21.828 -10.141 1 92.94 287 SER B O 1
ATOM 5985 N N . ARG B 1 288 ? -15.109 20.828 -8.812 1 90.94 288 ARG B N 1
ATOM 5986 C CA . ARG B 1 288 ? -15.891 19.594 -8.836 1 90.94 288 ARG B CA 1
ATOM 5987 C C . ARG B 1 288 ? -17.344 19.875 -8.492 1 90.94 288 ARG B C 1
ATOM 5989 O O . ARG B 1 288 ? -18.25 19.516 -9.266 1 90.94 288 ARG B O 1
ATOM 5996 N N . THR B 1 289 ? -17.609 20.578 -7.426 1 83.38 289 THR B N 1
ATOM 5997 C CA . THR B 1 289 ? -18.938 20.688 -6.844 1 83.38 289 THR B CA 1
ATOM 5998 C C . THR B 1 289 ? -19.812 21.609 -7.68 1 83.38 289 THR B C 1
ATOM 6000 O O . THR B 1 289 ? -21.031 21.391 -7.785 1 83.38 289 THR B O 1
ATOM 6003 N N . PHE B 1 290 ? -19.234 22.516 -8.336 1 84.06 290 PHE B N 1
ATOM 6004 C CA . PHE B 1 290 ? -20.141 23.484 -8.961 1 84.06 290 PHE B CA 1
ATOM 6005 C C . PHE B 1 290 ? -20.078 23.375 -10.477 1 84.06 290 PHE B C 1
ATOM 6007 O O . PHE B 1 290 ? -20.922 23.938 -11.18 1 84.06 290 PHE B O 1
ATOM 6014 N N . LEU B 1 291 ? -19.188 22.578 -11.031 1 84.75 291 LEU B N 1
ATOM 6015 C CA . LEU B 1 291 ? -19.094 22.5 -12.484 1 84.75 291 LEU B CA 1
ATOM 6016 C C . LEU B 1 291 ? -19.062 21.047 -12.953 1 84.75 291 LEU B C 1
ATOM 6018 O O . LEU B 1 291 ? -19.969 20.609 -13.656 1 84.75 291 LEU B O 1
ATOM 6022 N N . LEU B 1 292 ? -18.203 20.281 -12.43 1 85.81 292 LEU B N 1
ATOM 6023 C CA . LEU B 1 292 ? -17.906 18.984 -13.008 1 85.81 292 LEU B CA 1
ATOM 6024 C C . LEU B 1 292 ? -18.969 17.953 -12.617 1 85.81 292 LEU B C 1
ATOM 6026 O O . LEU B 1 292 ? -19.25 17.031 -13.383 1 85.81 292 LEU B O 1
ATOM 6030 N N . GLN B 1 293 ? -19.453 18.031 -11.438 1 87.75 293 GLN B N 1
ATOM 6031 C CA . GLN B 1 293 ? -20.438 17.047 -10.961 1 87.75 293 GLN B CA 1
ATOM 6032 C C . GLN B 1 293 ? -21.734 17.156 -11.742 1 87.75 293 GLN B C 1
ATOM 6034 O O . GLN B 1 293 ? -22.531 16.203 -11.781 1 87.75 293 GLN B O 1
ATOM 6039 N N . GLU B 1 294 ? -22.016 18.25 -12.367 1 84.62 294 GLU B N 1
ATOM 6040 C CA . GLU B 1 294 ? -23.172 18.375 -13.258 1 84.62 294 GLU B CA 1
ATOM 6041 C C . GLU B 1 294 ? -23.016 17.484 -14.492 1 84.62 294 GLU B C 1
ATOM 6043 O O . GLU B 1 294 ? -24 16.969 -15.016 1 84.62 294 GLU B O 1
ATOM 6048 N N . LEU B 1 295 ? -21.812 17.281 -14.898 1 83.38 295 LEU B N 1
ATOM 6049 C CA . LEU B 1 295 ? -21.516 16.484 -16.078 1 83.38 295 LEU B CA 1
ATOM 6050 C C . LEU B 1 295 ? -21.375 15.008 -15.695 1 83.38 295 LEU B C 1
ATOM 6052 O O . LEU B 1 295 ? -21.875 14.133 -16.406 1 83.38 295 LEU B O 1
ATOM 6056 N N . ILE B 1 296 ? -20.672 14.727 -14.617 1 87.94 296 ILE B N 1
ATOM 6057 C CA . ILE B 1 296 ? -20.469 13.383 -14.086 1 87.94 296 ILE B CA 1
ATOM 6058 C C . ILE B 1 296 ? -20.906 13.336 -12.625 1 87.94 296 ILE B C 1
ATOM 6060 O O . ILE B 1 296 ? -20.078 13.547 -11.719 1 87.94 296 ILE B O 1
ATOM 6064 N N . PRO B 1 297 ? -22.047 13 -12.375 1 86.56 297 PRO B N 1
ATOM 6065 C CA . PRO B 1 297 ? -22.594 13.062 -11.023 1 86.56 297 PRO B CA 1
ATOM 6066 C C . PRO B 1 297 ? -21.828 12.203 -10.023 1 86.56 297 PRO B C 1
ATOM 6068 O O . PRO B 1 297 ? -21.734 12.547 -8.844 1 86.56 297 PRO B O 1
ATOM 6071 N N . ALA B 1 298 ? -21.203 11.125 -10.484 1 90.56 298 ALA B N 1
ATOM 6072 C CA . ALA B 1 298 ? -20.531 10.203 -9.57 1 90.56 298 ALA B CA 1
ATOM 6073 C C . ALA B 1 298 ? -19.094 10.633 -9.312 1 90.56 298 ALA B C 1
ATOM 6075 O O . ALA B 1 298 ? -18.391 10.016 -8.516 1 90.56 298 ALA B O 1
ATOM 6076 N N . LEU B 1 299 ? -18.719 11.742 -9.859 1 93.69 299 LEU B N 1
ATOM 6077 C CA . LEU B 1 299 ? -17.344 12.203 -9.742 1 93.69 299 LEU B CA 1
ATOM 6078 C C . LEU B 1 299 ? -17.016 12.594 -8.305 1 93.69 299 LEU B C 1
ATOM 6080 O O . LEU B 1 299 ? -17.766 13.328 -7.672 1 93.69 299 LEU B O 1
ATOM 6084 N N . ASP B 1 300 ? -15.977 11.977 -7.715 1 94.69 300 ASP B N 1
ATOM 6085 C CA . ASP B 1 300 ? -15.516 12.375 -6.387 1 94.69 300 ASP B CA 1
ATOM 6086 C C . ASP B 1 300 ? -14.039 12.742 -6.406 1 94.69 300 ASP B C 1
ATOM 6088 O O . ASP B 1 300 ? -13.398 12.719 -7.461 1 94.69 300 ASP B O 1
ATOM 6092 N N . ASP B 1 301 ? -13.523 13.227 -5.332 1 96.69 301 ASP B N 1
ATOM 6093 C CA . ASP B 1 301 ? -12.156 13.734 -5.246 1 96.69 301 ASP B CA 1
ATOM 6094 C C . ASP B 1 301 ? -11.141 12.617 -5.449 1 96.69 301 ASP B C 1
ATOM 6096 O O . ASP B 1 301 ? -10.062 12.844 -5.996 1 96.69 301 ASP B O 1
ATOM 6100 N N . THR B 1 302 ? -11.5 11.414 -4.996 1 97.81 302 THR B N 1
ATOM 6101 C CA . THR B 1 302 ? -10.617 10.266 -5.164 1 97.81 302 THR B CA 1
ATOM 6102 C C . THR B 1 302 ? -10.438 9.93 -6.645 1 97.81 302 THR B C 1
ATOM 6104 O O . THR B 1 302 ? -9.32 9.711 -7.105 1 97.81 302 THR B O 1
ATOM 6107 N N . MET B 1 303 ? -11.516 9.93 -7.402 1 97.88 303 MET B N 1
ATOM 6108 C CA . MET B 1 303 ? -11.469 9.672 -8.836 1 97.88 303 MET B CA 1
ATOM 6109 C C . MET B 1 303 ? -10.562 10.672 -9.539 1 97.88 303 MET B C 1
ATOM 6111 O O . MET B 1 303 ? -9.773 10.305 -10.406 1 97.88 303 MET B O 1
ATOM 6115 N N . ILE B 1 304 ? -10.672 11.891 -9.141 1 97.88 304 ILE B N 1
ATOM 6116 C CA . ILE B 1 304 ? -9.883 12.961 -9.75 1 97.88 304 ILE B CA 1
ATOM 6117 C C . ILE B 1 304 ? -8.398 12.711 -9.484 1 97.88 304 ILE B C 1
ATOM 6119 O O . ILE B 1 304 ? -7.574 12.797 -10.406 1 97.88 304 ILE B O 1
ATOM 6123 N N . ALA B 1 305 ? -8.062 12.43 -8.258 1 98.25 305 ALA B N 1
ATOM 6124 C CA . ALA B 1 305 ? -6.672 12.164 -7.891 1 98.25 305 ALA B CA 1
ATOM 6125 C C . ALA B 1 305 ? -6.113 10.992 -8.688 1 98.25 305 ALA B C 1
ATOM 6127 O O . ALA B 1 305 ? -5.023 11.086 -9.258 1 98.25 305 ALA B O 1
ATOM 6128 N N . ILE B 1 306 ? -6.836 9.906 -8.742 1 98.69 306 ILE B N 1
ATOM 6129 C CA . ILE B 1 306 ? -6.383 8.695 -9.406 1 98.69 306 ILE B CA 1
ATOM 6130 C C . ILE B 1 306 ? -6.273 8.938 -10.914 1 98.69 306 ILE B C 1
ATOM 6132 O O . ILE B 1 306 ? -5.359 8.422 -11.562 1 98.69 306 ILE B O 1
ATOM 6136 N N . ALA B 1 307 ? -7.211 9.641 -11.469 1 98.31 307 ALA B N 1
ATOM 6137 C CA . ALA B 1 307 ? -7.117 10 -12.883 1 98.31 307 ALA B CA 1
ATOM 6138 C C . ALA B 1 307 ? -5.824 10.758 -13.172 1 98.31 307 ALA B C 1
ATOM 6140 O O . ALA B 1 307 ? -5.16 10.5 -14.18 1 98.31 307 ALA B O 1
ATOM 6141 N N . GLY B 1 308 ? -5.539 11.711 -12.305 1 98.62 308 GLY B N 1
ATOM 6142 C CA . GLY B 1 308 ? -4.273 12.414 -12.453 1 98.62 308 GLY B CA 1
ATOM 6143 C C . GLY B 1 308 ? -3.07 11.492 -12.445 1 98.62 308 GLY B C 1
ATOM 6144 O O . GLY B 1 308 ? -2.152 11.648 -13.25 1 98.62 308 GLY B O 1
ATOM 6145 N N . VAL B 1 309 ? -3.084 10.547 -11.578 1 98.69 309 VAL B N 1
ATOM 6146 C CA . VAL B 1 309 ? -1.989 9.586 -11.461 1 98.69 309 VAL B CA 1
ATOM 6147 C C . VAL B 1 309 ? -1.859 8.797 -12.758 1 98.69 309 VAL B C 1
ATOM 6149 O O . VAL B 1 309 ? -0.757 8.641 -13.289 1 98.69 309 VAL B O 1
ATOM 6152 N N . VAL B 1 310 ? -2.961 8.266 -13.281 1 98.5 310 VAL B N 1
ATOM 6153 C CA . VAL B 1 310 ? -2.951 7.461 -14.5 1 98.5 310 VAL B CA 1
ATOM 6154 C C . VAL B 1 310 ? -2.414 8.297 -15.664 1 98.5 310 VAL B C 1
ATOM 6156 O O . VAL B 1 310 ? -1.608 7.812 -16.453 1 98.5 310 VAL B O 1
ATOM 6159 N N . ILE B 1 311 ? -2.814 9.523 -15.734 1 98.38 311 ILE B N 1
ATOM 6160 C CA . ILE B 1 311 ? -2.365 10.422 -16.797 1 98.38 311 ILE B CA 1
ATOM 6161 C C . ILE B 1 311 ? -0.847 10.578 -16.719 1 98.38 311 ILE B C 1
ATOM 6163 O O . ILE B 1 311 ? -0.17 10.594 -17.75 1 98.38 311 ILE B O 1
ATOM 6167 N N . LEU B 1 312 ? -0.32 10.703 -15.531 1 98.62 312 LEU B N 1
ATOM 6168 C CA . LEU B 1 312 ? 1.117 10.867 -15.344 1 98.62 312 LEU B CA 1
ATOM 6169 C C . LEU B 1 312 ? 1.87 9.625 -15.82 1 98.62 312 LEU B C 1
ATOM 6171 O O . LEU B 1 312 ? 3.02 9.727 -16.266 1 98.62 312 LEU B O 1
ATOM 6175 N N . PHE B 1 313 ? 1.229 8.469 -15.758 1 98.19 313 PHE B N 1
ATOM 6176 C CA . PHE B 1 313 ? 1.85 7.234 -16.219 1 98.19 313 PHE B CA 1
ATOM 6177 C C . PHE B 1 313 ? 1.788 7.133 -17.734 1 98.19 313 PHE B C 1
ATOM 6179 O O . PHE B 1 313 ? 2.477 6.301 -18.344 1 98.19 313 PHE B O 1
ATOM 6186 N N . VAL B 1 314 ? 0.998 7.934 -18.391 1 97.25 314 VAL B N 1
ATOM 6187 C CA . VAL B 1 314 ? 0.782 7.832 -19.828 1 97.25 314 VAL B CA 1
ATOM 6188 C C . VAL B 1 314 ? 1.65 8.852 -20.562 1 97.25 314 VAL B C 1
ATOM 6190 O O . VAL B 1 314 ? 2.227 8.555 -21.609 1 97.25 314 VAL B O 1
ATOM 6193 N N . ILE B 1 315 ? 1.779 10.047 -19.984 1 97.06 315 ILE B N 1
ATOM 6194 C CA . ILE B 1 315 ? 2.463 11.148 -20.656 1 97.06 315 ILE B CA 1
ATOM 6195 C C . ILE B 1 315 ? 3.967 10.891 -20.672 1 97.06 315 ILE B C 1
ATOM 6197 O O . ILE B 1 315 ? 4.57 10.641 -19.625 1 97.06 315 ILE B O 1
ATOM 6201 N N . PRO B 1 316 ? 4.582 10.969 -21.781 1 94.38 316 PRO B N 1
ATOM 6202 C CA . PRO B 1 316 ? 6.02 10.695 -21.891 1 94.38 316 PRO B CA 1
ATOM 6203 C C . PRO B 1 316 ? 6.879 11.883 -21.469 1 94.38 316 PRO B C 1
ATOM 6205 O O . PRO B 1 316 ? 6.414 13.023 -21.5 1 94.38 316 PRO B O 1
ATOM 6208 N N . SER B 1 317 ? 8.047 11.539 -21.062 1 94.25 317 SER B N 1
ATOM 6209 C CA . SER B 1 317 ? 9.055 12.57 -20.859 1 94.25 317 SER B CA 1
ATOM 6210 C C . SER B 1 317 ? 9.555 13.117 -22.203 1 94.25 317 SER B C 1
ATOM 6212 O O . SER B 1 317 ? 9.102 12.688 -23.266 1 94.25 317 SER B O 1
ATOM 6214 N N . SER B 1 318 ? 10.477 14.055 -22.094 1 90.94 318 SER B N 1
ATOM 6215 C CA . SER B 1 318 ? 10.977 14.727 -23.297 1 90.94 318 SER B CA 1
ATOM 6216 C C . SER B 1 318 ? 11.711 13.742 -24.203 1 90.94 318 SER B C 1
ATOM 6218 O O . SER B 1 318 ? 11.633 13.852 -25.438 1 90.94 318 SER B O 1
ATOM 6220 N N . ASP B 1 319 ? 12.391 12.773 -23.609 1 87.38 319 ASP B N 1
ATOM 6221 C CA . ASP B 1 319 ? 13.172 11.828 -24.406 1 87.38 319 ASP B CA 1
ATOM 6222 C C . ASP B 1 319 ? 12.32 10.641 -24.844 1 87.38 319 ASP B C 1
ATOM 6224 O O . ASP B 1 319 ? 12.805 9.742 -25.531 1 87.38 319 ASP B O 1
ATOM 6228 N N . TYR B 1 320 ? 11.078 10.539 -24.438 1 83.44 320 TYR B N 1
ATOM 6229 C CA . TYR B 1 320 ? 10.094 9.523 -24.812 1 83.44 320 TYR B CA 1
ATOM 6230 C C . TYR B 1 320 ? 10.547 8.141 -24.375 1 83.44 320 TYR B C 1
ATOM 6232 O O . TYR B 1 320 ? 10.086 7.129 -24.906 1 83.44 320 TYR B O 1
ATOM 6240 N N . LYS B 1 321 ? 11.516 8.117 -23.562 1 82.81 321 LYS B N 1
ATOM 6241 C CA . LYS B 1 321 ? 12 6.844 -23.047 1 82.81 321 LYS B CA 1
ATOM 6242 C C . LYS B 1 321 ? 11.328 6.5 -21.719 1 82.81 321 LYS B C 1
ATOM 6244 O O . LYS B 1 321 ? 11.242 5.332 -21.344 1 82.81 321 LYS B O 1
ATOM 6249 N N . THR B 1 322 ? 10.953 7.496 -21.031 1 88.75 322 THR B N 1
ATOM 6250 C CA . THR B 1 322 ? 10.289 7.309 -19.75 1 88.75 322 THR B CA 1
ATOM 6251 C C . THR B 1 322 ? 8.992 8.117 -19.688 1 88.75 322 THR B C 1
ATOM 6253 O O . THR B 1 322 ? 8.68 8.867 -20.609 1 88.75 322 THR B O 1
ATOM 6256 N N . LYS B 1 323 ? 8.211 7.777 -18.797 1 95.12 323 LYS B N 1
ATOM 6257 C CA . LYS B 1 323 ? 6.996 8.555 -18.547 1 95.12 323 LYS B CA 1
ATOM 6258 C C . LYS B 1 323 ? 7.184 9.516 -17.391 1 95.12 323 LYS B C 1
ATOM 6260 O O . LYS B 1 323 ? 8.211 9.477 -16.703 1 95.12 323 LYS B O 1
ATOM 6265 N N . LEU B 1 324 ? 6.23 10.406 -17.203 1 97.62 324 LEU B N 1
ATOM 6266 C CA . LEU B 1 324 ? 6.348 11.406 -16.156 1 97.62 324 LEU B CA 1
ATOM 6267 C C . LEU B 1 324 ? 6.41 10.742 -14.781 1 97.62 324 LEU B C 1
ATOM 6269 O O . LEU B 1 324 ? 7.031 11.273 -13.859 1 97.62 324 LEU B O 1
ATOM 6273 N N . LEU B 1 325 ? 5.746 9.688 -14.688 1 97.81 325 LEU B N 1
ATOM 6274 C CA . LEU B 1 325 ? 5.77 8.875 -13.477 1 97.81 325 LEU B CA 1
ATOM 6275 C C . LEU B 1 325 ? 6.016 7.41 -13.812 1 97.81 325 LEU B C 1
ATOM 6277 O O . LEU B 1 325 ? 5.457 6.887 -14.781 1 97.81 325 LEU B O 1
ATOM 6281 N N . ASP B 1 326 ? 6.938 6.82 -13.117 1 96.75 326 ASP B N 1
ATOM 6282 C CA . ASP B 1 326 ? 7.18 5.387 -13.219 1 96.75 326 ASP B CA 1
ATOM 6283 C C . ASP B 1 326 ? 6.871 4.684 -11.898 1 96.75 326 ASP B C 1
ATOM 6285 O O . ASP B 1 326 ? 6.781 5.328 -10.852 1 96.75 326 ASP B O 1
ATOM 6289 N N . TRP B 1 327 ? 6.691 3.408 -11.961 1 96.19 327 TRP B N 1
ATOM 6290 C CA . TRP B 1 327 ? 6.23 2.68 -10.789 1 96.19 327 TRP B CA 1
ATOM 6291 C C . TRP B 1 327 ? 7.281 2.717 -9.68 1 96.19 327 TRP B C 1
ATOM 6293 O O . TRP B 1 327 ? 6.941 2.768 -8.492 1 96.19 327 TRP B O 1
ATOM 6303 N N . ARG B 1 328 ? 8.547 2.641 -10.07 1 95.19 328 ARG B N 1
ATOM 6304 C CA . ARG B 1 328 ? 9.617 2.691 -9.078 1 95.19 328 ARG B CA 1
ATOM 6305 C C . ARG B 1 328 ? 9.516 3.953 -8.227 1 95.19 328 ARG B C 1
ATOM 6307 O O . ARG B 1 328 ? 9.711 3.906 -7.012 1 95.19 328 ARG B O 1
ATOM 6314 N N . THR B 1 329 ? 9.172 5.027 -8.867 1 96.81 329 THR B N 1
ATOM 6315 C CA . THR B 1 329 ? 9.008 6.301 -8.172 1 96.81 329 THR B CA 1
ATOM 6316 C C . THR B 1 329 ? 7.691 6.332 -7.406 1 96.81 329 THR B C 1
ATOM 6318 O O . THR B 1 329 ? 7.652 6.754 -6.246 1 96.81 329 THR B O 1
ATOM 6321 N N . ALA B 1 330 ? 6.625 5.883 -8.008 1 96.88 330 ALA B N 1
ATOM 6322 C CA . ALA B 1 330 ? 5.293 5.914 -7.414 1 96.88 330 ALA B CA 1
ATOM 6323 C C . ALA B 1 330 ? 5.242 5.074 -6.141 1 96.88 330 ALA B C 1
ATOM 6325 O O . ALA B 1 330 ? 4.539 5.422 -5.188 1 96.88 330 ALA B O 1
ATOM 6326 N N . GLU B 1 331 ? 5.938 4.031 -6.121 1 95.75 331 GLU B N 1
ATOM 6327 C CA . GLU B 1 331 ? 5.867 3.064 -5.027 1 95.75 331 GLU B CA 1
ATOM 6328 C C . GLU B 1 331 ? 6.578 3.588 -3.783 1 95.75 331 GLU B C 1
ATOM 6330 O O . GLU B 1 331 ? 6.43 3.029 -2.693 1 95.75 331 GLU B O 1
ATOM 6335 N N . LYS B 1 332 ? 7.254 4.711 -3.836 1 95.5 332 LYS B N 1
ATOM 6336 C CA . LYS B 1 332 ? 8.031 5.25 -2.723 1 95.5 332 LYS B CA 1
ATOM 6337 C C . LYS B 1 332 ? 7.148 6.047 -1.77 1 95.5 332 LYS B C 1
ATOM 6339 O O . LYS B 1 332 ? 7.641 6.641 -0.807 1 95.5 332 LYS B O 1
ATOM 6344 N N . ILE B 1 333 ? 5.879 6.09 -1.955 1 96.31 333 ILE B N 1
ATOM 6345 C CA . ILE B 1 333 ? 4.969 6.805 -1.065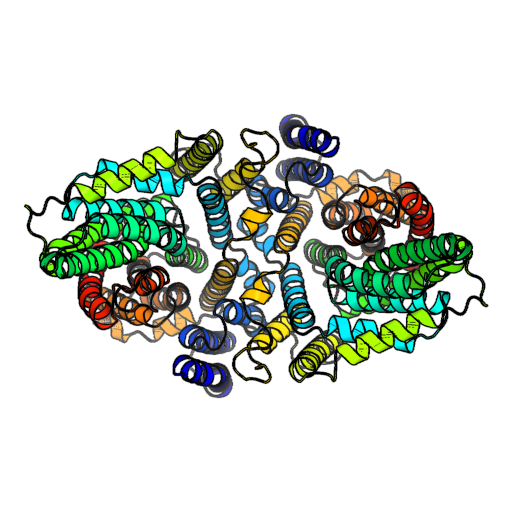 1 96.31 333 ILE B CA 1
ATOM 6346 C C . ILE B 1 333 ? 4.969 6.145 0.311 1 96.31 333 ILE B C 1
ATOM 6348 O O . ILE B 1 333 ? 5.379 4.992 0.453 1 96.31 333 ILE B O 1
ATOM 6352 N N . PRO B 1 334 ? 4.621 6.855 1.362 1 95.19 334 PRO B N 1
ATOM 6353 C CA . PRO B 1 334 ? 4.625 6.301 2.717 1 95.19 334 PRO B CA 1
ATOM 6354 C C . PRO B 1 334 ? 3.445 5.363 2.975 1 95.19 334 PRO B C 1
ATOM 6356 O O . PRO B 1 334 ? 2.479 5.754 3.633 1 95.19 334 PRO B O 1
ATOM 6359 N N . TRP B 1 335 ? 3.58 4.16 2.656 1 97.19 335 TRP B N 1
ATOM 6360 C CA . TRP B 1 335 ? 2.525 3.156 2.764 1 97.19 335 TRP B CA 1
ATOM 6361 C C . TRP B 1 335 ? 2.096 2.973 4.215 1 97.19 335 TRP B C 1
ATOM 6363 O O . TRP B 1 335 ? 0.947 2.617 4.488 1 97.19 335 TRP B O 1
ATOM 6373 N N . GLY B 1 336 ? 3.039 3.215 5.16 1 97.25 336 GLY B N 1
ATOM 6374 C CA . GLY B 1 336 ? 2.723 3.084 6.574 1 97.25 336 GLY B CA 1
ATOM 6375 C C . GLY B 1 336 ? 1.615 4.02 7.023 1 97.25 336 GLY B C 1
ATOM 6376 O O . GLY B 1 336 ? 0.779 3.645 7.852 1 97.25 336 GLY B O 1
ATOM 6377 N N . ILE B 1 337 ? 1.579 5.219 6.465 1 95.75 337 ILE B N 1
ATOM 6378 C CA . ILE B 1 337 ? 0.563 6.207 6.812 1 95.75 337 ILE B CA 1
ATOM 6379 C C . ILE B 1 337 ? -0.804 5.734 6.32 1 95.75 337 ILE B C 1
ATOM 6381 O O . ILE B 1 337 ? -1.814 5.93 7.004 1 95.75 337 ILE B O 1
ATOM 6385 N N . LEU B 1 338 ? -0.827 5.094 5.148 1 97.56 338 LEU B N 1
ATOM 6386 C CA . LEU B 1 338 ? -2.08 4.578 4.609 1 97.56 338 LEU B CA 1
ATOM 6387 C C . LEU B 1 338 ? -2.65 3.482 5.5 1 97.56 338 LEU B C 1
ATOM 6389 O O . LEU B 1 338 ? -3.859 3.438 5.742 1 97.56 338 LEU B O 1
ATOM 6393 N N . LEU B 1 339 ? -1.779 2.631 6.008 1 98.12 339 LEU B N 1
ATOM 6394 C CA . LEU B 1 339 ? -2.217 1.583 6.926 1 98.12 339 LEU B CA 1
ATOM 6395 C C . LEU B 1 339 ? -2.736 2.184 8.227 1 98.12 339 LEU B C 1
ATOM 6397 O O . LEU B 1 339 ? -3.699 1.679 8.812 1 98.12 339 LEU B O 1
ATOM 6401 N N . LEU B 1 340 ? -2.051 3.236 8.664 1 97 340 LEU B N 1
ATOM 6402 C CA . LEU B 1 340 ? -2.488 3.93 9.875 1 97 340 LEU B CA 1
ATOM 6403 C C . LEU B 1 340 ? -3.9 4.48 9.703 1 97 340 LEU B C 1
ATOM 6405 O O . LEU B 1 340 ? -4.723 4.387 10.617 1 97 340 LEU B O 1
ATOM 6409 N N . PHE B 1 341 ? -4.199 4.977 8.484 1 96.38 341 PHE B N 1
ATOM 6410 C CA . PHE B 1 341 ? -5.543 5.449 8.172 1 96.38 341 PHE B CA 1
ATOM 6411 C C . PHE B 1 341 ? -6.559 4.316 8.297 1 96.38 341 PHE B C 1
ATOM 6413 O O . PHE B 1 341 ? -7.641 4.5 8.852 1 96.38 341 PHE B O 1
ATOM 6420 N N . GLY B 1 342 ? -6.156 3.225 7.715 1 97.62 342 GLY B N 1
ATOM 6421 C CA . GLY B 1 342 ? -7.039 2.07 7.781 1 97.62 342 GLY B CA 1
ATOM 6422 C C . GLY B 1 342 ? -7.375 1.658 9.203 1 97.62 342 GLY B C 1
ATOM 6423 O O . GLY B 1 342 ? -8.539 1.392 9.516 1 97.62 342 GLY B O 1
ATOM 6424 N N . GLY B 1 343 ? -6.375 1.593 10.055 1 97.69 343 GLY B N 1
ATOM 6425 C CA . GLY B 1 343 ? -6.605 1.286 11.453 1 97.69 343 GLY B CA 1
ATOM 6426 C C . GLY B 1 343 ? -7.539 2.27 12.133 1 97.69 343 GLY B C 1
ATOM 6427 O O . GLY B 1 343 ? -8.477 1.866 12.828 1 97.69 343 GLY B O 1
ATOM 6428 N N . GLY B 1 344 ? -7.297 3.547 11.93 1 97 344 GLY B N 1
ATOM 6429 C CA . GLY B 1 344 ? -8.133 4.578 12.516 1 97 344 GLY B CA 1
ATOM 6430 C C . GLY B 1 344 ? -9.578 4.52 12.055 1 97 344 GLY B C 1
ATOM 6431 O O . GLY B 1 344 ? -10.5 4.672 12.859 1 97 344 GLY B O 1
ATOM 6432 N N . LEU B 1 345 ? -9.742 4.289 10.781 1 97.5 345 LEU B N 1
ATOM 6433 C CA . LEU B 1 345 ? -11.094 4.254 10.219 1 97.5 345 LEU B CA 1
ATOM 6434 C C . LEU B 1 345 ? -11.836 3 10.664 1 97.5 345 LEU B C 1
ATOM 6436 O O . LEU B 1 345 ? -13.055 3.027 10.844 1 97.5 345 LEU B O 1
ATOM 6440 N N . SER B 1 346 ? -11.086 1.911 10.828 1 97.88 346 SER B N 1
ATOM 6441 C CA . SER B 1 346 ? -11.711 0.719 11.383 1 97.88 346 SER B CA 1
ATOM 6442 C C . SER B 1 346 ? -12.211 0.969 12.805 1 97.88 346 SER B C 1
ATOM 6444 O O . SER B 1 346 ? -13.273 0.479 13.188 1 97.88 346 SER B O 1
ATOM 6446 N N . LEU B 1 347 ? -11.438 1.715 13.602 1 97.12 347 LEU B N 1
ATOM 6447 C CA . LEU B 1 347 ? -11.883 2.082 14.938 1 97.12 347 LEU B CA 1
ATOM 6448 C C . LEU B 1 347 ? -13.141 2.941 14.883 1 97.12 347 LEU B C 1
ATOM 6450 O O . LEU B 1 347 ? -14.094 2.701 15.625 1 97.12 347 LEU B O 1
ATOM 6454 N N . ALA B 1 348 ? -13.133 3.902 14.016 1 96.44 348 ALA B N 1
ATOM 6455 C CA . ALA B 1 348 ? -14.297 4.773 13.867 1 96.44 348 ALA B CA 1
ATOM 6456 C C . ALA B 1 348 ? -15.547 3.961 13.539 1 96.44 348 ALA B C 1
ATOM 6458 O O . ALA B 1 348 ? -16.609 4.191 14.117 1 96.44 348 ALA B O 1
ATOM 6459 N N . GLU B 1 349 ? -15.414 3.043 12.625 1 96.88 349 GLU B N 1
ATOM 6460 C CA . GLU B 1 349 ? -16.531 2.178 12.273 1 96.88 349 GLU B CA 1
ATOM 6461 C C . GLU B 1 349 ? -16.969 1.336 13.469 1 96.88 349 GLU B C 1
ATOM 6463 O O . GLU B 1 349 ? -18.172 1.186 13.719 1 96.88 349 GLU B O 1
ATOM 6468 N N . GLY B 1 350 ? -16.047 0.776 14.188 1 96.94 350 GLY B N 1
ATOM 6469 C CA . GLY B 1 350 ? -16.359 -0.01 15.367 1 96.94 350 GLY B CA 1
ATOM 6470 C C . GLY B 1 350 ? -17.078 0.779 16.438 1 96.94 350 GLY B C 1
ATOM 6471 O O . GLY B 1 350 ? -18.016 0.272 17.062 1 96.94 350 GLY B O 1
ATOM 6472 N N . PHE B 1 351 ? -16.672 1.987 16.656 1 95.44 351 PHE B N 1
ATOM 6473 C CA . PHE B 1 351 ? -17.344 2.871 17.609 1 95.44 351 PHE B CA 1
ATOM 6474 C C . PHE B 1 351 ? -18.812 3.016 17.266 1 95.44 351 PHE B C 1
ATOM 6476 O O . PHE B 1 351 ? -19.672 2.957 18.156 1 95.44 351 PHE B O 1
ATOM 6483 N N . LYS B 1 352 ? -19.016 3.162 16.047 1 93.44 352 LYS B N 1
ATOM 6484 C CA . LYS B 1 352 ? -20.375 3.402 15.547 1 93.44 352 LYS B CA 1
ATOM 6485 C C . LYS B 1 352 ? -21.234 2.146 15.664 1 93.44 352 LYS B C 1
ATOM 6487 O O . LYS B 1 352 ? -22.312 2.184 16.25 1 93.44 352 LYS B O 1
ATOM 6492 N N . VAL B 1 353 ? -20.719 0.986 15.266 1 95.06 353 VAL B N 1
ATOM 6493 C CA . VAL B 1 353 ? -21.5 -0.23 15.086 1 95.06 353 VAL B CA 1
ATOM 6494 C C . VAL B 1 353 ? -21.734 -0.895 16.438 1 95.06 353 VAL B C 1
ATOM 6496 O O . VAL B 1 353 ? -22.797 -1.485 16.688 1 95.06 353 VAL B O 1
ATOM 6499 N N . THR B 1 354 ? -20.828 -0.726 17.375 1 95.81 354 THR B N 1
ATOM 6500 C CA . THR B 1 354 ? -20.906 -1.45 18.641 1 95.81 354 THR B CA 1
ATOM 6501 C C . THR B 1 354 ? -21.688 -0.644 19.672 1 95.81 354 THR B C 1
ATOM 6503 O O . THR B 1 354 ? -22 -1.146 20.766 1 95.81 354 THR B O 1
ATOM 6506 N N . GLY B 1 355 ? -21.891 0.643 19.359 1 92.5 355 GLY B N 1
ATOM 6507 C CA . GLY B 1 355 ? -22.578 1.499 20.312 1 92.5 355 GLY B CA 1
ATOM 6508 C C . GLY B 1 355 ? -21.672 2.123 21.344 1 92.5 355 GLY B C 1
ATOM 6509 O O . GLY B 1 355 ? -22.125 2.816 22.25 1 92.5 355 GLY B O 1
ATOM 6510 N N . LEU B 1 356 ? -20.438 1.908 21.219 1 93.75 356 LEU B N 1
ATOM 6511 C CA . LEU B 1 356 ? -19.469 2.488 22.156 1 93.75 356 LEU B CA 1
ATOM 6512 C C . LEU B 1 356 ? -19.547 4.012 22.141 1 93.75 356 LEU B C 1
ATOM 6514 O O . LEU B 1 356 ? -19.422 4.66 23.172 1 93.75 356 LEU B O 1
ATOM 6518 N N . ALA B 1 357 ? -19.688 4.574 20.969 1 90.94 357 ALA B N 1
ATOM 6519 C CA . ALA B 1 357 ? -19.781 6.023 20.844 1 90.94 357 ALA B CA 1
ATOM 6520 C C . ALA B 1 357 ? -20.938 6.582 21.672 1 90.94 357 ALA B C 1
ATOM 6522 O O . ALA B 1 357 ? -20.75 7.535 22.438 1 90.94 357 ALA B O 1
ATOM 6523 N N . SER B 1 358 ? -22.047 5.949 21.562 1 89.12 358 SER B N 1
ATOM 6524 C CA . SER B 1 358 ? -23.219 6.383 22.328 1 89.12 358 SER B CA 1
ATOM 6525 C C . SER B 1 358 ? -23 6.215 23.812 1 89.12 358 SER B C 1
ATOM 6527 O O . SER B 1 358 ? -23.406 7.066 24.609 1 89.12 358 SER B O 1
ATOM 6529 N N . TRP B 1 359 ? -22.406 5.176 24.156 1 91.62 359 TRP B N 1
ATOM 6530 C CA . TRP B 1 359 ? -22.156 4.906 25.562 1 91.62 359 TRP B CA 1
ATOM 6531 C C . TRP B 1 359 ? -21.219 5.965 26.156 1 91.62 359 TRP B C 1
ATOM 6533 O O . TRP B 1 359 ? -21.469 6.465 27.266 1 91.62 359 TRP B O 1
ATOM 6543 N N . ILE B 1 360 ? -20.172 6.266 25.453 1 90.44 360 ILE B N 1
ATOM 6544 C CA . ILE B 1 360 ? -19.25 7.297 25.906 1 90.44 360 ILE B CA 1
ATOM 6545 C C . ILE B 1 360 ? -19.984 8.633 26.031 1 90.44 360 ILE B C 1
ATOM 6547 O O . ILE B 1 360 ? -19.812 9.344 27.016 1 90.44 360 ILE B O 1
ATOM 6551 N N . GLY B 1 361 ? -20.703 8.969 25.047 1 85.06 361 GLY B N 1
ATOM 6552 C CA . GLY B 1 361 ? -21.484 10.195 25.094 1 85.06 361 GLY B CA 1
ATOM 6553 C C . GLY B 1 361 ? -22.375 10.297 26.328 1 85.06 361 GLY B C 1
ATOM 6554 O O . GLY B 1 361 ? -22.484 11.367 26.922 1 85.06 361 GLY B O 1
ATOM 6555 N N . ASN B 1 362 ? -22.922 9.242 26.672 1 86.06 362 ASN B N 1
ATOM 6556 C CA . ASN B 1 362 ? -23.844 9.203 27.812 1 86.06 362 ASN B CA 1
ATOM 6557 C C . ASN B 1 362 ? -23.094 9.398 29.125 1 86.06 362 ASN B C 1
ATOM 6559 O O . ASN B 1 362 ? -23.719 9.703 30.156 1 86.06 362 ASN B O 1
ATOM 6563 N N . GLN B 1 363 ? -21.781 9.227 29.031 1 83.56 363 GLN B N 1
ATOM 6564 C CA . GLN B 1 363 ? -21 9.406 30.25 1 83.56 363 GLN B CA 1
ATOM 6565 C C . GLN B 1 363 ? -20.703 10.883 30.5 1 83.56 363 GLN B C 1
ATOM 6567 O O . GLN B 1 363 ? -20.312 11.266 31.609 1 83.56 363 GLN B O 1
ATOM 6572 N N . PHE B 1 364 ? -20.797 11.664 29.469 1 78.19 364 PHE B N 1
ATOM 6573 C CA . PHE B 1 364 ? -20.453 13.078 29.562 1 78.19 364 PHE B CA 1
ATOM 6574 C C . PHE B 1 364 ? -21.703 13.914 29.844 1 78.19 364 PHE B C 1
ATOM 6576 O O . PHE B 1 364 ? -21.922 14.938 29.188 1 78.19 364 PHE B O 1
ATOM 6583 N N . VAL B 1 365 ? -22.469 13.609 30.797 1 64.69 365 VAL B N 1
ATOM 6584 C CA . VAL B 1 365 ? -23.703 14.297 31.141 1 64.69 365 VAL B CA 1
ATOM 6585 C C . VAL B 1 365 ? -23.391 15.625 31.828 1 64.69 365 VAL B C 1
ATOM 6587 O O . VAL B 1 365 ? -24.094 16.625 31.641 1 64.69 365 VAL B O 1
ATOM 6590 N N . PHE B 1 366 ? -22.281 15.664 32.438 1 66.12 366 PHE B N 1
ATOM 6591 C CA . PHE B 1 366 ? -22.031 16.844 33.281 1 66.12 366 PHE B CA 1
ATOM 6592 C C . PHE B 1 366 ? -21.375 17.953 32.438 1 66.12 366 PHE B C 1
ATOM 6594 O O . PHE B 1 366 ? -21.047 19.016 32.969 1 66.12 366 PHE B O 1
ATOM 6601 N N . LEU B 1 367 ? -21.312 17.734 31.188 1 70.69 367 LEU B N 1
ATOM 6602 C CA . LEU B 1 367 ? -20.688 18.766 30.359 1 70.69 367 LEU B CA 1
ATOM 6603 C C . LEU B 1 367 ? -21.703 19.844 29.984 1 70.69 367 LEU B C 1
ATOM 6605 O O . LEU B 1 367 ? -21.328 20.891 29.453 1 70.69 367 LEU B O 1
ATOM 6609 N N . ASP B 1 368 ? -22.859 19.609 30.312 1 68.5 368 ASP B N 1
ATOM 6610 C CA . ASP B 1 368 ? -23.938 20.547 29.984 1 68.5 368 ASP B CA 1
ATOM 6611 C C . ASP B 1 368 ? -23.703 21.906 30.656 1 68.5 368 ASP B C 1
ATOM 6613 O O . ASP B 1 368 ? -24.219 22.922 30.203 1 68.5 368 ASP B O 1
ATOM 6617 N N . PHE B 1 369 ? -22.828 21.891 31.531 1 73.06 369 PHE B N 1
ATOM 6618 C CA . PHE B 1 369 ? -22.656 23.125 32.281 1 73.06 369 PHE B CA 1
ATOM 6619 C C . PHE B 1 369 ? -21.516 23.953 31.703 1 73.06 369 PHE B C 1
ATOM 6621 O O . PHE B 1 369 ? -21.344 25.125 32.062 1 73.06 369 PHE B O 1
ATOM 6628 N N . ILE B 1 370 ? -20.875 23.391 30.875 1 84.19 370 ILE B N 1
ATOM 6629 C CA . ILE B 1 370 ? -19.75 24.125 30.312 1 84.19 370 ILE B CA 1
ATOM 6630 C C . ILE B 1 370 ? -20.141 24.766 28.984 1 84.19 370 ILE B C 1
ATOM 6632 O O . ILE B 1 370 ? -20.766 24.109 28.141 1 84.19 370 ILE B O 1
ATOM 6636 N N . ALA B 1 371 ? -19.875 26.047 28.922 1 90 371 ALA B N 1
ATOM 6637 C CA . ALA B 1 371 ? -20.125 26.719 27.656 1 90 371 ALA B CA 1
ATOM 6638 C C . ALA B 1 371 ? -19.359 26.078 26.516 1 90 371 ALA B C 1
ATOM 6640 O O . ALA B 1 371 ? -18.188 25.688 26.672 1 90 371 ALA B O 1
ATOM 6641 N N . PHE B 1 372 ? -20 25.922 25.422 1 92.5 372 PHE B N 1
ATOM 6642 C CA . PHE B 1 372 ? -19.422 25.219 24.281 1 92.5 372 PHE B CA 1
ATOM 6643 C C . PHE B 1 372 ? -18.078 25.828 23.891 1 92.5 372 PHE B C 1
ATOM 6645 O O . PHE B 1 372 ? -17.125 25.109 23.609 1 92.5 372 PHE B O 1
ATOM 6652 N N . GLY B 1 373 ? -18.047 27.172 23.828 1 94.19 373 GLY B N 1
ATOM 6653 C CA . GLY B 1 373 ? -16.812 27.844 23.469 1 94.19 373 GLY B CA 1
ATOM 6654 C C . GLY B 1 373 ? -15.641 27.484 24.359 1 94.19 373 GLY B C 1
ATOM 6655 O O . GLY B 1 373 ? -14.523 27.297 23.891 1 94.19 373 GLY B O 1
ATOM 6656 N N . LEU B 1 374 ? -15.898 27.453 25.625 1 94.75 374 LEU B N 1
ATOM 6657 C CA . LEU B 1 374 ? -14.859 27.109 26.594 1 94.75 374 LEU B CA 1
ATOM 6658 C C . LEU B 1 374 ? -14.438 25.641 26.438 1 94.75 374 LEU B C 1
ATOM 6660 O O . LEU B 1 374 ? -13.25 25.328 26.516 1 94.75 374 LEU B O 1
ATOM 6664 N N . PHE B 1 375 ? -15.438 24.797 26.297 1 94.25 375 PHE B N 1
ATOM 6665 C CA . PHE B 1 375 ? -15.133 23.391 26.078 1 94.25 375 PHE B CA 1
ATOM 6666 C C . PHE B 1 375 ? -14.289 23.188 24.828 1 94.25 375 PHE B C 1
ATOM 6668 O O . PHE B 1 375 ? -13.328 22.422 24.828 1 94.25 375 PHE B O 1
ATOM 6675 N N . LEU B 1 376 ? -14.656 23.844 23.781 1 96.62 376 LEU B N 1
ATOM 6676 C CA . LEU B 1 376 ? -13.906 23.812 22.531 1 96.62 376 LEU B CA 1
ATOM 6677 C C . LEU B 1 376 ? -12.461 24.25 22.75 1 96.62 376 LEU B C 1
ATOM 6679 O O . LEU B 1 376 ? -11.531 23.594 22.281 1 96.62 376 LEU B O 1
ATOM 6683 N N . LEU B 1 377 ? -12.281 25.328 23.453 1 97.75 377 LEU B N 1
ATOM 6684 C CA . LEU B 1 377 ? -10.945 25.828 23.766 1 97.75 377 LEU B CA 1
ATOM 6685 C C . LEU B 1 377 ? -10.141 24.781 24.531 1 97.75 377 LEU B C 1
ATOM 6687 O O . LEU B 1 377 ? -8.961 24.578 24.234 1 97.75 377 LEU B O 1
ATOM 6691 N N . ILE B 1 378 ? -10.727 24.141 25.469 1 96.5 378 ILE B N 1
ATOM 6692 C CA . ILE B 1 378 ? -10.055 23.156 26.297 1 96.5 378 ILE B CA 1
ATOM 6693 C C . ILE B 1 378 ? -9.625 21.953 25.453 1 96.5 378 ILE B C 1
ATOM 6695 O O . ILE B 1 378 ? -8.5 21.484 25.562 1 96.5 378 ILE B O 1
ATOM 6699 N N . ILE B 1 379 ? -10.547 21.484 24.594 1 96.75 379 ILE B N 1
ATOM 6700 C CA . ILE B 1 379 ? -10.258 20.328 23.75 1 96.75 379 ILE B CA 1
ATOM 6701 C C . ILE B 1 379 ? -9.125 20.688 22.781 1 96.75 379 ILE B C 1
ATOM 6703 O O . ILE B 1 379 ? -8.195 19.891 22.594 1 96.75 379 ILE B O 1
ATOM 6707 N N . ILE B 1 380 ? -9.188 21.812 22.172 1 98.44 380 ILE B N 1
ATOM 6708 C CA . ILE B 1 380 ? -8.164 22.266 21.219 1 98.44 380 ILE B CA 1
ATOM 6709 C C . ILE B 1 380 ? -6.816 22.359 21.938 1 98.44 380 ILE B C 1
ATOM 6711 O O . ILE B 1 380 ? -5.805 21.891 21.406 1 98.44 380 ILE B O 1
ATOM 6715 N N . ALA B 1 381 ? -6.816 22.922 23.094 1 98.31 381 ALA B N 1
ATOM 6716 C CA . ALA B 1 381 ? -5.59 23.047 23.875 1 98.31 381 ALA B CA 1
ATOM 6717 C C . ALA B 1 381 ? -5.051 21.656 24.25 1 98.31 381 ALA B C 1
ATOM 6719 O O . ALA B 1 381 ? -3.852 21.406 24.125 1 98.31 381 ALA B O 1
ATOM 6720 N N . ALA B 1 382 ? -5.934 20.844 24.672 1 97.56 382 ALA B N 1
ATOM 6721 C CA . ALA B 1 382 ? -5.531 19.5 25.094 1 97.56 382 ALA B CA 1
ATOM 6722 C C . ALA B 1 382 ? -4.914 18.719 23.938 1 97.56 382 ALA B C 1
ATOM 6724 O O . ALA B 1 382 ? -3.861 18.094 24.094 1 97.56 382 ALA B O 1
ATOM 6725 N N . VAL B 1 383 ? -5.559 18.734 22.812 1 97.69 383 VAL B N 1
ATOM 6726 C CA . VAL B 1 383 ? -5.074 18.016 21.641 1 97.69 383 VAL B CA 1
ATOM 6727 C C . VAL B 1 383 ? -3.75 18.609 21.172 1 97.69 383 VAL B C 1
ATOM 6729 O O . VAL B 1 383 ? -2.824 17.875 20.812 1 97.69 383 VAL B O 1
ATOM 6732 N N . ASN B 1 384 ? -3.684 19.938 21.125 1 97.81 384 ASN B N 1
ATOM 6733 C CA . ASN B 1 384 ? -2.473 20.625 20.703 1 97.81 384 ASN B CA 1
ATOM 6734 C C . ASN B 1 384 ? -1.268 20.219 21.547 1 97.81 384 ASN B C 1
ATOM 6736 O O . ASN B 1 384 ? -0.221 19.859 21 1 97.81 384 ASN B O 1
ATOM 6740 N N . PHE B 1 385 ? -1.37 20.188 22.812 1 96.69 385 PHE B N 1
ATOM 6741 C CA . PHE B 1 385 ? -0.26 19.828 23.688 1 96.69 385 PHE B CA 1
ATOM 6742 C C . PHE B 1 385 ? -0.013 18.328 23.672 1 96.69 385 PHE B C 1
ATOM 6744 O O . PHE B 1 385 ? 1.129 17.875 23.797 1 96.69 385 PHE B O 1
ATOM 6751 N N . LEU B 1 386 ? -1.062 17.594 23.5 1 94.5 386 LEU B N 1
ATOM 6752 C CA . LEU B 1 386 ? -0.916 16.141 23.422 1 94.5 386 LEU B CA 1
ATOM 6753 C C . LEU B 1 386 ? -0.079 15.742 22.203 1 94.5 386 LEU B C 1
ATOM 6755 O O . LEU B 1 386 ? 0.728 14.812 22.281 1 94.5 386 LEU B O 1
ATOM 6759 N N . THR B 1 387 ? -0.228 16.391 21.156 1 94.5 387 THR B N 1
ATOM 6760 C CA . THR B 1 387 ? 0.41 16.016 19.906 1 94.5 387 THR B CA 1
ATOM 6761 C C . THR B 1 387 ? 1.893 16.375 19.922 1 94.5 387 THR B C 1
ATOM 6763 O O . THR B 1 387 ? 2.646 15.977 19.031 1 94.5 387 THR B O 1
ATOM 6766 N N . GLU B 1 388 ? 2.346 17.094 20.953 1 94 388 GLU B N 1
ATOM 6767 C CA . GLU B 1 388 ? 3.768 17.391 21.109 1 94 388 GLU B CA 1
ATOM 6768 C C . GLU B 1 388 ? 4.555 16.125 21.438 1 94 388 GLU B C 1
ATOM 6770 O O . GLU B 1 388 ? 5.762 16.062 21.203 1 94 388 GLU B O 1
ATOM 6775 N N . ILE B 1 389 ? 3.775 15.164 21.922 1 90.94 389 ILE B N 1
ATOM 6776 C CA . ILE B 1 389 ? 4.5 13.984 22.375 1 90.94 389 ILE B CA 1
ATOM 6777 C C . ILE B 1 389 ? 3.912 12.734 21.734 1 90.94 389 ILE B C 1
ATOM 6779 O O . ILE B 1 389 ? 4.355 11.617 22 1 90.94 389 ILE B O 1
ATOM 6783 N N . THR B 1 390 ? 2.877 12.922 20.984 1 91.69 390 THR B N 1
ATOM 6784 C CA . THR B 1 390 ? 2.234 11.805 20.312 1 91.69 390 THR B CA 1
ATOM 6785 C C . THR B 1 390 ? 2.104 12.086 18.812 1 91.69 390 THR B C 1
ATOM 6787 O O . THR B 1 390 ? 2.178 13.242 18.375 1 91.69 390 THR B O 1
ATOM 6790 N N . SER B 1 391 ? 1.942 10.977 18.047 1 92.62 391 SER B N 1
ATOM 6791 C CA . SER B 1 391 ? 1.735 11.109 16.609 1 92.62 391 SER B CA 1
ATOM 6792 C C . SER B 1 391 ? 0.465 11.891 16.312 1 92.62 391 SER B C 1
ATOM 6794 O O . SER B 1 391 ? -0.585 11.641 16.906 1 92.62 391 SER B O 1
ATOM 6796 N N . ASN B 1 392 ? 0.638 12.859 15.359 1 95.62 392 ASN B N 1
ATOM 6797 C CA . ASN B 1 392 ? -0.503 13.68 14.969 1 95.62 392 ASN B CA 1
ATOM 6798 C C . ASN B 1 392 ? -1.636 12.828 14.398 1 95.62 392 ASN B C 1
ATOM 6800 O O . ASN B 1 392 ? -2.795 12.984 14.789 1 95.62 392 ASN B O 1
ATOM 6804 N N . VAL B 1 393 ? -1.265 11.93 13.578 1 93.88 393 VAL B N 1
ATOM 6805 C CA . VAL B 1 393 ? -2.252 11.102 12.891 1 93.88 393 VAL B CA 1
ATOM 6806 C C . VAL B 1 393 ? -2.908 10.148 13.883 1 93.88 393 VAL B C 1
ATOM 6808 O O . VAL B 1 393 ? -4.125 9.961 13.859 1 93.88 393 VAL B O 1
ATOM 6811 N N . ALA B 1 394 ? -2.148 9.531 14.727 1 93.12 394 ALA B N 1
ATOM 6812 C CA . ALA B 1 394 ? -2.674 8.617 15.742 1 93.12 394 ALA B CA 1
ATOM 6813 C C . ALA B 1 394 ? -3.631 9.344 16.688 1 93.12 394 ALA B C 1
ATOM 6815 O O . ALA B 1 394 ? -4.695 8.82 17.016 1 93.12 394 ALA B O 1
ATOM 6816 N N . THR B 1 395 ? -3.271 10.539 17.062 1 95.12 395 THR B N 1
ATOM 6817 C CA . THR B 1 395 ? -4.105 11.344 17.953 1 95.12 395 THR B CA 1
ATOM 6818 C C . THR B 1 395 ? -5.445 11.656 17.297 1 95.12 395 THR B C 1
ATOM 6820 O O . THR B 1 395 ? -6.5 11.445 17.906 1 95.12 395 THR B O 1
ATOM 6823 N N . ALA B 1 396 ? -5.371 12.109 16.109 1 96.56 396 ALA B N 1
ATOM 6824 C CA . ALA B 1 396 ? -6.605 12.414 15.383 1 96.56 396 ALA B CA 1
ATOM 6825 C C . ALA B 1 396 ? -7.48 11.18 15.242 1 96.56 396 ALA B C 1
ATOM 6827 O O . ALA B 1 396 ? -8.688 11.234 15.484 1 96.56 396 ALA B O 1
ATOM 6828 N N . SER B 1 397 ? -6.895 10.086 14.922 1 94.75 397 SER B N 1
ATOM 6829 C CA . SER B 1 397 ? -7.629 8.844 14.703 1 94.75 397 SER B CA 1
ATOM 6830 C C . SER B 1 397 ? -8.344 8.391 15.969 1 94.75 397 SER B C 1
ATOM 6832 O O . SER B 1 397 ? -9.445 7.84 15.898 1 94.75 397 SER B O 1
ATOM 6834 N N . MET B 1 398 ? -7.762 8.672 17.109 1 93.06 398 MET B N 1
ATOM 6835 C CA . MET B 1 398 ? -8.305 8.188 18.375 1 93.06 398 MET B CA 1
ATOM 6836 C C . MET B 1 398 ? -9.367 9.148 18.906 1 93.06 398 MET B C 1
ATOM 6838 O O . MET B 1 398 ? -10.391 8.711 19.438 1 93.06 398 MET B O 1
ATOM 6842 N N . ILE B 1 399 ? -9.164 10.367 18.75 1 95.88 399 ILE B N 1
ATOM 6843 C CA . ILE B 1 399 ? -9.969 11.336 19.484 1 95.88 399 ILE B CA 1
ATOM 6844 C C . ILE B 1 399 ? -11.234 11.656 18.688 1 95.88 399 ILE B C 1
ATOM 6846 O O . ILE B 1 399 ? -12.273 11.992 19.281 1 95.88 399 ILE B O 1
ATOM 6850 N N . LEU B 1 400 ? -11.188 11.531 17.406 1 97.62 400 LEU B N 1
ATOM 6851 C CA . LEU B 1 400 ? -12.273 12.016 16.562 1 97.62 400 LEU B CA 1
ATOM 6852 C C . LEU B 1 400 ? -13.562 11.242 16.828 1 97.62 400 LEU B C 1
ATOM 6854 O O . LEU B 1 400 ? -14.617 11.836 17.047 1 97.62 400 LEU B O 1
ATOM 6858 N N . PRO B 1 401 ? -13.484 9.898 16.875 1 95.56 401 PRO B N 1
ATOM 6859 C CA . PRO B 1 401 ? -14.727 9.195 17.188 1 95.56 401 PRO B CA 1
ATOM 6860 C C . PRO B 1 401 ? -15.25 9.531 18.578 1 95.56 401 PRO B C 1
ATOM 6862 O O . PRO B 1 401 ? -16.469 9.547 18.797 1 95.56 401 PRO B O 1
ATOM 6865 N N . ILE B 1 402 ? -14.375 9.781 19.516 1 94.19 402 ILE B N 1
ATOM 6866 C CA . ILE B 1 402 ? -14.758 10.156 20.875 1 94.19 402 ILE B CA 1
ATOM 6867 C C . ILE B 1 402 ? -15.461 11.516 20.859 1 94.19 402 ILE B C 1
ATOM 6869 O O . ILE B 1 402 ? -16.5 11.688 21.484 1 94.19 402 ILE B O 1
ATOM 6873 N N . LEU B 1 403 ? -14.914 12.414 20.109 1 96.06 403 LEU B N 1
ATOM 6874 C CA . LEU B 1 403 ? -15.492 13.75 20.047 1 96.06 403 LEU B CA 1
ATOM 6875 C C . LEU B 1 403 ? -16.844 13.719 19.328 1 96.06 403 LEU B C 1
ATOM 6877 O O . LEU B 1 403 ? -17.734 14.492 19.656 1 96.06 403 LEU B O 1
ATOM 6881 N N . ALA B 1 404 ? -16.938 12.859 18.328 1 95.06 404 ALA B N 1
ATOM 6882 C CA . ALA B 1 404 ? -18.234 12.648 17.703 1 95.06 404 ALA B CA 1
ATOM 6883 C C . ALA B 1 404 ? -19.281 12.25 18.719 1 95.06 404 ALA B C 1
ATOM 6885 O O . ALA B 1 404 ? -20.406 12.773 18.719 1 95.06 404 ALA B O 1
ATOM 6886 N N . ALA B 1 405 ? -18.938 11.422 19.609 1 92.06 405 ALA B N 1
ATOM 6887 C CA . ALA B 1 405 ? -19.844 10.93 20.641 1 92.06 405 ALA B CA 1
ATOM 6888 C C . ALA B 1 405 ? -20.172 12.023 21.656 1 92.06 405 ALA B C 1
ATOM 6890 O O . ALA B 1 405 ? -21.328 12.18 22.047 1 92.06 405 ALA B O 1
ATOM 6891 N N . VAL B 1 406 ? -19.172 12.688 22.031 1 91.81 406 VAL B N 1
ATOM 6892 C CA . VAL B 1 406 ? -19.344 13.758 23 1 91.81 406 VAL B CA 1
ATOM 6893 C C . VAL B 1 406 ? -20.266 14.836 22.438 1 91.81 406 VAL B C 1
ATOM 6895 O O . VAL B 1 406 ? -21.109 15.375 23.156 1 91.81 406 VAL B O 1
ATOM 6898 N N . SER B 1 407 ? -20.109 15.156 21.203 1 93.38 407 SER B N 1
ATOM 6899 C CA . SER B 1 407 ? -20.938 16.172 20.547 1 93.38 407 SER B CA 1
ATOM 6900 C C . SER B 1 407 ? -22.406 15.758 20.562 1 93.38 407 SER B C 1
ATOM 6902 O O . SER B 1 407 ? -23.297 16.609 20.719 1 93.38 407 SER B O 1
ATOM 6904 N N . TYR B 1 408 ? -22.641 14.539 20.359 1 89.62 408 TYR B N 1
ATOM 6905 C CA . TYR B 1 408 ? -24 14.031 20.391 1 89.62 408 TYR B CA 1
ATOM 6906 C C . TYR B 1 408 ? -24.625 14.266 21.766 1 89.62 408 TYR B C 1
ATOM 6908 O O . TYR B 1 408 ? -25.766 14.727 21.875 1 89.62 408 TYR B O 1
ATOM 6916 N N . SER B 1 409 ? -23.922 13.992 22.75 1 87.31 409 SER B N 1
ATOM 6917 C CA . SER B 1 409 ? -24.406 14.133 24.109 1 87.31 409 SER B CA 1
ATOM 6918 C C . SER B 1 409 ? -24.641 15.602 24.469 1 87.31 409 SER B C 1
ATOM 6920 O O . SER B 1 409 ? -25.562 15.914 25.219 1 87.31 409 SER B O 1
ATOM 6922 N N . MET B 1 410 ? -23.812 16.406 23.969 1 89.44 410 MET B N 1
ATOM 6923 C CA . MET B 1 410 ? -23.922 17.828 24.266 1 89.44 410 MET B CA 1
ATOM 6924 C C . MET B 1 410 ? -25 18.484 23.422 1 89.44 410 MET B C 1
ATOM 6926 O O . MET B 1 410 ? -25.406 19.609 23.688 1 89.44 410 MET B O 1
ATOM 6930 N N . GLY B 1 411 ? -25.422 17.734 22.422 1 90.06 411 GLY B N 1
ATOM 6931 C CA . GLY B 1 411 ? -26.438 18.266 21.531 1 90.06 411 GLY B CA 1
ATOM 6932 C C . GLY B 1 411 ? -25.891 19.344 20.609 1 90.06 411 GLY B C 1
ATOM 6933 O O . GLY B 1 411 ? -26.641 20.219 20.156 1 90.06 411 GLY B O 1
ATOM 6934 N N . VAL B 1 412 ? -24.625 19.328 20.375 1 93.12 412 VAL B N 1
ATOM 6935 C CA . VAL B 1 412 ? -24 20.328 19.531 1 93.12 412 VAL B CA 1
ATOM 6936 C C . VAL B 1 412 ? -23.562 19.688 18.219 1 93.12 412 VAL B C 1
ATOM 6938 O O . VAL B 1 412 ? -23.531 18.469 18.094 1 93.12 412 VAL B O 1
ATOM 6941 N N . HIS B 1 413 ? -23.266 20.531 17.219 1 96.5 413 HIS B N 1
ATOM 6942 C CA . HIS B 1 413 ? -22.766 20.016 15.945 1 96.5 413 HIS B CA 1
ATOM 6943 C C . HIS B 1 413 ? -21.391 19.375 16.109 1 96.5 413 HIS B C 1
ATOM 6945 O O . HIS B 1 413 ? -20.469 20.016 16.609 1 96.5 413 HIS B O 1
ATOM 6951 N N . PRO B 1 414 ? -21.203 18.219 15.633 1 97 414 PRO B N 1
ATOM 6952 C CA . PRO B 1 414 ? -19.938 17.531 15.875 1 97 414 PRO B CA 1
ATOM 6953 C C . PRO B 1 414 ? -18.766 18.188 15.172 1 97 414 PRO B C 1
ATOM 6955 O O . PRO B 1 414 ? -17.625 18.062 15.625 1 97 414 PRO B O 1
ATOM 6958 N N . PHE B 1 415 ? -18.953 18.906 14.078 1 98.06 415 PHE B N 1
ATOM 6959 C CA . PHE B 1 415 ? -17.875 19.453 13.273 1 98.06 415 PHE B CA 1
ATOM 6960 C C . PHE B 1 415 ? -17.109 20.516 14.055 1 98.06 415 PHE B C 1
ATOM 6962 O O . PHE B 1 415 ? -15.922 20.734 13.805 1 98.06 415 PHE B O 1
ATOM 6969 N N . GLY B 1 416 ? -17.766 21.188 15.008 1 97 416 GLY B N 1
ATOM 6970 C CA . GLY B 1 416 ? -17.047 22.141 15.844 1 97 416 GLY B CA 1
ATOM 6971 C C . GLY B 1 416 ? -15.875 21.5 16.578 1 97 416 GLY B C 1
ATOM 6972 O O . GLY B 1 416 ? -14.719 21.891 16.359 1 97 416 GLY B O 1
ATOM 6973 N N . LEU B 1 417 ? -16.156 20.438 17.328 1 97.19 417 LEU B N 1
ATOM 6974 C CA . LEU B 1 417 ? -15.133 19.766 18.109 1 97.19 417 LEU B CA 1
ATOM 6975 C C . LEU B 1 417 ? -14.172 19 17.219 1 97.19 417 LEU B C 1
ATOM 6977 O O . LEU B 1 417 ? -12.953 19.031 17.422 1 97.19 417 LEU B O 1
ATOM 6981 N N . MET B 1 418 ? -14.672 18.344 16.203 1 98.38 418 MET B N 1
ATOM 6982 C CA . MET B 1 418 ? -13.859 17.453 15.375 1 98.38 418 MET B CA 1
ATOM 6983 C C . MET B 1 418 ? -12.883 18.25 14.516 1 98.38 418 MET B C 1
ATOM 6985 O O . MET B 1 418 ? -11.703 17.906 14.438 1 98.38 418 MET B O 1
ATOM 6989 N N . VAL B 1 419 ? -13.32 19.312 13.875 1 98.69 419 VAL B N 1
ATOM 6990 C CA . VAL B 1 419 ? -12.461 20.141 13.039 1 98.69 419 VAL B CA 1
ATOM 6991 C C . VAL B 1 419 ? -11.438 20.875 13.914 1 98.69 419 VAL B C 1
ATOM 6993 O O . VAL B 1 419 ? -10.258 20.938 13.562 1 98.69 419 VAL B O 1
ATOM 6996 N N . GLY B 1 420 ? -11.93 21.406 15.023 1 98.5 420 GLY B N 1
ATOM 6997 C CA . GLY B 1 420 ? -11.016 22.062 15.945 1 98.5 420 GLY B CA 1
ATOM 6998 C C . GLY B 1 420 ? -9.891 21.156 16.406 1 98.5 420 GLY B C 1
ATOM 6999 O O . GLY B 1 420 ? -8.727 21.547 16.391 1 98.5 420 GLY B O 1
ATOM 7000 N N . ALA B 1 421 ? -10.281 19.969 16.828 1 98.31 421 ALA B N 1
ATOM 7001 C CA . ALA B 1 421 ? -9.289 19 17.297 1 98.31 421 ALA B CA 1
ATOM 7002 C C . ALA B 1 421 ? -8.328 18.609 16.172 1 98.31 421 ALA B C 1
ATOM 7004 O O . ALA B 1 421 ? -7.133 18.422 16.422 1 98.31 421 ALA B O 1
ATOM 7005 N N . THR B 1 422 ? -8.828 18.438 14.977 1 98.56 422 THR B N 1
ATOM 7006 C CA . THR B 1 422 ? -8.008 18.078 13.828 1 98.56 422 THR B CA 1
ATOM 7007 C C . THR B 1 422 ? -6.957 19.156 13.547 1 98.56 422 THR B C 1
ATOM 7009 O O . THR B 1 422 ? -5.785 18.844 13.344 1 98.56 422 THR B O 1
ATOM 7012 N N . LEU B 1 423 ? -7.355 20.406 13.555 1 98.56 423 LEU B N 1
ATOM 7013 C CA . LEU B 1 423 ? -6.434 21.516 13.352 1 98.56 423 LEU B CA 1
ATOM 7014 C C . LEU B 1 423 ? -5.387 21.562 14.461 1 98.56 423 LEU B C 1
ATOM 7016 O O . LEU B 1 423 ? -4.195 21.75 14.195 1 98.56 423 LEU B O 1
ATOM 7020 N N . ALA B 1 424 ? -5.859 21.344 15.641 1 98.44 424 ALA B N 1
ATOM 7021 C CA . ALA B 1 424 ? -4.965 21.375 16.797 1 98.44 424 ALA B CA 1
ATOM 7022 C C . ALA B 1 424 ? -3.91 20.281 16.703 1 98.44 424 ALA B C 1
ATOM 7024 O O . ALA B 1 424 ? -2.754 20.484 17.078 1 98.44 424 ALA B O 1
ATOM 7025 N N . ALA B 1 425 ? -4.309 19.141 16.188 1 97.5 425 ALA B N 1
ATOM 7026 C CA . ALA B 1 425 ? -3.41 18 16.078 1 97.5 425 ALA B CA 1
ATOM 7027 C C . ALA B 1 425 ? -2.283 18.281 15.086 1 97.5 425 ALA B C 1
ATOM 7029 O O . ALA B 1 425 ? -1.214 17.672 15.156 1 97.5 425 ALA B O 1
ATOM 7030 N N . SER B 1 426 ? -2.463 19.234 14.211 1 96.62 426 SER B N 1
ATOM 7031 C CA . SER B 1 426 ? -1.482 19.547 13.172 1 96.62 426 SER B CA 1
ATOM 7032 C C . SER B 1 426 ? -0.58 20.703 13.586 1 96.62 426 SER B C 1
ATOM 7034 O O . SER B 1 426 ? 0.327 21.078 12.844 1 96.62 426 SER B O 1
ATOM 7036 N N . CYS B 1 427 ? -0.806 21.266 14.758 1 95.75 427 CYS B N 1
ATOM 7037 C CA . CYS B 1 427 ? -0.05 22.438 15.211 1 95.75 427 CYS B CA 1
ATOM 7038 C C . CYS B 1 427 ? 0.848 22.078 16.391 1 95.75 427 CYS B C 1
ATOM 7040 O O . CYS B 1 427 ? 0.673 22.594 17.484 1 95.75 427 CYS B O 1
ATOM 7042 N N . ALA B 1 428 ? 1.806 21.219 16.141 1 95.06 428 ALA B N 1
ATOM 7043 C CA . ALA B 1 428 ? 2.797 20.844 17.156 1 95.06 428 ALA B CA 1
ATOM 7044 C C . ALA B 1 428 ? 4.129 21.547 16.891 1 95.06 428 ALA B C 1
ATOM 7046 O O . ALA B 1 428 ? 4.965 21.031 16.141 1 95.06 428 ALA B O 1
ATOM 7047 N N . PHE B 1 429 ? 4.473 22.594 17.688 1 97.38 429 PHE B N 1
ATOM 7048 C CA . PHE B 1 429 ? 5.559 23.484 17.312 1 97.38 429 PHE B CA 1
ATOM 7049 C C . PHE B 1 429 ? 6.699 23.406 18.312 1 97.38 429 PHE B C 1
ATOM 7051 O O . PHE B 1 429 ? 7.809 23.875 18.047 1 97.38 429 PHE B O 1
ATOM 7058 N N . MET B 1 430 ? 6.578 22.75 19.422 1 96.06 430 MET B N 1
ATOM 7059 C CA . MET B 1 430 ? 7.418 23 20.594 1 96.06 430 MET B CA 1
ATOM 7060 C C . MET B 1 430 ? 8.633 22.078 20.594 1 96.06 430 MET B C 1
ATOM 7062 O O . MET B 1 430 ? 9.711 22.469 21.047 1 96.06 430 MET B O 1
ATOM 7066 N N . LEU B 1 431 ? 8.43 20.844 20.109 1 95.44 431 LEU B N 1
ATOM 7067 C CA . LEU B 1 431 ? 9.477 19.844 20.312 1 95.44 431 LEU B CA 1
ATOM 7068 C C . LEU B 1 431 ? 9.953 19.281 18.984 1 95.44 431 LEU B C 1
ATOM 7070 O O . LEU B 1 431 ? 9.164 19.125 18.047 1 95.44 431 LEU B O 1
ATOM 7074 N N . PRO B 1 432 ? 11.266 18.906 18.922 1 94.44 432 PRO B N 1
ATOM 7075 C CA . PRO B 1 432 ? 11.805 18.312 17.688 1 94.44 432 PRO B CA 1
ATOM 7076 C C . PRO B 1 432 ? 11.102 17.031 17.297 1 94.44 432 PRO B C 1
ATOM 7078 O O . PRO B 1 432 ? 10.938 16.75 16.094 1 94.44 432 PRO B O 1
ATOM 7081 N N . VAL B 1 433 ? 10.602 16.297 18.234 1 91.5 433 VAL B N 1
ATOM 7082 C CA . VAL B 1 433 ? 10.062 14.969 17.984 1 91.5 433 VAL B CA 1
ATOM 7083 C C . VAL B 1 433 ? 8.578 15.078 17.625 1 91.5 433 VAL B C 1
ATOM 7085 O O . VAL B 1 433 ? 7.973 14.102 17.188 1 91.5 433 VAL B O 1
ATOM 7088 N N . ALA B 1 434 ? 7.996 16.234 17.703 1 92.94 434 ALA B N 1
ATOM 7089 C CA . ALA B 1 434 ? 6.555 16.406 17.562 1 92.94 434 ALA B CA 1
ATOM 7090 C C . ALA B 1 434 ? 6.113 16.141 16.125 1 92.94 434 ALA B C 1
ATOM 7092 O O . ALA B 1 434 ? 5.027 15.609 15.891 1 92.94 434 ALA B O 1
ATOM 7093 N N . THR B 1 435 ? 6.906 16.594 15.203 1 94.19 435 THR B N 1
ATOM 7094 C CA . THR B 1 435 ? 6.621 16.391 13.781 1 94.19 435 THR B CA 1
ATOM 7095 C C . THR B 1 435 ? 7.914 16.281 12.984 1 94.19 435 THR B C 1
ATOM 7097 O O . THR B 1 435 ? 8.953 16.812 13.398 1 94.19 435 THR B O 1
ATOM 7100 N N . PRO B 1 436 ? 7.789 15.664 11.883 1 94.44 436 PRO B N 1
ATOM 7101 C CA . PRO B 1 436 ? 8.992 15.477 11.07 1 94.44 436 PRO B CA 1
ATOM 7102 C C . PRO B 1 436 ? 9.633 16.797 10.648 1 94.44 436 PRO B C 1
ATOM 7104 O O . PRO B 1 436 ? 10.852 16.953 10.719 1 94.44 436 PRO B O 1
ATOM 7107 N N . PRO B 1 437 ? 8.914 17.766 10.289 1 97.69 437 PRO B N 1
ATOM 7108 C CA . PRO B 1 437 ? 9.539 19.062 9.953 1 97.69 437 PRO B CA 1
ATOM 7109 C C . PRO B 1 437 ? 10.375 19.625 11.094 1 97.69 437 PRO B C 1
ATOM 7111 O O . PRO B 1 437 ? 11.469 20.141 10.859 1 97.69 437 PRO B O 1
ATOM 7114 N N . ASN B 1 438 ? 9.906 19.516 12.312 1 97.81 438 ASN B N 1
ATOM 7115 C CA . ASN B 1 438 ? 10.672 19.953 13.469 1 97.81 438 ASN B CA 1
ATOM 7116 C C . ASN B 1 438 ? 12 19.203 13.586 1 97.81 438 ASN B C 1
ATOM 7118 O O . ASN B 1 438 ? 13.039 19.812 13.852 1 97.81 438 ASN B O 1
ATOM 7122 N N . ALA B 1 439 ? 11.922 17.953 13.391 1 95.94 439 ALA B N 1
ATOM 7123 C CA . ALA B 1 439 ? 13.117 17.109 13.492 1 95.94 439 ALA B CA 1
ATOM 7124 C C . ALA B 1 439 ? 14.133 17.469 12.406 1 95.94 439 ALA B C 1
ATOM 7126 O O . ALA B 1 439 ? 15.336 17.484 12.664 1 95.94 439 ALA B O 1
ATOM 7127 N N . VAL B 1 440 ? 13.633 17.734 11.266 1 96.44 440 VAL B N 1
ATOM 7128 C CA . VAL B 1 440 ? 14.477 18.047 10.125 1 96.44 440 VAL B CA 1
ATOM 7129 C C . VAL B 1 440 ? 15.289 19.312 10.422 1 96.44 440 VAL B C 1
ATOM 7131 O O . VAL B 1 440 ? 16.516 19.328 10.289 1 96.44 440 VAL B O 1
ATOM 7134 N N . VAL B 1 441 ? 14.688 20.328 10.844 1 96.81 441 VAL B N 1
ATOM 7135 C CA . VAL B 1 441 ? 15.375 21.594 11.039 1 96.81 441 VAL B CA 1
ATOM 7136 C C . VAL B 1 441 ? 16.25 21.531 12.297 1 96.81 441 VAL B C 1
ATOM 7138 O O . VAL B 1 441 ? 17.281 22.188 12.375 1 96.81 441 VAL B O 1
ATOM 7141 N N . PHE B 1 442 ? 15.812 20.734 13.266 1 96 442 PHE B N 1
ATOM 7142 C CA . PHE B 1 442 ? 16.641 20.531 14.453 1 96 442 PHE B CA 1
ATOM 7143 C C . PHE B 1 442 ? 17.984 19.906 14.078 1 96 442 PHE B C 1
ATOM 7145 O O . PHE B 1 442 ? 19 20.219 14.688 1 96 442 PHE B O 1
ATOM 7152 N N . GLY B 1 443 ? 18.016 19.125 13.07 1 94.38 443 GLY B N 1
ATOM 7153 C CA . GLY B 1 443 ? 19.219 18.453 12.609 1 94.38 443 GLY B CA 1
ATOM 7154 C C . GLY B 1 443 ? 20.203 19.391 11.938 1 94.38 443 GLY B C 1
ATOM 7155 O O . GLY B 1 443 ? 21.359 19.031 11.711 1 94.38 443 GLY B O 1
ATOM 7156 N N . SER B 1 444 ? 19.75 20.531 11.664 1 93 444 SER B N 1
ATOM 7157 C CA . SER B 1 444 ? 20.609 21.516 11.016 1 93 444 SER B CA 1
ATOM 7158 C C . SER B 1 444 ? 21.75 21.969 11.938 1 93 444 SER B C 1
ATOM 7160 O O . SER B 1 444 ? 22.766 22.469 11.469 1 93 444 SER B O 1
ATOM 7162 N N . GLY B 1 445 ? 21.531 21.875 13.266 1 92 445 GLY B N 1
ATOM 7163 C CA . GLY B 1 445 ? 22.531 22.297 14.234 1 92 445 GLY B CA 1
ATOM 7164 C C . GLY B 1 445 ? 22.344 23.719 14.719 1 92 445 GLY B C 1
ATOM 7165 O O . GLY B 1 445 ? 22.969 24.156 15.68 1 92 445 GLY B O 1
ATOM 7166 N N . TYR B 1 446 ? 21.391 24.438 14.18 1 93.62 446 TYR B N 1
ATOM 7167 C CA . TYR B 1 446 ? 21.156 25.828 14.555 1 93.62 446 TYR B CA 1
ATOM 7168 C C . TYR B 1 446 ? 20.266 25.922 15.781 1 93.62 446 TYR B C 1
ATOM 7170 O O . TYR B 1 446 ? 20.203 26.969 16.422 1 93.62 446 TYR B O 1
ATOM 7178 N N . LEU B 1 447 ? 19.547 24.875 16.078 1 95.62 447 LEU B N 1
ATOM 7179 C CA . LEU B 1 447 ? 18.547 24.922 17.141 1 95.62 447 LEU B CA 1
ATOM 7180 C C . LEU B 1 447 ? 18.938 24 18.281 1 95.62 447 LEU B C 1
ATOM 7182 O O . LEU B 1 447 ? 19.438 22.906 18.062 1 95.62 447 LEU B O 1
ATOM 7186 N N . LYS B 1 448 ? 18.703 24.547 19.438 1 95.56 448 LYS B N 1
ATOM 7187 C CA . LYS B 1 448 ? 18.703 23.719 20.641 1 95.56 448 LYS B CA 1
ATOM 7188 C C . LYS B 1 448 ? 17.281 23.5 21.141 1 95.56 448 LYS B C 1
ATOM 7190 O O . LYS B 1 448 ? 16.344 24.172 20.703 1 95.56 448 LYS B O 1
ATOM 7195 N N . ILE B 1 449 ? 17.078 22.531 22 1 94.69 449 ILE B N 1
ATOM 7196 C CA . ILE B 1 449 ? 15.75 22.156 22.484 1 94.69 449 ILE B CA 1
ATOM 7197 C C . ILE B 1 449 ? 15.086 23.359 23.156 1 94.69 449 ILE B C 1
ATOM 7199 O O . ILE B 1 449 ? 13.922 23.656 22.875 1 94.69 449 ILE B O 1
ATOM 7203 N N . PRO B 1 450 ? 15.836 24.141 23.938 1 94.5 450 PRO B N 1
ATOM 7204 C CA . PRO B 1 450 ? 15.18 25.297 24.562 1 94.5 450 PRO B CA 1
ATOM 7205 C C . PRO B 1 450 ? 14.742 26.344 23.547 1 94.5 450 PRO B C 1
ATOM 7207 O O . PRO B 1 450 ? 13.734 27.016 23.766 1 94.5 450 PRO B O 1
ATOM 7210 N N . ASP B 1 451 ? 15.492 26.484 22.5 1 94.75 451 ASP B N 1
ATOM 7211 C CA . ASP B 1 451 ? 15.109 27.406 21.438 1 94.75 451 ASP B CA 1
ATOM 7212 C C . ASP B 1 451 ? 13.758 27.016 20.828 1 94.75 451 ASP B C 1
ATOM 7214 O O . ASP B 1 451 ? 12.875 27.859 20.688 1 94.75 451 ASP B O 1
ATOM 7218 N N . MET B 1 452 ? 13.625 25.812 20.547 1 95.69 452 MET B N 1
ATOM 7219 C CA . MET B 1 452 ? 12.398 25.328 19.922 1 95.69 452 MET B CA 1
ATOM 7220 C C . MET B 1 452 ? 11.242 25.344 20.906 1 95.69 452 MET B C 1
ATOM 7222 O O . MET B 1 452 ? 10.109 25.672 20.547 1 95.69 452 MET B O 1
ATOM 7226 N N . PHE B 1 453 ? 11.555 24.969 22.141 1 96.19 453 PHE B N 1
ATOM 7227 C CA . PHE B 1 453 ? 10.523 24.906 23.172 1 96.19 453 PHE B CA 1
ATOM 7228 C C . PHE B 1 453 ? 9.938 26.297 23.422 1 96.19 453 PHE B C 1
ATOM 7230 O O . PHE B 1 453 ? 8.719 26.469 23.422 1 96.19 453 PHE B O 1
ATOM 7237 N N . LYS B 1 454 ? 10.758 27.25 23.594 1 96.69 454 LYS B N 1
ATOM 7238 C CA . LYS B 1 454 ? 10.312 28.609 23.906 1 96.69 454 LYS B CA 1
ATOM 7239 C C . LYS B 1 454 ? 9.516 29.203 22.75 1 96.69 454 LYS B C 1
ATOM 7241 O O . LYS B 1 454 ? 8.414 29.719 22.953 1 96.69 454 LYS B O 1
ATOM 7246 N N . ALA B 1 455 ? 10.094 29.172 21.625 1 97.12 455 ALA B N 1
ATOM 7247 C CA . ALA B 1 455 ? 9.406 29.719 20.453 1 97.12 455 ALA B CA 1
ATOM 7248 C C . ALA B 1 455 ? 8.133 28.938 20.156 1 97.12 455 ALA B C 1
ATOM 7250 O O . ALA B 1 455 ? 7.109 29.531 19.797 1 97.12 455 ALA B O 1
ATOM 7251 N N . GLY B 1 456 ? 8.227 27.688 20.297 1 97.62 456 GLY B N 1
ATOM 7252 C CA . GLY B 1 456 ? 7.098 26.812 20 1 97.62 456 GLY B CA 1
ATOM 7253 C C . GLY B 1 456 ? 5.949 26.969 20.984 1 97.62 456 GLY B C 1
ATOM 7254 O O . GLY B 1 456 ? 4.781 26.859 20.594 1 97.62 456 GLY B O 1
ATOM 7255 N N . LEU B 1 457 ? 6.277 27.172 22.234 1 97.56 457 LEU B N 1
ATOM 7256 C CA . LEU B 1 457 ? 5.234 27.359 23.234 1 97.56 457 LEU B CA 1
ATOM 7257 C C . LEU B 1 457 ? 4.332 28.531 22.875 1 97.56 457 LEU B C 1
ATOM 7259 O O . LEU B 1 457 ? 3.107 28.406 22.922 1 97.56 457 LEU B O 1
ATOM 7263 N N . TRP B 1 458 ? 4.914 29.609 22.547 1 97.5 458 TRP B N 1
ATOM 7264 C CA . TRP B 1 458 ? 4.141 30.797 22.172 1 97.5 458 TRP B CA 1
ATOM 7265 C C . TRP B 1 458 ? 3.357 30.562 20.891 1 97.5 458 TRP B C 1
ATOM 7267 O O . TRP B 1 458 ? 2.219 31 20.75 1 97.5 458 TRP B O 1
ATOM 7277 N N . MET B 1 459 ? 3.975 29.906 19.984 1 97.81 459 MET B N 1
ATOM 7278 C CA . MET B 1 459 ? 3.264 29.594 18.75 1 97.81 459 MET B CA 1
ATOM 7279 C C . MET B 1 459 ? 2.076 28.672 19.016 1 97.81 459 MET B C 1
ATOM 7281 O O . MET B 1 459 ? 1.031 28.797 18.375 1 97.81 459 MET B O 1
ATOM 7285 N N . ASN B 1 460 ? 2.295 27.688 19.906 1 98.25 460 ASN B N 1
ATOM 7286 C CA . ASN B 1 460 ? 1.185 26.844 20.312 1 98.25 460 ASN B CA 1
ATOM 7287 C C . ASN B 1 460 ? 0.031 27.656 20.891 1 98.25 460 ASN B C 1
ATOM 7289 O O . ASN B 1 460 ? -1.126 27.453 20.516 1 98.25 460 ASN B O 1
ATOM 7293 N N . ILE B 1 461 ? 0.344 28.531 21.781 1 98.25 461 ILE B N 1
ATOM 7294 C CA . ILE B 1 461 ? -0.678 29.359 22.406 1 98.25 461 ILE B CA 1
ATOM 7295 C C . ILE B 1 461 ? -1.411 30.188 21.344 1 98.25 461 ILE B C 1
ATOM 7297 O O . ILE B 1 461 ? -2.643 30.234 21.344 1 98.25 461 ILE B O 1
ATOM 7301 N N . LEU B 1 462 ? -0.674 30.797 20.469 1 98.25 462 LEU B N 1
ATOM 7302 C CA . LEU B 1 462 ? -1.268 31.578 19.391 1 98.25 462 LEU B CA 1
ATOM 7303 C C . LEU B 1 462 ? -2.152 30.703 18.516 1 98.25 462 LEU B C 1
ATOM 7305 O O . LEU B 1 462 ? -3.256 31.109 18.141 1 98.25 462 LEU B O 1
ATOM 7309 N N . SER B 1 463 ? -1.663 29.578 18.188 1 98.5 463 SER B N 1
ATOM 7310 C CA . SER B 1 463 ? -2.439 28.688 17.328 1 98.5 463 SER B CA 1
ATOM 7311 C C . SER B 1 463 ? -3.723 28.234 18.016 1 98.5 463 SER B C 1
ATOM 7313 O O . SER B 1 463 ? -4.77 28.125 17.359 1 98.5 463 SER B O 1
ATOM 7315 N N . ILE B 1 464 ? -3.65 27.922 19.297 1 98.62 464 ILE B N 1
ATOM 7316 C CA . ILE B 1 464 ? -4.82 27.5 20.062 1 98.62 464 ILE B CA 1
ATOM 7317 C C . ILE B 1 464 ? -5.891 28.594 20 1 98.62 464 ILE B C 1
ATOM 7319 O O . ILE B 1 464 ? -7.062 28.297 19.719 1 98.62 464 ILE B O 1
ATOM 7323 N N . LEU B 1 465 ? -5.492 29.797 20.172 1 98.62 465 LEU B N 1
ATOM 7324 C CA . LEU B 1 465 ? -6.422 30.922 20.172 1 98.62 465 LEU B CA 1
ATOM 7325 C C . LEU B 1 465 ? -7.008 31.125 18.781 1 98.62 465 LEU B C 1
ATOM 7327 O O . LEU B 1 465 ? -8.219 31.328 18.625 1 98.62 465 LEU B O 1
ATOM 7331 N N . ILE B 1 466 ? -6.211 31.078 17.797 1 98.69 466 ILE B N 1
ATOM 7332 C CA . ILE B 1 466 ? -6.648 31.312 16.438 1 98.69 466 ILE B CA 1
ATOM 7333 C C . ILE B 1 466 ? -7.574 30.188 15.977 1 98.69 466 ILE B C 1
ATOM 7335 O O . ILE B 1 466 ? -8.617 30.438 15.375 1 98.69 466 ILE B O 1
ATOM 7339 N N . ILE B 1 467 ? -7.227 28.953 16.266 1 98.75 467 ILE B N 1
ATOM 7340 C CA . ILE B 1 467 ? -8.031 27.797 15.875 1 98.75 467 ILE B CA 1
ATOM 7341 C C . ILE B 1 467 ? -9.391 27.875 16.562 1 98.75 467 ILE B C 1
ATOM 7343 O O . ILE B 1 467 ? -10.43 27.609 15.945 1 98.75 467 ILE B O 1
ATOM 7347 N N . THR B 1 468 ? -9.359 28.188 17.875 1 98.5 468 THR B N 1
ATOM 7348 C CA . THR B 1 468 ? -10.609 28.312 18.609 1 98.5 468 THR B CA 1
ATOM 7349 C C . THR B 1 468 ? -11.5 29.375 17.984 1 98.5 468 THR B C 1
ATOM 7351 O O . THR B 1 468 ? -12.688 29.156 17.75 1 98.5 468 THR B O 1
ATOM 7354 N N . PHE B 1 469 ? -10.914 30.531 17.688 1 98.38 469 PHE B N 1
ATOM 7355 C CA . PHE B 1 469 ? -11.656 31.625 17.094 1 98.38 469 PHE B CA 1
ATOM 7356 C C . PHE B 1 469 ? -12.219 31.219 15.734 1 98.38 469 PHE B C 1
ATOM 7358 O O . PHE B 1 469 ? -13.398 31.453 15.453 1 98.38 469 PHE B O 1
ATOM 7365 N N . PHE B 1 470 ? -11.461 30.641 14.898 1 98.44 470 PHE B N 1
ATOM 7366 C CA . PHE B 1 470 ? -11.867 30.281 13.547 1 98.44 470 PHE B CA 1
ATOM 7367 C C . PHE B 1 470 ? -12.93 29.188 13.578 1 98.44 470 PHE B C 1
ATOM 7369 O O . PHE B 1 470 ? -13.883 29.219 12.797 1 98.44 470 PHE B O 1
ATOM 7376 N N . THR B 1 471 ? -12.75 28.172 14.445 1 98.31 471 THR B N 1
ATOM 7377 C CA . THR B 1 471 ? -13.695 27.062 14.516 1 98.31 471 THR B CA 1
ATOM 7378 C C . THR B 1 471 ? -15.039 27.547 15.07 1 98.31 471 THR B C 1
ATOM 7380 O O . THR B 1 471 ? -16.094 27.109 14.617 1 98.31 471 THR B O 1
ATOM 7383 N N . PHE B 1 472 ? -14.992 28.469 16.016 1 97.31 472 PHE B N 1
ATOM 7384 C CA . PHE B 1 472 ? -16.219 28.922 16.672 1 97.31 472 PHE B CA 1
ATOM 7385 C C . PHE B 1 472 ? -16.953 29.922 15.805 1 97.31 472 PHE B C 1
ATOM 7387 O O . PHE B 1 472 ? -18.188 29.875 15.719 1 97.31 472 PHE B O 1
ATOM 7394 N N . TYR B 1 473 ? -16.25 30.797 15.102 1 97.19 473 TYR B N 1
ATOM 7395 C CA . TYR B 1 473 ? -16.922 31.891 14.422 1 97.19 473 TYR B CA 1
ATOM 7396 C C . TYR B 1 473 ? -16.875 31.719 12.906 1 97.19 473 TYR B C 1
ATOM 7398 O O . TYR B 1 473 ? -17.875 31.969 12.219 1 97.19 473 TYR B O 1
ATOM 7406 N N . VAL B 1 474 ? -15.844 31.266 12.344 1 98.06 474 VAL B N 1
ATOM 7407 C CA . VAL B 1 474 ? -15.633 31.297 10.898 1 98.06 474 VAL B CA 1
ATOM 7408 C C . VAL B 1 474 ? -16.172 30.016 10.273 1 98.06 474 VAL B C 1
ATOM 7410 O O . VAL B 1 474 ? -16.781 30.047 9.195 1 98.06 474 VAL B O 1
ATOM 7413 N N . LEU B 1 475 ? -15.93 28.875 10.922 1 98 475 LEU B N 1
ATOM 7414 C CA . LEU B 1 475 ? -16.359 27.578 10.398 1 98 475 LEU B CA 1
ATOM 7415 C C . LEU B 1 475 ? -17.859 27.578 10.125 1 98 475 LEU B C 1
ATOM 7417 O O . LEU B 1 475 ? -18.297 27.219 9.023 1 98 475 LEU B O 1
ATOM 7421 N N . PRO B 1 476 ? -18.703 27.984 11.125 1 97.38 476 PRO B N 1
ATOM 7422 C CA . PRO B 1 476 ? -20.156 27.969 10.883 1 97.38 476 PRO B CA 1
ATOM 7423 C C . PRO B 1 476 ? -20.562 28.906 9.742 1 97.38 476 PRO B C 1
ATOM 7425 O O . PRO B 1 476 ? -21.5 28.609 9 1 97.38 476 PRO B O 1
ATOM 7428 N N . LEU B 1 477 ? -19.859 29.953 9.586 1 96.94 477 LEU B N 1
ATOM 7429 C CA . LEU B 1 477 ? -20.172 30.906 8.523 1 96.94 477 LEU B CA 1
ATOM 7430 C C . LEU B 1 477 ? -19.828 30.328 7.156 1 96.94 477 LEU B C 1
ATOM 7432 O O . LEU B 1 477 ? -20.609 30.469 6.211 1 96.94 477 LEU B O 1
ATOM 7436 N N . LEU B 1 478 ? -18.719 29.719 7.004 1 96.88 478 LEU B N 1
ATOM 7437 C CA . LEU B 1 478 ? -18.25 29.25 5.707 1 96.88 478 LEU B CA 1
ATOM 7438 C C . LEU B 1 478 ? -18.953 27.969 5.297 1 96.88 478 LEU B C 1
ATOM 7440 O O . LEU B 1 478 ? -19.172 27.719 4.109 1 96.88 478 LEU B O 1
ATOM 7444 N N . TRP B 1 479 ? -19.203 27.078 6.297 1 96.94 479 TRP B N 1
ATOM 7445 C CA . TRP B 1 479 ? -19.797 25.781 5.98 1 96.94 479 TRP B CA 1
ATOM 7446 C C . TRP B 1 479 ? -21.312 25.812 6.172 1 96.94 479 TRP B C 1
ATOM 7448 O O . TRP B 1 479 ? -22 24.844 5.867 1 96.94 479 TRP B O 1
ATOM 7458 N N . GLY B 1 480 ? -21.875 26.859 6.598 1 95.62 480 GLY B N 1
ATOM 7459 C CA . GLY B 1 480 ? -23.312 26.984 6.805 1 95.62 480 GLY B CA 1
ATOM 7460 C C . GLY B 1 480 ? -23.828 26.062 7.883 1 95.62 480 GLY B C 1
ATOM 7461 O O . GLY B 1 480 ? -24.828 25.359 7.672 1 95.62 480 GLY B O 1
ATOM 7462 N N . LEU B 1 481 ? -23.156 26.094 9.016 1 95.56 481 LEU B N 1
ATOM 7463 C CA . LEU B 1 481 ? -23.5 25.203 10.117 1 95.56 481 LEU B CA 1
ATOM 7464 C C . LEU B 1 481 ? -24.078 25.984 11.297 1 95.56 481 LEU B C 1
ATOM 7466 O O . LEU B 1 481 ? -23.797 27.172 11.445 1 95.56 481 LEU B O 1
ATOM 7470 N N . ASP B 1 482 ? -24.953 25.297 12.07 1 95.81 482 ASP B N 1
ATOM 7471 C CA . ASP B 1 482 ? -25.344 25.734 13.406 1 95.81 482 ASP B CA 1
ATOM 7472 C C . ASP B 1 482 ? -24.656 24.906 14.484 1 95.81 482 ASP B C 1
ATOM 7474 O O . ASP B 1 482 ? -25.078 23.781 14.773 1 95.81 482 ASP B O 1
ATOM 7478 N N . LEU B 1 483 ? -23.641 25.453 15.133 1 95.12 483 LEU B N 1
ATOM 7479 C CA . LEU B 1 483 ? -22.812 24.703 16.062 1 95.12 483 LEU B CA 1
ATOM 7480 C C . LEU B 1 483 ? -23.609 24.297 17.297 1 95.12 483 LEU B C 1
ATOM 7482 O O . LEU B 1 483 ? -23.203 23.375 18.016 1 95.12 483 LEU B O 1
ATOM 7486 N N . ASP B 1 484 ? -24.734 24.906 17.562 1 91.56 484 ASP B N 1
ATOM 7487 C CA . ASP B 1 484 ? -25.5 24.672 18.797 1 91.56 484 ASP B CA 1
ATOM 7488 C C . ASP B 1 484 ? -26.562 23.594 18.594 1 91.56 484 ASP B C 1
ATOM 7490 O O . ASP B 1 484 ? -27.344 23.297 19.5 1 91.56 484 ASP B O 1
ATOM 7494 N N . ARG B 1 485 ? -26.562 23.062 17.438 1 93.5 485 ARG B N 1
ATOM 7495 C CA . ARG B 1 485 ? -27.562 22.047 17.141 1 93.5 485 ARG B CA 1
ATOM 7496 C C . ARG B 1 485 ? -26.922 20.781 16.562 1 93.5 485 ARG B C 1
ATOM 7498 O O . ARG B 1 485 ? -26.016 20.875 15.727 1 93.5 485 ARG B O 1
ATOM 7505 N N . TYR B 1 486 ? -27.375 19.641 17 1 93.56 486 TYR B N 1
ATOM 7506 C CA . TYR B 1 486 ? -26.922 18.375 16.453 1 93.56 486 TYR B CA 1
ATOM 7507 C C . TYR B 1 486 ? -27.75 17.984 15.234 1 93.56 486 TYR B C 1
ATOM 7509 O O . TYR B 1 486 ? -28.953 17.734 15.344 1 93.56 486 TYR B O 1
ATOM 7517 N N . PRO B 1 487 ? -27.172 17.875 14.172 1 94.38 487 PRO B N 1
ATOM 7518 C CA . PRO B 1 487 ? -27.953 17.734 12.938 1 94.38 487 PRO B CA 1
ATOM 7519 C C . PRO B 1 487 ? -28.172 16.281 12.539 1 94.38 487 PRO B C 1
ATOM 7521 O O . PRO B 1 487 ? -28.906 16.016 11.586 1 94.38 487 PRO B O 1
ATOM 7524 N N . PHE B 1 488 ? -27.5 15.43 13.18 1 91.62 488 PHE B N 1
ATOM 7525 C CA . PHE B 1 488 ? -27.547 14.047 12.711 1 91.62 488 PHE B CA 1
ATOM 7526 C C . PHE B 1 488 ? -28.375 13.188 13.664 1 91.62 488 PHE B C 1
ATOM 7528 O O . PHE B 1 488 ? -28.5 13.516 14.852 1 91.62 488 PHE B O 1
#

Solvent-accessible surface area (backbone atoms only — not comparable to full-atom values): 47116 Å² total; per-residue (Å²): 112,68,70,57,50,47,12,51,50,18,59,51,47,12,59,48,51,22,50,48,37,62,73,65,57,76,65,86,89,55,46,72,29,15,44,40,45,51,17,52,49,50,21,47,49,36,23,46,54,35,42,35,38,61,53,40,57,53,25,49,46,54,64,40,52,32,26,60,57,61,32,33,56,56,69,62,39,30,25,28,47,22,28,59,53,45,49,24,45,52,22,42,43,38,46,32,42,37,36,56,73,54,46,39,56,56,53,52,32,46,52,41,24,60,68,59,34,75,26,53,68,33,37,44,46,11,47,22,51,27,28,16,57,45,1,29,58,29,50,30,46,60,40,33,62,60,45,46,62,57,50,51,52,26,52,57,52,58,42,66,93,57,76,79,40,50,62,52,42,48,48,52,42,36,45,41,36,50,34,33,24,52,20,11,41,37,17,9,53,18,29,44,72,7,30,70,36,49,36,49,50,38,40,39,42,28,64,72,68,70,43,80,70,47,54,38,64,41,31,70,52,25,35,57,54,25,51,52,50,47,53,52,49,49,51,41,39,40,63,62,76,43,64,62,64,90,77,50,66,48,73,37,37,54,51,46,43,50,49,51,50,59,71,64,50,74,86,47,66,51,34,52,53,52,49,49,50,51,49,51,42,53,49,45,43,59,37,28,85,82,52,48,31,81,77,38,72,61,64,48,66,38,33,46,30,43,50,46,41,48,48,33,40,65,41,58,30,83,82,64,77,48,40,56,36,48,66,81,60,44,67,67,50,69,61,49,59,43,38,34,46,11,29,28,38,27,47,35,46,38,30,61,74,30,41,37,27,59,50,52,10,66,69,49,63,78,50,74,75,50,54,65,70,59,50,44,42,50,49,22,44,49,34,22,60,48,15,36,71,24,47,32,51,59,48,39,43,58,46,41,49,54,39,45,17,42,19,58,54,66,38,22,24,40,62,45,54,38,51,32,33,36,55,21,26,50,47,35,54,32,36,48,81,19,35,63,24,34,39,54,40,42,69,69,67,62,47,51,70,67,58,36,32,58,56,12,48,55,49,36,52,52,46,42,53,51,45,42,51,40,38,70,58,46,43,30,64,76,70,71,51,59,61,77,41,50,86,123,112,68,69,55,50,47,12,52,49,17,60,51,47,12,60,49,51,22,50,47,37,60,74,65,59,79,64,85,90,56,46,72,28,17,44,39,45,50,17,52,49,50,22,48,49,36,24,47,54,36,43,35,38,60,54,39,58,54,25,49,47,54,64,39,52,32,25,60,58,60,33,33,57,57,69,64,39,30,24,28,48,21,29,60,52,46,48,24,44,52,22,43,44,38,46,32,42,36,37,55,74,54,46,40,56,56,52,53,32,47,51,40,25,59,67,59,36,73,24,54,69,33,38,43,45,11,47,23,52,26,28,15,56,45,1,29,58,31,50,30,45,59,38,33,61,61,46,46,61,57,51,51,53,25,51,56,51,58,40,63,95,56,76,81,38,49,60,54,40,47,46,50,42,36,45,43,37,51,34,32,24,51,20,11,40,36,16,8,53,16,27,44,71,6,31,68,36,47,35,49,50,37,41,40,41,28,67,73,68,70,44,80,68,46,54,40,64,39,31,69,53,26,36,56,53,25,51,52,50,47,52,51,49,50,50,41,37,42,63,64,76,43,63,62,64,90,77,50,65,46,73,36,36,52,51,47,43,50,50,52,49,58,71,63,51,73,86,46,66,51,34,50,52,51,47,49,50,49,49,51,40,52,49,46,43,58,37,29,83,82,52,48,31,80,78,38,70,60,64,48,66,37,33,46,30,44,50,46,41,49,49,34,40,66,42,58,31,84,82,65,78,48,41,56,37,48,66,81,61,44,66,67,49,69,60,47,59,41,39,34,46,11,28,29,39,30,49,35,46,36,30,60,74,30,41,38,26,60,51,54,11,66,67,50,63,78,51,73,75,51,56,63,70,59,50,44,42,51,48,22,44,50,34,20,61,47,15,36,70,23,48,32,51,58,49,41,43,59,46,40,48,52,38,46,18,42,19,58,54,67,36,21,23,37,63,46,53,39,52,33,33,36,56,21,26,50,46,37,52,31,36,48,83,20,34,62,25,34,37,55,39,41,68,70,66,60,48,51,69,67,57,36,32,57,55,12,48,55,49,35,53,51,49,43,53,50,45,42,50,39,37,69,57,45,44,30,66,76,70,71,50,59,60,76,40,51,86,122

InterPro domains:
  IPR001898 Solute carrier family 13 [PF00939] (11-471)
  IPR001898 Solute carrier family 13 [TIGR00785] (27-471)
  IPR031312 Sodium/sulphate symporter, conserved site [PS01271] (425-441)

Nearest PDB structures (foldseek):
  8uvc-assembly1_A  TM=9.276E-01  e=5.708E-31  Homo sapiens
  7jsj-assembly1_A  TM=9.377E-01  e=6.162E-30  Homo sapiens
  8w6t-assembly1_B  TM=8.917E-01  e=4.829E-25  Homo sapiens
  8uvi-assembly1_A  TM=7.111E-01  e=2.278E-25  Homo sapiens
  8w6t-assembly1_A  TM=5.879E-01  e=1.152E-23  Homo sapiens

Radius of gyration: 30.24 Å; Cα contacts (8 Å, |Δi|>4): 1745; chains: 2; bounding box: 71×90×65 Å